Protein AF-0000000065762592 (afdb_homodimer)

Nearest PDB structures (foldseek):
  3i4x-assembly1_B  TM=8.908E-01  e=2.662E-31  Aspergillus fumigatus
  8db0-assembly1_A  TM=8.764E-01  e=1.140E-31  Fusarium fujikuroi
  9iia-assembly2_B-2  TM=8.836E-01  e=2.247E-31  Fusarium tricinctum
  8daz-assembly1_A  TM=8.859E-01  e=1.158E-30  Fusarium fujikuroi
  8db0-assembly2_B  TM=9.074E-01  e=4.018E-30  Fusarium fujikuroi

pLDDT: mean 88.16, std 22.32, range [15.45, 98.88]

Structure (mmCIF, N/CA/C/O backbone):
data_AF-0000000065762592-model_v1
#
loop_
_entity.id
_entity.type
_entity.pdbx_description
1 polymer '7-dimethylallyltryptophan synthase'
#
loop_
_atom_site.group_PDB
_atom_site.id
_atom_site.type_symbol
_atom_site.label_atom_id
_atom_site.label_alt_id
_atom_site.label_comp_id
_atom_site.label_asym_id
_atom_site.label_entity_id
_atom_site.label_seq_id
_atom_site.pdbx_PDB_ins_code
_atom_site.Cartn_x
_atom_site.Cartn_y
_atom_site.Cartn_z
_atom_site.occupancy
_atom_site.B_iso_or_equiv
_atom_site.auth_seq_id
_atom_site.auth_comp_id
_atom_site.auth_asym_id
_atom_site.auth_atom_id
_atom_site.pdbx_PDB_model_num
ATOM 1 N N . MET A 1 1 ? -28.797 22.531 -40 1 16.27 1 MET A N 1
ATOM 2 C CA . MET A 1 1 ? -28.312 23.891 -40.25 1 16.27 1 MET A CA 1
ATOM 3 C C . MET A 1 1 ? -28.938 24.875 -39.25 1 16.27 1 MET A C 1
ATOM 5 O O . MET A 1 1 ? -28.234 25.656 -38.625 1 16.27 1 MET A O 1
ATOM 9 N N . SER A 1 2 ? -30.094 25.484 -39.594 1 17.69 2 SER A N 1
ATOM 10 C CA . SER A 1 2 ? -30.688 26.797 -39.375 1 17.69 2 SER A CA 1
ATOM 11 C C . SER A 1 2 ? -31.281 26.906 -37.969 1 17.69 2 SER A C 1
ATOM 13 O O . SER A 1 2 ? -31.766 25.906 -37.438 1 17.69 2 SER A O 1
ATOM 15 N N . ILE A 1 3 ? -31.219 28.156 -37.25 1 19.03 3 ILE A N 1
ATOM 16 C CA . ILE A 1 3 ? -30.891 29.203 -36.312 1 19.03 3 ILE A CA 1
ATOM 17 C C . ILE A 1 3 ? -32.156 29.734 -35.656 1 19.03 3 ILE A C 1
ATOM 19 O O . ILE A 1 3 ? -32.25 30.906 -35.281 1 19.03 3 ILE A O 1
ATOM 23 N N . GLY A 1 4 ? -33.156 28.953 -35.438 1 16.48 4 GLY A N 1
ATOM 24 C CA . GLY A 1 4 ? -34.438 29.656 -35.469 1 16.48 4 GLY A CA 1
ATOM 25 C C . GLY A 1 4 ? -34.688 30.453 -34.188 1 16.48 4 GLY A C 1
ATOM 26 O O . GLY A 1 4 ? -35.812 30.453 -33.656 1 16.48 4 GLY A O 1
ATOM 27 N N . ALA A 1 5 ? -33.562 31 -33.406 1 18.66 5 ALA A N 1
ATOM 28 C CA . ALA A 1 5 ? -33.844 31.141 -31.984 1 18.66 5 ALA A CA 1
ATOM 29 C C . ALA A 1 5 ? -34.781 32.312 -31.734 1 18.66 5 ALA A C 1
ATOM 31 O O . ALA A 1 5 ? -34.406 33.469 -31.906 1 18.66 5 ALA A O 1
ATOM 32 N N . GLU A 1 6 ? -36.031 32.156 -31.828 1 16.7 6 GLU A N 1
ATOM 33 C CA . GLU A 1 6 ? -37.188 33.062 -31.906 1 16.7 6 GLU A CA 1
ATOM 34 C C . GLU A 1 6 ? -37.438 33.719 -30.547 1 16.7 6 GLU A C 1
ATOM 36 O O . GLU A 1 6 ? -37.75 33.031 -29.562 1 16.7 6 GLU A O 1
ATOM 41 N N . ILE A 1 7 ? -36.844 34.906 -30.062 1 18.66 7 ILE A N 1
ATOM 42 C CA . ILE A 1 7 ? -36.5 35.781 -28.953 1 18.66 7 ILE A CA 1
ATOM 43 C C . ILE A 1 7 ? -37.781 36.406 -28.391 1 18.66 7 ILE A C 1
ATOM 45 O O . ILE A 1 7 ? -37.75 37.094 -27.359 1 18.66 7 ILE A O 1
ATOM 49 N N . ASP A 1 8 ? -38.906 36.531 -29.031 1 16.19 8 ASP A N 1
ATOM 50 C CA . ASP A 1 8 ? -39.5 37.875 -29.031 1 16.19 8 ASP A CA 1
ATOM 51 C C . ASP A 1 8 ? -40.281 38.125 -27.75 1 16.19 8 ASP A C 1
ATOM 53 O O . ASP A 1 8 ? -40.219 39.219 -27.188 1 16.19 8 ASP A O 1
ATOM 57 N N . SER A 1 9 ? -41.25 37.25 -27.266 1 16.39 9 SER A N 1
ATOM 58 C CA . SER A 1 9 ? -42.594 37.875 -27.281 1 16.39 9 SER A CA 1
ATOM 59 C C . SER A 1 9 ? -42.844 38.625 -25.984 1 16.39 9 SER A C 1
ATOM 61 O O . SER A 1 9 ? -42.156 38.406 -24.984 1 16.39 9 SER A O 1
ATOM 63 N N . LEU A 1 10 ? -44.062 38.844 -25.422 1 17.48 10 LEU A N 1
ATOM 64 C CA . LEU A 1 10 ? -45.094 39.875 -25.281 1 17.48 10 LEU A CA 1
ATOM 65 C C . LEU A 1 10 ? -45.438 40.094 -23.812 1 17.48 10 LEU A C 1
ATOM 67 O O . LEU A 1 10 ? -46.312 40.906 -23.5 1 17.48 10 LEU A O 1
ATOM 71 N N . VAL A 1 11 ? -44.688 39.406 -22.781 1 19.12 11 VAL A N 1
ATOM 72 C CA . VAL A 1 11 ? -45.719 39.156 -21.781 1 19.12 11 VAL A CA 1
ATOM 73 C C . VAL A 1 11 ? -46.125 40.469 -21.109 1 19.12 11 VAL A C 1
ATOM 75 O O . VAL A 1 11 ? -45.281 41.312 -20.812 1 19.12 11 VAL A O 1
ATOM 78 N N . PRO A 1 12 ? -47.406 40.562 -20.719 1 17.62 12 PRO A N 1
ATOM 79 C CA . PRO A 1 12 ? -48.344 41.656 -20.484 1 17.62 12 PRO A CA 1
ATOM 80 C C . PRO A 1 12 ? -48.125 42.344 -19.125 1 17.62 12 PRO A C 1
ATOM 82 O O . PRO A 1 12 ? -47.531 41.75 -18.234 1 17.62 12 PRO A O 1
ATOM 85 N N . ALA A 1 13 ? -48.531 43.594 -18.953 1 20.36 13 ALA A N 1
ATOM 86 C CA . ALA A 1 13 ? -48.344 44.875 -18.25 1 20.36 13 ALA A CA 1
ATOM 87 C C . ALA A 1 13 ? -49 44.844 -16.875 1 20.36 13 ALA A C 1
ATOM 89 O O . ALA A 1 13 ? -48.938 45.812 -16.125 1 20.36 13 ALA A O 1
ATOM 90 N N . PRO A 1 14 ? -48.812 43.594 -16.062 1 19.11 14 PRO A N 1
ATOM 91 C CA . PRO A 1 14 ? -50 43.656 -15.195 1 19.11 14 PRO A CA 1
ATOM 92 C C . PRO A 1 14 ? -50.062 44.938 -14.375 1 19.11 14 PRO A C 1
ATOM 94 O O . PRO A 1 14 ? -49.031 45.594 -14.148 1 19.11 14 PRO A O 1
ATOM 97 N N . PRO A 1 15 ? -51.25 45.156 -13.781 1 18.88 15 PRO A N 1
ATOM 98 C CA . PRO A 1 15 ? -52 46.344 -13.391 1 18.88 15 PRO A CA 1
ATOM 99 C C . PRO A 1 15 ? -51.438 47.031 -12.148 1 18.88 15 PRO A C 1
ATOM 101 O O . PRO A 1 15 ? -50.562 46.469 -11.469 1 18.88 15 PRO A O 1
ATOM 104 N N . GLY A 1 16 ? -52.219 47.844 -11.406 1 18.33 16 GLY A N 1
ATOM 105 C CA . GLY A 1 16 ? -52.375 49.188 -10.883 1 18.33 16 GLY A CA 1
ATOM 106 C C . GLY A 1 16 ? -52.125 49.312 -9.398 1 18.33 16 GLY A C 1
ATOM 107 O O . GLY A 1 16 ? -52.438 50.312 -8.766 1 18.33 16 GLY A O 1
ATOM 108 N N . LEU A 1 17 ? -51.375 48.281 -8.797 1 19.42 17 LEU A N 1
ATOM 109 C CA . LEU A 1 17 ? -51.719 48.219 -7.379 1 19.42 17 LEU A CA 1
ATOM 110 C C . LEU A 1 17 ? -51.312 49.5 -6.672 1 19.42 17 LEU A C 1
ATOM 112 O O . LEU A 1 17 ? -50.188 49.969 -6.801 1 19.42 17 LEU A O 1
ATOM 116 N N . ASN A 1 18 ? -52.344 50.312 -6.32 1 17.61 18 ASN A N 1
ATOM 117 C CA . ASN A 1 18 ? -52.469 51.625 -5.758 1 17.61 18 ASN A CA 1
ATOM 118 C C . ASN A 1 18 ? -51.875 51.719 -4.359 1 17.61 18 ASN A C 1
ATOM 120 O O . ASN A 1 18 ? -52.406 51.156 -3.406 1 17.61 18 ASN A O 1
ATOM 124 N N . GLY A 1 19 ? -50.625 51.562 -4.168 1 18.17 19 GLY A N 1
ATOM 125 C CA . GLY A 1 19 ? -49.938 51.438 -2.891 1 18.17 19 GLY A CA 1
ATOM 126 C C . GLY A 1 19 ? -50 52.719 -2.074 1 18.17 19 GLY A C 1
ATOM 127 O O . GLY A 1 19 ? -49.469 53.75 -2.492 1 18.17 19 GLY A O 1
ATOM 128 N N . THR A 1 20 ? -51.219 52.844 -1.427 1 18.03 20 THR A N 1
ATOM 129 C CA . THR A 1 20 ? -51.438 54.094 -0.713 1 18.03 20 THR A CA 1
ATOM 130 C C . THR A 1 20 ? -50.281 54.438 0.214 1 18.03 20 THR A C 1
ATOM 132 O O . THR A 1 20 ? -49.562 53.531 0.659 1 18.03 20 THR A O 1
ATOM 135 N N . ALA A 1 21 ? -50.094 55.781 0.484 1 17.7 21 ALA A N 1
ATOM 136 C CA . ALA A 1 21 ? -49.188 56.875 0.722 1 17.7 21 ALA A CA 1
ATOM 137 C C . ALA A 1 21 ? -48.844 56.969 2.205 1 17.7 21 ALA A C 1
ATOM 139 O O . ALA A 1 21 ? -48.094 57.875 2.609 1 17.7 21 ALA A O 1
ATOM 140 N N . ALA A 1 22 ? -49.375 56.094 3.145 1 17.95 22 ALA A N 1
ATOM 141 C CA . ALA A 1 22 ? -49.656 56.875 4.352 1 17.95 22 ALA A CA 1
ATOM 142 C C . ALA A 1 22 ? -48.375 57.375 4.969 1 17.95 22 ALA A C 1
ATOM 144 O O . ALA A 1 22 ? -47.281 56.812 4.785 1 17.95 22 ALA A O 1
ATOM 145 N N . GLY A 1 23 ? -48.438 58.625 5.691 1 17.25 23 GLY A N 1
ATOM 146 C CA . GLY A 1 23 ? -47.656 59.781 6.113 1 17.25 23 GLY A CA 1
ATOM 147 C C . GLY A 1 23 ? -46.719 59.5 7.258 1 17.25 23 GLY A C 1
ATOM 148 O O . GLY A 1 23 ? -47.156 59.156 8.359 1 17.25 23 GLY A O 1
ATOM 149 N N . TYR A 1 24 ? -45.688 58.688 7.012 1 18.77 24 TYR A N 1
ATOM 150 C CA . TYR A 1 24 ? -44.812 58.312 8.125 1 18.77 24 TYR A CA 1
ATOM 151 C C . TYR A 1 24 ? -44.281 59.562 8.844 1 18.77 24 TYR A C 1
ATOM 153 O O . TYR A 1 24 ? -43.781 60.5 8.211 1 18.77 24 TYR A O 1
ATOM 161 N N . PRO A 1 25 ? -44.969 59.781 10.039 1 19.72 25 PRO A N 1
ATOM 162 C CA . PRO A 1 25 ? -44.562 61 10.727 1 19.72 25 PRO A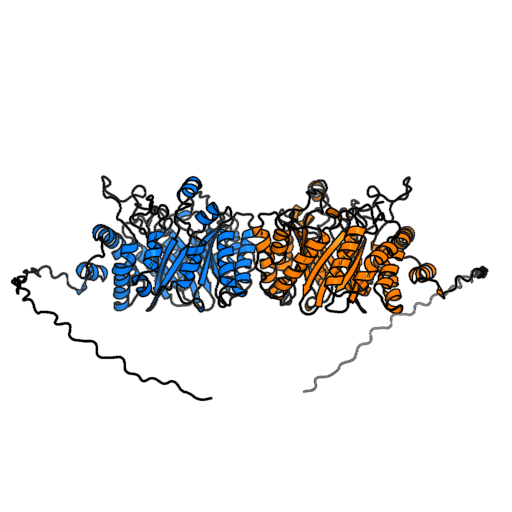 CA 1
ATOM 163 C C . PRO A 1 25 ? -43.062 61.156 10.852 1 19.72 25 PRO A C 1
ATOM 165 O O . PRO A 1 25 ? -42.344 60.156 10.844 1 19.72 25 PRO A O 1
ATOM 168 N N . ALA A 1 26 ? -42.625 62.344 10.484 1 18.23 26 ALA A N 1
ATOM 169 C CA . ALA A 1 26 ? -41.281 62.875 10.352 1 18.23 26 ALA A CA 1
ATOM 170 C C . ALA A 1 26 ? -40.531 62.844 11.688 1 18.23 26 ALA A C 1
ATOM 172 O O . ALA A 1 26 ? -40.719 63.75 12.523 1 18.23 26 ALA A O 1
ATOM 173 N N . LYS A 1 27 ? -40.812 61.75 12.562 1 19.25 27 LYS A N 1
ATOM 174 C CA . LYS A 1 27 ? -40.25 62 13.898 1 19.25 27 LYS A CA 1
ATOM 175 C C . LYS A 1 27 ? -38.875 62.656 13.82 1 19.25 27 LYS A C 1
ATOM 177 O O . LYS A 1 27 ? -38.125 62.438 12.875 1 19.25 27 LYS A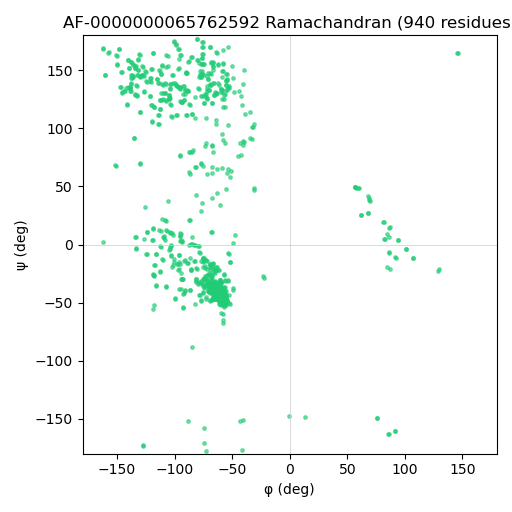 O 1
ATOM 182 N N . THR A 1 28 ? -38.562 63.5 14.898 1 18.7 28 THR A N 1
ATOM 183 C CA . THR A 1 28 ? -37.594 64.562 15.211 1 18.7 28 THR A CA 1
ATOM 184 C C . THR A 1 28 ? -36.188 64 15.203 1 18.7 28 THR A C 1
ATOM 186 O O . THR A 1 28 ? -35.875 63.031 15.844 1 18.7 28 THR A O 1
ATOM 189 N N . GLN A 1 29 ? -35.438 64.25 14.18 1 18.12 29 GLN A N 1
ATOM 190 C CA . GLN A 1 29 ? -34 64 13.969 1 18.12 29 GLN A CA 1
ATOM 191 C C . GLN A 1 29 ? -33.156 64.625 15.062 1 18.12 29 GLN A C 1
ATOM 193 O O . GLN A 1 29 ? -32.938 65.812 15.07 1 18.12 29 GLN A O 1
ATOM 198 N N . LYS A 1 30 ? -33.594 64.375 16.328 1 21.7 30 LYS A N 1
ATOM 199 C CA . LYS A 1 30 ? -32.719 65.062 17.25 1 21.7 30 LYS A CA 1
ATOM 200 C C . LYS A 1 30 ? -31.25 64.938 16.828 1 21.7 30 LYS A C 1
ATOM 202 O O . LYS A 1 30 ? -30.797 63.812 16.516 1 21.7 30 LYS A O 1
ATOM 207 N N . GLU A 1 31 ? -30.609 66 16.578 1 20.31 31 GLU A N 1
ATOM 208 C CA . GLU A 1 31 ? -29.25 66.375 16.172 1 20.31 31 GLU A CA 1
ATOM 209 C C . GLU A 1 31 ? -28.219 65.875 17.172 1 20.31 31 GLU A C 1
ATOM 211 O O . GLU A 1 31 ? -28.328 66.125 18.375 1 20.31 31 GLU A O 1
ATOM 216 N N . LEU A 1 32 ? -27.656 64.688 17.047 1 23.17 32 LEU A N 1
ATOM 217 C CA . LEU A 1 32 ? -26.5 64.125 17.781 1 23.17 32 LEU A CA 1
ATOM 218 C C . LEU A 1 32 ? -25.453 65.25 17.938 1 23.17 32 LEU A C 1
ATOM 220 O O . LEU A 1 32 ? -24.969 65.812 16.953 1 23.17 32 LEU A O 1
ATOM 224 N N . SER A 1 33 ? -25.625 66.062 19 1 24.56 33 SER A N 1
ATOM 225 C CA . SER A 1 33 ? -24.609 67.062 19.328 1 24.56 33 SER A CA 1
ATOM 226 C C . SER A 1 33 ? -23.203 66.5 19.25 1 24.56 33 SER A C 1
ATOM 228 O O . SER A 1 33 ? -23.016 65.312 19.5 1 24.56 33 SER A O 1
ATOM 230 N N . ASN A 1 34 ? -22.266 67.125 18.625 1 24.28 34 ASN A N 1
ATOM 231 C CA . ASN A 1 34 ? -20.859 66.938 18.266 1 24.28 34 ASN A CA 1
ATOM 232 C C . ASN A 1 34 ? -19.984 66.75 19.5 1 24.28 34 ASN A C 1
ATOM 234 O O . ASN A 1 34 ? -19.922 67.625 20.359 1 24.28 34 ASN A O 1
ATOM 238 N N . GLY A 1 35 ? -20.156 65.625 20.266 1 25.27 35 GLY A N 1
ATOM 239 C CA . GLY A 1 35 ? -19.359 65.312 21.422 1 25.27 35 GLY A CA 1
ATOM 240 C C . GLY A 1 35 ? -17.906 65.75 21.297 1 25.27 35 GLY A C 1
ATOM 241 O O . GLY A 1 35 ? -17.312 65.625 20.219 1 25.27 35 GLY A O 1
ATOM 242 N N . ASP A 1 36 ? -17.438 66.688 22.078 1 26.59 36 ASP A N 1
ATOM 243 C CA . ASP A 1 36 ? -16.109 67.25 22.281 1 26.59 36 ASP A CA 1
ATOM 244 C C . ASP A 1 36 ? -15.086 66.188 22.594 1 26.59 36 ASP A C 1
ATOM 246 O O . ASP A 1 36 ? -15.094 65.625 23.688 1 26.59 36 ASP A O 1
ATOM 250 N N . PHE A 1 37 ? -14.773 65.25 21.672 1 28.78 37 PHE A N 1
ATOM 251 C CA . PHE A 1 37 ? -13.531 64.438 21.766 1 28.78 37 PHE A CA 1
ATOM 252 C C . PHE A 1 37 ? -12.367 65.375 22.125 1 28.78 37 PHE A C 1
ATOM 254 O O . PHE A 1 37 ? -12 66.25 21.344 1 28.78 37 PHE A O 1
ATOM 261 N N . ASP A 1 38 ? -12.25 65.812 23.359 1 29.36 38 ASP A N 1
ATOM 262 C CA . ASP A 1 38 ? -11 66.438 23.781 1 29.36 38 ASP A CA 1
ATOM 263 C C . ASP A 1 38 ? -9.789 65.688 23.203 1 29.36 38 ASP A C 1
ATOM 265 O O . ASP A 1 38 ? -9.555 64.5 23.547 1 29.36 38 ASP A O 1
ATOM 269 N N . ALA A 1 39 ? -9.312 66 22.062 1 34.72 39 ALA A N 1
ATOM 270 C CA . ALA A 1 39 ? -8.148 65.75 21.219 1 34.72 39 ALA A CA 1
ATOM 271 C C . ALA A 1 39 ? -6.852 65.938 21.984 1 34.72 39 ALA A C 1
ATOM 273 O O . ALA A 1 39 ? -5.789 66.125 21.391 1 34.72 39 ALA A O 1
ATOM 274 N N . HIS A 1 40 ? -6.855 66.25 23.234 1 31.75 40 HIS A N 1
ATOM 275 C CA . HIS A 1 40 ? -5.504 66.562 23.656 1 31.75 40 HIS A CA 1
ATOM 276 C C . HIS A 1 40 ? -4.543 65.438 23.422 1 31.75 40 HIS A C 1
ATOM 278 O O . HIS A 1 40 ? -3.367 65.625 23.109 1 31.75 40 HIS A O 1
ATOM 284 N N . ASP A 1 41 ? -4.781 64.312 24.156 1 33.59 41 ASP A N 1
ATOM 285 C CA . ASP A 1 41 ? -3.615 63.438 24.062 1 33.59 41 ASP A CA 1
ATOM 286 C C . ASP A 1 41 ? -3.465 62.906 22.641 1 33.59 41 ASP A C 1
ATOM 288 O O . ASP A 1 41 ? -4.207 62 22.234 1 33.59 41 ASP A O 1
ATOM 292 N N . GLY A 1 42 ? -3.262 63.656 21.578 1 34.56 42 GLY A N 1
ATOM 293 C CA . GLY A 1 42 ? -2.84 63.375 20.219 1 34.56 42 GLY A CA 1
ATOM 294 C C . GLY A 1 42 ? -1.901 62.188 20.125 1 34.56 42 GLY A C 1
ATOM 295 O O . GLY A 1 42 ? -0.681 62.344 20.188 1 34.56 42 GLY A O 1
ATOM 296 N N . LEU A 1 43 ? -2.043 61 20.703 1 39.28 43 LEU A N 1
ATOM 297 C CA . LEU A 1 43 ? -1.204 59.875 20.266 1 39.28 43 LEU A CA 1
ATOM 298 C C . LEU A 1 43 ? -0.925 59.969 18.766 1 39.28 43 LEU A C 1
ATOM 300 O O . LEU A 1 43 ? -1.854 60.094 17.969 1 39.28 43 LEU A O 1
ATOM 304 N N . SER A 1 44 ? 0.193 60.625 18.312 1 42.78 44 SER A N 1
ATOM 305 C CA . SER A 1 44 ? 0.611 60.75 16.906 1 42.78 44 SER A CA 1
ATOM 306 C C . SER A 1 44 ? 0.226 59.531 16.109 1 42.78 44 SER A C 1
ATOM 308 O O . SER A 1 44 ? 0.455 58.406 16.547 1 42.78 44 SER A O 1
ATOM 310 N N . LEU A 1 45 ? -0.799 59.531 15.352 1 49.53 45 LEU A N 1
ATOM 311 C CA . LEU A 1 45 ? -1.149 58.562 14.305 1 49.53 45 LEU A CA 1
ATOM 312 C C . LEU A 1 45 ? 0.086 57.812 13.812 1 49.53 45 LEU A C 1
ATOM 314 O O . LEU A 1 45 ? -0.016 56.688 13.336 1 49.53 45 LEU A O 1
ATOM 318 N N . ALA A 1 46 ? 1.236 58.531 13.922 1 54.09 46 ALA A N 1
ATOM 319 C CA . ALA A 1 46 ? 2.473 57.969 13.383 1 54.09 46 ALA A CA 1
ATOM 320 C C . ALA A 1 46 ? 2.906 56.75 14.172 1 54.09 46 ALA A C 1
ATOM 322 O O . ALA A 1 46 ? 3.66 55.906 13.664 1 54.09 46 ALA A O 1
ATOM 323 N N . GLN A 1 47 ? 2.352 56.531 15.422 1 70.5 47 GLN A N 1
ATOM 324 C CA . GLN A 1 47 ? 2.9 55.469 16.25 1 70.5 47 GLN A CA 1
ATOM 325 C C . GLN A 1 47 ? 1.908 54.312 16.375 1 70.5 47 GLN A C 1
ATOM 327 O O . GLN A 1 47 ? 2.203 53.312 17.016 1 70.5 47 GLN A O 1
ATOM 332 N N . LEU A 1 48 ? 0.814 54.375 15.648 1 86.38 48 LEU A N 1
ATOM 333 C CA . LEU A 1 48 ? -0.193 53.312 15.844 1 86.38 48 LEU A CA 1
ATOM 334 C C . LEU A 1 48 ? 0.063 52.125 14.922 1 86.38 48 LEU A C 1
ATOM 336 O O . LEU A 1 48 ? 0.35 52.312 13.734 1 86.38 48 LEU A O 1
ATOM 340 N N . THR A 1 49 ? -0.004 50.969 15.539 1 92.56 49 THR A N 1
ATOM 341 C CA . THR A 1 49 ? 0.075 49.75 14.758 1 92.56 49 THR A CA 1
ATOM 342 C C . THR A 1 49 ? -1.242 49.5 14.031 1 92.56 49 THR A C 1
ATOM 344 O O . THR A 1 49 ? -2.279 50.062 14.398 1 92.56 49 THR A O 1
ATOM 347 N N . PRO A 1 50 ? -1.203 48.781 12.961 1 96.19 50 PRO A N 1
ATOM 348 C CA . PRO A 1 50 ? -2.455 48.406 12.312 1 96.19 50 PRO A CA 1
ATOM 349 C C . PRO A 1 50 ? -3.475 47.812 13.289 1 96.19 50 PRO A C 1
ATOM 351 O O . PRO A 1 50 ? -4.676 48.062 13.148 1 96.19 50 PRO A O 1
ATOM 354 N N . TYR A 1 51 ? -3.08 47.062 14.227 1 97.5 51 TYR A N 1
ATOM 355 C CA . TYR A 1 51 ? -3.961 46.531 15.258 1 97.5 51 TYR A CA 1
ATOM 356 C C . TYR A 1 51 ? -4.68 47.656 15.992 1 97.5 51 TYR A C 1
ATOM 358 O O . TYR A 1 51 ? -5.891 47.594 16.219 1 97.5 51 TYR A O 1
ATOM 366 N N . ASP A 1 52 ? -3.973 48.656 16.391 1 97.06 52 ASP A N 1
ATOM 367 C CA . ASP A 1 52 ? -4.547 49.781 17.109 1 97.06 52 ASP A CA 1
ATOM 368 C C . ASP A 1 52 ? -5.598 50.5 16.266 1 97.06 52 ASP A C 1
ATOM 370 O O . ASP A 1 52 ? -6.672 50.844 16.766 1 97.06 52 ASP A O 1
ATOM 374 N N . VAL A 1 53 ? -5.199 50.688 15.031 1 96.88 53 VAL A N 1
ATOM 375 C CA . VAL A 1 53 ? -6.078 51.406 14.109 1 96.88 53 VAL A CA 1
ATOM 376 C C . VAL A 1 53 ? -7.383 50.625 13.93 1 96.88 53 VAL A C 1
ATOM 378 O O . VAL A 1 53 ? -8.469 51.188 14.039 1 96.88 53 VAL A O 1
ATOM 381 N N . LEU A 1 54 ? -7.234 49.375 13.742 1 97.06 54 LEU A N 1
ATOM 382 C CA . LEU A 1 54 ? -8.422 48.562 13.469 1 97.06 54 LEU A CA 1
ATOM 383 C C . LEU A 1 54 ? -9.258 48.375 14.727 1 97.06 54 LEU A C 1
ATOM 385 O O . LEU A 1 54 ? -10.484 48.312 14.664 1 97.06 54 LEU A O 1
ATOM 389 N N . THR A 1 55 ? -8.602 48.281 15.844 1 97.19 55 THR A N 1
ATOM 390 C CA . THR A 1 55 ? -9.32 48.188 17.109 1 97.19 55 THR A CA 1
ATOM 391 C C . THR A 1 55 ? -10.203 49.406 17.328 1 97.19 55 THR A C 1
ATOM 393 O O . THR A 1 55 ? -11.32 49.312 17.812 1 97.19 55 THR A O 1
ATOM 396 N N . ALA A 1 56 ? -9.773 50.531 16.953 1 95.75 56 ALA A N 1
ATOM 397 C CA . ALA A 1 56 ? -10.5 51.781 17.125 1 95.75 56 ALA A CA 1
ATOM 398 C C . ALA A 1 56 ? -11.555 51.969 16.031 1 95.75 56 ALA A C 1
ATOM 400 O O . ALA A 1 56 ? -12.617 52.531 16.266 1 95.75 56 ALA A O 1
ATOM 401 N N . ALA A 1 57 ? -11.273 51.469 14.898 1 95.75 57 ALA A N 1
ATOM 402 C CA . ALA A 1 57 ? -12.055 51.812 13.711 1 95.75 57 ALA A CA 1
ATOM 403 C C . ALA A 1 57 ? -13.18 50.812 13.477 1 95.75 57 ALA A C 1
ATOM 405 O O . ALA A 1 57 ? -14.219 51.156 12.922 1 95.75 57 ALA A O 1
ATOM 406 N N . LEU A 1 58 ? -12.977 49.531 13.898 1 96.44 58 LEU A N 1
ATOM 407 C CA . LEU A 1 58 ? -13.922 48.5 13.492 1 96.44 58 LEU A CA 1
ATOM 408 C C . LEU A 1 58 ? -14.742 48.031 14.68 1 96.44 58 LEU A C 1
ATOM 410 O O . LEU A 1 58 ? -14.195 47.781 15.758 1 96.44 58 LEU A O 1
ATOM 414 N N . PRO A 1 59 ? -16.062 47.875 14.406 1 96.88 59 PRO A N 1
ATOM 415 C CA . PRO A 1 59 ? -16.859 47.188 15.438 1 96.88 59 PRO A CA 1
ATOM 416 C C . PRO A 1 59 ? -16.547 45.688 15.516 1 96.88 59 PRO A C 1
ATOM 418 O O . PRO A 1 59 ? -16.297 45.062 14.492 1 96.88 59 PRO A O 1
ATOM 421 N N . LEU A 1 60 ? -16.594 45.156 16.703 1 97 60 LEU A N 1
ATOM 422 C CA . LEU A 1 60 ? -16.391 43.719 16.891 1 97 60 LEU A CA 1
ATOM 423 C C . LEU A 1 60 ? -17.562 42.938 16.312 1 97 60 LEU A C 1
ATOM 425 O O . LEU A 1 60 ? -18.719 43.312 16.469 1 97 60 LEU A O 1
ATOM 429 N N . PRO A 1 61 ? -17.234 41.844 15.625 1 95.5 61 PRO A N 1
ATOM 430 C CA . PRO A 1 61 ? -18.328 40.969 15.234 1 95.5 61 PRO A CA 1
ATOM 431 C C . PRO A 1 61 ? -19.078 40.375 16.438 1 95.5 61 PRO A C 1
ATOM 433 O O . PRO A 1 61 ? -18.516 40.25 17.516 1 95.5 61 PRO A O 1
ATOM 436 N N . ALA A 1 62 ? -20.375 40 16.203 1 93.69 62 ALA A N 1
ATOM 437 C CA . ALA A 1 62 ? -21.188 39.438 17.266 1 93.69 62 ALA A CA 1
ATOM 438 C C . ALA A 1 62 ? -20.828 37.969 17.5 1 93.69 62 ALA A C 1
ATOM 440 O O . ALA A 1 62 ? -20.531 37.219 16.547 1 93.69 62 ALA A O 1
ATOM 441 N N . PRO A 1 63 ? -20.969 37.5 18.75 1 95.06 63 PRO A N 1
ATOM 442 C CA . PRO A 1 63 ? -21.156 38.281 19.969 1 95.06 63 PRO A CA 1
ATOM 443 C C . PRO A 1 63 ? -19.891 39.031 20.406 1 95.06 63 PRO A C 1
ATOM 445 O O . PRO A 1 63 ? -18.844 38.406 20.578 1 95.06 63 PRO A O 1
ATOM 448 N N . ALA A 1 64 ? -19.953 40.188 20.703 1 95.75 64 ALA A N 1
ATOM 449 C CA . ALA A 1 64 ? -18.812 41.062 20.953 1 95.75 64 ALA A CA 1
ATOM 450 C C . ALA A 1 64 ? -18.031 40.625 22.188 1 95.75 64 ALA A C 1
ATOM 452 O O . ALA A 1 64 ? -16.812 40.812 22.25 1 95.75 64 ALA A O 1
ATOM 453 N N . SER A 1 65 ? -18.719 40.062 23.141 1 93.81 65 SER A N 1
ATOM 454 C CA . SER A 1 65 ? -18.031 39.562 24.328 1 93.81 65 SER A CA 1
ATOM 455 C C . SER A 1 65 ? -16.984 38.531 23.969 1 93.81 65 SER A C 1
ATOM 457 O O . SER A 1 65 ? -15.852 38.562 24.453 1 93.81 65 SER A O 1
ATOM 459 N N . SER A 1 66 ? -17.375 37.594 23.125 1 95.88 66 SER A N 1
ATOM 460 C CA . SER A 1 66 ? -16.469 36.5 22.703 1 95.88 66 SER A CA 1
ATOM 461 C C . SER A 1 66 ? -15.398 37.031 21.75 1 95.88 66 SER A C 1
ATOM 463 O O . SER A 1 66 ? -14.211 36.781 21.938 1 95.88 66 SER A O 1
ATOM 465 N N . THR A 1 67 ? -15.789 37.812 20.766 1 97.44 67 THR A N 1
ATOM 466 C CA . THR A 1 67 ? -14.828 38.281 19.766 1 97.44 67 THR A CA 1
ATOM 467 C C . THR A 1 67 ? -13.898 39.312 20.359 1 97.44 67 THR A C 1
ATOM 469 O O . THR A 1 67 ? -12.742 39.438 19.938 1 97.44 67 THR A O 1
ATOM 472 N N . GLY A 1 68 ? -14.469 40.062 21.281 1 96.88 68 GLY A N 1
ATOM 473 C CA . GLY A 1 68 ? -13.602 41 21.984 1 96.88 68 GLY A CA 1
ATOM 474 C C . GLY A 1 68 ? -12.469 40.312 22.734 1 96.88 68 GLY A C 1
ATOM 475 O O . GLY A 1 68 ? -11.328 40.812 22.703 1 96.88 68 GLY A O 1
ATOM 476 N N . PHE A 1 69 ? -12.789 39.312 23.438 1 95.06 69 PHE A N 1
ATOM 477 C CA . PHE A 1 69 ? -11.773 38.531 24.125 1 95.06 69 PHE A CA 1
ATOM 478 C C . PHE A 1 69 ? -10.719 38.031 23.156 1 95.06 69 PHE A C 1
ATOM 480 O O . PHE A 1 69 ? -9.523 38.219 23.375 1 95.06 69 PHE A O 1
ATOM 487 N N . TRP A 1 70 ? -11.156 37.375 22.062 1 97.38 70 TRP A N 1
ATOM 488 C CA . TRP A 1 70 ? -10.234 36.75 21.109 1 97.38 70 TRP A CA 1
ATOM 489 C C . TRP A 1 70 ? -9.406 37.812 20.391 1 97.38 70 TRP A C 1
ATOM 491 O O . TRP A 1 70 ? -8.227 37.625 20.109 1 97.38 70 TRP A O 1
ATOM 501 N N . TRP A 1 71 ? -10.008 38.969 20.078 1 98.12 71 TRP A N 1
ATOM 502 C CA . TRP A 1 71 ? -9.281 40.062 19.422 1 98.12 71 TRP A CA 1
ATOM 503 C C . TRP A 1 71 ? -8.156 40.594 20.312 1 98.12 71 TRP A C 1
ATOM 505 O O . TRP A 1 71 ? -7.039 40.812 19.844 1 98.12 71 TRP A O 1
ATOM 515 N N . ARG A 1 72 ? -8.43 40.688 21.547 1 96.38 72 ARG A N 1
ATOM 516 C CA . ARG A 1 72 ? -7.422 41.125 22.5 1 96.38 72 ARG A CA 1
ATOM 517 C C . ARG A 1 72 ? -6.293 40.125 22.641 1 96.38 72 ARG A C 1
ATOM 519 O O . ARG A 1 72 ? -5.125 40.5 22.75 1 96.38 72 ARG A O 1
ATOM 526 N N . GLU A 1 73 ? -6.656 38.875 22.625 1 95.19 73 GLU A N 1
ATOM 527 C CA . GLU A 1 73 ? -5.684 37.812 22.875 1 95.19 73 GLU A CA 1
ATOM 528 C C . GLU A 1 73 ? -4.855 37.531 21.625 1 95.19 73 GLU A C 1
ATOM 530 O O . GLU A 1 73 ? -3.688 37.156 21.719 1 95.19 73 GLU A O 1
ATOM 535 N N . THR A 1 74 ? -5.441 37.656 20.438 1 97.75 74 THR A N 1
ATOM 536 C CA . THR A 1 74 ? -4.797 37.094 19.25 1 97.75 74 THR A CA 1
ATOM 537 C C . THR A 1 74 ? -4.457 38.219 18.25 1 97.75 74 THR A C 1
ATOM 539 O O . THR A 1 74 ? -3.531 38.062 17.453 1 97.75 74 THR A O 1
ATOM 542 N N . GLY A 1 75 ? -5.137 39.281 18.234 1 97.88 75 GLY A N 1
ATOM 543 C CA . GLY A 1 75 ? -4.984 40.375 17.281 1 97.88 75 GLY A CA 1
ATOM 544 C C . GLY A 1 75 ? -3.578 40.938 17.234 1 97.88 75 GLY A C 1
ATOM 545 O O . GLY A 1 75 ? -2.996 41.062 16.156 1 97.88 75 GLY A O 1
ATOM 546 N N . PRO A 1 76 ? -3.062 41.281 18.391 1 97.38 76 PRO A N 1
ATOM 547 C CA . PRO A 1 76 ? -1.713 41.844 18.406 1 97.38 76 PRO A CA 1
ATOM 548 C C . PRO A 1 76 ? -0.673 40.906 17.797 1 97.38 76 PRO A C 1
ATOM 550 O O . PRO A 1 76 ? 0.2 41.375 17.047 1 97.38 76 PRO A O 1
ATOM 553 N N . VAL A 1 77 ? -0.738 39.625 18.125 1 97.62 77 VAL A N 1
ATOM 554 C CA . VAL A 1 77 ? 0.228 38.656 17.609 1 97.62 77 VAL A CA 1
ATOM 555 C C . VAL A 1 77 ? 0.083 38.531 16.094 1 97.62 77 VAL A C 1
ATOM 557 O O . VAL A 1 77 ? 1.08 38.5 15.375 1 97.62 77 VAL A O 1
ATOM 560 N N . MET A 1 78 ? -1.146 38.5 15.594 1 98 78 MET A N 1
ATOM 561 C CA . MET A 1 78 ? -1.379 38.406 14.156 1 98 78 MET A CA 1
ATOM 562 C C . MET A 1 78 ? -0.804 39.625 13.438 1 98 78 MET A C 1
ATOM 564 O O . MET A 1 78 ? -0.178 39.5 12.391 1 98 78 MET A O 1
ATOM 568 N N . SER A 1 79 ? -1.041 40.75 14.023 1 98.12 79 SER A N 1
ATOM 569 C CA . SER A 1 79 ? -0.53 41.969 13.438 1 98.12 79 SER A CA 1
ATOM 570 C C . SER A 1 79 ? 0.995 41.969 13.398 1 98.12 79 SER A C 1
ATOM 572 O O . SER A 1 79 ? 1.595 42.344 12.391 1 98.12 79 SER A O 1
ATOM 574 N N . LYS A 1 80 ? 1.595 41.594 14.445 1 97.88 80 LYS A N 1
ATOM 575 C CA . LYS A 1 80 ? 3.053 41.531 14.516 1 97.88 80 LYS A CA 1
ATOM 576 C C . LYS A 1 80 ? 3.627 40.562 13.5 1 97.88 80 LYS A C 1
ATOM 578 O O . LYS A 1 80 ? 4.668 40.812 12.891 1 97.88 80 LYS A O 1
ATOM 583 N N . LEU A 1 81 ? 2.998 39.438 13.359 1 97.88 81 LEU A N 1
ATOM 584 C CA . LEU A 1 81 ? 3.451 38.438 12.398 1 97.88 81 LEU A CA 1
ATOM 585 C C . LEU A 1 81 ? 3.445 39 10.984 1 97.88 81 LEU A C 1
ATOM 587 O O . LEU A 1 81 ? 4.41 38.812 10.234 1 97.88 81 LEU A O 1
ATOM 591 N N . LEU A 1 82 ? 2.387 39.656 10.641 1 97 82 LEU A N 1
ATOM 592 C CA . LEU A 1 82 ? 2.281 40.25 9.312 1 97 82 LEU A CA 1
ATOM 593 C C . LEU A 1 82 ? 3.365 41.312 9.094 1 97 82 LEU A C 1
ATOM 595 O O . LEU A 1 82 ? 3.932 41.406 8.008 1 97 82 LEU A O 1
ATOM 599 N N . ALA A 1 83 ? 3.621 42.031 10.125 1 96.12 83 ALA A N 1
ATOM 600 C CA . ALA A 1 83 ? 4.66 43.062 10.047 1 96.12 83 ALA A CA 1
ATOM 601 C C . ALA A 1 83 ? 6.039 42.438 9.883 1 96.12 83 ALA A C 1
ATOM 603 O O . ALA A 1 83 ? 6.828 42.844 9.039 1 96.12 83 ALA A O 1
ATOM 604 N N . LYS A 1 84 ? 6.289 41.469 10.719 1 94.56 84 LYS A N 1
ATOM 605 C CA . LYS A 1 84 ? 7.609 40.875 10.734 1 94.56 84 LYS A CA 1
ATOM 606 C C . LYS A 1 84 ? 7.859 40.062 9.453 1 94.56 84 LYS A C 1
ATOM 608 O O . LYS A 1 84 ? 9.008 39.875 9.039 1 94.56 84 LYS A O 1
ATOM 613 N N . ALA A 1 85 ? 6.848 39.625 8.836 1 93.19 85 ALA A N 1
ATOM 614 C CA . ALA A 1 85 ? 6.957 38.938 7.551 1 93.19 85 ALA A CA 1
ATOM 615 C C . ALA A 1 85 ? 7.051 39.906 6.398 1 93.19 85 ALA A C 1
ATOM 617 O O . ALA A 1 85 ? 7.059 39.531 5.23 1 93.19 85 ALA A O 1
ATOM 618 N N . ASN A 1 86 ? 7.012 41.156 6.648 1 91.06 86 ASN A N 1
ATOM 619 C CA . ASN A 1 86 ? 7.25 42.25 5.711 1 91.06 86 ASN A CA 1
ATOM 620 C C . ASN A 1 86 ? 6.129 42.375 4.676 1 91.06 86 ASN A C 1
ATOM 622 O O . ASN A 1 86 ? 6.395 42.531 3.484 1 91.06 86 ASN A O 1
ATOM 626 N N . TYR A 1 87 ? 4.961 42.156 5.125 1 94.19 87 TYR A N 1
ATOM 627 C CA . TYR A 1 87 ? 3.832 42.438 4.25 1 94.19 87 TYR A CA 1
ATOM 628 C C . TYR A 1 87 ? 3.732 43.938 3.982 1 94.19 87 TYR A C 1
ATOM 630 O O . TYR A 1 87 ? 3.943 44.75 4.887 1 94.19 87 TYR A O 1
ATOM 638 N N . PRO A 1 88 ? 3.426 44.312 2.689 1 94.12 88 PRO A N 1
ATOM 639 C CA . PRO A 1 88 ? 3.09 45.719 2.49 1 94.12 88 PRO A CA 1
ATOM 640 C C . PRO A 1 88 ? 1.95 46.188 3.393 1 94.12 88 PRO A C 1
ATOM 642 O O . PRO A 1 88 ? 1.03 45.406 3.684 1 94.12 88 PRO A O 1
ATOM 645 N N . LEU A 1 89 ? 2.023 47.406 3.779 1 95.19 89 LEU A N 1
ATOM 646 C CA . LEU A 1 89 ? 1.096 47.969 4.766 1 95.19 89 LEU A CA 1
ATOM 647 C C . LEU A 1 89 ? -0.35 47.719 4.336 1 95.19 89 LEU A C 1
ATOM 649 O O . LEU A 1 89 ? -1.198 47.375 5.16 1 95.19 89 LEU A O 1
ATOM 653 N N . TYR A 1 90 ? -0.606 47.938 3.045 1 94.94 90 TYR A N 1
ATOM 654 C CA . TYR A 1 90 ? -1.957 47.719 2.535 1 94.94 90 TYR A CA 1
ATOM 655 C C . TYR A 1 90 ? -2.402 46.281 2.752 1 94.94 90 TYR A C 1
ATOM 657 O O . TYR A 1 90 ? -3.523 46.031 3.201 1 94.94 90 TYR A O 1
ATOM 665 N N . THR A 1 91 ? -1.526 45.344 2.438 1 95.62 91 THR A N 1
ATOM 666 C CA . THR A 1 91 ? -1.829 43.938 2.586 1 95.62 91 THR A CA 1
ATOM 667 C C . THR A 1 91 ? -1.945 43.562 4.059 1 95.62 91 THR A C 1
ATOM 669 O O . THR A 1 91 ? -2.758 42.688 4.426 1 95.62 91 THR A O 1
ATOM 672 N N . HIS A 1 92 ? -1.088 44.094 4.875 1 96.38 92 HIS A N 1
ATOM 673 C CA . HIS A 1 92 ? -1.174 43.938 6.32 1 96.38 92 HIS A CA 1
ATOM 674 C C . HIS A 1 92 ? -2.561 44.312 6.836 1 96.38 92 HIS A C 1
ATOM 676 O O . HIS A 1 92 ? -3.199 43.5 7.531 1 96.38 92 HIS A O 1
ATOM 682 N N . TYR A 1 93 ? -3.037 45.469 6.469 1 96.62 93 TYR A N 1
ATOM 683 C CA . TYR A 1 93 ? -4.367 45.906 6.879 1 96.62 93 TYR A CA 1
ATOM 684 C C . TYR A 1 93 ? -5.441 44.969 6.324 1 96.62 93 TYR A C 1
ATOM 686 O O . TYR A 1 93 ? -6.387 44.625 7.031 1 96.62 93 TYR A O 1
ATOM 694 N N . LYS A 1 94 ? -5.273 44.656 5.094 1 95.69 94 LYS A N 1
ATOM 695 C CA . LYS A 1 94 ? -6.262 43.781 4.434 1 95.69 94 LYS A CA 1
ATOM 696 C C . LYS A 1 94 ? -6.426 42.469 5.172 1 95.69 94 LYS A C 1
ATOM 698 O O . LYS A 1 94 ? -7.547 42.062 5.508 1 95.69 94 LYS A O 1
ATOM 703 N N . TYR A 1 95 ? -5.348 41.812 5.457 1 96.69 95 TYR A N 1
ATOM 704 C CA . TYR A 1 95 ? -5.406 40.469 6.066 1 96.69 95 TYR A CA 1
ATOM 705 C C . TYR A 1 95 ? -5.816 40.562 7.531 1 96.69 95 TYR A C 1
ATOM 707 O O . TYR A 1 95 ? -6.52 39.688 8.039 1 96.69 95 TYR A O 1
ATOM 715 N N . LEU A 1 96 ? -5.348 41.594 8.211 1 97.62 96 LEU A N 1
ATOM 716 C CA . LEU A 1 96 ? -5.762 41.75 9.602 1 97.62 96 LEU A CA 1
ATOM 717 C C . LEU A 1 96 ? -7.258 42.031 9.695 1 97.62 96 LEU A C 1
ATOM 719 O O . LEU A 1 96 ? -7.926 41.594 10.625 1 97.62 96 LEU A O 1
ATOM 723 N N . MET A 1 97 ? -7.773 42.812 8.758 1 96.81 97 MET A N 1
ATOM 724 C CA . MET A 1 97 ? -9.211 43.094 8.688 1 96.81 97 MET A CA 1
ATOM 725 C C . MET A 1 97 ? -9.977 41.812 8.383 1 96.81 97 MET A C 1
ATOM 727 O O . MET A 1 97 ? -11.039 41.562 8.953 1 96.81 97 MET A O 1
ATOM 731 N N . LEU A 1 98 ? -9.445 41.094 7.449 1 95.56 98 LEU A N 1
ATOM 732 C CA . LEU A 1 98 ? -10.055 39.812 7.117 1 95.56 98 LEU A CA 1
ATOM 733 C C . LEU A 1 98 ? -10.109 38.906 8.344 1 95.56 98 LEU A C 1
ATOM 735 O O . LEU A 1 98 ? -11.133 38.281 8.602 1 95.56 98 LEU A O 1
ATOM 739 N N . TYR A 1 99 ? -9.023 38.812 9.055 1 96.88 99 TYR A N 1
ATOM 740 C CA . TYR A 1 99 ? -8.969 38.031 10.281 1 96.88 99 TYR A CA 1
ATOM 741 C C . TYR A 1 99 ? -10.031 38.5 11.273 1 96.88 99 TYR A C 1
ATOM 743 O O . TYR A 1 99 ? -10.805 37.719 11.797 1 96.88 99 TYR A O 1
ATOM 751 N N . HIS A 1 100 ? -10.07 39.781 11.477 1 97.56 100 HIS A N 1
ATOM 752 C CA . HIS A 1 100 ? -10.984 40.406 12.43 1 97.56 100 HIS A CA 1
ATOM 753 C C . HIS A 1 100 ? -12.438 40.094 12.086 1 97.56 100 HIS A C 1
ATOM 755 O O . HIS A 1 100 ? -13.234 39.781 12.969 1 97.56 100 HIS A O 1
ATOM 761 N N . THR A 1 101 ? -12.742 40.094 10.883 1 95.94 101 THR A N 1
ATOM 762 C CA . THR A 1 101 ? -14.141 40.094 10.461 1 95.94 101 THR A CA 1
ATOM 763 C C . THR A 1 101 ? -14.625 38.656 10.188 1 95.94 101 THR A C 1
ATOM 765 O O . THR A 1 101 ? -15.758 38.312 10.516 1 95.94 101 THR A O 1
ATOM 768 N N . HIS A 1 102 ? -13.734 37.875 9.609 1 95 102 HIS A N 1
ATOM 769 C CA . HIS A 1 102 ? -14.25 36.625 9.062 1 95 102 HIS A CA 1
ATOM 770 C C . HIS A 1 102 ? -13.719 35.438 9.844 1 95 102 HIS A C 1
ATOM 772 O O . HIS A 1 102 ? -14.336 34.344 9.836 1 95 102 HIS A O 1
ATOM 778 N N . ILE A 1 103 ? -12.602 35.531 10.531 1 95.44 103 ILE A N 1
ATOM 779 C CA . ILE A 1 103 ? -11.977 34.344 11.141 1 95.44 103 ILE A CA 1
ATOM 780 C C . ILE A 1 103 ? -12.172 34.406 12.656 1 95.44 103 ILE A C 1
ATOM 782 O O . ILE A 1 103 ? -12.484 33.375 13.281 1 95.44 103 ILE A O 1
ATOM 786 N N . LEU A 1 104 ? -12.133 35.594 13.234 1 96.94 104 LEU A N 1
ATOM 787 C CA . LEU A 1 104 ? -12.211 35.812 14.672 1 96.94 104 LEU A CA 1
ATOM 788 C C . LEU A 1 104 ? -13.484 35.219 15.25 1 96.94 104 LEU A C 1
ATOM 790 O O . LEU A 1 104 ? -13.453 34.562 16.297 1 96.94 104 LEU A O 1
ATOM 794 N N . PRO A 1 105 ? -14.664 35.375 14.594 1 96.88 105 PRO A N 1
ATOM 795 C CA . PRO A 1 105 ? -15.891 34.812 15.156 1 96.88 105 PRO A CA 1
ATOM 796 C C . PRO A 1 105 ? -15.867 33.281 15.227 1 96.88 105 PRO A C 1
ATOM 798 O O . PRO A 1 105 ? -16.609 32.688 16.031 1 96.88 105 PRO A O 1
ATOM 801 N N . LEU A 1 106 ? -15.055 32.688 14.438 1 97.88 106 LEU A N 1
ATOM 802 C CA . LEU A 1 106 ? -15.008 31.219 14.359 1 97.88 106 LEU A CA 1
ATOM 803 C C . LEU A 1 106 ? -14.336 30.625 15.594 1 97.88 106 LEU A C 1
ATOM 805 O O . LEU A 1 106 ? -14.438 29.422 15.852 1 97.88 106 LEU A O 1
ATOM 809 N N . LEU A 1 107 ? -13.656 31.422 16.406 1 98 107 LEU A N 1
ATOM 810 C CA . LEU A 1 107 ? -12.93 30.922 17.578 1 98 107 LEU A CA 1
ATOM 811 C C . LEU A 1 107 ? -13.898 30.578 18.703 1 98 107 LEU A C 1
ATOM 813 O O . LEU A 1 107 ? -13.508 29.953 19.688 1 98 107 LEU A O 1
ATOM 817 N N . GLY A 1 108 ? -15.148 31 18.562 1 96.88 108 GLY A N 1
ATOM 818 C CA . GLY A 1 108 ? -16.188 30.531 19.453 1 96.88 108 GLY A CA 1
ATOM 819 C C . GLY A 1 108 ? -16.297 31.344 20.734 1 96.88 108 GLY A C 1
ATOM 820 O O . GLY A 1 108 ? -15.867 32.5 20.766 1 96.88 108 GLY A O 1
ATOM 821 N N . PRO A 1 109 ? -16.969 30.797 21.781 1 95.69 109 PRO A N 1
ATOM 822 C CA . PRO A 1 109 ? -17.203 31.547 23.016 1 95.69 109 PRO A CA 1
ATOM 823 C C . PRO A 1 109 ? -15.93 31.797 23.812 1 95.69 109 PRO A C 1
ATOM 825 O O . PRO A 1 109 ? -15.023 30.953 23.797 1 95.69 109 PRO A O 1
ATOM 828 N N . ARG A 1 110 ? -15.883 32.875 24.469 1 92.94 110 ARG A N 1
ATOM 829 C CA . ARG A 1 110 ? -14.805 33.125 25.422 1 92.94 110 ARG A CA 1
ATOM 830 C C . ARG A 1 110 ? -14.875 32.188 26.594 1 92.94 110 ARG A C 1
ATOM 832 O O . ARG A 1 110 ? -15.938 31.641 26.922 1 92.94 110 ARG A O 1
ATOM 839 N N . PRO A 1 111 ? -13.719 31.891 27.234 1 90 111 PRO A N 1
ATOM 840 C CA . PRO A 1 111 ? -13.789 31.094 28.453 1 90 111 PRO A CA 1
ATOM 841 C C . PRO A 1 111 ? -14.586 31.781 29.562 1 90 111 PRO A C 1
ATOM 843 O O . PRO A 1 111 ? -14.547 33 29.688 1 90 111 PRO A O 1
ATOM 846 N N . PRO A 1 112 ? -15.445 30.953 30.266 1 80.56 112 PRO A N 1
ATOM 847 C CA . PRO A 1 112 ? -16.219 31.547 31.359 1 80.56 112 PRO A CA 1
ATOM 848 C C . PRO A 1 112 ? -15.32 32.219 32.406 1 80.56 112 PRO A C 1
ATOM 850 O O . PRO A 1 112 ? -14.211 31.734 32.656 1 80.56 112 PRO A O 1
ATOM 853 N N . LEU A 1 113 ? -15.477 33.469 32.562 1 65.06 113 LEU A N 1
ATOM 854 C CA . LEU A 1 113 ? -14.719 34.219 33.531 1 65.06 113 LEU A CA 1
ATOM 855 C C . LEU A 1 113 ? -15.117 33.844 34.969 1 65.06 113 LEU A C 1
ATOM 857 O O . LEU A 1 113 ? -14.75 34.531 35.906 1 65.06 113 LEU A O 1
ATOM 861 N N . GLU A 1 114 ? -15.867 32.812 35.094 1 58.38 114 GLU A N 1
ATOM 862 C CA . GLU A 1 114 ? -16.188 32.656 36.5 1 58.38 114 GLU A CA 1
ATOM 863 C C . GLU A 1 114 ? -14.969 32.938 37.375 1 58.38 114 GLU A C 1
ATOM 865 O O . GLU A 1 114 ? -13.922 33.375 36.875 1 58.38 114 GLU A O 1
ATOM 870 N N . ASN A 1 115 ? -14.898 32.25 38.625 1 51.81 115 ASN A N 1
ATOM 871 C CA . ASN A 1 115 ? -13.984 32.531 39.719 1 51.81 115 ASN A CA 1
ATOM 872 C C . ASN A 1 115 ? -12.531 32.531 39.25 1 51.81 115 ASN A C 1
ATOM 874 O O . ASN A 1 115 ? -11.609 32.656 40.062 1 51.81 115 ASN A O 1
ATOM 878 N N . SER A 1 116 ? -12.359 32.125 38 1 55.97 116 SER A N 1
ATOM 879 C CA . SER A 1 116 ? -10.938 31.953 37.719 1 55.97 116 SER A CA 1
ATOM 880 C C . SER A 1 116 ? -10.344 33.156 37 1 55.97 116 SER A C 1
ATOM 882 O O . SER A 1 116 ? -10.992 33.75 36.156 1 55.97 116 SER A O 1
ATOM 884 N N . THR A 1 117 ? -9.523 33.875 37.594 1 60.84 117 THR A N 1
ATOM 885 C CA . THR A 1 117 ? -8.773 35.062 37.219 1 60.84 117 THR A CA 1
ATOM 886 C C . THR A 1 117 ? -8.031 34.812 35.875 1 60.84 117 THR A C 1
ATOM 888 O O . THR A 1 117 ? -7.711 35.781 35.188 1 60.84 117 THR A O 1
ATOM 891 N N . HIS A 1 118 ? -7.93 33.469 35.469 1 71.94 118 HIS A N 1
ATOM 892 C CA . HIS A 1 118 ? -7.129 33.25 34.281 1 71.94 118 HIS A CA 1
ATOM 893 C C . HIS A 1 118 ? -7.652 32.094 33.438 1 71.94 118 HIS A C 1
ATOM 895 O O . HIS A 1 118 ? -8.133 31.109 34 1 71.94 118 HIS A O 1
ATOM 901 N N . PRO A 1 119 ? -7.707 32.281 32.188 1 78.94 119 PRO A N 1
ATOM 902 C CA . PRO A 1 119 ? -8.062 31.156 31.359 1 78.94 119 PRO A CA 1
ATOM 903 C C . PRO A 1 119 ? -7.176 29.938 31.609 1 78.94 119 PRO A C 1
ATOM 905 O O . PRO A 1 119 ? -5.977 30.078 31.859 1 78.94 119 PRO A O 1
ATOM 908 N N . SER A 1 120 ? -7.789 28.719 31.719 1 82.75 120 SER A N 1
ATOM 909 C CA . SER A 1 120 ? -7.105 27.438 31.922 1 82.75 120 SER A CA 1
ATOM 910 C C . SER A 1 120 ? -7.719 26.344 31.062 1 82.75 120 SER A C 1
ATOM 912 O O . SER A 1 120 ? -8.844 26.484 30.578 1 82.75 120 SER A O 1
ATOM 914 N N . PRO A 1 121 ? -6.973 25.328 30.797 1 85.81 121 PRO A N 1
ATOM 915 C CA . PRO A 1 121 ? -7.492 24.203 30 1 85.81 121 PRO A CA 1
ATOM 916 C C . PRO A 1 121 ? -8.797 23.641 30.562 1 85.81 121 PRO A C 1
ATOM 918 O O . PRO A 1 121 ? -9.664 23.203 29.797 1 85.81 121 PRO A O 1
ATOM 921 N N . SER A 1 122 ? -8.938 23.719 31.812 1 84.94 122 SER A N 1
ATOM 922 C CA . SER A 1 122 ? -10.109 23.125 32.469 1 84.94 122 SER A CA 1
ATOM 923 C C . SER A 1 122 ? -11.367 23.938 32.156 1 84.94 122 SER A C 1
ATOM 925 O O . SER A 1 122 ? -12.484 23.406 32.219 1 84.94 122 SER A O 1
ATOM 927 N N . ASN A 1 123 ? -11.18 25.203 31.766 1 87 123 ASN A N 1
ATOM 928 C CA . ASN A 1 123 ? -12.359 26.016 31.531 1 87 123 ASN A CA 1
ATOM 929 C C . ASN A 1 123 ? -12.516 26.359 30.047 1 87 123 ASN A C 1
ATOM 931 O O . ASN A 1 123 ? -13.297 27.25 29.688 1 87 123 ASN A O 1
ATOM 935 N N . ALA A 1 124 ? -11.75 25.703 29.266 1 90.94 124 ALA A N 1
ATOM 936 C CA . ALA A 1 124 ? -11.93 25.891 27.828 1 90.94 124 ALA A CA 1
ATOM 937 C C . ALA A 1 124 ? -13.305 25.406 27.375 1 90.94 124 ALA A C 1
ATOM 939 O O . ALA A 1 124 ? -13.711 24.297 27.719 1 90.94 124 ALA A O 1
ATOM 940 N N . PRO A 1 125 ? -14 26.219 26.641 1 92.38 125 PRO A N 1
ATOM 941 C CA . PRO A 1 125 ? -15.336 25.797 26.188 1 92.38 125 PRO A CA 1
ATOM 942 C C . PRO A 1 125 ? -15.305 24.531 25.344 1 92.38 125 PRO A C 1
ATOM 944 O O . PRO A 1 125 ? -16.297 23.812 25.281 1 92.38 125 PRO A O 1
ATOM 947 N N . TRP A 1 126 ? -14.289 24.359 24.625 1 96.12 126 TRP A N 1
ATOM 948 C CA . TRP A 1 126 ? -14.016 23.203 23.766 1 96.12 126 TRP A CA 1
ATOM 949 C C . TRP A 1 126 ? -12.547 22.812 23.828 1 96.12 126 TRP A C 1
ATOM 951 O O . TRP A 1 126 ? -11.664 23.672 23.766 1 96.12 126 TRP A O 1
ATOM 961 N N . ARG A 1 127 ? -12.305 21.531 23.938 1 95.44 127 ARG A N 1
ATOM 962 C CA . ARG A 1 127 ? -10.93 21.047 23.969 1 95.44 127 ARG A CA 1
ATOM 963 C C . ARG A 1 127 ? -10.398 20.797 22.562 1 95.44 127 ARG A C 1
ATOM 965 O O . ARG A 1 127 ? -10.328 19.641 22.125 1 95.44 127 ARG A O 1
ATOM 972 N N . SER A 1 128 ? -10.016 21.875 21.953 1 97.56 128 SER A N 1
ATOM 973 C CA . SER A 1 128 ? -9.484 21.797 20.594 1 97.56 128 SER A CA 1
ATOM 974 C C . SER A 1 128 ? -8.195 20.984 20.547 1 97.56 128 SER A C 1
ATOM 976 O O . SER A 1 128 ? -7.266 21.25 21.312 1 97.56 128 SER A O 1
ATOM 978 N N . PHE A 1 129 ? -8.117 20.047 19.641 1 97.75 129 PHE A N 1
ATOM 979 C CA . PHE A 1 129 ? -6.938 19.203 19.469 1 97.75 129 PHE A CA 1
ATOM 980 C C . PHE A 1 129 ? -5.852 19.953 18.688 1 97.75 129 PHE A C 1
ATOM 982 O O . PHE A 1 129 ? -4.77 19.406 18.453 1 97.75 129 PHE A O 1
ATOM 989 N N . LEU A 1 130 ? -6.078 21.141 18.266 1 98 130 LEU A N 1
ATOM 990 C CA . LEU A 1 130 ? -5.16 21.922 17.438 1 98 130 LEU A CA 1
ATOM 991 C C . LEU A 1 130 ? -3.873 22.234 18.203 1 98 130 LEU A C 1
ATOM 993 O O . LEU A 1 130 ? -2.787 22.234 17.609 1 98 130 LEU A O 1
ATOM 997 N N . THR A 1 131 ? -4.012 22.547 19.438 1 97.12 131 THR A N 1
ATOM 998 C CA . THR A 1 131 ? -2.859 22.781 20.297 1 97.12 131 THR A CA 1
ATOM 999 C C . THR A 1 131 ? -3 22.016 21.609 1 97.12 131 THR A C 1
ATOM 1001 O O . THR A 1 131 ? -4.109 21.656 22 1 97.12 131 THR A O 1
ATOM 1004 N N . ASP A 1 132 ? -1.932 21.766 22.297 1 95.25 132 ASP A N 1
ATOM 1005 C CA . ASP A 1 132 ? -1.923 20.891 23.469 1 95.25 132 ASP A CA 1
ATOM 1006 C C . ASP A 1 132 ? -2.646 21.547 24.641 1 95.25 132 ASP A C 1
ATOM 1008 O O . ASP A 1 132 ? -3.113 20.859 25.547 1 95.25 132 ASP A O 1
ATOM 1012 N N . ASP A 1 133 ? -2.713 22.922 24.703 1 95.25 133 ASP A N 1
ATOM 1013 C CA . ASP A 1 133 ? -3.43 23.578 25.781 1 95.25 133 ASP A CA 1
ATOM 1014 C C . ASP A 1 133 ? -4.871 23.891 25.375 1 95.25 133 ASP A C 1
ATOM 1016 O O . ASP A 1 133 ? -5.566 24.641 26.062 1 95.25 133 ASP A O 1
ATOM 1020 N N . PHE A 1 134 ? -5.285 23.469 24.141 1 96.25 134 PHE A N 1
ATOM 1021 C CA . PHE A 1 134 ? -6.656 23.516 23.641 1 96.25 134 PHE A CA 1
ATOM 1022 C C . PHE A 1 134 ? -6.969 24.891 23.062 1 96.25 134 PHE A C 1
ATOM 1024 O O . PHE A 1 134 ? -8.125 25.203 22.766 1 96.25 134 PHE A O 1
ATOM 1031 N N . THR A 1 135 ? -5.898 25.812 22.906 1 96.88 135 THR A N 1
ATOM 1032 C CA . THR A 1 135 ? -6.102 27.047 22.172 1 96.88 135 THR A CA 1
ATOM 1033 C C . THR A 1 135 ? -6.543 26.75 20.734 1 96.88 135 THR A C 1
ATOM 1035 O O . THR A 1 135 ? -5.883 25.984 20.016 1 96.88 135 THR A O 1
ATOM 1038 N N . PRO A 1 136 ? -7.629 27.266 20.266 1 97.94 136 PRO A N 1
ATOM 1039 C CA . PRO A 1 136 ? -8.18 26.875 18.969 1 97.94 136 PRO A CA 1
ATOM 1040 C C . PRO A 1 136 ? -7.59 27.672 17.797 1 97.94 136 PRO A C 1
ATOM 1042 O O . PRO A 1 136 ? -8.266 27.875 16.797 1 97.94 136 PRO A O 1
ATOM 1045 N N . LEU A 1 137 ? -6.445 28.266 17.953 1 98.12 137 LEU A N 1
ATOM 1046 C CA . LEU A 1 137 ? -5.742 29.031 16.938 1 98.12 137 LEU A CA 1
ATOM 1047 C C . LEU A 1 137 ? -4.25 28.734 16.953 1 98.12 137 LEU A C 1
ATOM 1049 O O . LEU A 1 137 ? -3.635 28.672 18.016 1 98.12 137 LEU A O 1
ATOM 1053 N N . GLU A 1 138 ? -3.732 28.484 15.75 1 98.56 138 GLU A N 1
ATOM 1054 C CA . GLU A 1 138 ? -2.309 28.219 15.578 1 98.56 138 GLU A CA 1
ATOM 1055 C C . GLU A 1 138 ? -1.74 28.984 14.391 1 98.56 138 GLU A C 1
ATOM 1057 O O . GLU A 1 138 ? -1.74 28.484 13.266 1 98.56 138 GLU A O 1
ATOM 1062 N N . PRO A 1 139 ? -1.221 30.203 14.648 1 98.56 139 PRO A N 1
ATOM 1063 C CA . PRO A 1 139 ? -0.525 30.891 13.555 1 98.56 139 PRO A CA 1
ATOM 1064 C C . PRO A 1 139 ? 0.783 30.203 13.172 1 98.56 139 PRO A C 1
ATOM 1066 O O . PRO A 1 139 ? 1.346 29.438 13.961 1 98.56 139 PRO A O 1
ATOM 1069 N N . SER A 1 140 ? 1.186 30.438 11.961 1 98.44 140 SER A N 1
ATOM 1070 C CA . SER A 1 140 ? 2.443 29.859 11.5 1 98.44 140 SER A CA 1
ATOM 1071 C C . SER A 1 140 ? 3.158 30.781 10.531 1 98.44 140 SER A C 1
ATOM 1073 O O . SER A 1 140 ? 2.523 31.625 9.891 1 98.44 140 SER A O 1
ATOM 1075 N N . TRP A 1 141 ? 4.414 30.734 10.547 1 98.06 141 TRP A N 1
ATOM 1076 C CA . TRP A 1 141 ? 5.316 31.5 9.688 1 98.06 141 TRP A CA 1
ATOM 1077 C C . TRP A 1 141 ? 6.074 30.578 8.742 1 98.06 141 TRP A C 1
ATOM 1079 O O . TRP A 1 141 ? 6.992 29.859 9.156 1 98.06 141 TRP A O 1
ATOM 1089 N N . ASN A 1 142 ? 5.641 30.578 7.473 1 96.81 142 ASN A N 1
ATOM 1090 C CA . ASN A 1 142 ? 6.309 29.781 6.449 1 96.81 142 ASN A CA 1
ATOM 1091 C C . ASN A 1 142 ? 7.453 30.547 5.797 1 96.81 142 ASN A C 1
ATOM 1093 O O . ASN A 1 142 ? 7.309 31.719 5.465 1 96.81 142 ASN A O 1
ATOM 1097 N N . VAL A 1 143 ? 8.57 29.906 5.688 1 95.19 143 VAL A N 1
ATOM 1098 C CA . VAL A 1 143 ? 9.734 30.453 5.004 1 95.19 143 VAL A CA 1
ATOM 1099 C C . VAL A 1 143 ? 10.227 29.469 3.945 1 95.19 143 VAL A C 1
ATOM 1101 O O . VAL A 1 143 ? 10.312 28.266 4.199 1 95.19 143 VAL A O 1
ATOM 1104 N N . ASN A 1 144 ? 10.438 30.031 2.775 1 92.25 144 ASN A N 1
ATOM 1105 C CA . ASN A 1 144 ? 10.93 29.172 1.707 1 92.25 144 ASN A CA 1
ATOM 1106 C C . ASN A 1 144 ? 11.797 29.953 0.719 1 92.25 144 ASN A C 1
ATOM 1108 O O . ASN A 1 144 ? 11.734 31.172 0.665 1 92.25 144 ASN A O 1
ATOM 1112 N N . GLY A 1 145 ? 12.688 29.203 0.058 1 86.44 145 GLY A N 1
ATOM 1113 C CA . GLY A 1 145 ? 13.5 29.844 -0.969 1 86.44 145 GLY A CA 1
ATOM 1114 C C . GLY A 1 145 ? 14.906 29.266 -1.057 1 86.44 145 GLY A C 1
ATOM 1115 O O . GLY A 1 145 ? 15.328 28.516 -0.18 1 86.44 145 GLY A O 1
ATOM 1116 N N . ASN A 1 146 ? 15.57 29.578 -2.143 1 76.38 146 ASN A N 1
ATOM 1117 C CA . ASN A 1 146 ? 16.938 29.141 -2.367 1 76.38 146 ASN A CA 1
ATOM 1118 C C . ASN A 1 146 ? 17.953 30.156 -1.877 1 76.38 146 ASN A C 1
ATOM 1120 O O . ASN A 1 146 ? 19.016 29.797 -1.352 1 76.38 146 ASN A O 1
ATOM 1124 N N . SER A 1 147 ? 17.703 31.484 -2.127 1 70.5 147 SER A N 1
ATOM 1125 C CA . SER A 1 147 ? 18.672 32.5 -1.702 1 70.5 147 SER A CA 1
ATOM 1126 C C . SER A 1 147 ? 18.047 33.469 -0.699 1 70.5 147 SER A C 1
ATOM 1128 O O . SER A 1 147 ? 18.625 33.719 0.358 1 70.5 147 SER A O 1
ATOM 1130 N N . GLU A 1 148 ? 16.969 34.031 -1.146 1 74.19 148 GLU A N 1
ATOM 1131 C CA . GLU A 1 148 ? 16.266 34.906 -0.206 1 74.19 148 GLU A CA 1
ATOM 1132 C C . GLU A 1 148 ? 14.938 34.281 0.229 1 74.19 148 GLU A C 1
ATOM 1134 O O . GLU A 1 148 ? 14.164 33.812 -0.605 1 74.19 148 GLU A O 1
ATOM 1139 N N . ALA A 1 149 ? 14.82 34.312 1.575 1 73.25 149 ALA A N 1
ATOM 1140 C CA . ALA A 1 149 ? 13.625 33.688 2.152 1 73.25 149 ALA A CA 1
ATOM 1141 C C . ALA A 1 149 ? 12.383 34.531 1.878 1 73.25 149 ALA A C 1
ATOM 1143 O O . ALA A 1 149 ? 12.398 35.75 2.076 1 73.25 149 ALA A O 1
ATOM 1144 N N . GLN A 1 150 ? 11.453 33.844 1.317 1 85.88 150 GLN A N 1
ATOM 1145 C CA . GLN A 1 150 ? 10.117 34.406 1.215 1 85.88 150 GLN A CA 1
ATOM 1146 C C . GLN A 1 150 ? 9.227 33.938 2.367 1 85.88 150 GLN A C 1
ATOM 1148 O O . GLN A 1 150 ? 9.289 32.781 2.777 1 85.88 150 GLN A O 1
ATOM 1153 N N . SER A 1 151 ? 8.547 34.938 2.887 1 92.5 151 SER A N 1
ATOM 1154 C CA . SER A 1 151 ? 7.738 34.656 4.066 1 92.5 151 SER A CA 1
ATOM 1155 C C . SER A 1 151 ? 6.25 34.656 3.736 1 92.5 151 SER A C 1
ATOM 1157 O O . SER A 1 151 ? 5.793 35.5 2.949 1 92.5 151 SER A O 1
ATOM 1159 N N . THR A 1 152 ? 5.574 33.719 4.297 1 95.31 152 THR A N 1
ATOM 1160 C CA . THR A 1 152 ? 4.117 33.656 4.246 1 95.31 152 THR A CA 1
ATOM 1161 C C . THR A 1 152 ? 3.535 33.344 5.617 1 95.31 152 THR A C 1
ATOM 1163 O O . THR A 1 152 ? 3.939 32.344 6.246 1 95.31 152 THR A O 1
ATOM 1166 N N . ILE A 1 153 ? 2.576 34.188 6.016 1 97.5 153 ILE A N 1
ATOM 1167 C CA . ILE A 1 153 ? 1.893 33.906 7.273 1 97.5 153 ILE A CA 1
ATOM 1168 C C . ILE A 1 153 ? 0.634 33.094 7.012 1 97.5 153 ILE A C 1
ATOM 1170 O O . ILE A 1 153 ? -0.074 33.312 6.031 1 97.5 153 ILE A O 1
ATOM 1174 N N . ARG A 1 154 ? 0.478 32.094 7.883 1 97.75 154 ARG A N 1
ATOM 1175 C CA . ARG A 1 154 ? -0.698 31.219 7.844 1 97.75 154 ARG A CA 1
ATOM 1176 C C . ARG A 1 154 ? -1.333 31.094 9.219 1 97.75 154 ARG A C 1
ATOM 1178 O O . ARG A 1 154 ? -0.752 31.531 10.219 1 97.75 154 ARG A O 1
ATOM 1185 N N . LEU A 1 155 ? -2.545 30.641 9.25 1 97.31 155 LEU A N 1
ATOM 1186 C CA . LEU A 1 155 ? -3.164 30.359 10.539 1 97.31 155 LEU A CA 1
ATOM 1187 C C . LEU A 1 155 ? -4.09 29.156 10.445 1 97.31 155 LEU A C 1
ATOM 1189 O O . LEU A 1 155 ? -4.789 28.984 9.445 1 97.31 155 LEU A O 1
ATOM 1193 N N . GLY A 1 156 ? -3.963 28.234 11.344 1 98.5 156 GLY A N 1
ATOM 1194 C CA . GLY A 1 156 ? -4.906 27.141 11.578 1 98.5 156 GLY A CA 1
ATOM 1195 C C . GLY A 1 156 ? -5.848 27.406 12.734 1 98.5 156 GLY A C 1
ATOM 1196 O O . GLY A 1 156 ? -5.438 27.969 13.758 1 98.5 156 GLY A O 1
ATOM 1197 N N . ILE A 1 157 ? -7.113 27.078 12.547 1 98.69 157 ILE A N 1
ATOM 1198 C CA . ILE A 1 157 ? -8.078 27.25 13.625 1 98.69 157 ILE A CA 1
ATOM 1199 C C . ILE A 1 157 ? -8.977 26.016 13.703 1 98.69 157 ILE A C 1
ATOM 1201 O O . ILE A 1 157 ? -9.062 25.234 12.75 1 98.69 157 ILE A O 1
ATOM 1205 N N . GLU A 1 158 ? -9.5 25.781 14.797 1 98.81 158 GLU A N 1
ATOM 1206 C CA . GLU A 1 158 ? -10.719 24.984 14.906 1 98.81 158 GLU A CA 1
ATOM 1207 C C . GLU A 1 158 ? -11.93 25.875 15.156 1 98.81 158 GLU A C 1
ATOM 1209 O O . GLU A 1 158 ? -12.062 26.469 16.234 1 98.81 158 GLU A O 1
ATOM 1214 N N . PRO A 1 159 ? -12.797 25.969 14.164 1 98.62 159 PRO A N 1
ATOM 1215 C CA . PRO A 1 159 ? -14.047 26.672 14.461 1 98.62 159 PRO A CA 1
ATOM 1216 C C . PRO A 1 159 ? -14.836 26.031 15.602 1 98.62 159 PRO A C 1
ATOM 1218 O O . PRO A 1 159 ? -15.062 24.828 15.586 1 98.62 159 PRO A O 1
ATOM 1221 N N . ILE A 1 160 ? -15.25 26.828 16.516 1 98.44 160 ILE A N 1
ATOM 1222 C CA . ILE A 1 160 ? -15.953 26.297 17.688 1 98.44 160 ILE A CA 1
ATOM 1223 C C . ILE A 1 160 ? -17.344 26.922 17.766 1 98.44 160 ILE A C 1
ATOM 1225 O O . ILE A 1 160 ? -17.484 28.141 17.891 1 98.44 160 ILE A O 1
ATOM 1229 N N . GLY A 1 161 ? -18.344 26.125 17.719 1 97.75 161 GLY A N 1
ATOM 1230 C CA . GLY A 1 161 ? -19.703 26.578 17.891 1 97.75 161 GLY A CA 1
ATOM 1231 C C . GLY A 1 161 ? -20.094 26.797 19.344 1 97.75 161 GLY A C 1
ATOM 1232 O O . GLY A 1 161 ? -19.453 26.25 20.25 1 97.75 161 GLY A O 1
ATOM 1233 N N . PHE A 1 162 ? -21.109 27.578 19.516 1 96.44 162 PHE A N 1
ATOM 1234 C CA . PHE A 1 162 ? -21.578 27.844 20.859 1 96.44 162 PHE A CA 1
ATOM 1235 C C . PHE A 1 162 ? -22.219 26.609 21.469 1 96.44 162 PHE A C 1
ATOM 1237 O O . PHE A 1 162 ? -22.391 26.516 22.688 1 96.44 162 PHE A O 1
ATOM 1244 N N . GLU A 1 163 ? -22.578 25.625 20.625 1 96.56 163 GLU A N 1
ATOM 1245 C CA . GLU A 1 163 ? -23.172 24.375 21.109 1 96.56 163 GLU A CA 1
ATOM 1246 C C . GLU A 1 163 ? -22.141 23.25 21.109 1 96.56 163 GLU A C 1
ATOM 1248 O O . GLU A 1 163 ? -22.484 22.078 21.281 1 96.56 163 GLU A O 1
ATOM 1253 N N . ALA A 1 164 ? -20.922 23.562 20.891 1 97.56 164 ALA A N 1
ATOM 1254 C CA . ALA A 1 164 ? -19.875 22.531 20.891 1 97.56 164 ALA A CA 1
ATOM 1255 C C . ALA A 1 164 ? -19.859 21.781 22.219 1 97.56 164 ALA A C 1
ATOM 1257 O O . ALA A 1 164 ? -19.828 22.391 23.281 1 97.56 164 ALA A O 1
ATOM 1258 N N . GLY A 1 165 ? -19.891 20.438 22.141 1 95.5 165 GLY A N 1
ATOM 1259 C CA . GLY A 1 165 ? -19.828 19.625 23.344 1 95.5 165 GLY A CA 1
ATOM 1260 C C . GLY A 1 165 ? -21.203 19.391 23.969 1 95.5 165 GLY A C 1
ATOM 1261 O O . GLY A 1 165 ? -21.359 18.5 24.797 1 95.5 165 GLY A O 1
ATOM 1262 N N . ALA A 1 166 ? -22.109 20.25 23.625 1 95.38 166 ALA A N 1
ATOM 1263 C CA . ALA A 1 166 ? -23.469 20.062 24.109 1 95.38 166 ALA A CA 1
ATOM 1264 C C . ALA A 1 166 ? -24.172 18.938 23.344 1 95.38 166 ALA A C 1
ATOM 1266 O O . ALA A 1 166 ? -23.609 18.375 22.406 1 95.38 166 ALA A O 1
ATOM 1267 N N . ALA A 1 167 ? -25.359 18.562 23.734 1 94.69 167 ALA A N 1
ATOM 1268 C CA . ALA A 1 167 ? -26.109 17.469 23.141 1 94.69 167 ALA A CA 1
ATOM 1269 C C . ALA A 1 167 ? -26.406 17.734 21.656 1 94.69 167 ALA A C 1
ATOM 1271 O O . ALA A 1 167 ? -26.438 16.812 20.844 1 94.69 167 ALA A O 1
ATOM 1272 N N . ALA A 1 168 ? -26.594 18.969 21.344 1 95.31 168 ALA A N 1
ATOM 1273 C CA . ALA A 1 168 ? -26.984 19.344 19.984 1 95.31 168 ALA A CA 1
A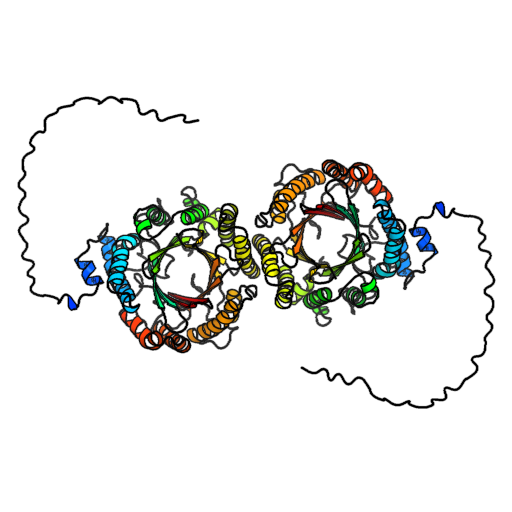TOM 1274 C C . ALA A 1 168 ? -25.812 19.203 19.016 1 95.31 168 ALA A C 1
ATOM 1276 O O . ALA A 1 168 ? -26.016 18.984 17.812 1 95.31 168 ALA A O 1
ATOM 1277 N N . ASP A 1 169 ? -24.641 19.312 19.422 1 97.25 169 ASP A N 1
ATOM 1278 C CA . ASP A 1 169 ? -23.422 19.188 18.625 1 97.25 169 ASP A CA 1
ATOM 1279 C C . ASP A 1 169 ? -22.25 18.688 19.453 1 97.25 169 ASP A C 1
ATOM 1281 O O . ASP A 1 169 ? -21.25 19.391 19.625 1 97.25 169 ASP A O 1
ATOM 1285 N N . PRO A 1 170 ? -22.344 17.469 19.875 1 97.25 170 PRO A N 1
ATOM 1286 C CA . PRO A 1 170 ? -21.375 16.953 20.859 1 97.25 170 PRO A CA 1
ATOM 1287 C C . PRO A 1 170 ? -19.953 16.922 20.312 1 97.25 170 PRO A C 1
ATOM 1289 O O . PRO A 1 170 ? -18.984 16.891 21.078 1 97.25 170 PRO A O 1
ATOM 1292 N N . PHE A 1 171 ? -19.797 16.953 18.984 1 98 171 PHE A N 1
ATOM 1293 C CA . PHE A 1 171 ? -18.469 16.781 18.406 1 98 171 PHE A CA 1
ATOM 1294 C C . PHE A 1 171 ? -18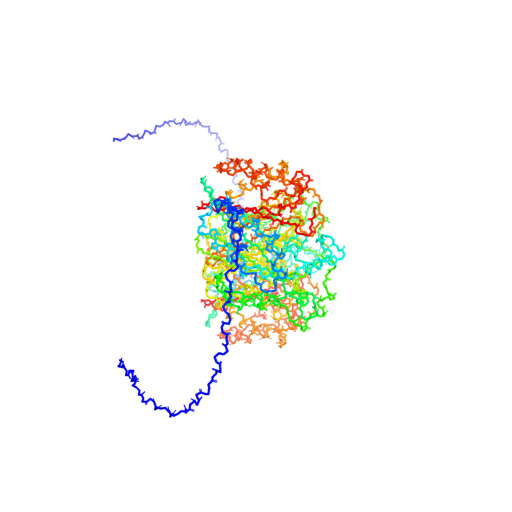.047 18.016 17.609 1 98 171 PHE A C 1
ATOM 1296 O O . PHE A 1 171 ? -17.141 17.938 16.781 1 98 171 PHE A O 1
ATOM 1303 N N . ASN A 1 172 ? -18.734 19.141 17.75 1 98.31 172 ASN A N 1
ATOM 1304 C CA . ASN A 1 172 ? -18.375 20.438 17.172 1 98.31 172 ASN A CA 1
ATOM 1305 C C . ASN A 1 172 ? -18.25 20.359 15.656 1 98.31 172 ASN A C 1
ATOM 1307 O O . ASN A 1 172 ? -17.25 20.781 15.086 1 98.31 172 ASN A O 1
ATOM 1311 N N . GLN A 1 173 ? -19.266 19.766 14.992 1 98.25 173 GLN A N 1
ATOM 1312 C CA . GLN A 1 173 ? -19.266 19.594 13.547 1 98.25 173 GLN A CA 1
ATOM 1313 C C . GLN A 1 173 ? -20.016 20.734 12.859 1 98.25 173 GLN A C 1
ATOM 1315 O O . GLN A 1 173 ? -19.828 20.969 11.664 1 98.25 173 GLN A O 1
ATOM 1320 N N . ALA A 1 174 ? -20.797 21.453 13.609 1 97.81 174 ALA A N 1
ATOM 1321 C CA . ALA A 1 174 ? -21.75 22.391 13.023 1 97.81 174 ALA A CA 1
ATOM 1322 C C . ALA A 1 174 ? -21.047 23.672 12.578 1 97.81 174 ALA A C 1
ATOM 1324 O O . ALA A 1 174 ? -21.344 24.219 11.516 1 97.81 174 ALA A O 1
ATOM 1325 N N . ALA A 1 175 ? -20.156 24.188 13.383 1 97.62 175 ALA A N 1
ATOM 1326 C CA . ALA A 1 175 ? -19.547 25.5 13.164 1 97.62 175 ALA A CA 1
ATOM 1327 C C . ALA A 1 175 ? -18.828 25.562 11.828 1 97.62 175 ALA A C 1
ATOM 1329 O O . ALA A 1 175 ? -19 26.5 11.055 1 97.62 175 ALA A O 1
ATOM 1330 N N . VAL A 1 176 ? -18 24.562 11.547 1 98.31 176 VAL A N 1
ATOM 1331 C CA . VAL A 1 176 ? -17.234 24.547 10.312 1 98.31 176 VAL A CA 1
ATOM 1332 C C . VAL A 1 176 ? -18.172 24.406 9.117 1 98.31 176 VAL A C 1
ATOM 1334 O O . VAL A 1 176 ? -17.969 25.031 8.078 1 98.31 176 VAL A O 1
ATOM 1337 N N . THR A 1 177 ? -19.188 23.562 9.242 1 98 177 THR A N 1
ATOM 1338 C CA . THR A 1 177 ? -20.156 23.359 8.172 1 98 177 THR A CA 1
ATOM 1339 C C . THR A 1 177 ? -20.891 24.656 7.855 1 98 177 THR A C 1
ATOM 1341 O O . THR A 1 177 ? -21.047 25.016 6.688 1 98 177 THR A O 1
ATOM 1344 N N . GLN A 1 178 ? -21.328 25.328 8.883 1 97.5 178 GLN A N 1
ATOM 1345 C CA . GLN A 1 178 ? -22.047 26.594 8.711 1 97.5 178 GLN A CA 1
ATOM 1346 C C . GLN A 1 178 ? -21.156 27.641 8.039 1 97.5 178 GLN A C 1
ATOM 1348 O O . GLN A 1 178 ? -21.609 28.328 7.121 1 97.5 178 GLN A O 1
ATOM 1353 N N . PHE A 1 179 ? -20 27.734 8.453 1 97.81 179 PHE A N 1
ATOM 1354 C CA . PHE A 1 179 ? -19.078 28.703 7.879 1 97.81 179 PHE A CA 1
ATOM 1355 C C . PHE A 1 179 ? -18.875 28.453 6.391 1 97.81 179 PHE A C 1
ATOM 1357 O O . PHE A 1 179 ? -18.969 29.359 5.57 1 97.81 179 PHE A O 1
ATOM 1364 N N . MET A 1 180 ? -18.531 27.203 6.035 1 98.12 180 MET A N 1
ATOM 1365 C CA . MET A 1 180 ? -18.188 26.859 4.656 1 98.12 180 MET A CA 1
ATOM 1366 C C . MET A 1 180 ? -19.359 27.094 3.723 1 98.12 180 MET A C 1
ATOM 1368 O O . MET A 1 180 ? -19.172 27.281 2.518 1 98.12 180 MET A O 1
ATOM 1372 N N . HIS A 1 181 ? -20.562 27.125 4.27 1 97.06 181 HIS A N 1
ATOM 1373 C CA . HIS A 1 181 ? -21.75 27.391 3.471 1 97.06 181 HIS A CA 1
ATOM 1374 C C . HIS A 1 181 ? -22.125 28.875 3.525 1 97.06 181 HIS A C 1
ATOM 1376 O O . HIS A 1 181 ? -23.141 29.281 2.967 1 97.06 181 HIS A O 1
ATOM 1382 N N . SER A 1 182 ? -21.312 29.688 4.105 1 95.56 182 SER A N 1
ATOM 1383 C CA . SER A 1 182 ? -21.609 31.109 4.266 1 95.56 182 SER A CA 1
ATOM 1384 C C . SER A 1 182 ? -20.953 31.938 3.164 1 95.56 182 SER A C 1
ATOM 1386 O O . SER A 1 182 ? -20.094 31.453 2.439 1 95.56 182 SER A O 1
ATOM 1388 N N . TYR A 1 183 ? -21.375 33.125 3.131 1 92.06 183 TYR A N 1
ATOM 1389 C CA . TYR A 1 183 ? -20.781 34.094 2.225 1 92.06 183 TYR A CA 1
ATOM 1390 C C . TYR A 1 183 ? -19.344 34.438 2.646 1 92.06 183 TYR A C 1
ATOM 1392 O O . TYR A 1 183 ? -18.484 34.688 1.803 1 92.06 183 TYR A O 1
ATOM 1400 N N . GLU A 1 184 ? -19.125 34.375 3.914 1 90.69 184 GLU A N 1
ATOM 1401 C CA . GLU A 1 184 ? -17.797 34.688 4.457 1 90.69 184 GLU A CA 1
ATOM 1402 C C . GLU A 1 184 ? -16.75 33.719 3.922 1 90.69 184 GLU A C 1
ATOM 1404 O O . GLU A 1 184 ? -15.602 34.094 3.703 1 90.69 184 GLU A O 1
ATOM 1409 N N . ALA A 1 185 ? -17.156 32.469 3.748 1 93.56 185 ALA A N 1
ATOM 1410 C CA . ALA A 1 185 ? -16.25 31.469 3.221 1 93.56 185 ALA A CA 1
ATOM 1411 C C . ALA A 1 185 ? -15.789 31.828 1.81 1 93.56 185 ALA A C 1
ATOM 1413 O O . ALA A 1 185 ? -14.633 31.594 1.443 1 93.56 185 ALA A O 1
ATOM 1414 N N . THR A 1 186 ? -16.609 32.438 1.082 1 90.88 186 THR A N 1
ATOM 1415 C CA . THR A 1 186 ? -16.266 32.844 -0.272 1 90.88 186 THR A CA 1
ATOM 1416 C C . THR A 1 186 ? -15.25 34 -0.242 1 90.88 186 THR A C 1
ATOM 1418 O O . THR A 1 186 ? -14.391 34.094 -1.125 1 90.88 186 THR A O 1
ATOM 1421 N N . GLU A 1 187 ? -15.406 34.812 0.793 1 88.88 187 GLU A N 1
ATOM 1422 C CA . GLU A 1 187 ? -14.508 35.938 0.942 1 88.88 187 GLU A CA 1
ATOM 1423 C C . GLU A 1 187 ? -13.078 35.5 1.22 1 88.88 187 GLU A C 1
ATOM 1425 O O . GLU A 1 187 ? -12.125 36.25 0.966 1 88.88 187 GLU A O 1
ATOM 1430 N N . VAL A 1 188 ? -13.008 34.281 1.675 1 91.62 188 VAL A N 1
ATOM 1431 C CA . VAL A 1 188 ? -11.672 33.781 1.952 1 91.62 188 VAL A CA 1
ATOM 1432 C C . VAL A 1 188 ? -11.32 32.688 0.932 1 91.62 188 VAL A C 1
ATOM 1434 O O . VAL A 1 188 ? -10.523 31.797 1.222 1 91.62 188 VAL A O 1
ATOM 1437 N N . GLY A 1 189 ? -11.953 32.656 -0.218 1 89.44 189 GLY A N 1
ATOM 1438 C CA . GLY A 1 189 ? -11.539 31.891 -1.385 1 89.44 189 GLY A CA 1
ATOM 1439 C C . GLY A 1 189 ? -11.945 30.438 -1.315 1 89.44 189 GLY A C 1
ATOM 1440 O O . GLY A 1 189 ? -11.406 29.609 -2.043 1 89.44 189 GLY A O 1
ATOM 1441 N N . ALA A 1 190 ? -12.898 30.078 -0.502 1 95.56 190 ALA A N 1
ATOM 1442 C CA . ALA A 1 190 ? -13.211 28.656 -0.281 1 95.56 190 ALA A CA 1
ATOM 1443 C C . ALA A 1 190 ? -14.281 28.172 -1.254 1 95.56 190 ALA A C 1
ATOM 1445 O O . ALA A 1 190 ? -15.266 28.875 -1.505 1 95.56 190 ALA A O 1
ATOM 1446 N N . THR A 1 191 ? -13.969 27 -1.83 1 95.5 191 THR A N 1
ATOM 1447 C CA . THR A 1 191 ? -15.008 26.297 -2.576 1 95.5 191 THR A CA 1
ATOM 1448 C C . THR A 1 191 ? -15.484 25.062 -1.808 1 95.5 191 THR A C 1
ATOM 1450 O O . THR A 1 191 ? -14.773 24.547 -0.948 1 95.5 191 THR A O 1
ATOM 1453 N N . LEU A 1 192 ? -16.641 24.531 -2.188 1 96.44 192 LEU A N 1
ATOM 1454 C CA . LEU A 1 192 ? -17.344 23.594 -1.326 1 96.44 192 LEU A CA 1
ATOM 1455 C C . LEU A 1 192 ? -17.141 22.156 -1.812 1 96.44 192 LEU A C 1
ATOM 1457 O O . LEU A 1 192 ? -17.375 21.203 -1.064 1 96.44 192 LEU A O 1
ATOM 1461 N N . THR A 1 193 ? -16.766 21.922 -2.984 1 95.94 193 THR A N 1
ATOM 1462 C CA . THR A 1 193 ? -16.844 20.609 -3.623 1 95.94 193 THR A CA 1
ATOM 1463 C C . THR A 1 193 ? -16.078 19.562 -2.826 1 95.94 193 THR A C 1
ATOM 1465 O O . THR A 1 193 ? -16.641 18.578 -2.371 1 95.94 193 THR A O 1
ATOM 1468 N N . LEU A 1 194 ? -14.805 19.781 -2.648 1 97.69 194 LEU A N 1
ATOM 1469 C CA . LEU A 1 194 ? -14 18.812 -1.925 1 97.69 194 LEU A CA 1
ATOM 1470 C C . LEU A 1 194 ? -14.352 18.797 -0.44 1 97.69 194 LEU A C 1
ATOM 1472 O O . LEU A 1 194 ? -14.305 17.75 0.211 1 97.69 194 LEU A O 1
ATOM 1476 N N . PHE A 1 195 ? -14.695 20 0.072 1 98.25 195 PHE A N 1
ATOM 1477 C CA . PHE A 1 195 ? -15.133 20.078 1.463 1 98.25 195 PHE A CA 1
ATOM 1478 C C . PHE A 1 195 ? -16.312 19.141 1.709 1 98.25 195 PHE A C 1
ATOM 1480 O O . PHE A 1 195 ? -16.281 18.328 2.635 1 98.25 195 PHE A O 1
ATOM 1487 N N . GLU A 1 196 ? -17.266 19.172 0.893 1 98.12 196 GLU A N 1
ATOM 1488 C CA . GLU A 1 196 ? -18.484 18.391 1.083 1 98.12 196 GLU A CA 1
ATOM 1489 C C . GLU A 1 196 ? -18.234 16.906 0.86 1 98.12 196 GLU A C 1
ATOM 1491 O O . GLU A 1 196 ? -18.844 16.062 1.514 1 98.12 196 GLU A O 1
ATOM 1496 N N . HIS A 1 197 ? -17.406 16.609 -0.047 1 98.31 197 HIS A N 1
ATOM 1497 C CA . HIS A 1 197 ? -17.062 15.203 -0.268 1 98.31 197 HIS A CA 1
ATOM 1498 C C . HIS A 1 197 ? -16.516 14.562 1.003 1 98.31 197 HIS A C 1
ATOM 1500 O O . HIS A 1 197 ? -17.016 13.531 1.45 1 98.31 197 HIS A O 1
ATOM 1506 N N . PHE A 1 198 ? -15.516 15.172 1.563 1 98.69 198 PHE A N 1
ATOM 1507 C CA . PHE A 1 198 ? -14.852 14.578 2.715 1 98.69 198 PHE A CA 1
ATOM 1508 C C . PHE A 1 198 ? -15.695 14.734 3.973 1 98.69 198 PHE A C 1
ATOM 1510 O O . PHE A 1 198 ? -15.688 13.867 4.848 1 98.69 198 PHE A O 1
ATOM 1517 N N . ARG A 1 199 ? -16.438 15.875 4.059 1 98.5 199 ARG A N 1
ATOM 1518 C CA . ARG A 1 199 ? -17.375 16.016 5.168 1 98.5 199 ARG A CA 1
ATOM 1519 C C . ARG A 1 199 ? -18.375 14.859 5.191 1 98.5 199 ARG A C 1
ATOM 1521 O O . ARG A 1 199 ? -18.609 14.266 6.242 1 98.5 199 ARG A O 1
ATOM 1528 N N . ASN A 1 200 ? -18.922 14.523 4.035 1 97.94 200 ASN A N 1
ATOM 1529 C CA . ASN A 1 200 ? -19.922 13.461 3.924 1 97.94 200 ASN A CA 1
ATOM 1530 C C . ASN A 1 200 ? -19.344 12.109 4.32 1 97.94 200 ASN A C 1
ATOM 1532 O O . ASN A 1 200 ? -20.031 11.273 4.902 1 97.94 200 ASN A O 1
ATOM 1536 N N . ASP A 1 201 ? -18.109 11.914 4.004 1 98.06 201 ASP A N 1
ATOM 1537 C CA . ASP A 1 201 ? -17.5 10.609 4.23 1 98.06 201 ASP A CA 1
ATOM 1538 C C . ASP A 1 201 ? -16.969 10.492 5.656 1 98.06 201 ASP A C 1
ATOM 1540 O O . ASP A 1 201 ? -16.844 9.391 6.191 1 98.06 201 ASP A O 1
ATOM 1544 N N . MET A 1 202 ? -16.703 11.664 6.348 1 97.88 202 MET A N 1
ATOM 1545 C CA . MET A 1 202 ? -15.93 11.539 7.586 1 97.88 202 MET A CA 1
ATOM 1546 C C . MET A 1 202 ? -16.734 12.031 8.781 1 97.88 202 MET A C 1
ATOM 1548 O O . MET A 1 202 ? -16.453 11.68 9.922 1 97.88 202 MET A O 1
ATOM 1552 N N . PHE A 1 203 ? -17.672 12.906 8.57 1 98.25 203 PHE A N 1
ATOM 1553 C CA . PHE A 1 203 ? -18.5 13.375 9.68 1 98.25 203 PHE A CA 1
ATOM 1554 C C . PHE A 1 203 ? -19.547 12.32 10.047 1 98.25 203 PHE A C 1
ATOM 1556 O O . PHE A 1 203 ? -19.891 11.469 9.234 1 98.25 203 PHE A O 1
ATOM 1563 N N . VAL A 1 204 ? -19.984 12.352 11.219 1 98.25 204 VAL A N 1
ATOM 1564 C CA . VAL A 1 204 ? -20.969 11.406 11.711 1 98.25 204 VAL A CA 1
ATOM 1565 C C . VAL A 1 204 ? -22.297 12.125 11.961 1 98.25 204 VAL A C 1
ATOM 1567 O O . VAL A 1 204 ? -22.312 13.336 12.203 1 98.25 204 VAL A O 1
ATOM 1570 N N . GLY A 1 205 ? -23.422 11.422 11.914 1 96.88 205 GLY A N 1
ATOM 1571 C CA . GLY A 1 205 ? -24.75 11.992 12.094 1 96.88 205 GLY A CA 1
ATOM 1572 C C . GLY A 1 205 ? -25.25 11.867 13.516 1 96.88 205 GLY A C 1
ATOM 1573 O O . GLY A 1 205 ? -24.688 11.133 14.32 1 96.88 205 GLY A O 1
ATOM 1574 N N . PRO A 1 206 ? -26.281 12.688 13.781 1 96.06 206 PRO A N 1
ATOM 1575 C CA . PRO A 1 206 ? -26.828 12.727 15.141 1 96.06 206 PRO A CA 1
ATOM 1576 C C . PRO A 1 206 ? -27.297 11.359 15.625 1 96.06 206 PRO A C 1
ATOM 1578 O O . PRO A 1 206 ? -27.266 11.078 16.828 1 96.06 206 PRO A O 1
ATOM 1581 N N . GLU A 1 207 ? -27.656 10.484 14.758 1 96.06 207 GLU A N 1
ATOM 1582 C CA . GLU A 1 207 ? -28.172 9.172 15.109 1 96.06 207 GLU A CA 1
ATOM 1583 C C . GLU A 1 207 ? -27.109 8.312 15.781 1 96.06 207 GLU A C 1
ATOM 1585 O O . GLU A 1 207 ? -27.422 7.348 16.484 1 96.06 207 GLU A O 1
ATOM 1590 N N . THR A 1 208 ? -25.906 8.703 15.648 1 96.06 208 THR A N 1
ATOM 1591 C CA . THR A 1 208 ? -24.828 7.867 16.156 1 96.06 208 THR A CA 1
ATOM 1592 C C . THR A 1 208 ? -24.141 8.547 17.344 1 96.06 208 THR A C 1
ATOM 1594 O O . THR A 1 208 ? -23.219 7.977 17.938 1 96.06 208 THR A O 1
ATOM 1597 N N . TYR A 1 209 ? -24.516 9.766 17.75 1 95.94 209 TYR A N 1
ATOM 1598 C CA . TYR A 1 209 ? -23.812 10.57 18.75 1 95.94 209 TYR A CA 1
ATOM 1599 C C . TYR A 1 209 ? -23.688 9.828 20.078 1 95.94 209 TYR A C 1
ATOM 1601 O O . TYR A 1 209 ? -22.594 9.703 20.625 1 95.94 209 TYR A O 1
ATOM 1609 N N . ALA A 1 210 ? -24.75 9.305 20.547 1 94.81 210 ALA A N 1
ATOM 1610 C CA . ALA A 1 210 ? -24.766 8.648 21.859 1 94.81 210 ALA A CA 1
ATOM 1611 C C . ALA A 1 210 ? -23.875 7.41 21.859 1 94.81 210 ALA A C 1
ATOM 1613 O O . ALA A 1 210 ? -23.109 7.199 22.797 1 94.81 210 ALA A O 1
ATOM 1614 N N . ALA A 1 211 ? -24.016 6.648 20.859 1 95.94 211 ALA A N 1
ATOM 1615 C CA . ALA A 1 211 ? -23.219 5.422 20.766 1 95.94 211 ALA A CA 1
ATOM 1616 C C . ALA A 1 211 ? -21.734 5.738 20.672 1 95.94 211 ALA A C 1
ATOM 1618 O O . ALA A 1 211 ? -20.906 5.035 21.25 1 95.94 211 ALA A O 1
ATOM 1619 N N . LEU A 1 212 ? -21.391 6.715 19.953 1 96.62 212 LEU A N 1
ATOM 1620 C CA . LEU A 1 212 ? -19.984 7.074 19.766 1 96.62 212 LEU A CA 1
ATOM 1621 C C . LEU A 1 212 ? -19.375 7.641 21.047 1 96.62 212 LEU A C 1
ATOM 1623 O O . LEU A 1 212 ? -18.219 7.363 21.359 1 96.62 212 LEU A O 1
ATOM 1627 N N . ARG A 1 213 ? -20.094 8.422 21.75 1 94.06 213 ARG A N 1
ATOM 1628 C CA . ARG A 1 213 ? -19.609 8.977 23.016 1 94.06 213 ARG A CA 1
ATOM 1629 C C . ARG A 1 213 ? -19.188 7.863 23.969 1 94.06 213 ARG A C 1
ATOM 1631 O O . ARG A 1 213 ? -18.234 8.023 24.734 1 94.06 213 ARG A O 1
ATOM 1638 N N . ALA A 1 214 ? -19.844 6.77 23.859 1 93.88 214 ALA A N 1
ATOM 1639 C CA . ALA A 1 214 ? -19.578 5.637 24.734 1 93.88 214 ALA A CA 1
ATOM 1640 C C . ALA A 1 214 ? -18.359 4.855 24.266 1 93.88 214 ALA A C 1
ATOM 1642 O O . ALA A 1 214 ? -17.703 4.172 25.062 1 93.88 214 ALA A O 1
ATOM 1643 N N . LYS A 1 215 ? -18.016 5.004 23.016 1 95.12 215 LYS A N 1
ATOM 1644 C CA . LYS A 1 215 ? -16.984 4.18 22.422 1 95.12 215 LYS A CA 1
ATOM 1645 C C . LYS A 1 215 ? -15.633 4.906 22.406 1 95.12 215 LYS A C 1
ATOM 1647 O O . LYS A 1 215 ? -14.586 4.277 22.25 1 95.12 215 LYS A O 1
ATOM 1652 N N . ILE A 1 216 ? -15.602 6.184 22.578 1 95.56 216 ILE A N 1
ATOM 1653 C CA . ILE A 1 216 ? -14.375 6.965 22.484 1 95.56 216 ILE A CA 1
ATOM 1654 C C . ILE A 1 216 ? -13.438 6.594 23.641 1 95.56 216 ILE A C 1
ATOM 1656 O O . ILE A 1 216 ? -13.828 6.656 24.797 1 95.56 216 ILE A O 1
ATOM 1660 N N . PRO A 1 217 ? -12.281 6.16 23.312 1 93.62 217 PRO A N 1
ATOM 1661 C CA . PRO A 1 217 ? -11.336 5.828 24.375 1 93.62 217 PRO A CA 1
ATOM 1662 C C . PRO A 1 217 ? -11.047 7.012 25.297 1 93.62 217 PRO A C 1
ATOM 1664 O O . PRO A 1 217 ? -11.016 8.156 24.844 1 93.62 217 PRO A O 1
ATOM 1667 N N . GLU A 1 218 ? -10.641 6.676 26.469 1 91.31 218 GLU A N 1
ATOM 1668 C CA . GLU A 1 218 ? -10.305 7.707 27.453 1 91.31 218 GLU A CA 1
ATOM 1669 C C . GLU A 1 218 ? -9.086 8.508 27.016 1 91.31 218 GLU A C 1
ATOM 1671 O O . GLU A 1 218 ? -8.086 7.941 26.562 1 91.31 218 GLU A O 1
ATOM 1676 N N . GLY A 1 219 ? -9.258 9.844 27.047 1 89.56 219 GLY A N 1
ATOM 1677 C CA . GLY A 1 219 ? -8.133 10.719 26.75 1 89.56 219 GLY A CA 1
ATOM 1678 C C . GLY A 1 219 ? -8.047 11.078 25.281 1 89.56 219 GLY A C 1
ATOM 1679 O O . GLY A 1 219 ? -7.293 11.984 24.906 1 89.56 219 GLY A O 1
ATOM 1680 N N . GLU A 1 220 ? -8.82 10.414 24.469 1 94.75 220 GLU A N 1
ATOM 1681 C CA . GLU A 1 220 ? -8.789 10.727 23.031 1 94.75 220 GLU A CA 1
ATOM 1682 C C . GLU A 1 220 ? -9.562 12 22.734 1 94.75 220 GLU A C 1
ATOM 1684 O O . GLU A 1 220 ? -10.547 12.312 23.406 1 94.75 220 GLU A O 1
ATOM 1689 N N . HIS A 1 221 ? -9.07 12.734 21.797 1 95.12 221 HIS A N 1
ATOM 1690 C CA . HIS A 1 221 ? -9.766 13.953 21.406 1 95.12 221 HIS A CA 1
ATOM 1691 C C . HIS A 1 221 ? -10.992 13.641 20.562 1 95.12 221 HIS A C 1
ATOM 1693 O O . HIS A 1 221 ? -11.109 12.547 20 1 95.12 221 HIS A O 1
ATOM 1699 N N . THR A 1 222 ? -11.906 14.641 20.422 1 94.75 222 THR A N 1
ATOM 1700 C CA . THR A 1 222 ? -13.117 14.43 19.625 1 94.75 222 THR A CA 1
ATOM 1701 C C . THR A 1 222 ? -13.234 15.484 18.531 1 94.75 222 THR A C 1
ATOM 1703 O O . THR A 1 222 ? -14.289 15.633 17.906 1 94.75 222 THR A O 1
ATOM 1706 N N . THR A 1 223 ? -12.125 16.25 18.344 1 97.75 223 THR A N 1
ATOM 1707 C CA . THR A 1 223 ? -12.07 17.203 17.234 1 97.75 223 THR A CA 1
ATOM 1708 C C . THR A 1 223 ? -12.336 16.5 15.906 1 97.75 223 THR A C 1
ATOM 1710 O O . THR A 1 223 ? -11.773 15.438 15.641 1 97.75 223 THR A O 1
ATOM 1713 N N . GLN A 1 224 ? -13.18 17.188 15.031 1 98 224 GLN A N 1
ATOM 1714 C CA . GLN A 1 224 ? -13.531 16.547 13.766 1 98 224 GLN A CA 1
ATOM 1715 C C . GLN A 1 224 ? -13.023 17.359 12.578 1 98 224 GLN A C 1
ATOM 1717 O O . GLN A 1 224 ? -12.922 16.844 11.461 1 98 224 GLN A O 1
ATOM 1722 N N . SER A 1 225 ? -12.711 18.594 12.867 1 98.5 225 SER A N 1
ATOM 1723 C CA . SER A 1 225 ? -12.32 19.406 11.711 1 98.5 225 SER A CA 1
ATOM 1724 C C . SER A 1 225 ? -11.539 20.641 12.133 1 98.5 225 SER A C 1
ATOM 1726 O O . SER A 1 225 ? -11.758 21.172 13.219 1 98.5 225 SER A O 1
ATOM 1728 N N . PHE A 1 226 ? -10.594 21.031 11.312 1 98.62 226 PHE A N 1
ATOM 1729 C CA . PHE A 1 226 ? -9.906 22.312 11.344 1 98.62 226 PHE A CA 1
ATOM 1730 C C . PHE A 1 226 ? -10.133 23.078 10.047 1 98.62 226 PHE A C 1
ATOM 1732 O O . PHE A 1 226 ? -10.594 22.516 9.055 1 98.62 226 PHE A O 1
ATOM 1739 N N . LEU A 1 227 ? -9.828 24.359 10.094 1 98.69 227 LEU A N 1
ATOM 1740 C CA . LEU A 1 227 ? -9.617 25.203 8.922 1 98.69 227 LEU A CA 1
ATOM 1741 C C . LEU A 1 227 ? -8.25 25.891 8.984 1 98.69 227 LEU A C 1
ATOM 1743 O O . LEU A 1 227 ? -7.727 26.141 10.07 1 98.69 227 LEU A O 1
ATOM 1747 N N . ALA A 1 228 ? -7.734 26.094 7.832 1 98.62 228 ALA A N 1
ATOM 1748 C CA . ALA A 1 228 ? -6.523 26.906 7.742 1 98.62 228 ALA A CA 1
ATOM 1749 C C . ALA A 1 228 ? -6.629 27.922 6.609 1 98.62 228 ALA A C 1
ATOM 1751 O O . ALA A 1 228 ? -7.355 27.703 5.637 1 98.62 228 ALA A O 1
ATOM 1752 N N . PHE A 1 229 ? -5.91 29.031 6.789 1 98.06 229 PHE A N 1
ATOM 1753 C CA . PHE A 1 229 ? -5.891 30.125 5.836 1 98.06 229 PHE A CA 1
ATOM 1754 C C . PHE A 1 229 ? -4.461 30.531 5.508 1 98.06 229 PHE A C 1
ATOM 1756 O O . PHE A 1 229 ? -3.713 30.969 6.391 1 98.06 229 PHE A O 1
ATOM 1763 N N . ASP A 1 230 ? -4.105 30.312 4.309 1 96.62 230 ASP A N 1
ATOM 1764 C CA . ASP A 1 230 ? -2.82 30.812 3.826 1 96.62 230 ASP A CA 1
ATOM 1765 C C . ASP A 1 230 ? -2.947 32.25 3.301 1 96.62 230 ASP A C 1
ATOM 1767 O O . ASP A 1 230 ? -3.703 32.5 2.361 1 96.62 230 ASP A O 1
ATOM 1771 N N . LEU A 1 231 ? -2.211 33.125 3.9 1 96.12 231 LEU A N 1
ATOM 1772 C CA . LEU A 1 231 ? -2.268 34.5 3.506 1 96.12 231 LEU A CA 1
ATOM 1773 C C . LEU A 1 231 ? -1.17 34.844 2.5 1 96.12 231 LEU A C 1
ATOM 1775 O O . LEU A 1 231 ? -0.192 35.5 2.84 1 96.12 231 LEU A O 1
ATOM 1779 N N . ASP A 1 232 ? -1.384 34.438 1.292 1 89.25 232 ASP A N 1
ATOM 1780 C CA . ASP A 1 232 ? -0.409 34.625 0.219 1 89.25 232 ASP A CA 1
ATOM 1781 C C . ASP A 1 232 ? -0.479 36.031 -0.361 1 89.25 232 ASP A C 1
ATOM 1783 O O . ASP A 1 232 ? -1.289 36.844 0.079 1 89.25 232 ASP A O 1
ATOM 1787 N N . ALA A 1 233 ? 0.509 36.219 -1.349 1 78.25 233 ALA A N 1
ATOM 1788 C CA . ALA A 1 233 ? 0.56 37.562 -1.935 1 78.25 233 ALA A CA 1
ATOM 1789 C C . ALA A 1 233 ? -0.691 37.844 -2.762 1 78.25 233 ALA A C 1
ATOM 1791 O O . ALA A 1 233 ? -0.798 37.406 -3.908 1 78.25 233 ALA A O 1
ATOM 1792 N N . GLY A 1 234 ? -1.692 38.281 -2.088 1 78.56 234 GLY A N 1
ATOM 1793 C CA . GLY A 1 234 ? -2.869 38.812 -2.766 1 78.56 234 GLY A CA 1
ATOM 1794 C C . GLY A 1 234 ? -4.066 37.875 -2.682 1 78.56 234 GLY A C 1
ATOM 1795 O O . GLY A 1 234 ? -5.152 38.219 -3.156 1 78.56 234 GLY A O 1
ATOM 1796 N N . ARG A 1 235 ? -3.803 36.719 -2.256 1 88.19 235 ARG A N 1
ATOM 1797 C CA . ARG A 1 235 ? -4.953 35.812 -2.186 1 88.19 235 ARG A CA 1
ATOM 1798 C C . ARG A 1 235 ? -4.902 34.969 -0.926 1 88.19 235 ARG A C 1
ATOM 1800 O O . ARG A 1 235 ? -3.824 34.719 -0.386 1 88.19 235 ARG A O 1
ATOM 1807 N N . VAL A 1 236 ? -6.105 34.594 -0.49 1 94.19 236 VAL A N 1
ATOM 1808 C CA . VAL A 1 236 ? -6.234 33.688 0.641 1 94.19 236 VAL A CA 1
ATOM 1809 C C . VAL A 1 236 ? -6.629 32.312 0.142 1 94.19 236 VAL A C 1
ATOM 1811 O O . VAL A 1 236 ? -7.531 32.156 -0.688 1 94.19 236 VAL A O 1
ATOM 1814 N N . THR A 1 237 ? -5.891 31.297 0.56 1 95.38 237 THR A N 1
ATOM 1815 C CA . THR A 1 237 ? -6.266 29.922 0.291 1 95.38 237 THR A CA 1
ATOM 1816 C C . THR A 1 237 ? -6.762 29.234 1.562 1 95.38 237 THR A C 1
ATOM 1818 O O . THR A 1 237 ? -6.051 29.188 2.568 1 95.38 237 THR A O 1
ATOM 1821 N N . THR A 1 238 ? -7.941 28.734 1.445 1 97.75 238 THR A N 1
ATOM 1822 C CA . THR A 1 238 ? -8.555 28.047 2.578 1 97.75 238 THR A CA 1
ATOM 1823 C C . THR A 1 238 ? -8.336 26.531 2.475 1 97.75 238 THR A C 1
ATOM 1825 O O . THR A 1 238 ? -8.484 25.953 1.396 1 97.75 238 THR A O 1
ATOM 1828 N N . LYS A 1 239 ? -7.973 25.938 3.57 1 98.38 239 LYS A N 1
ATOM 1829 C CA . LYS A 1 239 ? -7.82 24.5 3.688 1 98.38 239 LYS A CA 1
ATOM 1830 C C . LYS A 1 239 ? -8.75 23.922 4.758 1 98.38 239 LYS A C 1
ATOM 1832 O O . LYS A 1 239 ? -8.961 24.547 5.797 1 98.38 239 LYS A O 1
ATOM 1837 N N . ALA A 1 240 ? -9.297 22.812 4.477 1 98.81 240 ALA A N 1
ATOM 1838 C CA . ALA A 1 240 ? -10.133 22.109 5.445 1 98.81 240 ALA A CA 1
ATOM 1839 C C . ALA A 1 240 ? -9.492 20.797 5.879 1 98.81 240 ALA A C 1
ATOM 1841 O O . ALA A 1 240 ? -8.898 20.094 5.062 1 98.81 240 ALA A O 1
ATOM 1842 N N . TYR A 1 241 ? -9.586 20.531 7.145 1 98.81 241 TYR A N 1
ATOM 1843 C CA . TYR A 1 241 ? -9.07 19.297 7.73 1 98.81 241 TYR A CA 1
ATOM 1844 C C . TYR A 1 241 ? -10.211 18.438 8.242 1 98.81 241 TYR A C 1
ATOM 1846 O O . TYR A 1 241 ? -11.227 18.953 8.719 1 98.81 241 TYR A O 1
ATOM 1854 N N . PHE A 1 242 ? -10.039 17.125 8.227 1 98.88 242 PHE A N 1
ATOM 1855 C CA . PHE A 1 242 ? -11.023 16.172 8.734 1 98.88 242 PHE A CA 1
ATOM 1856 C C . PHE A 1 242 ? -10.336 15.055 9.523 1 98.88 242 PHE A C 1
ATOM 1858 O O . PHE A 1 242 ? -9.273 14.578 9.133 1 98.88 242 PHE A O 1
ATOM 1865 N N . PHE A 1 243 ? -10.945 14.703 10.609 1 98.75 243 PHE A N 1
ATOM 1866 C CA . PHE A 1 243 ? -10.461 13.594 11.43 1 98.75 243 PHE A CA 1
ATOM 1867 C C . PHE A 1 243 ? -11.344 12.367 11.242 1 98.75 243 PHE A C 1
ATOM 1869 O O . PHE A 1 243 ? -12.555 12.422 11.477 1 98.75 243 PHE A O 1
ATOM 1876 N N . PRO A 1 244 ? -10.75 11.234 10.883 1 98.25 244 PRO A N 1
ATOM 1877 C CA . PRO A 1 244 ? -11.547 10.039 10.578 1 98.25 244 PRO A CA 1
ATOM 1878 C C . PRO A 1 244 ? -11.898 9.227 11.82 1 98.25 244 PRO A C 1
ATOM 1880 O O . PRO A 1 244 ? -12.562 8.195 11.719 1 98.25 244 PRO A O 1
ATOM 1883 N N . ILE A 1 245 ? -11.516 9.586 13.047 1 97.5 245 ILE A N 1
ATOM 1884 C CA . ILE A 1 245 ? -11.516 8.727 14.227 1 97.5 245 ILE A CA 1
ATOM 1885 C C . ILE A 1 245 ? -12.945 8.312 14.562 1 97.5 245 ILE A C 1
ATOM 1887 O O . ILE A 1 245 ? -13.195 7.148 14.898 1 97.5 245 ILE A O 1
ATOM 1891 N N . LEU A 1 246 ? -13.914 9.234 14.523 1 98.25 246 LEU A N 1
ATOM 1892 C CA . LEU A 1 246 ? -15.273 8.859 14.883 1 98.25 246 LEU A CA 1
ATOM 1893 C C . LEU A 1 246 ? -15.875 7.918 13.844 1 98.25 246 LEU A C 1
ATOM 1895 O O . LEU A 1 246 ? -16.562 6.957 14.188 1 98.25 246 LEU A O 1
ATOM 1899 N N . MET A 1 247 ? -15.594 8.227 12.578 1 98.19 247 MET A N 1
ATOM 1900 C CA . MET A 1 247 ? -16.078 7.332 11.523 1 98.19 247 MET A CA 1
ATOM 1901 C C . MET A 1 247 ? -15.422 5.957 11.633 1 98.19 247 MET A C 1
ATOM 1903 O O . MET A 1 247 ? -16.062 4.941 11.367 1 98.19 247 MET A O 1
ATOM 1907 N N . SER A 1 248 ? -14.164 5.945 11.953 1 97.44 248 SER A N 1
ATOM 1908 C CA . SER A 1 248 ? -13.484 4.688 12.219 1 97.44 248 SER A CA 1
ATOM 1909 C C . SER A 1 248 ? -14.18 3.895 13.32 1 97.44 248 SER A C 1
ATOM 1911 O O . SER A 1 248 ? -14.414 2.693 13.172 1 97.44 248 SER A O 1
ATOM 1913 N N . LEU A 1 249 ? -14.539 4.547 14.414 1 97.62 249 LEU A N 1
ATOM 1914 C CA . LEU A 1 249 ? -15.227 3.906 15.523 1 97.62 249 LEU A CA 1
ATOM 1915 C C . LEU A 1 249 ? -16.609 3.428 15.109 1 97.62 249 LEU A C 1
ATOM 1917 O O . LEU A 1 249 ? -17.047 2.35 15.516 1 97.62 249 LEU A O 1
ATOM 1921 N N . LYS A 1 250 ? -17.281 4.234 14.359 1 97.69 250 LYS A N 1
ATOM 1922 C CA . LYS A 1 250 ? -18.625 3.9 13.898 1 97.69 250 LYS A CA 1
ATOM 1923 C C . LYS A 1 250 ? -18.609 2.662 13.008 1 97.69 250 LYS A C 1
ATOM 1925 O O . LYS A 1 250 ? -19.453 1.781 13.141 1 97.69 250 LYS A O 1
ATOM 1930 N N . THR A 1 251 ? -17.625 2.51 12.094 1 96.25 251 THR A N 1
ATOM 1931 C CA . THR A 1 251 ? -17.609 1.485 11.055 1 96.25 251 THR A CA 1
ATOM 1932 C C . THR A 1 251 ? -16.797 0.275 11.492 1 96.25 251 THR A C 1
ATOM 1934 O O . THR A 1 251 ? -16.906 -0.799 10.898 1 96.25 251 THR A O 1
ATOM 1937 N N . GLY A 1 252 ? -15.914 0.52 12.469 1 94.38 252 GLY A N 1
ATOM 1938 C CA . GLY A 1 252 ? -14.992 -0.539 12.867 1 94.38 252 GLY A CA 1
ATOM 1939 C C . GLY A 1 252 ? -13.781 -0.651 11.953 1 94.38 252 GLY A C 1
ATOM 1940 O O . GLY A 1 252 ? -12.969 -1.562 12.109 1 94.38 252 GLY A O 1
ATOM 1941 N N . GLN A 1 253 ? -13.648 0.199 11.039 1 93.5 253 GLN A N 1
ATOM 1942 C CA . GLN A 1 253 ? -12.5 0.229 10.141 1 93.5 253 GLN A CA 1
ATOM 1943 C C . GLN A 1 253 ? -11.359 1.055 10.734 1 93.5 253 GLN A C 1
ATOM 1945 O O . GLN A 1 253 ? -11.578 1.887 11.617 1 93.5 253 GLN A O 1
ATOM 1950 N N . SER A 1 254 ? -10.109 0.795 10.258 1 94.31 254 SER A N 1
ATOM 1951 C CA . SER A 1 254 ? -9 1.644 10.672 1 94.31 254 SER A CA 1
ATOM 1952 C C . SER A 1 254 ? -9.148 3.059 10.125 1 94.31 254 SER A C 1
ATOM 1954 O O . SER A 1 254 ? -9.844 3.275 9.133 1 94.31 254 SER A O 1
ATOM 1956 N N . THR A 1 255 ? -8.547 4.035 10.727 1 96.69 255 THR A N 1
ATOM 1957 C CA . THR A 1 255 ? -8.586 5.406 10.227 1 96.69 255 THR A CA 1
ATOM 1958 C C . THR A 1 255 ? -7.977 5.492 8.828 1 96.69 255 THR A C 1
ATOM 1960 O O . THR A 1 255 ? -8.469 6.23 7.977 1 96.69 255 THR A O 1
ATOM 1963 N N . THR A 1 256 ? -6.926 4.727 8.594 1 96.69 256 THR A N 1
ATOM 1964 C CA . THR A 1 256 ? -6.309 4.688 7.273 1 96.69 256 THR A CA 1
ATOM 1965 C C . THR A 1 256 ? -7.316 4.23 6.219 1 96.69 256 THR A C 1
ATOM 1967 O O . THR A 1 256 ? -7.41 4.824 5.145 1 96.69 256 THR A O 1
ATOM 1970 N N . LYS A 1 257 ? -8.039 3.236 6.535 1 95.06 257 LYS A N 1
ATOM 1971 C CA . LYS A 1 257 ? -9.008 2.699 5.586 1 95.06 257 LYS A CA 1
ATOM 1972 C C . LYS A 1 257 ? -10.133 3.695 5.324 1 95.06 257 LYS A C 1
ATOM 1974 O O . LYS A 1 257 ? -10.594 3.84 4.191 1 95.06 257 LYS A O 1
ATOM 1979 N N . VAL A 1 258 ? -10.609 4.371 6.332 1 97.44 258 VAL A N 1
ATOM 1980 C CA . VAL A 1 258 ? -11.656 5.379 6.184 1 97.44 258 VAL A CA 1
ATOM 1981 C C . VAL A 1 258 ? -11.195 6.457 5.203 1 97.44 258 VAL A C 1
ATOM 1983 O O . VAL A 1 258 ? -11.93 6.832 4.289 1 97.44 258 VAL A O 1
ATOM 1986 N N . VAL A 1 259 ? -10.023 6.918 5.375 1 98.38 259 VAL A N 1
ATOM 1987 C CA . VAL A 1 259 ? -9.461 7.973 4.539 1 98.38 259 VAL A CA 1
ATOM 1988 C C . VAL A 1 259 ? -9.258 7.453 3.121 1 98.38 259 VAL A C 1
ATOM 1990 O O . VAL A 1 259 ? -9.633 8.117 2.15 1 98.38 259 VAL A O 1
ATOM 1993 N N . SER A 1 260 ? -8.68 6.285 3.027 1 97.12 260 SER A N 1
ATOM 1994 C CA . SER A 1 260 ? -8.391 5.699 1.722 1 97.12 260 SER A CA 1
ATOM 1995 C C . SER A 1 260 ? -9.672 5.465 0.925 1 97.12 260 SER A C 1
ATOM 1997 O O . SER A 1 260 ? -9.711 5.719 -0.28 1 97.12 260 SER A O 1
ATOM 1999 N N . ASP A 1 261 ? -10.688 4.961 1.568 1 96.94 261 ASP A N 1
ATOM 2000 C CA . ASP A 1 261 ? -11.961 4.73 0.896 1 96.94 261 ASP A CA 1
ATOM 2001 C C . ASP A 1 261 ? -12.547 6.039 0.365 1 96.94 261 ASP A C 1
ATOM 2003 O O . ASP A 1 261 ? -13.102 6.074 -0.736 1 96.94 261 ASP A O 1
ATOM 2007 N N . SER A 1 262 ? -12.461 7.047 1.17 1 98.5 262 SER A N 1
ATOM 2008 C CA . SER A 1 262 ? -12.977 8.344 0.748 1 98.5 262 SER A CA 1
ATOM 2009 C C . SER A 1 262 ? -12.242 8.859 -0.489 1 98.5 262 SER A C 1
ATOM 2011 O O . SER A 1 262 ? -12.867 9.383 -1.413 1 98.5 262 SER A O 1
ATOM 2013 N N . ILE A 1 263 ? -10.961 8.758 -0.514 1 98.5 263 ILE A N 1
ATOM 2014 C CA . ILE A 1 263 ? -10.156 9.211 -1.643 1 98.5 263 ILE A CA 1
ATOM 2015 C C . ILE A 1 263 ? -10.438 8.336 -2.861 1 98.5 263 ILE A C 1
ATOM 2017 O O . ILE A 1 263 ? -10.5 8.828 -3.988 1 98.5 263 ILE A O 1
ATOM 2021 N N . LEU A 1 264 ? -10.57 7.039 -2.633 1 97.19 264 LEU A N 1
ATOM 2022 C CA . LEU A 1 264 ? -10.914 6.133 -3.725 1 97.19 264 LEU A CA 1
ATOM 2023 C C . LEU A 1 264 ? -12.242 6.523 -4.355 1 97.19 264 LEU A C 1
ATOM 2025 O O . LEU A 1 264 ? -12.375 6.543 -5.582 1 97.19 264 LEU A O 1
ATOM 2029 N N . HIS A 1 265 ? -13.25 6.828 -3.531 1 97.44 265 HIS A N 1
ATOM 2030 C CA . HIS A 1 265 ? -14.539 7.297 -4.027 1 97.44 265 HIS A CA 1
ATOM 2031 C C . HIS A 1 265 ? -14.383 8.547 -4.887 1 97.44 265 HIS A C 1
ATOM 2033 O O . HIS A 1 265 ? -15.008 8.664 -5.941 1 97.44 265 HIS A O 1
ATOM 2039 N N . LEU A 1 266 ? -13.57 9.438 -4.406 1 97.94 266 LEU A N 1
ATOM 2040 C CA . LEU A 1 266 ? -13.305 10.672 -5.148 1 97.94 266 LEU A CA 1
ATOM 2041 C C . LEU A 1 266 ? -12.656 10.359 -6.496 1 97.94 266 LEU A C 1
ATOM 2043 O O . LEU A 1 266 ? -13.039 10.93 -7.52 1 97.94 266 LEU A O 1
ATOM 2047 N N . ALA A 1 267 ? -11.672 9.5 -6.508 1 96.56 267 ALA A N 1
ATOM 2048 C CA . ALA A 1 267 ? -10.93 9.148 -7.715 1 96.56 267 ALA A CA 1
ATOM 2049 C C . ALA A 1 267 ? -11.836 8.492 -8.75 1 96.56 267 ALA A C 1
ATOM 2051 O O . ALA A 1 267 ? -11.648 8.664 -9.953 1 96.56 267 ALA A O 1
ATOM 2052 N N . LEU A 1 268 ? -12.797 7.73 -8.305 1 94.19 268 LEU A N 1
ATOM 2053 C CA . LEU A 1 268 ? -13.711 7.02 -9.188 1 94.19 268 LEU A CA 1
ATOM 2054 C C . LEU A 1 268 ? -14.727 7.98 -9.805 1 94.19 268 LEU A C 1
ATOM 2056 O O . LEU A 1 268 ? -15.188 7.77 -10.922 1 94.19 268 LEU A O 1
ATOM 2060 N N . LYS A 1 269 ? -15.023 8.984 -9.094 1 93.69 269 LYS A N 1
ATOM 2061 C CA . LYS A 1 269 ? -16.078 9.898 -9.523 1 93.69 269 LYS A CA 1
ATOM 2062 C C . LYS A 1 269 ? -15.5 11.07 -10.32 1 93.69 269 LYS A C 1
ATOM 2064 O O . LYS A 1 269 ? -16.188 11.656 -11.156 1 93.69 269 LYS A O 1
ATOM 2069 N N . SER A 1 270 ? -14.281 11.398 -9.977 1 92.44 270 SER A N 1
ATOM 2070 C CA . SER A 1 270 ? -13.68 12.609 -10.531 1 92.44 270 SER A CA 1
ATOM 2071 C C . SER A 1 270 ? -12.672 12.266 -11.617 1 92.44 270 SER A C 1
ATOM 2073 O O . SER A 1 270 ? -11.805 11.414 -11.422 1 92.44 270 SER A O 1
ATOM 2075 N N . GLU A 1 271 ? -12.734 12.945 -12.727 1 90.88 271 GLU A N 1
ATOM 2076 C CA . GLU A 1 271 ? -11.75 12.766 -13.797 1 90.88 271 GLU A CA 1
ATOM 2077 C C . GLU A 1 271 ? -10.414 13.406 -13.43 1 90.88 271 GLU A C 1
ATOM 2079 O O . GLU A 1 271 ? -9.383 13.055 -14 1 90.88 271 GLU A O 1
ATOM 2084 N N . VAL A 1 272 ? -10.477 14.328 -12.484 1 96.06 272 VAL A N 1
ATOM 2085 C CA . VAL A 1 272 ? -9.289 15.078 -12.094 1 96.06 272 VAL A CA 1
ATOM 2086 C C . VAL A 1 272 ? -8.391 14.211 -11.211 1 96.06 272 VAL A C 1
ATOM 2088 O O . VAL A 1 272 ? -7.172 14.18 -11.398 1 96.06 272 VAL A O 1
ATOM 2091 N N . TRP A 1 273 ? -8.805 13.516 -10.188 1 96.25 273 TRP A N 1
ATOM 2092 C CA . TRP A 1 273 ? -8.047 12.734 -9.219 1 96.25 273 TRP A CA 1
ATOM 2093 C C . TRP A 1 273 ? -7.789 11.328 -9.734 1 96.25 273 TRP A C 1
ATOM 2095 O O . TRP A 1 273 ? -6.738 10.742 -9.461 1 96.25 273 TRP A O 1
ATOM 2105 N N . GLY A 1 274 ? -8.406 10.734 -10.602 1 94.94 274 GLY A N 1
ATOM 2106 C CA . GLY A 1 274 ? -8.375 9.516 -11.406 1 94.94 274 GLY A CA 1
ATOM 2107 C C . GLY A 1 274 ? -7.375 8.492 -10.898 1 94.94 274 GLY A C 1
ATOM 2108 O O . GLY A 1 274 ? -7.109 8.422 -9.695 1 94.94 274 GLY A O 1
ATOM 2109 N N . VAL A 1 275 ? -6.727 7.645 -11.719 1 96.38 275 VAL A N 1
ATOM 2110 C CA . VAL A 1 275 ? -5.953 6.457 -11.391 1 96.38 275 VAL A CA 1
ATOM 2111 C C . VAL A 1 275 ? -4.602 6.867 -10.812 1 96.38 275 VAL A C 1
ATOM 2113 O O . VAL A 1 275 ? -4.027 6.152 -9.984 1 96.38 275 VAL A O 1
ATOM 2116 N N . GLN A 1 276 ? -4.07 8.016 -11.219 1 97.5 276 GLN A N 1
ATOM 2117 C CA . GLN A 1 276 ? -2.805 8.484 -10.664 1 97.5 276 GLN A CA 1
ATOM 2118 C C . GLN A 1 276 ? -2.908 8.672 -9.148 1 97.5 276 GLN A C 1
ATOM 2120 O O . GLN A 1 276 ? -1.982 8.328 -8.414 1 97.5 276 GLN A O 1
ATOM 2125 N N . THR A 1 277 ? -4.062 9.211 -8.688 1 98.25 277 THR A N 1
ATOM 2126 C CA . THR A 1 277 ? -4.301 9.422 -7.266 1 98.25 277 THR A CA 1
ATOM 2127 C C . THR A 1 277 ? -4.359 8.094 -6.523 1 98.25 277 THR A C 1
ATOM 2129 O O . THR A 1 277 ? -3.838 7.969 -5.414 1 98.25 277 THR A O 1
ATOM 2132 N N . ILE A 1 278 ? -4.938 7.098 -7.172 1 98.12 278 ILE A N 1
ATOM 2133 C CA . ILE A 1 278 ? -5.031 5.77 -6.574 1 98.12 278 ILE A CA 1
ATOM 2134 C C . ILE A 1 278 ? -3.629 5.195 -6.375 1 98.12 278 ILE A C 1
ATOM 2136 O O . ILE A 1 278 ? -3.309 4.68 -5.301 1 98.12 278 ILE A O 1
ATOM 2140 N N . ALA A 1 279 ? -2.836 5.309 -7.371 1 98.12 279 ALA A N 1
ATOM 2141 C CA . ALA A 1 279 ? -1.466 4.809 -7.293 1 98.12 279 ALA A CA 1
ATOM 2142 C C . ALA A 1 279 ? -0.676 5.543 -6.215 1 98.12 279 ALA A C 1
ATOM 2144 O O . ALA A 1 279 ? 0.006 4.914 -5.398 1 98.12 279 ALA A O 1
ATOM 2145 N N . ALA A 1 280 ? -0.76 6.84 -6.191 1 98.62 280 ALA A N 1
ATOM 2146 C CA . ALA A 1 280 ? -0.02 7.648 -5.227 1 98.62 280 ALA A CA 1
ATOM 2147 C C . ALA A 1 280 ? -0.434 7.305 -3.797 1 98.62 280 ALA A C 1
ATOM 2149 O O . ALA A 1 280 ? 0.417 7.152 -2.918 1 98.62 280 ALA A O 1
ATOM 2150 N N . MET A 1 281 ? -1.698 7.211 -3.564 1 98.44 281 MET A N 1
ATOM 2151 C CA . MET A 1 281 ? -2.209 6.84 -2.248 1 98.44 281 MET A CA 1
ATOM 2152 C C . MET A 1 281 ? -1.728 5.449 -1.85 1 98.44 281 MET A C 1
ATOM 2154 O O . MET A 1 281 ? -1.357 5.223 -0.696 1 98.44 281 MET A O 1
ATOM 2158 N N . SER A 1 282 ? -1.695 4.566 -2.803 1 98.25 282 SER A N 1
ATOM 2159 C CA . SER A 1 282 ? -1.303 3.188 -2.535 1 98.25 282 SER A CA 1
ATOM 2160 C C . SER A 1 282 ? 0.157 3.104 -2.104 1 98.25 282 SER A C 1
ATOM 2162 O O . SER A 1 282 ? 0.519 2.254 -1.285 1 98.25 282 SER A O 1
ATOM 2164 N N . VAL A 1 283 ? 0.981 3.918 -2.65 1 98.25 283 VAL A N 1
ATOM 2165 C CA . VAL A 1 283 ? 2.389 3.945 -2.266 1 98.25 283 VAL A CA 1
ATOM 2166 C C . VAL A 1 283 ? 2.512 4.262 -0.776 1 98.25 283 VAL A C 1
ATOM 2168 O O . VAL A 1 283 ? 3.26 3.602 -0.053 1 98.25 283 VAL A O 1
ATOM 2171 N N . MET A 1 284 ? 1.786 5.219 -0.345 1 97.88 284 MET A N 1
ATOM 2172 C CA . MET A 1 284 ? 1.782 5.582 1.069 1 97.88 284 MET A CA 1
ATOM 2173 C C . MET A 1 284 ? 1.214 4.449 1.919 1 97.88 284 MET A C 1
ATOM 2175 O O . MET A 1 284 ? 1.782 4.098 2.955 1 97.88 284 MET A O 1
ATOM 2179 N N . GLU A 1 285 ? 0.133 3.891 1.496 1 97 285 GLU A N 1
ATOM 2180 C CA . GLU A 1 285 ? -0.516 2.811 2.232 1 97 285 GLU A CA 1
ATOM 2181 C C . GLU A 1 285 ? 0.415 1.61 2.383 1 97 285 GLU A C 1
ATOM 2183 O O . GLU A 1 285 ? 0.408 0.938 3.416 1 97 285 GLU A O 1
ATOM 2188 N N . ALA A 1 286 ? 1.094 1.36 1.271 1 96.12 286 ALA A N 1
ATOM 2189 C CA . ALA A 1 286 ? 2.039 0.246 1.303 1 96.12 286 ALA A CA 1
ATOM 2190 C C . ALA A 1 286 ? 3.059 0.423 2.426 1 96.12 286 ALA A C 1
ATOM 2192 O O . ALA A 1 286 ? 3.344 -0.521 3.166 1 96.12 286 ALA A O 1
ATOM 2193 N N . TRP A 1 287 ? 3.594 1.57 2.512 1 95.94 287 TRP A N 1
ATOM 2194 C CA . TRP A 1 287 ? 4.539 1.842 3.59 1 95.94 287 TRP A CA 1
ATOM 2195 C C . TRP A 1 287 ? 3.865 1.706 4.953 1 95.94 287 TRP A C 1
ATOM 2197 O O . TRP A 1 287 ? 4.414 1.081 5.863 1 95.94 287 TRP A O 1
ATOM 2207 N N . ILE A 1 288 ? 2.676 2.295 5.129 1 95.38 288 ILE A N 1
ATOM 2208 C CA . ILE A 1 288 ? 1.951 2.217 6.391 1 95.38 288 ILE A CA 1
ATOM 2209 C C . ILE A 1 288 ? 1.754 0.753 6.781 1 95.38 288 ILE A C 1
ATOM 2211 O O . ILE A 1 288 ? 1.974 0.378 7.938 1 95.38 288 ILE A O 1
ATOM 2215 N N . GLY A 1 289 ? 1.34 -0.04 5.793 1 90.94 289 GLY A N 1
ATOM 2216 C CA . GLY A 1 289 ? 1.115 -1.455 6.039 1 90.94 289 GLY A CA 1
ATOM 2217 C C . GLY A 1 289 ? 2.365 -2.188 6.492 1 90.94 289 GLY A C 1
ATOM 2218 O O . GLY A 1 289 ? 2.283 -3.158 7.246 1 90.94 289 GLY A O 1
ATOM 2219 N N . SER A 1 290 ? 3.496 -1.764 6.074 1 87.81 290 SER A N 1
ATOM 2220 C CA . SER A 1 290 ? 4.758 -2.418 6.398 1 87.81 290 SER A CA 1
ATOM 2221 C C . SER A 1 290 ? 5.184 -2.121 7.832 1 87.81 290 SER A C 1
ATOM 2223 O O . SER A 1 290 ? 6.086 -2.773 8.367 1 87.81 290 SER A O 1
ATOM 2225 N N . TYR A 1 291 ? 4.523 -1.181 8.445 1 83.31 291 TYR A N 1
ATOM 2226 C CA . TYR A 1 291 ? 4.906 -0.76 9.789 1 83.31 291 TYR A CA 1
ATOM 2227 C C . TYR A 1 291 ? 4.086 -1.49 10.844 1 83.31 291 TYR A C 1
ATOM 2229 O O . TYR A 1 291 ? 4.133 -1.142 12.031 1 83.31 291 TYR A O 1
ATOM 2237 N N . GLY A 1 292 ? 3.332 -2.479 10.508 1 77.81 292 GLY A N 1
ATOM 2238 C CA . GLY A 1 292 ? 2.648 -3.387 11.414 1 77.81 292 GLY A CA 1
ATOM 2239 C C . GLY A 1 292 ? 1.645 -2.689 12.312 1 77.81 292 GLY A C 1
ATOM 2240 O O . GLY A 1 292 ? 1.533 -3.014 13.492 1 77.81 292 GLY A O 1
ATOM 2241 N N . GLY A 1 293 ? 1.139 -1.603 11.914 1 81.81 293 GLY A N 1
ATOM 2242 C CA . GLY A 1 293 ? 0.114 -0.926 12.695 1 81.81 293 GLY A CA 1
ATOM 2243 C C . GLY A 1 293 ? 0.651 0.242 13.5 1 81.81 293 GLY A C 1
ATOM 2244 O O . GLY A 1 293 ? -0.119 1.006 14.086 1 81.81 293 GLY A O 1
ATOM 2245 N N . ALA A 1 294 ? 1.893 0.472 13.492 1 88.06 294 ALA A N 1
ATOM 2246 C CA . ALA A 1 294 ? 2.49 1.535 14.297 1 88.06 294 ALA A CA 1
ATOM 2247 C C . ALA A 1 294 ? 2.273 2.9 13.648 1 88.06 294 ALA A C 1
ATOM 2249 O O . ALA A 1 294 ? 2.203 3.918 14.344 1 88.06 294 ALA A O 1
ATOM 2250 N N . ALA A 1 295 ? 2.229 2.967 12.383 1 93.75 295 ALA A N 1
ATOM 2251 C CA . ALA A 1 295 ? 1.899 4.191 11.656 1 93.75 295 ALA A CA 1
ATOM 2252 C C . ALA A 1 295 ? 0.399 4.285 11.391 1 93.75 295 ALA A C 1
ATOM 2254 O O . ALA A 1 295 ? -0.209 3.332 10.891 1 93.75 295 ALA A O 1
ATOM 2255 N N . LYS A 1 296 ? -0.171 5.414 11.734 1 94.56 296 LYS A N 1
ATOM 2256 C CA . LYS A 1 296 ? -1.617 5.559 11.594 1 94.56 296 LYS A CA 1
ATOM 2257 C C . LYS A 1 296 ? -1.978 6.914 10.992 1 94.56 296 LYS A C 1
ATOM 2259 O O . LYS A 1 296 ? -1.353 7.926 11.312 1 94.56 296 LYS A O 1
ATOM 2264 N N . THR A 1 297 ? -3.01 6.875 10.211 1 97.69 297 THR A N 1
ATOM 2265 C CA . THR A 1 297 ? -3.529 8.125 9.68 1 97.69 297 THR A CA 1
ATOM 2266 C C . THR A 1 297 ? -4.262 8.914 10.758 1 97.69 297 THR A C 1
ATOM 2268 O O . THR A 1 297 ? -5.141 8.383 11.438 1 97.69 297 THR A O 1
ATOM 2271 N N . GLU A 1 298 ? -3.887 10.156 10.859 1 97.88 298 GLU A N 1
ATOM 2272 C CA . GLU A 1 298 ? -4.434 11.031 11.898 1 97.88 298 GLU A CA 1
ATOM 2273 C C . GLU A 1 298 ? -5.543 11.914 11.336 1 97.88 298 GLU A C 1
ATOM 2275 O O . GLU A 1 298 ? -6.566 12.125 11.992 1 97.88 298 GLU A O 1
ATOM 2280 N N . MET A 1 299 ? -5.316 12.477 10.281 1 98.62 299 MET A N 1
ATOM 2281 C CA . MET A 1 299 ? -6.234 13.422 9.648 1 98.62 299 MET A CA 1
ATOM 2282 C C . MET A 1 299 ? -5.895 13.609 8.172 1 98.62 299 MET A C 1
ATOM 2284 O O . MET A 1 299 ? -4.867 13.117 7.699 1 98.62 299 MET A O 1
ATOM 2288 N N . ILE A 1 300 ? -6.77 14.234 7.473 1 98.81 300 ILE A N 1
ATOM 2289 C CA . ILE A 1 300 ? -6.539 14.664 6.098 1 98.81 300 ILE A CA 1
ATOM 2290 C C . ILE A 1 300 ? -6.852 16.156 5.961 1 98.81 300 ILE A C 1
ATOM 2292 O O . ILE A 1 300 ? -7.625 16.703 6.746 1 98.81 300 ILE A O 1
ATOM 2296 N N . SER A 1 301 ? -6.203 16.766 5.012 1 98.81 301 SER A N 1
ATOM 2297 C CA . SER A 1 301 ? -6.57 18.125 4.648 1 98.81 301 SER A CA 1
ATOM 2298 C C . SER A 1 301 ? -6.672 18.297 3.135 1 98.81 301 SER A C 1
ATOM 2300 O O . SER A 1 301 ? -6.051 17.531 2.383 1 98.81 301 SER A O 1
ATOM 2302 N N . VAL A 1 302 ? -7.477 19.234 2.699 1 98.5 302 VAL A N 1
ATOM 2303 C CA . VAL A 1 302 ? -7.648 19.531 1.282 1 98.5 302 VAL A CA 1
ATOM 2304 C C . VAL A 1 302 ? -7.676 21.047 1.078 1 98.5 302 VAL A C 1
ATOM 2306 O O . VAL A 1 302 ? -8.172 21.797 1.933 1 98.5 302 VAL A O 1
ATOM 2309 N N . ASP A 1 303 ? -7.094 21.484 -0.011 1 98.12 303 ASP A N 1
ATOM 2310 C CA . ASP A 1 303 ? -7.293 22.875 -0.411 1 98.12 303 ASP A CA 1
ATOM 2311 C C . ASP A 1 303 ? -8.703 23.094 -0.963 1 98.12 303 ASP A C 1
ATOM 2313 O O . ASP A 1 303 ? -9.133 22.375 -1.875 1 98.12 303 ASP A O 1
ATOM 2317 N N . CYS A 1 304 ? -9.398 24.047 -0.438 1 98 304 CYS A N 1
ATOM 2318 C CA . CYS A 1 304 ? -10.766 24.312 -0.865 1 98 304 CYS A CA 1
ATOM 2319 C C . CYS A 1 304 ? -10.781 25.266 -2.061 1 98 304 CYS A C 1
ATOM 2321 O O . CYS A 1 304 ? -11.367 26.344 -1.995 1 98 304 CYS A O 1
ATOM 2323 N N . VAL A 1 305 ? -10.203 24.844 -3.125 1 96.81 305 VAL A N 1
ATOM 2324 C CA . VAL A 1 305 ? -10.125 25.531 -4.41 1 96.81 305 VAL A CA 1
ATOM 2325 C C . VAL A 1 305 ? -10.617 24.609 -5.52 1 96.81 305 VAL A C 1
ATOM 2327 O O . VAL A 1 305 ? -11.195 23.547 -5.25 1 96.81 305 VAL A O 1
ATOM 2330 N N . ASN A 1 306 ? -10.453 25.078 -6.742 1 95.19 306 ASN A N 1
ATOM 2331 C CA . ASN A 1 306 ? -10.781 24.188 -7.852 1 95.19 306 ASN A CA 1
ATOM 2332 C C . ASN A 1 306 ? -10.023 22.875 -7.754 1 95.19 306 ASN A C 1
ATOM 2334 O O . ASN A 1 306 ? -8.836 22.859 -7.426 1 95.19 306 ASN A O 1
ATOM 2338 N N . GLU A 1 307 ? -10.656 21.797 -8.078 1 95.12 307 GLU A N 1
ATOM 2339 C CA . GLU A 1 307 ? -10.109 20.453 -7.895 1 95.12 307 GLU A CA 1
ATOM 2340 C C . GLU A 1 307 ? -8.766 20.297 -8.609 1 95.12 307 GLU A C 1
ATOM 2342 O O . GLU A 1 307 ? -7.848 19.656 -8.086 1 95.12 307 GLU A O 1
ATOM 2347 N N . ALA A 1 308 ? -8.695 20.844 -9.75 1 95.75 308 ALA A N 1
ATOM 2348 C CA . ALA A 1 308 ? -7.488 20.672 -10.555 1 95.75 308 ALA A CA 1
ATOM 2349 C C . ALA A 1 308 ? -6.293 21.344 -9.883 1 95.75 308 ALA A C 1
ATOM 2351 O O . ALA A 1 308 ? -5.145 20.969 -10.133 1 95.75 308 ALA A O 1
ATOM 2352 N N . ASP A 1 309 ? -6.578 22.359 -9.016 1 95.81 309 ASP A N 1
ATOM 2353 C CA . ASP A 1 309 ? -5.523 23.109 -8.336 1 95.81 309 ASP A CA 1
ATOM 2354 C C . ASP A 1 309 ? -5.387 22.672 -6.883 1 95.81 309 ASP A C 1
ATOM 2356 O O . ASP A 1 309 ? -4.547 23.188 -6.148 1 95.81 309 ASP A O 1
ATOM 2360 N N . SER A 1 310 ? -6.215 21.75 -6.48 1 97.44 310 SER A N 1
ATOM 2361 C CA . SER A 1 310 ? -6.266 21.359 -5.074 1 97.44 310 SER A CA 1
ATOM 2362 C C . SER A 1 310 ? -5.211 20.297 -4.754 1 97.44 310 SER A C 1
ATOM 2364 O O . SER A 1 310 ? -4.609 19.719 -5.66 1 97.44 310 SER A O 1
ATOM 2366 N N . ARG A 1 311 ? -4.977 20.203 -3.537 1 97.69 311 ARG A N 1
ATOM 2367 C CA . ARG A 1 311 ? -4.125 19.156 -2.977 1 97.69 311 ARG A CA 1
ATOM 2368 C C . ARG A 1 311 ? -4.828 18.422 -1.836 1 97.69 311 ARG A C 1
ATOM 2370 O O . ARG A 1 311 ? -5.613 19.031 -1.102 1 97.69 311 ARG A O 1
ATOM 2377 N N . ILE A 1 312 ? -4.535 17.094 -1.729 1 98.81 312 ILE A N 1
ATOM 2378 C CA . ILE A 1 312 ? -4.949 16.297 -0.577 1 98.81 312 ILE A CA 1
ATOM 2379 C C . ILE A 1 312 ? -3.723 15.906 0.25 1 98.81 312 ILE A C 1
ATOM 2381 O O . ILE A 1 312 ? -2.756 15.359 -0.282 1 98.81 312 ILE A O 1
ATOM 2385 N N . LYS A 1 313 ? -3.758 16.234 1.483 1 98.88 313 LYS A N 1
ATOM 2386 C CA . LYS A 1 313 ? -2.672 15.867 2.387 1 98.88 313 LYS A CA 1
ATOM 2387 C C . LYS A 1 313 ? -3.143 14.852 3.426 1 98.88 313 LYS A C 1
ATOM 2389 O O . LYS A 1 313 ? -4.152 15.07 4.098 1 98.88 313 LYS A O 1
ATOM 2394 N N . ILE A 1 314 ? -2.473 13.75 3.482 1 98.88 314 ILE A N 1
ATOM 2395 C CA . ILE A 1 314 ? -2.766 12.719 4.473 1 98.88 314 ILE A CA 1
ATOM 2396 C C . ILE A 1 314 ? -1.72 12.758 5.582 1 98.88 314 ILE A C 1
ATOM 2398 O O . ILE A 1 314 ? -0.523 12.609 5.324 1 98.88 314 ILE A O 1
ATOM 2402 N N . TYR A 1 315 ? -2.182 12.984 6.781 1 98.81 315 TYR A N 1
ATOM 2403 C CA . TYR A 1 315 ? -1.285 13.086 7.93 1 98.81 315 TYR A CA 1
ATOM 2404 C C . TYR A 1 315 ? -1.163 11.75 8.648 1 98.81 315 TYR A C 1
ATOM 2406 O O . TYR A 1 315 ? -2.166 11.18 9.086 1 98.81 315 TYR A O 1
ATOM 2414 N N . VAL A 1 316 ? 0.009 11.297 8.758 1 98.56 316 VAL A N 1
ATOM 2415 C CA . VAL A 1 316 ? 0.286 9.992 9.367 1 98.56 316 VAL A CA 1
ATOM 2416 C C . VAL A 1 316 ? 1.211 10.172 10.562 1 98.56 316 VAL A C 1
ATOM 2418 O O . VAL A 1 316 ? 2.266 10.797 10.461 1 98.56 316 VAL A O 1
ATOM 2421 N N . ARG A 1 317 ? 0.799 9.617 11.688 1 97.31 317 ARG A N 1
ATOM 2422 C CA . ARG A 1 317 ? 1.588 9.672 12.914 1 97.31 317 ARG A CA 1
ATOM 2423 C C . ARG A 1 317 ? 2.281 8.344 13.172 1 97.31 317 ARG A C 1
ATOM 2425 O O . ARG A 1 317 ? 1.709 7.277 12.93 1 97.31 317 ARG A O 1
ATOM 2432 N N . MET A 1 318 ? 3.496 8.398 13.586 1 95.5 318 MET A N 1
ATOM 2433 C CA . MET A 1 318 ? 4.227 7.219 14.047 1 95.5 318 MET A CA 1
ATOM 2434 C C . MET A 1 318 ? 4.922 7.496 15.375 1 95.5 318 MET A C 1
ATOM 2436 O O . MET A 1 318 ? 5.316 8.633 15.648 1 95.5 318 MET A O 1
ATOM 2440 N N . PRO A 1 319 ? 5.102 6.496 16.219 1 94.69 319 PRO A N 1
ATOM 2441 C CA . PRO A 1 319 ? 5.66 6.695 17.562 1 94.69 319 PRO A CA 1
ATOM 2442 C C . PRO A 1 319 ? 7.176 6.855 17.547 1 94.69 319 PRO A C 1
ATOM 2444 O O . PRO A 1 319 ? 7.766 7.262 18.562 1 94.69 319 PRO A O 1
ATOM 2447 N N . HIS A 1 320 ? 7.836 6.68 16.453 1 94.75 320 HIS A N 1
ATOM 2448 C CA . HIS A 1 320 ? 9.289 6.676 16.391 1 94.75 320 HIS A CA 1
ATOM 2449 C C . HIS A 1 320 ? 9.836 8.078 16.141 1 94.75 320 HIS A C 1
ATOM 2451 O O . HIS A 1 320 ? 9.188 8.898 15.484 1 94.75 320 HIS A O 1
ATOM 2457 N N . THR A 1 321 ? 11.047 8.273 16.734 1 97.56 321 THR A N 1
ATOM 2458 C CA . THR A 1 321 ? 11.664 9.594 16.641 1 97.56 321 THR A CA 1
ATOM 2459 C C . THR A 1 321 ? 13.133 9.484 16.266 1 97.56 321 THR A C 1
ATOM 2461 O O . THR A 1 321 ? 13.859 10.477 16.266 1 97.56 321 THR A O 1
ATOM 2464 N N . SER A 1 322 ? 13.609 8.297 15.961 1 98.06 322 SER A N 1
ATOM 2465 C CA . SER A 1 322 ? 14.984 8.195 15.492 1 98.06 322 SER A CA 1
ATOM 2466 C C . SER A 1 322 ? 15.133 8.781 14.086 1 98.06 322 SER A C 1
ATOM 2468 O O . SER A 1 322 ? 14.242 8.617 13.242 1 98.06 322 SER A O 1
ATOM 2470 N N . LEU A 1 323 ? 16.25 9.422 13.875 1 98.44 323 LEU A N 1
ATOM 2471 C CA . LEU A 1 323 ? 16.484 10.047 12.578 1 98.44 323 LEU A CA 1
ATOM 2472 C C . LEU A 1 323 ? 16.422 9.016 11.453 1 98.44 323 LEU A C 1
ATOM 2474 O O . LEU A 1 323 ? 15.883 9.305 10.375 1 98.44 323 LEU A O 1
ATOM 2478 N N . ARG A 1 324 ? 16.938 7.855 11.672 1 98 324 ARG A N 1
ATOM 2479 C CA . ARG A 1 324 ? 16.875 6.785 10.68 1 98 324 ARG A CA 1
ATOM 2480 C C . ARG A 1 324 ? 15.438 6.469 10.297 1 98 324 ARG A C 1
ATOM 2482 O O . ARG A 1 324 ? 15.117 6.367 9.109 1 98 324 ARG A O 1
ATOM 2489 N N . LYS A 1 325 ? 14.57 6.266 11.266 1 97.06 325 LYS A N 1
ATOM 2490 C CA . LYS A 1 325 ? 13.172 5.941 11.016 1 97.06 325 LYS A CA 1
ATOM 2491 C C . LYS A 1 325 ? 12.445 7.109 10.359 1 97.06 325 LYS A C 1
ATOM 2493 O O . LYS A 1 325 ? 11.562 6.906 9.523 1 97.06 325 LYS A O 1
ATOM 2498 N N . VAL A 1 326 ? 12.805 8.273 10.773 1 98.31 326 VAL A N 1
ATOM 2499 C CA . VAL A 1 326 ? 12.203 9.469 10.188 1 98.31 326 VAL A CA 1
ATOM 2500 C C . VAL A 1 326 ? 12.57 9.57 8.711 1 98.31 326 VAL A C 1
ATOM 2502 O O . VAL A 1 326 ? 11.719 9.859 7.871 1 98.31 326 VAL A O 1
ATOM 2505 N N . LYS A 1 327 ? 13.82 9.375 8.398 1 98.44 327 LYS A N 1
ATOM 2506 C CA . LYS A 1 327 ? 14.273 9.398 7.012 1 98.44 327 LYS A CA 1
ATOM 2507 C C . LYS A 1 327 ? 13.602 8.297 6.195 1 98.44 327 LYS A C 1
ATOM 2509 O O . LYS A 1 327 ? 13.227 8.516 5.043 1 98.44 327 LYS A O 1
ATOM 2514 N N . GLU A 1 328 ? 13.477 7.156 6.816 1 96.88 328 GLU A N 1
ATOM 2515 C CA . GLU A 1 328 ? 12.781 6.059 6.156 1 96.88 328 GLU A CA 1
ATOM 2516 C C . GLU A 1 328 ? 11.336 6.441 5.82 1 96.88 328 GLU A C 1
ATOM 2518 O O . GLU A 1 328 ? 10.859 6.18 4.715 1 96.88 328 GLU A O 1
ATOM 2523 N N . ALA A 1 329 ? 10.656 7.016 6.746 1 97.56 329 ALA A N 1
ATOM 2524 C CA . ALA A 1 329 ? 9.281 7.453 6.543 1 97.56 329 ALA A CA 1
ATOM 2525 C C . ALA A 1 329 ? 9.203 8.539 5.477 1 97.56 329 ALA A C 1
ATOM 2527 O O . ALA A 1 329 ? 8.305 8.523 4.629 1 97.56 329 ALA A O 1
ATOM 2528 N N . TYR A 1 330 ? 10.141 9.453 5.477 1 98.5 330 TYR A N 1
ATOM 2529 C CA . TYR A 1 330 ? 10.164 10.586 4.555 1 98.5 330 TYR A CA 1
ATOM 2530 C C . TYR A 1 330 ? 10.234 10.109 3.111 1 98.5 330 TYR A C 1
ATOM 2532 O O . TYR A 1 330 ? 9.688 10.75 2.211 1 98.5 330 TYR A O 1
ATOM 2540 N N . CYS A 1 331 ? 10.844 9.016 2.906 1 97.88 331 CYS A N 1
ATOM 2541 C CA . CYS A 1 331 ? 10.938 8.492 1.547 1 97.88 331 CYS A CA 1
ATOM 2542 C C . CYS A 1 331 ? 10.023 7.285 1.362 1 97.88 331 CYS A C 1
ATOM 2544 O O . CYS A 1 331 ? 10.18 6.531 0.4 1 97.88 331 CYS A O 1
ATOM 2546 N N . LEU A 1 332 ? 9.156 7.035 2.277 1 97.38 332 LEU A N 1
ATOM 2547 C CA . LEU A 1 332 ? 8.148 5.98 2.229 1 97.38 332 LEU A CA 1
ATOM 2548 C C . LEU A 1 332 ? 8.805 4.617 2.029 1 97.38 332 LEU A C 1
ATOM 2550 O O . LEU A 1 332 ? 8.422 3.865 1.128 1 97.38 332 LEU A O 1
ATOM 2554 N N . GLY A 1 333 ? 9.828 4.348 2.865 1 94.62 333 GLY A N 1
ATOM 2555 C CA . GLY A 1 333 ? 10.492 3.053 2.863 1 94.62 333 GLY A CA 1
ATOM 2556 C C . GLY A 1 333 ? 11.273 2.787 1.59 1 94.62 333 GLY A C 1
ATOM 2557 O O . GLY A 1 333 ? 11.328 1.649 1.118 1 94.62 333 GLY A O 1
ATOM 2558 N N . GLY A 1 334 ? 11.719 3.848 0.948 1 95.5 334 GLY A N 1
ATOM 2559 C CA . GLY A 1 334 ? 12.523 3.695 -0.253 1 95.5 334 GLY A CA 1
ATOM 2560 C C . GLY A 1 334 ? 11.711 3.738 -1.53 1 95.5 334 GLY A C 1
ATOM 2561 O O . GLY A 1 334 ? 12.25 3.572 -2.625 1 95.5 334 GLY A O 1
ATOM 2562 N N . ARG A 1 335 ? 10.477 3.971 -1.494 1 97.06 335 ARG A N 1
ATOM 2563 C CA . ARG A 1 335 ? 9.609 3.973 -2.664 1 97.06 335 ARG A CA 1
ATOM 2564 C C . ARG A 1 335 ? 9.703 5.293 -3.422 1 97.06 335 ARG A C 1
ATOM 2566 O O . ARG A 1 335 ? 9.344 5.367 -4.598 1 97.06 335 ARG A O 1
ATOM 2573 N N . LEU A 1 336 ? 9.992 6.344 -2.676 1 98.06 336 LEU A N 1
ATOM 2574 C CA . LEU A 1 336 ? 10.312 7.602 -3.344 1 98.06 336 LEU A CA 1
ATOM 2575 C C . LEU A 1 336 ? 11.789 7.652 -3.727 1 98.06 336 LEU A C 1
ATOM 2577 O O . LEU A 1 336 ? 12.656 7.793 -2.859 1 98.06 336 LEU A O 1
ATOM 2581 N N . THR A 1 337 ? 12.078 7.633 -5.008 1 95.19 337 THR A N 1
ATOM 2582 C CA . THR A 1 337 ? 13.453 7.41 -5.441 1 95.19 337 THR A CA 1
ATOM 2583 C C . THR A 1 337 ? 13.969 8.602 -6.238 1 95.19 337 THR A C 1
ATOM 2585 O O . THR A 1 337 ? 15.094 8.578 -6.742 1 95.19 337 THR A O 1
ATOM 2588 N N . ASP A 1 338 ? 13.25 9.617 -6.379 1 94.81 338 ASP A N 1
ATOM 2589 C CA . ASP A 1 338 ? 13.602 10.75 -7.234 1 94.81 338 ASP A CA 1
ATOM 2590 C C . ASP A 1 338 ? 14.672 11.617 -6.578 1 94.81 338 ASP A C 1
ATOM 2592 O O . ASP A 1 338 ? 14.93 11.5 -5.375 1 94.81 338 ASP A O 1
ATOM 2596 N N . GLU A 1 339 ? 15.211 12.531 -7.328 1 95.19 339 GLU A N 1
ATOM 2597 C CA . GLU A 1 339 ? 16.297 13.398 -6.875 1 95.19 339 GLU A CA 1
ATOM 2598 C C . GLU A 1 339 ? 15.812 14.398 -5.832 1 95.19 339 GLU A C 1
ATOM 2600 O O . GLU A 1 339 ? 16.562 14.766 -4.922 1 95.19 339 GLU A O 1
ATOM 2605 N N . ASN A 1 340 ? 14.656 14.875 -5.973 1 95.75 340 ASN A N 1
ATOM 2606 C CA . ASN A 1 340 ? 14.102 15.797 -4.984 1 95.75 340 ASN A CA 1
ATOM 2607 C C . ASN A 1 340 ? 14.094 15.18 -3.588 1 95.75 340 ASN A C 1
ATOM 2609 O O . ASN A 1 340 ? 14.461 15.836 -2.611 1 95.75 340 ASN A O 1
ATOM 2613 N N . THR A 1 341 ? 13.641 13.961 -3.539 1 97.38 341 THR A N 1
ATOM 2614 C CA . THR A 1 341 ? 13.586 13.258 -2.262 1 97.38 341 THR A CA 1
ATOM 2615 C C . THR A 1 341 ? 14.992 13.062 -1.694 1 97.38 341 THR A C 1
ATOM 2617 O O . THR A 1 341 ? 15.211 13.234 -0.494 1 97.38 341 THR A O 1
ATOM 2620 N N . LYS A 1 342 ? 15.906 12.734 -2.533 1 96.94 342 LYS A N 1
ATOM 2621 C CA . LYS A 1 342 ? 17.281 12.516 -2.104 1 96.94 342 LYS A CA 1
ATOM 2622 C C . LYS A 1 342 ? 17.875 13.781 -1.496 1 96.94 342 LYS A C 1
ATOM 2624 O O . LYS A 1 342 ? 18.5 13.734 -0.433 1 96.94 342 LYS A O 1
ATOM 2629 N N . GLU A 1 343 ? 17.719 14.867 -2.184 1 97.25 343 GLU A N 1
ATOM 2630 C CA . GLU A 1 343 ? 18.219 16.141 -1.675 1 97.25 343 GLU A CA 1
ATOM 2631 C C . GLU A 1 343 ? 17.5 16.531 -0.384 1 97.25 343 GLU A C 1
ATOM 2633 O O . GLU A 1 343 ? 18.125 17.047 0.546 1 97.25 343 GLU A O 1
ATOM 2638 N N . GLY A 1 344 ? 16.203 16.328 -0.369 1 97.75 344 GLY A N 1
ATOM 2639 C CA . GLY A 1 344 ? 15.445 16.594 0.838 1 97.75 344 GLY A CA 1
ATOM 2640 C C . GLY A 1 344 ? 15.938 15.812 2.041 1 97.75 344 GLY A C 1
ATOM 2641 O O . GLY A 1 344 ? 15.984 16.344 3.156 1 97.75 344 GLY A O 1
ATOM 2642 N N . LEU A 1 345 ? 16.344 14.586 1.808 1 98.5 345 LEU A N 1
ATOM 2643 C CA . LEU A 1 345 ? 16.812 13.727 2.891 1 98.5 345 LEU A CA 1
ATOM 2644 C C . LEU A 1 345 ? 18.125 14.242 3.469 1 98.5 345 LEU A C 1
ATOM 2646 O O . LEU A 1 345 ? 18.344 14.172 4.68 1 98.5 345 LEU A O 1
ATOM 2650 N N . LYS A 1 346 ? 18.969 14.766 2.656 1 98 346 LYS A N 1
ATOM 2651 C CA . LYS A 1 346 ? 20.219 15.352 3.131 1 98 346 LYS A CA 1
ATOM 2652 C C . LYS A 1 346 ? 19.953 16.562 4.031 1 98 346 LYS A C 1
ATOM 2654 O O . LYS A 1 346 ? 20.562 16.688 5.098 1 98 346 LYS A O 1
ATOM 2659 N N . LEU A 1 347 ? 19.078 17.391 3.584 1 97.56 347 LEU A N 1
ATOM 2660 C CA . LEU A 1 347 ? 18.75 18.594 4.332 1 97.56 347 LEU A CA 1
ATOM 2661 C C . LEU A 1 347 ? 18 18.25 5.617 1 97.56 347 LEU A C 1
ATOM 2663 O O . LEU A 1 347 ? 18.203 18.891 6.648 1 97.56 347 LEU A O 1
ATOM 2667 N N . LEU A 1 348 ? 17.141 17.25 5.516 1 98.5 348 LEU A N 1
ATOM 2668 C CA . LEU A 1 348 ? 16.422 16.781 6.703 1 98.5 348 LEU A CA 1
ATOM 2669 C C . LEU A 1 348 ? 17.406 16.25 7.75 1 98.5 348 LEU A C 1
ATOM 2671 O O . LEU A 1 348 ? 17.219 16.484 8.945 1 98.5 348 LEU A O 1
ATOM 2675 N N . ASP A 1 349 ? 18.391 15.484 7.277 1 98.56 349 ASP A N 1
ATOM 2676 C CA . ASP A 1 349 ? 19.438 14.977 8.172 1 98.56 349 ASP A CA 1
ATOM 2677 C C . ASP A 1 349 ? 20.094 16.125 8.93 1 98.56 349 ASP A C 1
ATOM 2679 O O . ASP A 1 349 ? 20.188 16.078 10.164 1 98.56 349 ASP A O 1
ATOM 2683 N N . GLU A 1 350 ? 20.453 17.141 8.273 1 98 350 GLU A N 1
ATOM 2684 C CA . GLU A 1 350 ? 21.109 18.312 8.875 1 98 350 GLU A CA 1
ATOM 2685 C C . GLU A 1 350 ? 20.172 19.016 9.852 1 98 350 GLU A C 1
ATOM 2687 O O . GLU A 1 350 ? 20.578 19.391 10.961 1 98 350 GLU A O 1
ATOM 2692 N N . LEU A 1 351 ? 18.984 19.234 9.438 1 98.44 351 LEU A N 1
ATOM 2693 C CA . LEU A 1 351 ? 18.016 19.938 10.266 1 98.44 351 LEU A CA 1
ATOM 2694 C C . LEU A 1 351 ? 17.75 19.188 11.562 1 98.44 351 LEU A C 1
ATOM 2696 O O . LEU A 1 351 ? 17.797 19.766 12.648 1 98.44 351 LEU A O 1
ATOM 2700 N N . TRP A 1 352 ? 17.484 17.859 11.398 1 98.62 352 TRP A N 1
ATOM 2701 C CA . TRP A 1 352 ? 17.141 17.031 12.547 1 98.62 352 TRP A CA 1
ATOM 2702 C C . TRP A 1 352 ? 18.281 17.016 13.562 1 98.62 352 TRP A C 1
ATOM 2704 O O . TRP A 1 352 ? 18.062 17.156 14.766 1 98.62 352 TRP A O 1
ATOM 2714 N N . ARG A 1 353 ? 19.516 16.906 13.102 1 98.12 353 ARG A N 1
ATOM 2715 C CA . ARG A 1 353 ? 20.688 16.906 13.969 1 98.12 353 ARG A CA 1
ATOM 2716 C C . ARG A 1 353 ? 20.875 18.266 14.641 1 98.12 353 ARG A C 1
ATOM 2718 O O . ARG A 1 353 ? 21.25 18.328 15.82 1 98.12 353 ARG A O 1
ATOM 2725 N N . THR A 1 354 ? 20.656 19.266 13.914 1 98.25 354 THR A N 1
ATOM 2726 C CA . THR A 1 354 ? 20.812 20.609 14.445 1 98.25 354 THR A CA 1
ATOM 2727 C C . THR A 1 354 ? 19.766 20.906 15.516 1 98.25 354 THR A C 1
ATOM 2729 O O . THR A 1 354 ? 20.094 21.406 16.594 1 98.25 354 THR A O 1
ATOM 2732 N N . VAL A 1 355 ? 18.547 20.578 15.305 1 98.5 355 VAL A N 1
ATOM 2733 C CA . VAL A 1 355 ? 17.438 20.953 16.172 1 98.5 355 VAL A CA 1
ATOM 2734 C C . VAL A 1 355 ? 17.453 20.094 17.438 1 98.5 355 VAL A C 1
ATOM 2736 O O . VAL A 1 355 ? 17.234 20.609 18.531 1 98.5 355 VAL A O 1
ATOM 2739 N N . PHE A 1 356 ? 17.734 18.797 17.281 1 98.19 356 PHE A N 1
ATOM 2740 C CA . PHE A 1 356 ? 17.594 17.906 18.422 1 98.19 356 PHE A CA 1
ATOM 2741 C C . PHE A 1 356 ? 18.969 17.562 19.016 1 98.19 356 PHE A C 1
ATOM 2743 O O . PHE A 1 356 ? 19.047 16.938 20.078 1 98.19 356 PHE A O 1
ATOM 2750 N N . GLY A 1 357 ? 20.047 17.922 18.375 1 96.69 357 GLY A N 1
ATOM 2751 C CA . GLY A 1 357 ? 21.391 17.734 18.891 1 96.69 357 GLY A CA 1
ATOM 2752 C C . GLY A 1 357 ? 21.797 16.266 18.969 1 96.69 357 GLY A C 1
ATOM 2753 O O . GLY A 1 357 ? 22.391 15.836 19.953 1 96.69 357 GLY A O 1
ATOM 2754 N N . ILE A 1 358 ? 21.453 15.492 17.938 1 95.75 358 ILE A N 1
ATOM 2755 C CA . ILE A 1 358 ? 21.734 14.062 18.016 1 95.75 358 ILE A CA 1
ATOM 2756 C C . ILE A 1 358 ? 22.906 13.727 17.078 1 95.75 358 ILE A C 1
ATOM 2758 O O . ILE A 1 358 ? 23.062 14.344 16.016 1 95.75 358 ILE A O 1
ATOM 2762 N N . ASP A 1 359 ? 23.625 12.648 17.438 1 95.31 359 ASP A N 1
ATOM 2763 C CA . ASP A 1 359 ? 24.703 12.141 16.594 1 95.31 359 ASP A CA 1
ATOM 2764 C C . ASP A 1 359 ? 24.391 10.734 16.094 1 95.31 359 ASP A C 1
ATOM 2766 O O . ASP A 1 359 ? 24.703 10.398 14.945 1 95.31 359 ASP A O 1
ATOM 2770 N N . ASP A 1 360 ? 23.75 10.016 16.938 1 97.06 360 ASP A N 1
ATOM 2771 C CA . ASP A 1 360 ? 23.391 8.641 16.594 1 97.06 360 ASP A CA 1
ATOM 2772 C C . ASP A 1 360 ? 22.016 8.602 15.922 1 97.06 360 ASP A C 1
ATOM 2774 O O . ASP A 1 360 ? 21 8.805 16.578 1 97.06 360 ASP A O 1
ATOM 2778 N N . GLU A 1 361 ? 21.984 8.273 14.633 1 97.06 361 GLU A N 1
ATOM 2779 C CA . GLU A 1 361 ? 20.719 8.312 13.891 1 97.06 361 GLU A CA 1
ATOM 2780 C C . GLU A 1 361 ? 19.812 7.164 14.305 1 97.06 361 GLU A C 1
ATOM 2782 O O . GLU A 1 361 ? 18.609 7.184 14.008 1 97.06 361 GLU A O 1
ATOM 2787 N N . ASP A 1 362 ? 20.281 6.168 15 1 97 362 ASP A N 1
ATOM 2788 C CA . ASP A 1 362 ? 19.484 5.023 15.422 1 97 362 ASP A CA 1
ATOM 2789 C C . ASP A 1 362 ? 18.828 5.277 16.781 1 97 362 ASP A C 1
ATOM 2791 O O . ASP A 1 362 ? 17.891 4.57 17.156 1 97 362 ASP A O 1
ATOM 2795 N N . ALA A 1 363 ? 19.312 6.25 17.453 1 96.19 363 ALA A N 1
ATOM 2796 C CA . ALA A 1 363 ? 18.812 6.496 18.797 1 96.19 363 ALA A CA 1
ATOM 2797 C C . ALA A 1 363 ? 17.469 7.23 18.766 1 96.19 363 ALA A C 1
ATOM 2799 O O . ALA A 1 363 ? 17.312 8.219 18.031 1 96.19 363 ALA A O 1
ATOM 2800 N N . GLU A 1 364 ? 16.562 6.715 19.578 1 97.12 364 GLU A N 1
ATOM 2801 C CA . GLU A 1 364 ? 15.289 7.418 19.766 1 97.12 364 GLU A CA 1
ATOM 2802 C C . GLU A 1 364 ? 15.469 8.633 20.672 1 97.12 364 GLU A C 1
ATOM 2804 O O . GLU A 1 364 ? 16.328 8.633 21.562 1 97.12 364 GLU A O 1
ATOM 2809 N N . LEU A 1 365 ? 14.695 9.695 20.406 1 97.5 365 LEU A N 1
ATOM 2810 C CA . LEU A 1 365 ? 14.617 10.781 21.375 1 97.5 365 LEU A CA 1
ATOM 2811 C C . LEU A 1 365 ? 14.016 10.305 22.688 1 97.5 365 LEU A C 1
ATOM 2813 O O . LEU A 1 365 ? 13.461 9.203 22.75 1 97.5 365 LEU A O 1
ATOM 2817 N N . PRO A 1 366 ? 14.148 11.062 23.75 1 95.88 366 PRO A N 1
ATOM 2818 C CA . PRO A 1 366 ? 13.648 10.609 25.062 1 95.88 366 PRO A CA 1
ATOM 2819 C C . PRO A 1 366 ? 12.172 10.211 25.016 1 95.88 366 PRO A C 1
ATOM 2821 O O . PRO A 1 366 ? 11.367 10.875 24.359 1 95.88 366 PRO A O 1
ATOM 2824 N N . GLN A 1 367 ? 11.867 9.219 25.719 1 94.69 367 GLN A N 1
ATOM 2825 C CA . GLN A 1 367 ? 10.5 8.688 25.734 1 94.69 367 GLN A CA 1
ATOM 2826 C C . GLN A 1 367 ? 9.516 9.75 26.203 1 94.69 367 GLN A C 1
ATOM 2828 O O . GLN A 1 367 ? 9.805 10.5 27.141 1 94.69 367 GLN A O 1
ATOM 2833 N N . ASN A 1 368 ? 8.477 9.883 25.531 1 95.69 368 ASN A N 1
ATOM 2834 C CA . ASN A 1 368 ? 7.379 10.789 25.828 1 95.69 368 ASN A CA 1
ATOM 2835 C C . ASN A 1 368 ? 6.027 10.164 25.516 1 95.69 368 ASN A C 1
ATOM 2837 O O . ASN A 1 368 ? 5.75 9.82 24.359 1 95.69 368 ASN A O 1
ATOM 2841 N N . SER A 1 369 ? 5.137 10.016 26.484 1 93.19 369 SER A N 1
ATOM 2842 C CA . SER A 1 369 ? 3.873 9.305 26.328 1 93.19 369 SER A CA 1
ATOM 2843 C C . SER A 1 369 ? 2.736 10.258 25.984 1 93.19 369 SER A C 1
ATOM 2845 O O . SER A 1 369 ? 1.575 9.852 25.906 1 93.19 369 SER A O 1
ATOM 2847 N N . HIS A 1 370 ? 3.096 11.508 25.812 1 95.06 370 HIS A N 1
ATOM 2848 C CA . HIS A 1 370 ? 2.051 12.461 25.469 1 95.06 370 HIS A CA 1
ATOM 2849 C C . HIS A 1 370 ? 1.348 12.047 24.172 1 95.06 370 HIS A C 1
ATOM 2851 O O . HIS A 1 370 ? 1.985 11.547 23.25 1 95.06 370 HIS A O 1
ATOM 2857 N N . ARG A 1 371 ? 0.043 12.375 24.016 1 94.75 371 ARG A N 1
ATOM 2858 C CA . ARG A 1 371 ? -0.805 11.969 22.906 1 94.75 371 ARG A CA 1
ATOM 2859 C C . ARG A 1 371 ? -0.243 12.477 21.578 1 94.75 371 ARG A C 1
ATOM 2861 O O . ARG A 1 371 ? -0.401 11.828 20.531 1 94.75 371 ARG A O 1
ATOM 2868 N N . THR A 1 372 ? 0.395 13.625 21.594 1 95.81 372 THR A N 1
ATOM 2869 C CA . THR A 1 372 ? 0.889 14.219 20.344 1 95.81 372 THR A CA 1
ATOM 2870 C C . THR A 1 372 ? 2.398 14.031 20.219 1 95.81 372 THR A C 1
ATOM 2872 O O . THR A 1 372 ? 3.041 14.664 19.391 1 95.81 372 THR A O 1
ATOM 2875 N N . ALA A 1 373 ? 3.016 13.211 21.109 1 96.25 373 ALA A N 1
ATOM 2876 C CA . ALA A 1 373 ? 4.43 12.875 20.984 1 96.25 373 ALA A CA 1
ATOM 2877 C C . ALA A 1 373 ? 4.672 11.984 19.766 1 96.25 373 ALA A C 1
ATOM 2879 O O . ALA A 1 373 ? 3.723 11.578 19.094 1 96.25 373 ALA A O 1
ATOM 2880 N N . GLY A 1 374 ? 5.953 11.773 19.422 1 96.75 374 GLY A N 1
ATOM 2881 C CA . GLY A 1 374 ? 6.297 11.062 18.188 1 96.75 374 GLY A CA 1
ATOM 2882 C C . GLY A 1 374 ? 6.48 11.992 17 1 96.75 374 GLY A C 1
ATOM 2883 O O . GLY A 1 374 ? 6.805 13.164 17.172 1 96.75 374 GLY A O 1
ATOM 2884 N N . THR A 1 375 ? 6.383 11.344 15.836 1 97.56 375 THR A N 1
ATOM 2885 C CA . THR A 1 375 ? 6.57 12.133 14.625 1 97.56 375 THR A CA 1
ATOM 2886 C C . THR A 1 375 ? 5.328 12.07 13.734 1 97.56 375 THR A C 1
ATOM 2888 O O . THR A 1 375 ? 4.633 11.055 13.711 1 97.56 375 THR A O 1
ATOM 2891 N N . ILE A 1 376 ? 5.02 13.164 13.109 1 98.25 376 ILE A N 1
ATOM 2892 C CA . ILE A 1 376 ? 3.898 13.18 12.172 1 98.25 376 ILE A CA 1
ATOM 2893 C C . ILE A 1 376 ? 4.371 13.68 10.812 1 98.25 376 ILE A C 1
ATOM 2895 O O . ILE A 1 376 ? 5.285 14.508 10.727 1 98.25 376 ILE A O 1
ATOM 2899 N N . PHE A 1 377 ? 3.871 13.086 9.766 1 98.62 377 PHE A N 1
ATOM 2900 C CA . PHE A 1 377 ? 4.133 13.43 8.375 1 98.62 377 PHE A CA 1
ATOM 2901 C C . PHE A 1 377 ? 2.842 13.797 7.656 1 98.62 377 PHE A C 1
ATOM 2903 O O . PHE A 1 377 ? 1.756 13.391 8.07 1 98.62 377 PHE A O 1
ATOM 2910 N N . ASN A 1 378 ? 2.947 14.602 6.727 1 98.38 378 ASN A N 1
ATOM 2911 C CA . ASN A 1 378 ? 1.901 14.562 5.711 1 98.38 378 ASN A CA 1
ATOM 2912 C C . ASN A 1 378 ? 2.455 14.141 4.355 1 98.38 378 ASN A C 1
ATOM 2914 O O . ASN A 1 378 ? 3.613 14.414 4.039 1 98.38 378 ASN A O 1
ATOM 2918 N N . PHE A 1 379 ? 1.714 13.406 3.662 1 98.75 379 PHE A N 1
ATOM 2919 C CA . PHE A 1 379 ? 1.957 13 2.283 1 98.75 379 PHE A CA 1
ATOM 2920 C C . PHE A 1 379 ? 0.927 13.617 1.347 1 98.75 379 PHE A C 1
ATOM 2922 O O . PHE A 1 379 ? -0.264 13.312 1.436 1 98.75 379 PHE A O 1
ATOM 2929 N N . GLU A 1 380 ? 1.448 14.422 0.488 1 98.69 380 GLU A N 1
ATOM 2930 C CA . GLU A 1 380 ? 0.603 15.25 -0.364 1 98.69 380 GLU A CA 1
ATOM 2931 C C . GLU A 1 380 ? 0.305 14.555 -1.69 1 98.69 380 GLU A C 1
ATOM 2933 O O . GLU A 1 380 ? 1.221 14.094 -2.373 1 98.69 380 GLU A O 1
ATOM 2938 N N . LEU A 1 381 ? -0.967 14.406 -2.01 1 98.75 381 LEU A N 1
ATOM 2939 C CA . LEU A 1 381 ? -1.429 13.953 -3.316 1 98.75 381 LEU A CA 1
ATOM 2940 C C . LEU A 1 381 ? -1.821 15.141 -4.191 1 98.75 381 LEU A C 1
ATOM 2942 O O . LEU A 1 381 ? -2.475 16.078 -3.725 1 98.75 381 LEU A O 1
ATOM 2946 N N . ARG A 1 382 ? -1.413 15.109 -5.434 1 98.06 382 ARG A N 1
ATOM 2947 C CA . ARG A 1 382 ? -1.788 16.109 -6.426 1 98.06 382 ARG A CA 1
ATOM 2948 C C . ARG A 1 382 ? -2.371 15.445 -7.672 1 98.06 382 ARG A C 1
ATOM 2950 O O . ARG A 1 382 ? -1.903 14.391 -8.102 1 98.06 382 ARG A O 1
ATOM 2957 N N . PRO A 1 383 ? -3.383 16.156 -8.305 1 97.5 383 PRO A N 1
ATOM 2958 C CA . PRO A 1 383 ? -3.885 15.625 -9.578 1 97.5 383 PRO A CA 1
ATOM 2959 C C . PRO A 1 383 ? -2.777 15.414 -10.602 1 97.5 383 PRO A C 1
ATOM 2961 O O . PRO A 1 383 ? -1.916 16.281 -10.773 1 97.5 383 PRO A O 1
ATOM 2964 N N . GLY A 1 384 ? -2.826 14.25 -11.203 1 96.62 384 GLY A N 1
ATOM 2965 C CA . GLY A 1 384 ? -1.9 13.969 -12.289 1 96.62 384 GLY A CA 1
ATOM 2966 C C . GLY A 1 384 ? -0.569 13.422 -11.812 1 96.62 384 GLY A C 1
ATOM 2967 O O . GLY A 1 384 ? 0.273 13.023 -12.617 1 96.62 384 GLY A O 1
ATOM 2968 N N . LYS A 1 385 ? -0.312 13.367 -10.539 1 97.19 385 LYS A N 1
ATOM 2969 C CA . LYS A 1 385 ? 0.962 12.883 -10.016 1 97.19 385 LYS A CA 1
ATOM 2970 C C . LYS A 1 385 ? 0.839 11.453 -9.508 1 97.19 385 LYS A C 1
ATOM 2972 O O . LYS A 1 385 ? -0.131 11.109 -8.828 1 97.19 385 LYS A O 1
ATOM 2977 N N . TRP A 1 386 ? 1.872 10.633 -9.805 1 97.5 386 TRP A N 1
ATOM 2978 C CA . TRP A 1 386 ? 1.818 9.203 -9.547 1 97.5 386 TRP A CA 1
ATOM 2979 C C . TRP A 1 386 ? 2.365 8.875 -8.156 1 97.5 386 TRP A C 1
ATOM 2981 O O . TRP A 1 386 ? 2.195 7.758 -7.664 1 97.5 386 TRP A O 1
ATOM 2991 N N . PHE A 1 387 ? 3.039 9.828 -7.531 1 98.44 387 PHE A N 1
ATOM 2992 C CA . PHE A 1 387 ? 3.646 9.617 -6.219 1 98.44 387 PHE A CA 1
ATOM 2993 C C . PHE A 1 387 ? 3.309 10.766 -5.277 1 98.44 387 PHE A C 1
ATOM 2995 O O . PHE A 1 387 ? 3.158 11.914 -5.715 1 98.44 387 PHE A O 1
ATOM 3002 N N . PRO A 1 388 ? 3.164 10.445 -4.016 1 98.44 388 PRO A N 1
ATOM 3003 C CA . PRO A 1 388 ? 2.945 11.523 -3.045 1 98.44 388 PRO A CA 1
ATOM 3004 C C . PRO A 1 388 ? 4.223 12.297 -2.721 1 98.44 388 PRO A C 1
ATOM 3006 O O . PRO A 1 388 ? 5.324 11.789 -2.953 1 98.44 388 PRO A O 1
ATOM 3009 N N . GLU A 1 389 ? 4.074 13.523 -2.182 1 97.94 389 GLU A N 1
ATOM 3010 C CA . GLU A 1 389 ? 5.191 14.344 -1.724 1 97.94 389 GLU A CA 1
ATOM 3011 C C . GLU A 1 389 ? 5.227 14.43 -0.2 1 97.94 389 GLU A C 1
ATOM 3013 O O . GLU A 1 389 ? 4.219 14.766 0.43 1 97.94 389 GLU A O 1
ATOM 3018 N N . PRO A 1 390 ? 6.359 14.188 0.344 1 98.44 390 PRO A N 1
ATOM 3019 C CA . PRO A 1 390 ? 6.43 14.094 1.804 1 98.44 390 PRO A CA 1
ATOM 3020 C C . PRO A 1 390 ? 6.719 15.438 2.467 1 98.44 390 PRO A C 1
ATOM 3022 O O . PRO A 1 390 ? 7.402 16.281 1.882 1 98.44 390 PRO A O 1
ATOM 3025 N N . LYS A 1 391 ? 6.203 15.641 3.627 1 98.56 391 LYS A N 1
ATOM 3026 C CA . LYS A 1 391 ? 6.527 16.688 4.578 1 98.56 391 LYS A CA 1
ATOM 3027 C C . LYS A 1 391 ? 6.566 16.156 6.008 1 98.56 391 LYS A C 1
ATOM 3029 O O . LYS A 1 391 ? 5.711 15.359 6.398 1 98.56 391 LYS A O 1
ATOM 3034 N N . VAL A 1 392 ? 7.559 16.516 6.762 1 98.81 392 VAL A N 1
ATOM 3035 C CA . VAL A 1 392 ? 7.684 16.031 8.141 1 98.81 392 VAL A CA 1
ATOM 3036 C C . VAL A 1 392 ? 7.469 17.188 9.109 1 98.81 392 VAL A C 1
ATOM 3038 O O . VAL A 1 392 ? 7.77 18.344 8.781 1 98.81 392 VAL A O 1
ATOM 3041 N N . TYR A 1 393 ? 6.902 16.922 10.25 1 98.69 393 TYR A N 1
ATOM 3042 C CA . TYR A 1 393 ? 6.711 17.875 11.336 1 98.69 393 TYR A CA 1
ATOM 3043 C C . TYR A 1 393 ? 7.543 17.484 12.555 1 98.69 393 TYR A C 1
ATOM 3045 O O . TYR A 1 393 ? 7.266 16.484 13.211 1 98.69 393 TYR A O 1
ATOM 3053 N N . LEU A 1 394 ? 8.531 18.297 12.812 1 97.94 394 LEU A N 1
ATOM 3054 C CA . LEU A 1 394 ? 9.375 18.062 13.984 1 97.94 394 LEU A CA 1
ATOM 3055 C C . LEU A 1 394 ? 8.641 18.438 15.266 1 97.94 394 LEU A C 1
ATOM 3057 O O . LEU A 1 394 ? 8.195 19.578 15.414 1 97.94 394 LEU A O 1
ATOM 3061 N N . PRO A 1 395 ? 8.516 17.469 16.156 1 95.69 395 PRO A N 1
ATOM 3062 C CA . PRO A 1 395 ? 7.785 17.734 17.391 1 95.69 395 PRO A CA 1
ATOM 3063 C C . PRO A 1 395 ? 8.648 18.422 18.453 1 95.69 395 PRO A C 1
ATOM 3065 O O . PRO A 1 395 ? 8.781 17.922 19.562 1 95.69 395 PRO A O 1
ATOM 3068 N N . VAL A 1 396 ? 9.039 19.562 18.25 1 98.12 396 VAL A N 1
ATOM 3069 C CA . VAL A 1 396 ? 10.062 20.266 19.031 1 98.12 396 VAL A CA 1
ATOM 3070 C C . VAL A 1 396 ? 9.539 20.531 20.438 1 98.12 396 VAL A C 1
ATOM 3072 O O . VAL A 1 396 ? 10.305 20.547 21.391 1 98.12 396 VAL A O 1
ATOM 3075 N N . ARG A 1 397 ? 8.281 20.734 20.625 1 97.44 397 ARG A N 1
ATOM 3076 C CA . ARG A 1 397 ? 7.727 21.062 21.938 1 97.44 397 ARG A CA 1
ATOM 3077 C C . ARG A 1 397 ? 7.91 19.906 22.906 1 97.44 397 ARG A C 1
ATOM 3079 O O . ARG A 1 397 ? 7.953 20.109 24.125 1 97.44 397 ARG A O 1
ATOM 3086 N N . HIS A 1 398 ? 8.078 18.719 22.391 1 97.5 398 HIS A N 1
ATOM 3087 C CA . HIS A 1 398 ? 8.148 17.547 23.25 1 97.5 398 HIS A CA 1
ATOM 3088 C C . HIS A 1 398 ? 9.594 17.109 23.469 1 97.5 398 HIS A C 1
ATOM 3090 O O . HIS A 1 398 ? 9.875 16.328 24.391 1 97.5 398 HIS A O 1
ATOM 3096 N N . TYR A 1 399 ? 10.5 17.656 22.672 1 97.69 399 TYR A N 1
ATOM 3097 C CA . TYR A 1 399 ? 11.789 16.984 22.688 1 97.69 399 TYR A CA 1
ATOM 3098 C C . TYR A 1 399 ? 12.93 17.984 22.812 1 97.69 399 TYR A C 1
ATOM 3100 O O . TYR A 1 399 ? 14.102 17.594 22.891 1 97.69 399 TYR A O 1
ATOM 3108 N N . CYS A 1 400 ? 12.641 19.266 22.812 1 97.94 400 CYS A N 1
ATOM 3109 C CA . CYS A 1 400 ? 13.641 20.297 23.062 1 97.94 400 CYS A CA 1
ATOM 3110 C C . CYS A 1 400 ? 13.539 20.797 24.5 1 97.94 400 CYS A C 1
ATOM 3112 O O . CYS A 1 400 ? 12.609 20.438 25.219 1 97.94 400 CYS A O 1
ATOM 3114 N N . GLU A 1 401 ? 14.461 21.625 24.859 1 97.56 401 GLU A N 1
ATOM 3115 C CA . GLU A 1 401 ? 14.523 22.094 26.25 1 97.56 401 GLU A CA 1
ATOM 3116 C C . GLU A 1 401 ? 13.711 23.375 26.438 1 97.56 401 GLU A C 1
ATOM 3118 O O . GLU A 1 401 ? 13.109 23.578 27.484 1 97.56 401 GLU A O 1
ATOM 3123 N N . SER A 1 402 ? 13.781 24.266 25.453 1 98.31 402 SER A N 1
ATOM 3124 C CA . SER A 1 402 ? 13.07 25.531 25.531 1 98.31 402 SER A CA 1
ATOM 3125 C C . SER A 1 402 ? 12.82 26.125 24.141 1 98.31 402 SER A C 1
ATOM 3127 O O . SER A 1 402 ? 13.469 25.719 23.172 1 98.31 402 SER A O 1
ATOM 3129 N N . ASP A 1 403 ? 11.961 27.078 24.078 1 98.62 403 ASP A N 1
ATOM 3130 C CA . ASP A 1 403 ? 11.68 27.719 22.812 1 98.62 403 ASP A CA 1
ATOM 3131 C C . ASP A 1 403 ? 12.867 28.562 22.344 1 98.62 403 ASP A C 1
ATOM 3133 O O . ASP A 1 403 ? 13.117 28.672 21.141 1 98.62 403 ASP A O 1
ATOM 3137 N N . MET A 1 404 ? 13.555 29.109 23.281 1 98.56 404 MET A N 1
ATOM 3138 C CA . MET A 1 404 ? 14.734 29.875 22.906 1 98.56 404 MET A CA 1
ATOM 3139 C C . MET A 1 404 ? 15.82 28.953 22.344 1 98.56 404 MET A C 1
ATOM 3141 O O . MET A 1 404 ? 16.562 29.344 21.438 1 98.56 404 MET A O 1
ATOM 3145 N N . GLN A 1 405 ? 15.945 27.781 22.875 1 98.5 405 GLN A N 1
ATOM 3146 C CA . GLN A 1 405 ? 16.875 26.797 22.297 1 98.5 405 GLN A CA 1
ATOM 3147 C C . GLN A 1 405 ? 16.469 26.453 20.859 1 98.5 405 GLN A C 1
ATOM 3149 O O . GLN A 1 405 ? 17.328 26.375 19.969 1 98.5 405 GLN A O 1
ATOM 3154 N N . ILE A 1 406 ? 15.203 26.188 20.672 1 98.75 406 ILE A N 1
ATOM 3155 C CA . ILE A 1 406 ? 14.688 25.891 19.344 1 98.75 406 ILE A CA 1
ATOM 3156 C C . ILE A 1 406 ? 15.047 27.016 18.375 1 98.75 406 ILE A C 1
ATOM 3158 O O . ILE A 1 406 ? 15.586 26.781 17.297 1 98.75 406 ILE A O 1
ATOM 3162 N N . ALA A 1 407 ? 14.773 28.234 18.828 1 98.75 407 ALA A N 1
ATOM 3163 C CA . ALA A 1 407 ? 15.016 29.406 18 1 98.75 407 ALA A CA 1
ATOM 3164 C C . ALA A 1 407 ? 16.5 29.547 17.656 1 98.75 407 ALA A C 1
ATOM 3166 O O . ALA A 1 407 ? 16.859 29.859 16.516 1 98.75 407 ALA A O 1
ATOM 3167 N N . SER A 1 408 ? 17.328 29.375 18.609 1 98.56 408 SER A N 1
ATOM 3168 C CA . SER A 1 408 ? 18.766 29.5 18.391 1 98.56 408 SER A CA 1
ATOM 3169 C C . SER A 1 408 ? 19.281 28.438 17.422 1 98.56 408 SER A C 1
ATOM 3171 O O . SER A 1 408 ? 20.109 28.734 16.562 1 98.56 408 SER A O 1
ATOM 3173 N N . ARG A 1 409 ? 18.828 27.281 17.547 1 98.56 409 ARG A N 1
ATOM 3174 C CA . ARG A 1 409 ? 19.234 26.188 16.656 1 98.56 409 ARG A CA 1
ATOM 3175 C C . ARG A 1 409 ? 18.688 26.406 15.258 1 98.56 409 ARG A C 1
ATOM 3177 O O . ARG A 1 409 ? 19.344 26.062 14.273 1 98.56 409 ARG A O 1
ATOM 3184 N N . LEU A 1 410 ? 17.516 26.938 15.18 1 98.5 410 LEU A N 1
ATOM 3185 C CA . LEU A 1 410 ? 16.969 27.281 13.867 1 98.5 410 LEU A CA 1
ATOM 3186 C C . LEU A 1 410 ? 17.828 28.359 13.203 1 98.5 410 LEU A C 1
ATOM 3188 O O . LEU A 1 410 ? 18.078 28.312 12 1 98.5 410 LEU A O 1
ATOM 3192 N N . GLN A 1 411 ? 18.234 29.344 13.984 1 98.06 411 GLN A N 1
ATOM 3193 C CA . GLN A 1 411 ? 19.094 30.375 13.422 1 98.06 411 GLN A CA 1
ATOM 3194 C C . GLN A 1 411 ? 20.359 29.766 12.828 1 98.06 411 GLN A C 1
ATOM 3196 O O . GLN A 1 411 ? 20.828 30.203 11.781 1 98.06 411 GLN A O 1
ATOM 3201 N N . THR A 1 412 ? 20.891 28.797 13.508 1 97.94 412 THR A N 1
ATOM 3202 C CA . THR A 1 412 ? 22.062 28.094 12.992 1 97.94 412 THR A CA 1
ATOM 3203 C C . THR A 1 412 ? 21.75 27.422 11.656 1 97.94 412 THR A C 1
ATOM 3205 O O . THR A 1 412 ? 22.547 27.516 10.711 1 97.94 412 THR A O 1
ATOM 3208 N N . PHE A 1 413 ? 20.656 26.781 11.594 1 97.19 413 PHE A N 1
ATOM 3209 C CA . PHE A 1 413 ? 20.266 26.109 10.367 1 97.19 413 PHE A CA 1
ATOM 3210 C C . PHE A 1 413 ? 19.969 27.125 9.266 1 97.19 413 PHE A C 1
ATOM 3212 O O . PHE A 1 413 ? 20.344 26.906 8.109 1 97.19 413 PHE A O 1
ATOM 3219 N N . PHE A 1 414 ? 19.328 28.203 9.586 1 96.44 414 PHE A N 1
ATOM 3220 C CA . PHE A 1 414 ? 19.047 29.25 8.617 1 96.44 414 PHE A CA 1
ATOM 3221 C C . PHE A 1 414 ? 20.344 29.797 8.031 1 96.44 414 PHE A C 1
ATOM 3223 O O . PHE A 1 414 ? 20.422 30.125 6.844 1 96.44 414 PHE A O 1
ATOM 3230 N N . GLY A 1 415 ? 21.297 29.922 8.797 1 95.31 415 GLY A N 1
ATOM 3231 C CA . GLY A 1 415 ? 22.609 30.359 8.312 1 95.31 415 GLY A CA 1
ATOM 3232 C C . GLY A 1 415 ? 23.188 29.422 7.27 1 95.31 415 GLY A C 1
ATOM 3233 O O . GLY A 1 415 ? 23.766 29.875 6.281 1 95.31 415 GLY A O 1
ATOM 3234 N N . ARG A 1 416 ? 23.016 28.203 7.484 1 94.12 416 ARG A N 1
ATOM 3235 C CA . ARG A 1 416 ? 23.516 27.219 6.543 1 94.12 416 ARG A CA 1
ATOM 3236 C C . ARG A 1 416 ? 22.766 27.281 5.219 1 94.12 416 ARG A C 1
ATOM 3238 O O . ARG A 1 416 ? 23.312 26.969 4.164 1 94.12 416 ARG A O 1
ATOM 3245 N N . LEU A 1 417 ? 21.516 27.703 5.293 1 93.75 417 LEU A N 1
ATOM 3246 C CA . LEU A 1 417 ? 20.703 27.812 4.094 1 93.75 417 LEU A CA 1
ATOM 3247 C C . LEU A 1 417 ? 20.984 29.141 3.373 1 93.75 417 LEU A C 1
ATOM 3249 O O . LEU A 1 417 ? 20.531 29.328 2.242 1 93.75 417 LEU A O 1
ATOM 3253 N N . GLY A 1 418 ? 21.641 30.031 4.07 1 92.44 418 GLY A N 1
ATOM 3254 C CA . GLY A 1 418 ? 21.891 31.344 3.5 1 92.44 418 GLY A CA 1
ATOM 3255 C C . GLY A 1 418 ? 20.766 32.344 3.74 1 92.44 418 GLY A C 1
ATOM 3256 O O . GLY A 1 418 ? 20.672 33.344 3.047 1 92.44 418 GLY A O 1
ATOM 3257 N N . TRP A 1 419 ? 19.875 32.031 4.664 1 93.81 419 TRP A N 1
ATOM 3258 C CA . TRP A 1 419 ? 18.797 32.938 5.035 1 93.81 419 TRP A CA 1
ATOM 3259 C C . TRP A 1 419 ? 19.266 33.938 6.094 1 93.81 419 TRP A C 1
ATOM 3261 O O . TRP A 1 419 ? 18.875 33.844 7.254 1 93.81 419 TRP A O 1
ATOM 3271 N N . HIS A 1 420 ? 19.906 34.906 5.77 1 92.75 420 HIS A N 1
ATOM 3272 C CA . HIS A 1 420 ? 20.703 35.75 6.664 1 92.75 420 HIS A CA 1
ATOM 3273 C C . HIS A 1 420 ? 19.812 36.562 7.59 1 92.75 420 HIS A C 1
ATOM 3275 O O . HIS A 1 420 ? 20.141 36.75 8.758 1 92.75 420 HIS A O 1
ATOM 3281 N N . ASN A 1 421 ? 18.703 37.094 7.098 1 91.81 421 ASN A N 1
ATOM 3282 C CA . ASN A 1 421 ? 17.812 37.844 7.957 1 91.81 421 ASN A CA 1
ATOM 3283 C C . ASN A 1 421 ? 17.234 37 9.086 1 91.81 421 ASN A C 1
ATOM 3285 O O . ASN A 1 421 ? 17.188 37.438 10.234 1 91.81 421 ASN A O 1
ATOM 3289 N N . MET A 1 422 ? 16.875 35.844 8.695 1 93.62 422 MET A N 1
ATOM 3290 C CA . MET A 1 422 ? 16.328 34.906 9.703 1 93.62 422 MET A CA 1
ATOM 3291 C C . MET A 1 422 ? 17.422 34.438 10.656 1 93.62 422 MET A C 1
ATOM 3293 O O . MET A 1 422 ? 17.172 34.281 11.852 1 93.62 422 MET A O 1
ATOM 3297 N N . GLU A 1 423 ? 18.562 34.219 10.117 1 95.38 423 GLU A N 1
ATOM 3298 C CA . GLU A 1 423 ? 19.703 33.844 10.945 1 95.38 423 GLU A CA 1
ATOM 3299 C C . GLU A 1 423 ? 19.984 34.906 12.016 1 95.38 423 GLU A C 1
ATOM 3301 O O . GLU A 1 423 ? 20.234 34.562 13.18 1 95.38 423 GLU A O 1
ATOM 3306 N N . LYS A 1 424 ? 19.812 36.031 11.703 1 95.94 424 LYS A N 1
ATOM 3307 C CA . LYS A 1 424 ? 20.188 37.125 12.594 1 95.94 424 LYS A CA 1
ATOM 3308 C C . LYS A 1 424 ? 19.062 37.438 13.57 1 95.94 424 LYS A C 1
ATOM 3310 O O . LYS A 1 424 ? 19.312 37.75 14.742 1 95.94 424 LYS A O 1
ATOM 3315 N N . ASP A 1 425 ? 17.844 37.406 13.156 1 95.81 425 ASP A N 1
ATOM 3316 C CA . ASP A 1 425 ? 16.812 38.125 13.875 1 95.81 425 ASP A CA 1
ATOM 3317 C C . ASP A 1 425 ? 15.773 37.188 14.469 1 95.81 425 ASP A C 1
ATOM 3319 O O . ASP A 1 425 ? 14.914 37.625 15.25 1 95.81 425 ASP A O 1
ATOM 3323 N N . TYR A 1 426 ? 15.766 35.969 14.195 1 97.44 426 TYR A N 1
ATOM 3324 C CA . TYR A 1 426 ? 14.633 35.094 14.531 1 97.44 426 TYR A CA 1
ATOM 3325 C C . TYR A 1 426 ? 14.398 35.062 16.031 1 97.44 426 TYR A C 1
ATOM 3327 O O . TYR A 1 426 ? 13.258 35.125 16.5 1 97.44 426 TYR A O 1
ATOM 3335 N N . CYS A 1 427 ? 15.438 34.906 16.828 1 98.19 427 CYS A N 1
ATOM 3336 C CA . CYS A 1 427 ? 15.281 34.938 18.281 1 98.19 427 CYS A CA 1
ATOM 3337 C C . CYS A 1 427 ? 14.609 36.219 18.75 1 98.19 427 CYS A C 1
ATOM 3339 O O . CYS A 1 427 ? 13.719 36.188 19.594 1 98.19 427 CYS A O 1
ATOM 3341 N N . LYS A 1 428 ? 15.023 37.25 18.203 1 97.88 428 LYS A N 1
ATOM 3342 C CA . LYS A 1 428 ? 14.438 38.562 18.547 1 97.88 428 LYS A CA 1
ATOM 3343 C C . LYS A 1 428 ? 12.977 38.625 18.125 1 97.88 428 LYS A C 1
ATOM 3345 O O . LYS A 1 428 ? 12.133 39.156 18.844 1 97.88 428 LYS A O 1
ATOM 3350 N N . HIS A 1 429 ? 12.758 38.125 16.938 1 97.31 429 HIS A N 1
ATOM 3351 C CA . HIS A 1 429 ? 11.375 38.094 16.469 1 97.31 429 HIS A CA 1
ATOM 3352 C C . HIS A 1 429 ? 10.5 37.281 17.438 1 97.31 429 HIS A C 1
ATOM 3354 O O . HIS A 1 429 ? 9.383 37.719 17.75 1 97.31 429 HIS A O 1
ATOM 3360 N N . LEU A 1 430 ? 11.008 36.188 17.859 1 98.19 430 LEU A N 1
ATOM 3361 C CA . LEU A 1 430 ? 10.25 35.312 18.781 1 98.19 430 LEU A CA 1
ATOM 3362 C C . LEU A 1 430 ? 9.945 36.062 20.078 1 98.19 430 LEU A C 1
ATOM 3364 O O . LEU A 1 430 ? 8.812 36 20.562 1 98.19 430 LEU A O 1
ATOM 3368 N N . GLU A 1 431 ? 10.898 36.75 20.609 1 98.12 431 GLU A N 1
ATOM 3369 C CA . GLU A 1 431 ? 10.719 37.5 21.844 1 98.12 431 GLU A CA 1
ATOM 3370 C C . GLU A 1 431 ? 9.695 38.594 21.672 1 98.12 431 GLU A C 1
ATOM 3372 O O . GLU A 1 431 ? 8.898 38.875 22.578 1 98.12 431 GLU A O 1
ATOM 3377 N N . ASP A 1 432 ? 9.742 39.188 20.562 1 97.62 432 ASP A N 1
ATOM 3378 C CA . ASP A 1 432 ? 8.82 40.281 20.281 1 97.62 432 ASP A CA 1
ATOM 3379 C C . ASP A 1 432 ? 7.395 39.781 20.109 1 97.62 432 ASP A C 1
ATOM 3381 O O . ASP A 1 432 ? 6.438 40.438 20.5 1 97.62 432 ASP A O 1
ATOM 3385 N N . LEU A 1 433 ? 7.293 38.656 19.484 1 97.81 433 LEU A N 1
ATOM 3386 C CA . LEU A 1 433 ? 5.984 38.094 19.203 1 97.81 433 LEU A CA 1
ATOM 3387 C C . LEU A 1 433 ? 5.324 37.625 20.5 1 97.81 433 LEU A C 1
ATOM 3389 O O . LEU A 1 433 ? 4.109 37.75 20.672 1 97.81 433 LEU A O 1
ATOM 3393 N N . PHE A 1 434 ? 6.203 37.062 21.344 1 97.56 434 PHE A N 1
ATOM 3394 C CA . PHE A 1 434 ? 5.672 36.469 22.562 1 97.56 434 PHE A CA 1
ATOM 3395 C C . PHE A 1 434 ? 6.422 36.938 23.797 1 97.56 434 PHE A C 1
ATOM 3397 O O . PHE A 1 434 ? 7.012 36.156 24.531 1 97.56 434 PHE A O 1
ATOM 3404 N N . PRO A 1 435 ? 6.242 38.156 24.125 1 95.38 435 PRO A N 1
ATOM 3405 C CA . PRO A 1 435 ? 7.047 38.75 25.203 1 95.38 435 PRO A CA 1
ATOM 3406 C C . PRO A 1 435 ? 6.715 38.188 26.578 1 95.38 435 PRO A C 1
ATOM 3408 O O . PRO A 1 435 ? 7.543 38.25 27.484 1 95.38 435 PRO A O 1
ATOM 3411 N N . HIS A 1 436 ? 5.613 37.594 26.766 1 94.25 436 HIS A N 1
ATOM 3412 C CA . HIS A 1 436 ? 5.203 37.156 28.094 1 94.25 436 HIS A CA 1
ATOM 3413 C C . HIS A 1 436 ? 5.367 35.656 28.266 1 94.25 436 HIS A C 1
ATOM 3415 O O . HIS A 1 436 ? 5.07 35.094 29.328 1 94.25 436 HIS A O 1
ATOM 3421 N N . HIS A 1 437 ? 5.758 34.938 27.219 1 96.69 437 HIS A N 1
ATOM 3422 C CA . HIS A 1 437 ? 5.977 33.5 27.312 1 96.69 437 HIS A CA 1
ATOM 3423 C C . HIS A 1 437 ? 7.312 33.188 27.969 1 96.69 437 HIS A C 1
ATOM 3425 O O . HIS A 1 437 ? 8.266 33.969 27.859 1 96.69 437 HIS A O 1
ATOM 3431 N N . PRO A 1 438 ? 7.359 32.094 28.719 1 97 438 PRO A N 1
ATOM 3432 C CA . PRO A 1 438 ? 8.641 31.672 29.297 1 97 438 PRO A CA 1
ATOM 3433 C C . PRO A 1 438 ? 9.555 31 28.266 1 97 438 PRO A C 1
ATOM 3435 O O . PRO A 1 438 ? 9.891 29.828 28.422 1 97 438 PRO A O 1
ATOM 3438 N N . LEU A 1 439 ? 10.055 31.719 27.344 1 98.06 439 LEU A N 1
ATOM 3439 C CA . LEU A 1 439 ? 10.727 31.234 26.156 1 98.06 439 LEU A CA 1
ATOM 3440 C C . LEU A 1 439 ? 12.047 30.562 26.516 1 98.06 439 LEU A C 1
ATOM 3442 O O . LEU A 1 439 ? 12.516 29.672 25.797 1 98.06 439 LEU A O 1
ATOM 3446 N N . SER A 1 440 ? 12.688 30.906 27.609 1 97.75 440 SER A N 1
ATOM 3447 C CA . SER A 1 440 ? 14.016 30.391 27.938 1 97.75 440 SER A CA 1
ATOM 3448 C C . SER A 1 440 ? 13.922 29.203 28.875 1 97.75 440 SER A C 1
ATOM 3450 O O . SER A 1 440 ? 14.906 28.484 29.078 1 97.75 440 SER A O 1
ATOM 3452 N N . SER A 1 441 ? 12.727 28.906 29.422 1 96.75 441 SER A N 1
ATOM 3453 C CA . SER A 1 441 ? 12.68 27.906 30.469 1 96.75 441 SER A CA 1
ATOM 3454 C C . SER A 1 441 ? 11.719 26.781 30.125 1 96.75 441 SER A C 1
ATOM 3456 O O . SER A 1 441 ? 11.664 25.75 30.812 1 96.75 441 SER A O 1
ATOM 3458 N N . SER A 1 442 ? 10.984 26.953 29.062 1 96.31 442 SER A N 1
ATOM 3459 C CA . SER A 1 442 ? 10.016 25.906 28.703 1 96.31 442 SER A CA 1
ATOM 3460 C C . SER A 1 442 ? 9.781 25.875 27.203 1 96.31 442 SER A C 1
ATOM 3462 O O . SER A 1 442 ? 10.164 26.812 26.484 1 96.31 442 SER A O 1
ATOM 3464 N N . THR A 1 443 ? 9.242 24.812 26.766 1 96.88 443 THR A N 1
ATOM 3465 C CA . THR A 1 443 ? 8.734 24.703 25.391 1 96.88 443 THR A CA 1
ATOM 3466 C C . THR A 1 443 ? 7.223 24.922 25.359 1 96.88 443 THR A C 1
ATOM 3468 O O . THR A 1 443 ? 6.594 25.109 26.406 1 96.88 443 THR A O 1
ATOM 3471 N N . GLY A 1 444 ? 6.699 25 24.172 1 96.19 444 GLY A N 1
ATOM 3472 C CA . GLY A 1 444 ? 5.254 25.078 24.031 1 96.19 444 GLY A CA 1
ATOM 3473 C C . GLY A 1 444 ? 4.797 26.234 23.156 1 96.19 444 GLY A C 1
ATOM 3474 O O . GLY A 1 444 ? 3.66 26.25 22.688 1 96.19 444 GLY A O 1
ATOM 3475 N N . THR A 1 445 ? 5.66 27.234 23.047 1 98 445 THR A N 1
ATOM 3476 C CA . THR A 1 445 ? 5.344 28.297 22.109 1 98 445 THR A CA 1
ATOM 3477 C C . THR A 1 445 ? 5.445 27.812 20.672 1 98 445 THR A C 1
ATOM 3479 O O . THR A 1 445 ? 4.543 28.031 19.875 1 98 445 THR A O 1
ATOM 3482 N N . HIS A 1 446 ? 6.551 27.156 20.406 1 98.44 446 HIS A N 1
ATOM 3483 C CA . HIS A 1 446 ? 6.602 26.375 19.172 1 98.44 446 HIS A CA 1
ATOM 3484 C C . HIS A 1 446 ? 5.812 25.078 19.297 1 98.44 446 HIS A C 1
ATOM 3486 O O . HIS A 1 446 ? 6.023 24.312 20.25 1 98.44 446 HIS A O 1
ATOM 3492 N N . THR A 1 447 ? 4.918 24.828 18.375 1 97.5 447 THR A N 1
ATOM 3493 C CA . THR A 1 447 ? 4.227 23.547 18.406 1 97.5 447 THR A CA 1
ATOM 3494 C C . THR A 1 447 ? 4.941 22.531 17.531 1 97.5 447 THR A C 1
ATOM 3496 O O . THR A 1 447 ? 5.312 21.453 18 1 97.5 447 THR A O 1
ATOM 3499 N N . PHE A 1 448 ? 5.16 22.906 16.234 1 97.88 448 PHE A N 1
ATOM 3500 C CA . PHE A 1 448 ? 5.867 22.078 15.273 1 97.88 448 PHE A CA 1
ATOM 3501 C C . PHE A 1 448 ? 6.773 22.922 14.391 1 97.88 448 PHE A C 1
ATOM 3503 O O . PHE A 1 448 ? 6.609 24.141 14.305 1 97.88 448 PHE A O 1
ATOM 3510 N N . LEU A 1 449 ? 7.742 22.234 13.82 1 98.56 449 LEU A N 1
ATOM 3511 C CA . LEU A 1 449 ? 8.477 22.719 12.656 1 98.56 449 LEU A CA 1
ATOM 3512 C C . LEU A 1 449 ? 8.281 21.781 11.469 1 98.56 449 LEU A C 1
ATOM 3514 O O . LEU A 1 449 ? 8.594 20.594 11.547 1 98.56 449 LEU A O 1
ATOM 3518 N N . SER A 1 450 ? 7.719 22.297 10.445 1 98.62 450 SER A N 1
ATOM 3519 C CA . SER A 1 450 ? 7.562 21.422 9.289 1 98.62 450 SER A CA 1
ATOM 3520 C C . SER A 1 450 ? 8.695 21.625 8.289 1 98.62 450 SER A C 1
ATOM 3522 O O . SER A 1 450 ? 9.289 22.703 8.219 1 98.62 450 SER A O 1
ATOM 3524 N N . PHE A 1 451 ? 9.016 20.625 7.539 1 98.44 451 PHE A N 1
ATOM 3525 C CA . PHE A 1 451 ? 10.086 20.641 6.547 1 98.44 451 PHE A CA 1
ATOM 3526 C C . PHE A 1 451 ? 9.711 19.828 5.32 1 98.44 451 PHE A C 1
ATOM 3528 O O . PHE A 1 451 ? 9.203 18.703 5.449 1 98.44 451 PHE A O 1
ATOM 3535 N N . SER A 1 452 ? 9.891 20.344 4.199 1 97.94 452 SER A N 1
ATOM 3536 C CA . SER A 1 452 ? 9.883 19.656 2.912 1 97.94 452 SER A CA 1
ATOM 3537 C C . SER A 1 452 ? 10.836 20.328 1.927 1 97.94 452 SER A C 1
ATOM 3539 O O . SER A 1 452 ? 11.383 21.391 2.211 1 97.94 452 SER A O 1
ATOM 3541 N N . TYR A 1 453 ? 11.094 19.672 0.824 1 97.12 453 TYR A N 1
ATOM 3542 C CA . TYR A 1 453 ? 12.016 20.203 -0.173 1 97.12 453 TYR A CA 1
ATOM 3543 C C . TYR A 1 453 ? 11.484 19.969 -1.583 1 97.12 453 TYR A C 1
ATOM 3545 O O . TYR A 1 453 ? 10.922 18.922 -1.879 1 97.12 453 TYR A O 1
ATOM 3553 N N . LYS A 1 454 ? 11.594 20.969 -2.309 1 94.06 454 LYS A N 1
ATOM 3554 C CA . LYS A 1 454 ? 11.383 20.906 -3.752 1 94.06 454 LYS A CA 1
ATOM 3555 C C . LYS A 1 454 ? 12.5 21.641 -4.496 1 94.06 454 LYS A C 1
ATOM 3557 O O . LYS A 1 454 ? 12.844 22.766 -4.148 1 94.06 454 LYS A O 1
ATOM 3562 N N . LYS A 1 455 ? 12.922 21.047 -5.492 1 90.5 455 LYS A N 1
ATOM 3563 C CA . LYS A 1 455 ? 14.055 21.609 -6.227 1 90.5 455 LYS A CA 1
ATOM 3564 C C . LYS A 1 455 ? 13.766 23.031 -6.699 1 90.5 455 LYS A C 1
ATOM 3566 O O . LYS A 1 455 ? 14.633 23.906 -6.609 1 90.5 455 LYS A O 1
ATOM 3571 N N . GLN A 1 456 ? 12.625 23.281 -7.176 1 87.38 456 GLN A N 1
ATOM 3572 C CA . GLN A 1 456 ? 12.266 24.578 -7.742 1 87.38 456 GLN A CA 1
ATOM 3573 C C . GLN A 1 456 ? 12.125 25.625 -6.648 1 87.38 456 GLN A C 1
ATOM 3575 O O . GLN A 1 456 ? 12.414 26.812 -6.875 1 87.38 456 GLN A O 1
ATOM 3580 N N . LYS A 1 457 ? 11.719 25.25 -5.383 1 87.69 457 LYS A N 1
ATOM 3581 C CA . LYS A 1 457 ? 11.398 26.203 -4.328 1 87.69 457 LYS A CA 1
ATOM 3582 C C . LYS A 1 457 ? 12.445 26.156 -3.213 1 87.69 457 LYS A C 1
ATOM 3584 O O . LYS A 1 457 ? 12.523 27.078 -2.389 1 87.69 457 LYS A O 1
ATOM 3589 N N . GLY A 1 458 ? 13.219 25.125 -3.311 1 92.38 458 GLY A N 1
ATOM 3590 C CA . GLY A 1 458 ? 14.172 24.922 -2.236 1 92.38 458 GLY A CA 1
ATOM 3591 C C . GLY A 1 458 ? 13.539 24.375 -0.965 1 92.38 458 GLY A C 1
ATOM 3592 O O . GLY A 1 458 ? 12.57 23.625 -1.021 1 92.38 458 GLY A O 1
ATOM 3593 N N . VAL A 1 459 ? 14.148 24.766 0.12 1 95.62 459 VAL A N 1
ATOM 3594 C CA . VAL A 1 459 ? 13.656 24.359 1.43 1 95.62 459 VAL A CA 1
ATOM 3595 C C . VAL A 1 459 ? 12.328 25.062 1.725 1 95.62 459 VAL A C 1
ATOM 3597 O O . VAL A 1 459 ? 12.172 26.25 1.444 1 95.62 459 VAL A O 1
ATOM 3600 N N . TYR A 1 460 ? 11.438 24.312 2.156 1 96.56 460 TYR A N 1
ATOM 3601 C CA . TYR A 1 460 ? 10.117 24.766 2.568 1 96.56 460 TYR A CA 1
ATOM 3602 C C . TYR A 1 460 ? 9.859 24.453 4.035 1 96.56 460 TYR A C 1
ATOM 3604 O O . TYR A 1 460 ? 9.539 23.312 4.379 1 96.56 460 TYR A O 1
ATOM 3612 N N . MET A 1 461 ? 9.906 25.484 4.875 1 96.94 461 MET A N 1
ATOM 3613 C CA . MET A 1 461 ? 9.836 25.281 6.32 1 96.94 461 MET A CA 1
ATOM 3614 C C . MET A 1 461 ? 8.773 26.172 6.945 1 96.94 461 MET A C 1
ATOM 3616 O O . MET A 1 461 ? 8.586 27.312 6.504 1 96.94 461 MET A O 1
ATOM 3620 N N . THR A 1 462 ? 8.125 25.641 7.957 1 98.25 462 THR A N 1
ATOM 3621 C CA . THR A 1 462 ? 7.121 26.406 8.672 1 98.25 462 THR A CA 1
ATOM 3622 C C . THR A 1 462 ? 7.316 26.297 10.18 1 98.25 462 THR A C 1
ATOM 3624 O O . THR A 1 462 ? 7.488 25.188 10.703 1 98.25 462 THR A O 1
ATOM 3627 N N . MET A 1 463 ? 7.367 27.406 10.836 1 98.56 463 MET A N 1
ATOM 3628 C CA . MET A 1 463 ? 7.285 27.453 12.297 1 98.56 463 MET A CA 1
ATOM 3629 C C . MET A 1 463 ? 5.848 27.672 12.75 1 98.56 463 MET A C 1
ATOM 3631 O O . MET A 1 463 ? 5.203 28.656 12.352 1 98.56 463 MET A O 1
ATOM 3635 N N . TYR A 1 464 ? 5.371 26.766 13.531 1 98.69 464 TYR A N 1
ATOM 3636 C CA . TYR A 1 464 ? 4.02 26.875 14.07 1 98.69 464 TYR A CA 1
ATOM 3637 C C . TYR A 1 464 ? 4.051 27.359 15.516 1 98.69 464 TYR A C 1
ATOM 3639 O O . TYR A 1 464 ? 4.93 26.984 16.297 1 98.69 464 TYR A O 1
ATOM 3647 N N . TYR A 1 465 ? 3.016 28.172 15.93 1 98.69 465 TYR A N 1
ATOM 3648 C CA . TYR A 1 465 ? 3.062 28.781 17.25 1 98.69 465 TYR A CA 1
ATOM 3649 C C . TYR A 1 465 ? 1.758 28.547 18 1 98.69 465 TYR A C 1
ATOM 3651 O O . TYR A 1 465 ? 0.679 28.562 17.406 1 98.69 465 TYR A O 1
ATOM 3659 N N . ASN A 1 466 ? 1.899 28.359 19.25 1 98.12 466 ASN A N 1
ATOM 3660 C CA . ASN A 1 466 ? 0.799 28.359 20.203 1 98.12 466 ASN A CA 1
ATOM 3661 C C . ASN A 1 466 ? 0.761 29.656 21 1 98.12 466 ASN A C 1
ATOM 3663 O O . ASN A 1 466 ? 1.762 30.047 21.609 1 98.12 466 ASN A O 1
ATOM 3667 N N . LEU A 1 467 ? -0.345 30.359 21.031 1 96.62 467 LEU A N 1
ATOM 3668 C CA . LEU A 1 467 ? -0.484 31.609 21.781 1 96.62 467 LEU A CA 1
ATOM 3669 C C . LEU A 1 467 ? -0.617 31.344 23.266 1 96.62 467 LEU A C 1
ATOM 3671 O O . LEU A 1 467 ? -0.473 32.25 24.078 1 96.62 467 LEU A O 1
ATOM 3675 N N . ARG A 1 468 ? -0.893 30.109 23.625 1 95.5 468 ARG A N 1
ATOM 3676 C CA . ARG A 1 468 ? -0.984 29.672 25.016 1 95.5 468 ARG A CA 1
ATOM 3677 C C . ARG A 1 468 ? -2.068 30.438 25.75 1 95.5 468 ARG A C 1
ATOM 3679 O O . ARG A 1 468 ? -1.824 30.984 26.844 1 95.5 468 ARG A O 1
ATOM 3686 N N . VAL A 1 469 ? -3.162 30.5 25.172 1 94.25 469 VAL A N 1
ATOM 3687 C CA . VAL A 1 469 ? -4.277 31.219 25.766 1 94.25 469 VAL A CA 1
ATOM 3688 C C . VAL A 1 469 ? -4.707 30.547 27.062 1 94.25 469 VAL A C 1
ATOM 3690 O O . VAL A 1 469 ? -5.113 31.219 28.016 1 94.25 469 VAL A O 1
ATOM 3693 N N . TYR A 1 470 ? -4.578 29.234 27.141 1 92.94 470 TYR A N 1
ATOM 3694 C CA . TYR A 1 470 ? -5.074 28.484 28.297 1 92.94 470 TYR A CA 1
ATOM 3695 C C . TYR A 1 470 ? -3.92 27.969 29.156 1 92.94 470 TYR A C 1
ATOM 3697 O O . TYR A 1 470 ? -4.125 27.172 30.062 1 92.94 470 TYR A O 1
ATOM 3705 N N . SER A 1 471 ? -2.77 28.328 28.797 1 87.31 471 SER A N 1
ATOM 3706 C CA . SER A 1 471 ? -1.646 27.844 29.609 1 87.31 471 SER A CA 1
ATOM 3707 C C . SER A 1 471 ? -0.631 28.953 29.844 1 87.31 471 SER A C 1
ATOM 3709 O O . SER A 1 471 ? -0.623 29.969 29.141 1 87.31 471 SER A O 1
ATOM 3711 N N . THR A 1 472 ? -0.015 28.875 31.109 1 70.88 472 THR A N 1
ATOM 3712 C CA . THR A 1 472 ? 1.004 29.859 31.453 1 70.88 472 THR A CA 1
ATOM 3713 C C . THR A 1 472 ? 2.402 29.266 31.297 1 70.88 472 THR A C 1
ATOM 3715 O O . THR A 1 472 ? 2.604 28.078 31.5 1 70.88 472 THR A O 1
ATOM 3718 N N . MET B 1 1 ? 45.594 12.812 -40.625 1 15.66 1 MET B N 1
ATOM 3719 C CA . MET B 1 1 ? 46.75 11.969 -40.906 1 15.66 1 MET B CA 1
ATOM 3720 C C . MET B 1 1 ? 46.531 10.555 -40.375 1 15.66 1 MET B C 1
ATOM 3722 O O . MET B 1 1 ? 45.781 10.344 -39.469 1 15.66 1 MET B O 1
ATOM 3726 N N . SER B 1 2 ? 47.281 9.383 -40.969 1 15.8 2 SER B N 1
ATOM 3727 C CA . SER B 1 2 ? 47.25 7.969 -41.312 1 15.8 2 SER B CA 1
ATOM 3728 C C . SER B 1 2 ? 47.625 7.102 -40.125 1 15.8 2 SER B C 1
ATOM 3730 O O . SER B 1 2 ? 47.812 5.891 -40.25 1 15.8 2 SER B O 1
ATOM 3732 N N . ILE B 1 3 ? 47.844 7.375 -38.906 1 17.48 3 ILE B N 1
ATOM 3733 C CA . ILE B 1 3 ? 49 6.695 -38.312 1 17.48 3 ILE B CA 1
ATOM 3734 C C . ILE B 1 3 ? 48.656 5.219 -38.094 1 17.48 3 ILE B C 1
ATOM 3736 O O . ILE B 1 3 ? 47.688 4.879 -37.438 1 17.48 3 ILE B O 1
ATOM 3740 N N . GLY B 1 4 ? 49.188 4.156 -38.844 1 16.27 4 GLY B N 1
ATOM 3741 C CA . GLY B 1 4 ? 49.375 2.764 -39.219 1 16.27 4 GLY B CA 1
ATOM 3742 C C . GLY B 1 4 ? 49.5 1.836 -38.031 1 16.27 4 GLY B C 1
ATOM 3743 O O . GLY B 1 4 ? 49.688 2.289 -36.906 1 16.27 4 GLY B O 1
ATOM 3744 N N . ALA B 1 5 ? 49.812 0.167 -38.219 1 16.73 5 ALA B N 1
ATOM 3745 C CA . ALA B 1 5 ? 49.406 -1.155 -38.719 1 16.73 5 ALA B CA 1
ATOM 3746 C C . ALA B 1 5 ? 50.219 -2.252 -38 1 16.73 5 ALA B C 1
ATOM 3748 O O . ALA B 1 5 ? 50.062 -3.436 -38.312 1 16.73 5 ALA B O 1
ATOM 3749 N N . GLU B 1 6 ? 51.156 -2.057 -37 1 15.87 6 GLU B N 1
ATOM 3750 C CA . GLU B 1 6 ? 52.375 -2.887 -36.969 1 15.87 6 GLU B CA 1
ATOM 3751 C C . GLU B 1 6 ? 52.094 -4.238 -36.312 1 15.87 6 GLU B C 1
ATOM 3753 O O . GLU B 1 6 ? 51.469 -4.301 -35.25 1 15.87 6 GLU B O 1
ATOM 3758 N N . ILE B 1 7 ? 52.406 -5.594 -36.906 1 17.61 7 ILE B N 1
ATOM 3759 C CA . ILE B 1 7 ? 52.25 -7 -37.25 1 17.61 7 ILE B CA 1
ATOM 3760 C C . ILE B 1 7 ? 52.969 -7.879 -36.219 1 17.61 7 ILE B C 1
ATOM 3762 O O . ILE B 1 7 ? 52.719 -9.078 -36.125 1 17.61 7 ILE B O 1
ATOM 3766 N N . ASP B 1 8 ? 54 -7.605 -35.406 1 15.45 8 ASP B N 1
ATOM 3767 C CA . ASP B 1 8 ? 55.188 -8.422 -35.594 1 15.45 8 ASP B CA 1
ATOM 3768 C C . ASP B 1 8 ? 55.062 -9.734 -34.812 1 15.45 8 ASP B C 1
ATOM 3770 O O . ASP B 1 8 ? 55.312 -10.812 -35.375 1 15.45 8 ASP B O 1
ATOM 3774 N N . SER B 1 9 ? 55.438 -9.922 -33.5 1 16.48 9 SER B N 1
ATOM 3775 C CA . SER B 1 9 ? 56.656 -10.672 -33.188 1 16.48 9 SER B CA 1
ATOM 3776 C C . SER B 1 9 ? 56.344 -12.133 -32.875 1 16.48 9 SER B C 1
ATOM 3778 O O . SER B 1 9 ? 55.25 -12.461 -32.469 1 16.48 9 SER B O 1
ATOM 3780 N N . LEU B 1 10 ? 57.25 -13.117 -32.938 1 17.27 10 LEU B N 1
ATOM 3781 C CA . LEU B 1 10 ? 57.875 -14.383 -33.344 1 17.27 10 LEU B CA 1
ATOM 3782 C C . LEU B 1 10 ? 57.781 -15.414 -32.219 1 17.27 10 LEU B C 1
ATOM 3784 O O . LEU B 1 10 ? 58.781 -16 -31.828 1 17.27 10 LEU B O 1
ATOM 3788 N N . VAL B 1 11 ? 56.625 -15.477 -31.422 1 18.58 11 VAL B N 1
ATOM 3789 C CA . VAL B 1 11 ? 56.906 -16.25 -30.219 1 18.58 11 VAL B CA 1
ATOM 3790 C C . VAL B 1 11 ? 57.344 -17.672 -30.609 1 18.58 11 VAL B C 1
ATOM 3792 O O . VAL B 1 11 ? 56.719 -18.312 -31.438 1 18.58 11 VAL B O 1
ATOM 3795 N N . PRO B 1 12 ? 58.375 -18.125 -30 1 16.75 12 PRO B N 1
ATOM 3796 C CA . PRO B 1 12 ? 59.25 -19.25 -30.297 1 16.75 12 PRO B CA 1
ATOM 3797 C C . PRO B 1 12 ? 58.625 -20.609 -30.062 1 16.75 12 PRO B C 1
ATOM 3799 O O . PRO B 1 12 ? 57.688 -20.719 -29.234 1 16.75 12 PRO B O 1
ATOM 3802 N N . ALA B 1 13 ? 58.781 -21.594 -30.953 1 19.72 13 ALA B N 1
ATOM 3803 C CA . ALA B 1 13 ? 58.312 -22.906 -31.406 1 19.72 13 ALA B CA 1
ATOM 3804 C C . ALA B 1 13 ? 58.719 -24 -30.422 1 19.72 13 ALA B C 1
ATOM 3806 O O . ALA B 1 13 ? 59.812 -24.547 -30.516 1 19.72 13 ALA B O 1
ATOM 3807 N N . PRO B 1 14 ? 58.156 -23.812 -29.078 1 17.89 14 PRO B N 1
ATOM 3808 C CA . PRO B 1 14 ? 59.031 -24.719 -28.328 1 17.89 14 PRO B CA 1
ATOM 3809 C C . PRO B 1 14 ? 59.062 -26.125 -28.906 1 17.89 14 PRO B C 1
ATOM 3811 O O . PRO B 1 14 ? 58.125 -26.531 -29.609 1 17.89 14 PRO B O 1
ATOM 3814 N N . PRO B 1 15 ? 60 -26.922 -28.391 1 17.55 15 PRO B N 1
ATOM 3815 C CA . PRO B 1 15 ? 60.781 -28.047 -28.922 1 17.55 15 PRO B CA 1
ATOM 3816 C C . PRO B 1 15 ? 59.938 -29.328 -29.047 1 17.55 15 PRO B C 1
ATOM 3818 O O . PRO B 1 15 ? 58.844 -29.406 -28.484 1 17.55 15 PRO B O 1
ATOM 3821 N N . GLY B 1 16 ? 60.562 -30.516 -29.344 1 16.92 16 GLY B N 1
ATOM 3822 C CA . GLY B 1 16 ? 60.656 -31.656 -30.234 1 16.92 16 GLY B CA 1
ATOM 3823 C C . GLY B 1 16 ? 60.031 -32.906 -29.641 1 16.92 16 GLY B C 1
ATOM 3824 O O . GLY B 1 16 ? 60.094 -34 -30.25 1 16.92 16 GLY B O 1
ATOM 3825 N N . LEU B 1 17 ? 59.469 -32.875 -28.312 1 18.39 17 LEU B N 1
ATOM 3826 C CA . LEU B 1 17 ? 59.875 -34.188 -27.812 1 18.39 17 LEU B CA 1
ATOM 3827 C C . LEU B 1 17 ? 59.125 -35.312 -28.547 1 18.39 17 LEU B C 1
ATOM 3829 O O . LEU B 1 17 ? 57.969 -35.156 -28.906 1 18.39 17 LEU B O 1
ATOM 3833 N N . ASN B 1 18 ? 59.812 -36.438 -28.938 1 16.2 18 ASN B N 1
ATOM 3834 C CA . ASN B 1 18 ? 59.906 -37.594 -29.812 1 16.2 18 ASN B CA 1
ATOM 3835 C C . ASN B 1 18 ? 58.938 -38.719 -29.406 1 16.2 18 ASN B C 1
ATOM 3837 O O . ASN B 1 18 ? 58.562 -39.531 -30.25 1 16.2 18 ASN B O 1
ATOM 3841 N N . GLY B 1 19 ? 58.656 -38.969 -28.094 1 17.08 19 GLY B N 1
ATOM 3842 C CA . GLY B 1 19 ? 58.875 -40.406 -27.906 1 17.08 19 GLY B CA 1
ATOM 3843 C C . GLY B 1 19 ? 57.812 -41.25 -28.547 1 17.08 19 GLY B C 1
ATOM 3844 O O . GLY B 1 19 ? 56.781 -40.75 -28.969 1 17.08 19 GLY B O 1
ATOM 3845 N N . THR B 1 20 ? 58 -42.625 -28.328 1 16.77 20 THR B N 1
ATOM 3846 C CA . THR B 1 20 ? 57.875 -43.969 -28.844 1 16.77 20 THR B CA 1
ATOM 3847 C C . THR B 1 20 ? 56.438 -44.5 -28.641 1 16.77 20 THR B C 1
ATOM 3849 O O . THR B 1 20 ? 55.906 -44.438 -27.531 1 16.77 20 THR B O 1
ATOM 3852 N N . ALA B 1 21 ? 55.719 -44.625 -29.641 1 16.67 21 ALA B N 1
ATOM 3853 C CA . ALA B 1 21 ? 54.312 -44.938 -29.938 1 16.67 21 ALA B CA 1
ATOM 3854 C C . ALA B 1 21 ? 54 -46.406 -29.562 1 16.67 21 ALA B C 1
ATOM 3856 O O . ALA B 1 21 ? 53.875 -47.25 -30.438 1 16.67 21 ALA B O 1
ATOM 3857 N N . ALA B 1 22 ? 54.594 -46.844 -28.344 1 17.3 22 ALA B N 1
ATOM 3858 C CA . ALA B 1 22 ? 54.531 -48.281 -28.281 1 17.3 22 ALA B CA 1
ATOM 3859 C C . ALA B 1 22 ? 53.125 -48.812 -28.594 1 17.3 22 ALA B C 1
ATOM 3861 O O . ALA B 1 22 ? 52.125 -48.125 -28.281 1 17.3 22 ALA B O 1
ATOM 3862 N N . GLY B 1 23 ? 52.969 -49.969 -29.297 1 16.78 23 GLY B N 1
ATOM 3863 C CA . GLY B 1 23 ? 52.094 -50.75 -30.141 1 16.78 23 GLY B CA 1
ATOM 3864 C C . GLY B 1 23 ? 50.969 -51.438 -29.359 1 16.78 23 GLY B C 1
ATOM 3865 O O . GLY B 1 23 ? 50.875 -52.656 -29.391 1 16.78 23 GLY B O 1
ATOM 3866 N N . TYR B 1 24 ? 50.406 -50.75 -28.266 1 19.66 24 TYR B N 1
ATOM 3867 C CA . TYR B 1 24 ? 49.688 -51.75 -27.484 1 19.66 24 TYR B CA 1
ATOM 3868 C C . TYR B 1 24 ? 48.719 -52.531 -28.359 1 19.66 24 TYR B C 1
ATOM 3870 O O . TYR B 1 24 ? 48.156 -52 -29.328 1 19.66 24 TYR B O 1
ATOM 3878 N N . PRO B 1 25 ? 48.75 -53.875 -28.109 1 19.7 25 PRO B N 1
ATOM 3879 C CA . PRO B 1 25 ? 48.156 -55 -28.875 1 19.7 25 PRO B CA 1
ATOM 3880 C C . PRO B 1 25 ? 46.625 -54.844 -29 1 19.7 25 PRO B C 1
ATOM 3882 O O . PRO B 1 25 ? 46 -54.188 -28.203 1 19.7 25 PRO B O 1
ATOM 3885 N N . ALA B 1 26 ? 46.188 -55.281 -30.203 1 18.36 26 ALA B N 1
ATOM 3886 C CA . ALA B 1 26 ? 44.906 -55.281 -30.922 1 18.36 26 ALA B CA 1
ATOM 3887 C C . ALA B 1 26 ? 43.875 -56.094 -30.188 1 18.36 26 ALA B C 1
ATOM 3889 O O . ALA B 1 26 ? 43.875 -57.344 -30.266 1 18.36 26 ALA B O 1
ATOM 3890 N N . LYS B 1 27 ? 43.812 -55.906 -28.812 1 19.7 27 LYS B N 1
ATOM 3891 C CA . LYS B 1 27 ? 42.875 -56.844 -28.188 1 19.7 27 LYS B CA 1
ATOM 3892 C C . LYS B 1 27 ? 41.625 -57 -29.047 1 19.7 27 LYS B C 1
ATOM 3894 O O . LYS B 1 27 ? 41.156 -56.062 -29.688 1 19.7 27 LYS B O 1
ATOM 3899 N N . THR B 1 28 ? 41.219 -58.281 -29.125 1 18.47 28 THR B N 1
ATOM 3900 C CA . THR B 1 28 ? 40.25 -59.031 -29.938 1 18.47 28 THR B CA 1
ATOM 3901 C C . THR B 1 28 ? 38.844 -58.469 -29.781 1 18.47 28 THR B C 1
ATOM 3903 O O . THR B 1 28 ? 38.344 -58.312 -28.672 1 18.47 28 THR B O 1
ATOM 3906 N N . GLN B 1 29 ? 38.438 -57.594 -30.672 1 17.75 29 GLN B N 1
ATOM 3907 C CA . GLN B 1 29 ? 37.094 -57.031 -30.797 1 17.75 29 GLN B CA 1
ATOM 3908 C C . GLN B 1 29 ? 36.031 -58.094 -30.844 1 17.75 29 GLN B C 1
ATOM 3910 O O . GLN B 1 29 ? 35.906 -58.812 -31.828 1 17.75 29 GLN B O 1
ATOM 3915 N N . LYS B 1 30 ? 36.094 -58.875 -29.703 1 23.12 30 LYS B N 1
ATOM 3916 C CA . LYS B 1 30 ? 35.031 -59.875 -29.781 1 23.12 30 LYS B CA 1
ATOM 3917 C C . LYS B 1 30 ? 33.75 -59.281 -30.375 1 23.12 30 LYS B C 1
ATOM 3919 O O . LYS B 1 30 ? 33.281 -58.25 -29.906 1 23.12 30 LYS B O 1
ATOM 3924 N N . GLU B 1 31 ? 33.406 -59.75 -31.562 1 20.08 31 GLU B N 1
ATOM 3925 C CA . GLU B 1 31 ? 32.25 -59.469 -32.438 1 20.08 31 GLU B CA 1
ATOM 3926 C C . GLU B 1 31 ? 30.938 -59.719 -31.719 1 20.08 31 GLU B C 1
ATOM 3928 O O . GLU B 1 31 ? 30.703 -60.781 -31.156 1 20.08 31 GLU B O 1
ATOM 3933 N N . LEU B 1 32 ? 30.391 -58.719 -31 1 23.27 32 LEU B N 1
ATOM 3934 C CA . LEU B 1 32 ? 29.031 -58.75 -30.469 1 23.27 32 LEU B CA 1
ATOM 3935 C C . LEU B 1 32 ? 28.078 -59.375 -31.469 1 23.27 32 LEU B C 1
ATOM 3937 O O . LEU B 1 32 ? 27.984 -58.938 -32.625 1 23.27 32 LEU B O 1
ATOM 3941 N N . SER B 1 33 ? 27.969 -60.75 -31.375 1 24.47 33 SER B N 1
ATOM 3942 C CA . SER B 1 33 ? 27.031 -61.5 -32.188 1 24.47 33 SER B CA 1
ATOM 3943 C C . SER B 1 33 ? 25.672 -60.812 -32.281 1 24.47 33 SER B C 1
ATOM 3945 O O . SER B 1 33 ? 25.25 -60.156 -31.312 1 24.47 33 SER B O 1
ATOM 3947 N N . ASN B 1 34 ? 25.156 -60.594 -33.438 1 24.44 34 ASN B N 1
ATOM 3948 C CA . ASN B 1 34 ? 23.938 -60 -33.969 1 24.44 34 ASN B CA 1
ATOM 3949 C C . ASN B 1 34 ? 22.688 -60.625 -33.375 1 24.44 34 ASN B C 1
ATOM 3951 O O . ASN B 1 34 ? 22.469 -61.844 -33.531 1 24.44 34 ASN B O 1
ATOM 3955 N N . GLY B 1 35 ? 22.469 -60.531 -32.031 1 24.95 35 GLY B N 1
ATOM 3956 C CA . GLY B 1 35 ? 21.25 -61 -31.375 1 24.95 35 GLY B CA 1
ATOM 3957 C C . GLY B 1 35 ? 20.031 -60.906 -32.25 1 24.95 35 GLY B C 1
ATOM 3958 O O . GLY B 1 35 ? 19.812 -59.875 -32.906 1 24.95 35 GLY B O 1
ATOM 3959 N N . ASP B 1 36 ? 19.531 -62 -32.812 1 27.44 36 ASP B N 1
ATOM 3960 C CA . ASP B 1 36 ? 18.312 -62.219 -33.594 1 27.44 36 ASP B CA 1
ATOM 3961 C C . ASP B 1 36 ? 17.094 -61.656 -32.875 1 27.44 36 ASP B C 1
ATOM 3963 O O . ASP B 1 36 ? 16.656 -62.219 -31.859 1 27.44 36 ASP B O 1
ATOM 3967 N N . PHE B 1 37 ? 16.984 -60.312 -32.625 1 28.88 37 PHE B N 1
ATOM 3968 C CA . PHE B 1 37 ? 15.68 -59.75 -32.344 1 28.88 37 PHE B CA 1
ATOM 3969 C C . PHE B 1 37 ? 14.609 -60.312 -33.25 1 28.88 37 PHE B C 1
ATOM 3971 O O . PHE B 1 37 ? 14.641 -60.125 -34.469 1 28.88 37 PHE B O 1
ATOM 3978 N N . ASP B 1 38 ? 14.148 -61.531 -33 1 29.64 38 ASP B N 1
ATOM 3979 C CA . ASP B 1 38 ? 12.945 -62.031 -33.656 1 29.64 38 ASP B CA 1
ATOM 3980 C C . ASP B 1 38 ? 11.852 -60.969 -33.688 1 29.64 38 ASP B C 1
ATOM 3982 O O . ASP B 1 38 ? 11.336 -60.594 -32.656 1 29.64 38 ASP B O 1
ATOM 3986 N N . ALA B 1 39 ? 11.789 -60.125 -34.625 1 34.91 39 ALA B N 1
ATOM 3987 C CA . ALA B 1 39 ? 10.859 -59.156 -35.188 1 34.91 39 ALA B CA 1
ATOM 3988 C C . ALA B 1 39 ? 9.469 -59.75 -35.375 1 34.91 39 ALA B C 1
ATOM 3990 O O . ALA B 1 39 ? 8.688 -59.312 -36.219 1 34.91 39 ALA B O 1
ATOM 3991 N N . HIS B 1 40 ? 9.188 -60.906 -34.906 1 32.09 40 HIS B N 1
ATOM 3992 C CA . HIS B 1 40 ? 7.867 -61.344 -35.344 1 32.09 40 HIS B CA 1
ATOM 3993 C C . HIS B 1 40 ? 6.789 -60.344 -34.906 1 32.09 40 HIS B C 1
ATOM 3995 O O . HIS B 1 40 ? 5.801 -60.156 -35.625 1 32.09 40 HIS B O 1
ATOM 4001 N N . ASP B 1 41 ? 6.57 -60.25 -33.562 1 34.09 41 ASP B N 1
ATOM 4002 C CA . ASP B 1 41 ? 5.324 -59.531 -33.344 1 34.09 41 ASP B CA 1
ATOM 4003 C C . ASP B 1 41 ? 5.438 -58.062 -33.781 1 34.09 41 ASP B C 1
ATOM 4005 O O . ASP B 1 41 ? 6.141 -57.281 -33.156 1 34.09 41 ASP B O 1
ATOM 4009 N N . GLY B 1 42 ? 5.598 -57.688 -35.031 1 34.75 42 GLY B N 1
ATOM 4010 C CA . GLY B 1 42 ? 5.477 -56.406 -35.719 1 34.75 42 GLY B CA 1
ATOM 4011 C C . GLY B 1 42 ? 4.438 -55.5 -35.094 1 34.75 42 GLY B C 1
ATOM 4012 O O . GLY B 1 42 ? 3.268 -55.531 -35.5 1 34.75 42 GLY B O 1
ATOM 4013 N N . LEU B 1 43 ? 4.289 -55.188 -33.812 1 39.5 43 LEU B N 1
ATOM 4014 C CA . LEU B 1 43 ? 3.439 -54.062 -33.406 1 39.5 43 LEU B CA 1
ATOM 4015 C C . LEU B 1 43 ? 3.484 -52.969 -34.469 1 39.5 43 LEU B C 1
ATOM 4017 O O . LEU B 1 43 ? 4.566 -52.5 -34.844 1 39.5 43 LEU B O 1
ATOM 4021 N N . SER B 1 44 ? 2.568 -52.938 -35.531 1 43.09 44 SER B N 1
ATOM 4022 C CA . SER B 1 44 ? 2.475 -51.906 -36.562 1 43.09 44 SER B CA 1
ATOM 4023 C C . SER B 1 44 ? 2.875 -50.531 -36 1 43.09 44 SER B C 1
ATOM 4025 O O . SER B 1 44 ? 2.418 -50.125 -34.938 1 43.09 44 SER B O 1
ATOM 4027 N N . LEU B 1 45 ? 4.012 -50.062 -36.219 1 49.06 45 LEU B N 1
ATOM 4028 C CA . LEU B 1 45 ? 4.484 -48.688 -36.031 1 49.06 45 LEU B CA 1
ATOM 4029 C C . LEU B 1 45 ? 3.318 -47.719 -36.062 1 49.06 45 LEU B C 1
ATOM 4031 O O . LEU B 1 45 ? 3.4 -46.625 -35.438 1 49.06 45 LEU B O 1
ATOM 4035 N N . ALA B 1 46 ? 2.26 -48.125 -36.781 1 55 46 ALA B N 1
ATOM 4036 C CA . ALA B 1 46 ? 1.123 -47.219 -36.969 1 55 46 ALA B CA 1
ATOM 4037 C C . ALA B 1 46 ? 0.378 -47.031 -35.656 1 55 46 ALA B C 1
ATOM 4039 O O . ALA B 1 46 ? -0.353 -46.031 -35.5 1 55 46 ALA B O 1
ATOM 4040 N N . GLN B 1 47 ? 0.574 -47.906 -34.625 1 70.75 47 GLN B N 1
ATOM 4041 C CA . GLN B 1 47 ? -0.27 -47.812 -33.438 1 70.75 47 GLN B CA 1
ATOM 4042 C C . GLN B 1 47 ? 0.519 -47.281 -32.25 1 70.75 47 GLN B C 1
ATOM 4044 O O . GLN B 1 47 ? -0.036 -47.125 -31.141 1 70.75 47 GLN B O 1
ATOM 4049 N N . LEU B 1 48 ? 1.764 -46.875 -32.438 1 86.69 48 LEU B N 1
ATOM 4050 C CA . LEU B 1 48 ? 2.576 -46.469 -31.297 1 86.69 48 LEU B CA 1
ATOM 4051 C C . LEU B 1 48 ? 2.406 -44.969 -31 1 86.69 48 LEU B C 1
ATOM 4053 O O . LEU B 1 48 ? 2.416 -44.156 -31.906 1 86.69 48 LEU B O 1
ATOM 4057 N N . THR B 1 49 ? 2.193 -44.75 -29.734 1 92.81 49 THR B N 1
ATOM 4058 C CA . THR B 1 49 ? 2.162 -43.344 -29.281 1 92.81 49 THR B CA 1
ATOM 4059 C C . THR B 1 49 ? 3.57 -42.75 -29.234 1 92.81 49 THR B C 1
ATOM 4061 O O . THR B 1 49 ? 4.555 -43.5 -29.188 1 92.81 49 THR B O 1
ATOM 4064 N N . PRO B 1 50 ? 3.689 -41.5 -29.328 1 96.31 50 PRO B N 1
ATOM 4065 C CA . PRO B 1 50 ? 5.008 -40.875 -29.156 1 96.31 50 PRO B CA 1
ATOM 4066 C C . PRO B 1 50 ? 5.719 -41.375 -27.891 1 96.31 50 PRO B C 1
ATOM 4068 O O . PRO B 1 50 ? 6.938 -41.531 -27.891 1 96.31 50 PRO B O 1
ATOM 4071 N N . TYR B 1 51 ? 5.047 -41.562 -26.844 1 97.56 51 TYR B N 1
ATOM 4072 C CA . TYR B 1 51 ? 5.617 -42.125 -25.609 1 97.56 51 TYR B CA 1
ATOM 4073 C C . TYR B 1 51 ? 6.27 -43.469 -25.859 1 97.56 51 TYR B C 1
ATOM 4075 O O . TYR B 1 51 ? 7.387 -43.719 -25.406 1 97.56 51 TYR B O 1
ATOM 4083 N N . ASP B 1 52 ? 5.613 -44.312 -26.547 1 97.06 52 ASP B N 1
ATOM 4084 C CA . ASP B 1 52 ? 6.133 -45.656 -26.844 1 97.06 52 ASP B CA 1
ATOM 4085 C C . ASP B 1 52 ? 7.41 -45.562 -27.672 1 97.06 52 ASP B C 1
ATOM 4087 O O . ASP B 1 52 ? 8.383 -46.281 -27.406 1 97.06 52 ASP B O 1
ATOM 4091 N N . VAL B 1 53 ? 7.312 -44.688 -28.641 1 96.94 53 VAL B N 1
ATOM 4092 C CA . VAL B 1 53 ? 8.438 -44.531 -29.562 1 96.94 53 VAL B CA 1
ATOM 4093 C C . VAL B 1 53 ? 9.664 -44.062 -28.781 1 96.94 53 VAL B C 1
ATOM 4095 O O . VAL B 1 53 ? 10.75 -44.625 -28.922 1 96.94 53 VAL B O 1
ATOM 4098 N N . LEU B 1 54 ? 9.422 -43.094 -27.984 1 97.19 54 LEU B N 1
ATOM 4099 C CA . LEU B 1 54 ? 10.555 -42.5 -27.281 1 97.19 54 LEU B CA 1
ATOM 4100 C C . LEU B 1 54 ? 11.07 -43.438 -26.188 1 97.19 54 LEU B C 1
ATOM 4102 O O . LEU B 1 54 ? 12.266 -43.469 -25.906 1 97.19 54 LEU B O 1
ATOM 4106 N N . THR B 1 55 ? 10.18 -44.156 -25.578 1 97.25 55 THR B N 1
ATOM 4107 C CA . THR B 1 55 ? 10.586 -45.156 -24.594 1 97.25 55 THR B CA 1
ATOM 4108 C C . THR B 1 55 ? 11.516 -46.188 -25.203 1 97.25 55 THR B C 1
ATOM 4110 O O . THR B 1 55 ? 12.484 -46.625 -24.578 1 97.25 55 THR B O 1
ATOM 4113 N N . ALA B 1 56 ? 11.312 -46.562 -26.375 1 95.75 56 ALA B N 1
ATOM 4114 C CA . ALA B 1 56 ? 12.117 -47.562 -27.078 1 95.75 56 ALA B CA 1
ATOM 4115 C C . ALA B 1 56 ? 13.391 -46.938 -27.641 1 95.75 56 ALA B C 1
ATOM 4117 O O . ALA B 1 56 ? 14.43 -47.594 -27.719 1 95.75 56 ALA B O 1
ATOM 4118 N N . ALA B 1 57 ? 13.312 -45.719 -28 1 95.75 57 ALA B N 1
ATOM 4119 C CA . ALA B 1 57 ? 14.359 -45.125 -28.828 1 95.75 57 ALA B CA 1
ATOM 4120 C C . ALA B 1 57 ? 15.406 -44.438 -27.953 1 95.75 57 ALA B C 1
ATOM 4122 O O . ALA B 1 57 ? 16.578 -44.312 -28.344 1 95.75 57 ALA B O 1
ATOM 4123 N N . LEU B 1 58 ? 14.992 -43.938 -26.781 1 96.5 58 LEU B N 1
ATOM 4124 C CA . LEU B 1 58 ? 15.891 -43.062 -26.031 1 96.5 58 LEU B CA 1
ATOM 4125 C C . LEU B 1 58 ? 16.375 -43.75 -24.766 1 96.5 58 LEU B C 1
ATOM 4127 O O . LEU B 1 58 ? 15.57 -44.344 -24.047 1 96.5 58 LEU B O 1
ATOM 4131 N N . PRO B 1 59 ? 17.688 -43.562 -24.5 1 96.88 59 PRO B N 1
ATOM 4132 C CA . PRO B 1 59 ? 18.141 -44 -23.172 1 96.88 59 PRO B CA 1
ATOM 4133 C C . PRO B 1 59 ? 17.688 -43.062 -22.047 1 96.88 59 PRO B C 1
ATOM 4135 O O . PRO B 1 59 ? 17.609 -41.844 -22.234 1 96.88 59 PRO B O 1
ATOM 4138 N N . LEU B 1 60 ? 17.422 -43.656 -20.938 1 97 60 LEU B N 1
ATOM 4139 C CA . LEU B 1 60 ? 17.031 -42.844 -19.766 1 97 60 LEU B CA 1
ATOM 4140 C C . LEU B 1 60 ? 18.219 -42.031 -19.25 1 97 60 LEU B C 1
ATOM 4142 O O . LEU B 1 60 ? 19.344 -42.531 -19.203 1 97 60 LEU B O 1
ATOM 4146 N N . PRO B 1 61 ? 17.922 -40.781 -18.906 1 95.56 61 PRO B N 1
ATOM 4147 C CA . PRO B 1 61 ? 18.984 -40.031 -18.219 1 95.56 61 PRO B CA 1
ATOM 4148 C C . PRO B 1 61 ? 19.375 -40.656 -16.891 1 95.56 61 PRO B C 1
ATOM 4150 O O . PRO B 1 61 ? 18.562 -41.375 -16.266 1 95.56 61 PRO B O 1
ATOM 4153 N N . ALA B 1 62 ? 20.641 -40.406 -16.453 1 93.69 62 ALA B N 1
ATOM 4154 C CA . ALA B 1 62 ? 21.125 -40.938 -15.18 1 93.69 62 ALA B CA 1
ATOM 4155 C C . ALA B 1 62 ? 20.578 -40.156 -14 1 93.69 62 ALA B C 1
ATOM 4157 O O . ALA B 1 62 ? 20.422 -38.938 -14.086 1 93.69 62 ALA B O 1
ATOM 4158 N N . PRO B 1 63 ? 20.391 -40.812 -12.859 1 95.06 63 PRO B N 1
ATOM 4159 C CA . PRO B 1 63 ? 20.391 -42.281 -12.688 1 95.06 63 PRO B CA 1
ATOM 4160 C C . PRO B 1 63 ? 19.141 -42.938 -13.273 1 95.06 63 PRO B C 1
ATOM 4162 O O . PRO B 1 63 ? 18.016 -42.562 -12.922 1 95.06 63 PRO B O 1
ATOM 4165 N N . ALA B 1 64 ? 19.25 -43.906 -13.945 1 95.75 64 ALA B N 1
ATOM 4166 C CA . ALA B 1 64 ? 18.172 -44.531 -14.727 1 95.75 64 ALA B CA 1
ATOM 4167 C C . ALA B 1 64 ? 17.094 -45.094 -13.82 1 95.75 64 ALA B C 1
ATOM 4169 O O . ALA B 1 64 ? 15.922 -45.156 -14.195 1 95.75 64 ALA B O 1
ATOM 4170 N N . SER B 1 65 ? 17.516 -45.562 -12.664 1 93.94 65 SER B N 1
ATOM 4171 C CA . SER B 1 65 ? 16.516 -46.094 -11.734 1 93.94 65 SER B CA 1
ATOM 4172 C C . SER B 1 65 ? 15.469 -45.031 -11.383 1 93.94 65 SER B C 1
ATOM 4174 O O . SER B 1 65 ? 14.273 -45.312 -11.391 1 93.94 65 SER B O 1
ATOM 4176 N N . SER B 1 66 ? 15.938 -43.844 -11.07 1 95.88 66 SER B N 1
ATOM 4177 C CA . SER B 1 66 ? 15.039 -42.75 -10.695 1 95.88 66 SER B CA 1
ATOM 4178 C C . SER B 1 66 ? 14.273 -42.219 -11.906 1 95.88 66 SER B C 1
ATOM 4180 O O . SER B 1 66 ? 13.055 -42.094 -11.859 1 95.88 66 SER B O 1
ATOM 4182 N N . THR B 1 67 ? 14.953 -42 -13.023 1 97.5 67 THR B N 1
ATOM 4183 C CA . THR B 1 67 ? 14.297 -41.438 -14.195 1 97.5 67 THR B CA 1
ATOM 4184 C C . THR B 1 67 ? 13.367 -42.469 -14.844 1 97.5 67 THR B C 1
ATOM 4186 O O . THR B 1 67 ? 12.352 -42.094 -15.438 1 97.5 67 THR B O 1
ATOM 4189 N N . GLY B 1 68 ? 13.789 -43.719 -14.711 1 96.94 68 GLY B N 1
ATOM 4190 C CA . GLY B 1 68 ? 12.891 -44.75 -15.195 1 96.94 68 GLY B CA 1
ATOM 4191 C C . GLY B 1 68 ? 11.562 -44.781 -14.477 1 96.94 68 GLY B C 1
ATOM 4192 O O . GLY B 1 68 ? 10.508 -44.906 -15.102 1 96.94 68 GLY B O 1
ATOM 4193 N N . PHE B 1 69 ? 11.617 -44.688 -13.203 1 95.06 69 PHE B N 1
ATOM 4194 C CA . PHE B 1 69 ? 10.398 -44.625 -12.406 1 95.06 69 PHE B CA 1
ATOM 4195 C C . PHE B 1 69 ? 9.531 -43.438 -12.852 1 95.06 69 PHE B C 1
ATOM 4197 O O . PHE B 1 69 ? 8.344 -43.625 -13.141 1 95.06 69 PHE B O 1
ATOM 4204 N N . TRP B 1 70 ? 10.117 -42.25 -12.914 1 97.38 70 TRP B N 1
ATOM 4205 C CA . TRP B 1 70 ? 9.375 -41.031 -13.227 1 97.38 70 TRP B CA 1
ATOM 4206 C C . TRP B 1 70 ? 8.844 -41.062 -14.648 1 97.38 70 TRP B C 1
ATOM 4208 O O . TRP B 1 70 ? 7.734 -40.594 -14.922 1 97.38 70 TRP B O 1
ATOM 4218 N N . TRP B 1 71 ? 9.609 -41.625 -15.602 1 98.12 71 TRP B N 1
ATOM 4219 C CA . TRP B 1 71 ? 9.164 -41.75 -16.984 1 98.12 71 TRP B CA 1
ATOM 4220 C C . TRP B 1 71 ? 7.93 -42.625 -17.094 1 98.12 71 TRP B C 1
ATOM 4222 O O . TRP B 1 71 ? 6.977 -42.312 -17.797 1 98.12 71 TRP B O 1
ATOM 4232 N N . ARG B 1 72 ? 7.941 -43.656 -16.344 1 96.44 72 ARG B N 1
ATOM 4233 C CA . ARG B 1 72 ? 6.801 -44.594 -16.359 1 96.44 72 ARG B CA 1
ATOM 4234 C C . ARG B 1 72 ? 5.57 -43.906 -15.742 1 96.44 72 ARG B C 1
ATOM 4236 O O . ARG B 1 72 ? 4.453 -44.125 -16.219 1 96.44 72 ARG B O 1
ATOM 4243 N N . GLU B 1 73 ? 5.797 -43.156 -14.719 1 95.19 73 GLU B N 1
ATOM 4244 C CA . GLU B 1 73 ? 4.684 -42.562 -13.977 1 95.19 73 GLU B CA 1
ATOM 4245 C C . GLU B 1 73 ? 4.125 -41.344 -14.695 1 95.19 73 GLU B C 1
ATOM 4247 O O . GLU B 1 73 ? 2.93 -41.062 -14.609 1 95.19 73 GLU B O 1
ATOM 4252 N N . THR B 1 74 ? 4.973 -40.594 -15.383 1 97.75 74 THR B N 1
ATOM 4253 C CA . THR B 1 74 ? 4.551 -39.25 -15.82 1 97.75 74 THR B CA 1
ATOM 4254 C C . THR B 1 74 ? 4.559 -39.156 -17.344 1 97.75 74 THR B C 1
ATOM 4256 O O . THR B 1 74 ? 3.82 -38.375 -17.922 1 97.75 74 THR B O 1
ATOM 4259 N N . GLY B 1 75 ? 5.336 -39.906 -18.016 1 97.94 75 GLY B N 1
ATOM 4260 C CA . GLY B 1 75 ? 5.512 -39.844 -19.453 1 97.94 75 GLY B CA 1
ATOM 4261 C C . GLY B 1 75 ? 4.215 -40.031 -20.219 1 97.94 75 GLY B C 1
ATOM 4262 O O . GLY B 1 75 ? 3.896 -39.219 -21.109 1 97.94 75 GLY B O 1
ATOM 4263 N N . PRO B 1 76 ? 3.498 -41.094 -19.906 1 97.44 76 PRO B N 1
ATOM 4264 C CA . PRO B 1 76 ? 2.246 -41.312 -20.625 1 97.44 76 PRO B CA 1
ATOM 4265 C C . PRO B 1 76 ? 1.273 -40.156 -20.516 1 97.44 76 PRO B C 1
ATOM 4267 O O . PRO B 1 76 ? 0.638 -39.75 -21.5 1 97.44 76 PRO B O 1
ATOM 4270 N N . VAL B 1 77 ? 1.139 -39.562 -19.328 1 97.69 77 VAL B N 1
ATOM 4271 C CA . VAL B 1 77 ? 0.212 -38.469 -19.109 1 97.69 77 VAL B CA 1
ATOM 4272 C C . VAL B 1 77 ? 0.671 -37.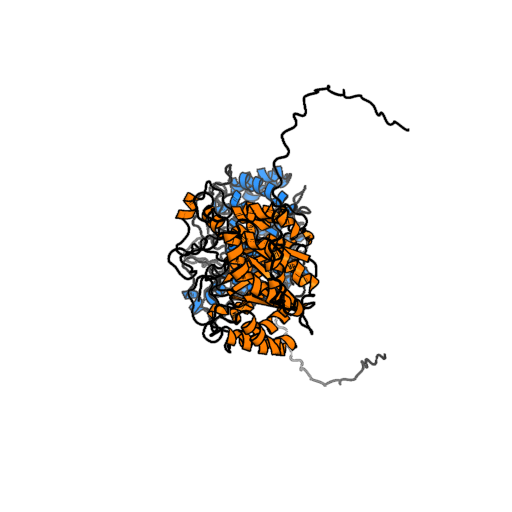25 -19.891 1 97.69 77 VAL B C 1
ATOM 4274 O O . VAL B 1 77 ? -0.14 -36.562 -20.531 1 97.69 77 VAL B O 1
ATOM 4277 N N . MET B 1 78 ? 1.965 -36.969 -19.891 1 98 78 MET B N 1
ATOM 4278 C CA . MET B 1 78 ? 2.498 -35.844 -20.641 1 98 78 MET B CA 1
ATOM 4279 C C . MET B 1 78 ? 2.227 -36 -22.141 1 98 78 MET B C 1
ATOM 4281 O O . MET B 1 78 ? 1.833 -35.062 -22.812 1 98 78 MET B O 1
ATOM 4285 N N . SER B 1 79 ? 2.438 -37.188 -22.578 1 98.19 79 SER B N 1
ATOM 4286 C CA . SER B 1 79 ? 2.201 -37.469 -23.984 1 98.19 79 SER B CA 1
ATOM 4287 C C . SER B 1 79 ? 0.731 -37.281 -24.359 1 98.19 79 SER B C 1
ATOM 4289 O O . SER B 1 79 ? 0.411 -36.688 -25.391 1 98.19 79 SER B O 1
ATOM 4291 N N . LYS B 1 80 ? -0.118 -37.75 -23.562 1 97.88 80 LYS B N 1
ATOM 4292 C CA . LYS B 1 80 ? -1.551 -37.625 -23.797 1 97.88 80 LYS B CA 1
ATOM 4293 C C . LYS B 1 80 ? -1.989 -36.188 -23.797 1 97.88 80 LYS B C 1
ATOM 4295 O O . LYS B 1 80 ? -2.838 -35.781 -24.594 1 97.88 80 LYS B O 1
ATOM 4300 N N . LEU B 1 81 ? -1.468 -35.406 -22.875 1 97.94 81 LEU B N 1
ATOM 4301 C CA . LEU B 1 81 ? -1.801 -34 -22.797 1 97.94 81 LEU B CA 1
ATOM 4302 C C . LEU B 1 81 ? -1.426 -33.281 -24.078 1 97.94 81 LEU B C 1
ATOM 4304 O O . LEU B 1 81 ? -2.221 -32.5 -24.625 1 97.94 81 LEU B O 1
ATOM 4308 N N . LEU B 1 82 ? -0.251 -33.531 -24.562 1 97.06 82 LEU B N 1
ATOM 4309 C CA . LEU B 1 82 ? 0.205 -32.906 -25.797 1 97.06 82 LEU B CA 1
ATOM 4310 C C . LEU B 1 82 ? -0.688 -33.312 -26.969 1 97.06 82 LEU B C 1
ATOM 4312 O O . LEU B 1 82 ? -0.991 -32.469 -27.844 1 97.06 82 LEU B O 1
ATOM 4316 N N . ALA B 1 83 ? -1.089 -34.531 -26.969 1 96.19 83 ALA B N 1
ATOM 4317 C CA . ALA B 1 83 ? -1.969 -35.031 -28.031 1 96.19 83 ALA B CA 1
ATOM 4318 C C . ALA B 1 83 ? -3.342 -34.375 -27.953 1 96.19 83 ALA B C 1
ATOM 4320 O O . ALA B 1 83 ? -3.875 -33.906 -28.953 1 96.19 83 ALA B O 1
ATOM 4321 N N . LYS B 1 84 ? -3.855 -34.344 -26.781 1 94.69 84 LYS B N 1
ATOM 4322 C CA . LYS B 1 84 ? -5.207 -33.844 -26.594 1 94.69 84 LYS B CA 1
ATOM 4323 C C . LYS B 1 84 ? -5.254 -32.344 -26.812 1 94.69 84 LYS B C 1
ATOM 4325 O O . LYS B 1 84 ? -6.297 -31.781 -27.172 1 94.69 84 LYS B O 1
ATOM 4330 N N . ALA B 1 85 ? -4.195 -31.672 -26.609 1 93.25 85 ALA B N 1
ATOM 4331 C CA . ALA B 1 85 ? -4.098 -30.234 -26.875 1 93.25 85 ALA B CA 1
ATOM 4332 C C . ALA B 1 85 ? -3.826 -29.984 -28.359 1 93.25 85 ALA B C 1
ATOM 4334 O O . ALA B 1 85 ? -3.613 -28.828 -28.766 1 93.25 85 ALA B O 1
ATOM 4335 N N . ASN B 1 86 ? -3.707 -30.984 -29.156 1 91.12 86 ASN B N 1
ATOM 4336 C CA . ASN B 1 86 ? -3.613 -30.938 -30.609 1 91.12 86 ASN B CA 1
ATOM 4337 C C . ASN B 1 86 ? -2.289 -30.328 -31.062 1 91.12 86 ASN B C 1
ATOM 4339 O O . ASN B 1 86 ? -2.264 -29.5 -31.984 1 91.12 86 ASN B O 1
ATOM 4343 N N . TYR B 1 87 ? -1.282 -30.656 -30.359 1 94.31 87 TYR B N 1
ATOM 4344 C CA . TYR B 1 87 ? 0.037 -30.297 -30.875 1 94.31 87 TYR B CA 1
ATOM 4345 C C . TYR B 1 87 ? 0.353 -31.047 -32.156 1 94.31 87 TYR B C 1
ATOM 4347 O O . TYR B 1 87 ? 0.04 -32.25 -32.281 1 94.31 87 TYR B O 1
ATOM 4355 N N . PRO B 1 88 ? 0.974 -30.328 -33.156 1 94.19 88 PRO B N 1
ATOM 4356 C CA . PRO B 1 88 ? 1.494 -31.109 -34.281 1 94.19 88 PRO B CA 1
ATOM 4357 C C . PRO B 1 88 ? 2.449 -32.219 -33.844 1 94.19 88 PRO B C 1
ATOM 4359 O O . PRO B 1 88 ? 3.193 -32.031 -32.875 1 94.19 88 PRO B O 1
ATOM 4362 N N . LEU B 1 89 ? 2.416 -33.281 -34.562 1 95.19 89 LEU B N 1
ATOM 4363 C CA . LEU B 1 89 ? 3.156 -34.469 -34.156 1 95.19 89 LEU B CA 1
ATOM 4364 C C . LEU B 1 89 ? 4.629 -34.156 -33.938 1 95.19 89 LEU B C 1
ATOM 4366 O O . LEU B 1 89 ? 5.23 -34.656 -32.969 1 95.19 89 LEU B O 1
ATOM 4370 N N . TYR B 1 90 ? 5.188 -33.312 -34.812 1 94.94 90 TYR B N 1
ATOM 4371 C CA . TYR B 1 90 ? 6.586 -32.938 -34.656 1 94.94 90 TYR B CA 1
ATOM 4372 C C . TYR B 1 90 ? 6.82 -32.219 -33.344 1 94.94 90 TYR B C 1
ATOM 4374 O O . TYR B 1 90 ? 7.785 -32.531 -32.625 1 94.94 90 TYR B O 1
ATOM 4382 N N . THR B 1 91 ? 5.945 -31.328 -33 1 95.69 91 THR B N 1
ATOM 4383 C CA . THR B 1 91 ? 6.059 -30.562 -31.766 1 95.69 91 THR B CA 1
ATOM 4384 C C . THR B 1 91 ? 5.805 -31.453 -30.562 1 95.69 91 THR B C 1
ATOM 4386 O O . THR B 1 91 ? 6.418 -31.281 -29.5 1 95.69 91 THR B O 1
ATOM 4389 N N . HIS B 1 92 ? 4.852 -32.344 -30.672 1 96.44 92 HIS B N 1
ATOM 4390 C CA . HIS B 1 92 ? 4.602 -33.344 -29.656 1 96.44 92 HIS B CA 1
ATOM 4391 C C . HIS B 1 92 ? 5.871 -34.125 -29.312 1 96.44 92 HIS B C 1
ATOM 4393 O O . HIS B 1 92 ? 6.258 -34.188 -28.141 1 96.44 92 HIS B O 1
ATOM 4399 N N . TYR B 1 93 ? 6.535 -34.625 -30.312 1 96.62 93 TYR B N 1
ATOM 4400 C CA . TYR B 1 93 ? 7.785 -35.344 -30.109 1 96.62 93 TYR B CA 1
ATOM 4401 C C . TYR B 1 93 ? 8.852 -34.438 -29.516 1 96.62 93 TYR B C 1
ATOM 4403 O O . TYR B 1 93 ? 9.578 -34.875 -28.594 1 96.62 93 TYR B O 1
ATOM 4411 N N . LYS B 1 94 ? 8.93 -33.281 -30.031 1 95.69 94 LYS B N 1
ATOM 4412 C CA . LYS B 1 94 ? 9.945 -32.344 -29.562 1 95.69 94 LYS B CA 1
ATOM 4413 C C . LYS B 1 94 ? 9.805 -32.062 -28.078 1 95.69 94 LYS B C 1
ATOM 4415 O O . LYS B 1 94 ? 10.773 -32.188 -27.328 1 95.69 94 LYS B O 1
ATOM 4420 N N . TYR B 1 95 ? 8.617 -31.766 -27.641 1 96.69 95 TYR B N 1
ATOM 4421 C CA . TYR B 1 95 ? 8.406 -31.391 -26.25 1 96.69 95 TYR B CA 1
ATOM 4422 C C . TYR B 1 95 ? 8.492 -32.594 -25.344 1 96.69 95 TYR B C 1
ATOM 4424 O O . TYR B 1 95 ? 8.977 -32.5 -24.203 1 96.69 95 TYR B O 1
ATOM 4432 N N . LEU B 1 96 ? 7.992 -33.719 -25.797 1 97.62 96 LEU B N 1
ATOM 4433 C CA . LEU B 1 96 ? 8.109 -34.938 -24.984 1 97.62 96 LEU B CA 1
ATOM 4434 C C . LEU B 1 96 ? 9.57 -35.344 -24.828 1 97.62 96 LEU B C 1
ATOM 4436 O O . LEU B 1 96 ? 9.961 -35.844 -23.781 1 97.62 96 LEU B O 1
ATOM 4440 N N . MET B 1 97 ? 10.359 -35.156 -25.875 1 96.81 97 MET B N 1
ATOM 4441 C CA . MET B 1 97 ? 11.789 -35.438 -25.797 1 96.81 97 MET B CA 1
ATOM 4442 C C . MET B 1 97 ? 12.469 -34.469 -24.844 1 96.81 97 MET B C 1
ATOM 4444 O O . MET B 1 97 ? 13.352 -34.844 -24.078 1 96.81 97 MET B O 1
ATOM 4448 N N . LEU B 1 98 ? 12.086 -33.25 -24.984 1 95.56 98 LEU B N 1
ATOM 4449 C CA . LEU B 1 98 ? 12.617 -32.25 -24.078 1 95.56 98 LEU B CA 1
ATOM 4450 C C . LEU B 1 98 ? 12.305 -32.594 -22.625 1 95.56 98 LEU B C 1
ATOM 4452 O O . LEU B 1 98 ? 13.172 -32.5 -21.75 1 95.56 98 LEU B O 1
ATOM 4456 N N . TYR B 1 99 ? 11.078 -32.969 -22.375 1 96.88 99 TYR B N 1
ATOM 4457 C CA . TYR B 1 99 ? 10.68 -33.438 -21.047 1 96.88 99 TYR B CA 1
ATOM 4458 C C . TYR B 1 99 ? 11.539 -34.594 -20.578 1 96.88 99 TYR B C 1
ATOM 4460 O O . TYR B 1 99 ? 12.086 -34.562 -19.469 1 96.88 99 TYR B O 1
ATOM 4468 N N . HIS B 1 100 ? 11.664 -35.562 -21.406 1 97.56 100 HIS B N 1
ATOM 4469 C CA . HIS B 1 100 ? 12.406 -36.781 -21.109 1 97.56 100 HIS B CA 1
ATOM 4470 C C . HIS B 1 100 ? 13.859 -36.5 -20.766 1 97.56 100 HIS B C 1
ATOM 4472 O O . HIS B 1 100 ? 14.406 -37.031 -19.812 1 97.56 100 HIS B O 1
ATOM 4478 N N . THR B 1 101 ? 14.422 -35.594 -21.406 1 95.88 101 THR B N 1
ATOM 4479 C CA . THR B 1 101 ? 15.867 -35.406 -21.359 1 95.88 101 THR B CA 1
ATOM 4480 C C . THR B 1 101 ? 16.25 -34.344 -20.344 1 95.88 101 THR B C 1
ATOM 4482 O O . THR B 1 101 ? 17.234 -34.5 -19.625 1 95.88 101 THR B O 1
ATOM 4485 N N . HIS B 1 102 ? 15.43 -33.312 -20.281 1 95 102 HIS B N 1
ATOM 4486 C CA . HIS B 1 102 ? 15.922 -32.156 -19.531 1 95 102 HIS B CA 1
ATOM 4487 C C . HIS B 1 102 ? 15.109 -31.938 -18.266 1 95 102 HIS B C 1
ATOM 4489 O O . HIS B 1 102 ? 15.594 -31.312 -17.312 1 95 102 HIS B O 1
ATOM 4495 N N . ILE B 1 103 ? 13.891 -32.406 -18.172 1 95.38 103 ILE B N 1
ATOM 4496 C CA . ILE B 1 103 ? 13.023 -32.062 -17.047 1 95.38 103 ILE B CA 1
ATOM 4497 C C . ILE B 1 103 ? 12.891 -33.281 -16.125 1 95.38 103 ILE B C 1
ATOM 4499 O O . ILE B 1 103 ? 12.945 -33.125 -14.898 1 95.38 103 ILE B O 1
ATOM 4503 N N . LEU B 1 104 ? 12.844 -34.469 -16.703 1 96.94 104 LEU B N 1
ATOM 4504 C CA . LEU B 1 104 ? 12.625 -35.719 -15.977 1 96.94 104 LEU B CA 1
ATOM 4505 C C . LEU B 1 104 ? 13.672 -35.906 -14.891 1 96.94 104 LEU B C 1
ATOM 4507 O O . LEU B 1 104 ? 13.344 -36.281 -13.766 1 96.94 104 LEU B O 1
ATOM 4511 N N . PRO B 1 105 ? 14.961 -35.625 -15.133 1 96.88 105 PRO B N 1
ATOM 4512 C CA . PRO B 1 105 ? 15.977 -35.812 -14.094 1 96.88 105 PRO B CA 1
ATOM 4513 C C . PRO B 1 105 ? 15.773 -34.906 -12.891 1 96.88 105 PRO B C 1
ATOM 4515 O O . PRO B 1 105 ? 16.25 -35.219 -11.789 1 96.88 105 PRO B O 1
ATOM 4518 N N . LEU B 1 106 ? 15.086 -33.844 -13.078 1 97.81 106 LEU B N 1
ATOM 4519 C CA . LEU B 1 106 ? 14.906 -32.844 -12.023 1 97.81 106 LEU B CA 1
ATOM 4520 C C . LEU B 1 106 ? 13.93 -33.344 -10.969 1 97.81 106 LEU B C 1
ATOM 4522 O O . LEU B 1 106 ? 13.836 -32.781 -9.883 1 97.81 106 LEU B O 1
ATOM 4526 N N . LEU B 1 107 ? 13.172 -34.406 -11.234 1 98 107 LEU B N 1
ATOM 4527 C CA . LEU B 1 107 ? 12.164 -34.906 -10.312 1 98 107 LEU B CA 1
ATOM 4528 C C . LEU B 1 107 ? 12.812 -35.656 -9.156 1 98 107 LEU B C 1
ATOM 4530 O O . LEU B 1 107 ? 12.148 -35.969 -8.164 1 98 107 LEU B O 1
ATOM 4534 N N . GLY B 1 108 ? 14.109 -35.938 -9.281 1 96.88 108 GLY B N 1
ATOM 4535 C CA . GLY B 1 108 ? 14.875 -36.438 -8.148 1 96.88 108 GLY B CA 1
ATOM 4536 C C . GLY B 1 108 ? 14.781 -37.938 -7.98 1 96.88 108 GLY B C 1
ATOM 4537 O O . GLY B 1 108 ? 14.469 -38.656 -8.93 1 96.88 108 GLY B O 1
ATOM 4538 N N . PRO B 1 109 ? 15.156 -38.469 -6.781 1 95.69 109 PRO B N 1
ATOM 4539 C CA . PRO B 1 109 ? 15.195 -39.906 -6.547 1 95.69 109 PRO B CA 1
ATOM 4540 C C . PRO B 1 109 ? 13.805 -40.531 -6.535 1 95.69 109 PRO B C 1
ATOM 4542 O O . PRO B 1 109 ? 12.836 -39.906 -6.09 1 95.69 109 PRO B O 1
ATOM 4545 N N . ARG B 1 110 ? 13.719 -41.75 -7 1 92.94 110 ARG B N 1
ATOM 4546 C CA . ARG B 1 110 ? 12.492 -42.5 -6.855 1 92.94 110 ARG B CA 1
ATOM 4547 C C . ARG B 1 110 ? 12.203 -42.812 -5.387 1 92.94 110 ARG B C 1
ATOM 4549 O O . ARG B 1 110 ? 13.117 -42.844 -4.562 1 92.94 110 ARG B O 1
ATOM 4556 N N . PRO B 1 111 ? 10.914 -43 -5.051 1 89.88 111 PRO B N 1
ATOM 4557 C CA . PRO B 1 111 ? 10.633 -43.438 -3.684 1 89.88 111 PRO B CA 1
ATOM 4558 C C . PRO B 1 111 ? 11.234 -44.781 -3.367 1 89.88 111 PRO B C 1
ATOM 4560 O O . PRO B 1 111 ? 11.305 -45.656 -4.246 1 89.88 111 PRO B O 1
ATOM 4563 N N . PRO B 1 112 ? 11.805 -44.906 -2.104 1 80.62 112 PRO B N 1
ATOM 4564 C CA . PRO B 1 112 ? 12.367 -46.188 -1.733 1 80.62 112 PRO B CA 1
ATOM 4565 C C . PRO B 1 112 ? 11.336 -47.312 -1.811 1 80.62 112 PRO B C 1
ATOM 4567 O O . PRO B 1 112 ? 10.156 -47.094 -1.536 1 80.62 112 PRO B O 1
ATOM 4570 N N . LEU B 1 113 ? 11.586 -48.25 -2.639 1 65 113 LEU B N 1
ATOM 4571 C CA . LEU B 1 113 ? 10.719 -49.406 -2.809 1 65 113 LEU B CA 1
ATOM 4572 C C . LEU B 1 113 ? 10.742 -50.281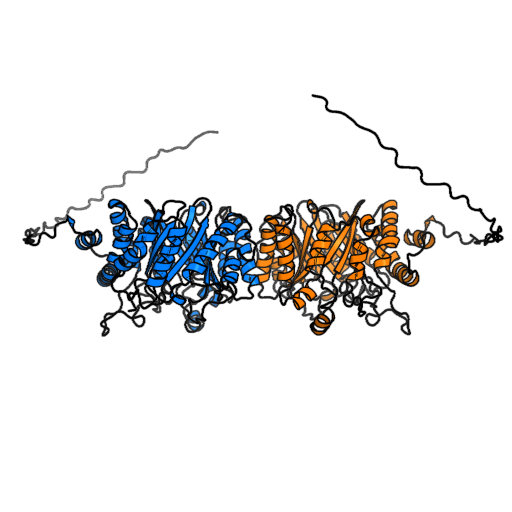 -1.567 1 65 113 LEU B C 1
ATOM 4574 O O . LEU B 1 113 ? 10.25 -51.406 -1.596 1 65 113 LEU B O 1
ATOM 4578 N N . GLU B 1 114 ? 11.312 -49.812 -0.517 1 58.28 114 GLU B N 1
ATOM 4579 C CA . GLU B 1 114 ? 11.297 -50.844 0.52 1 58.28 114 GLU B CA 1
ATOM 4580 C C . GLU B 1 114 ? 9.938 -51.531 0.572 1 58.28 114 GLU B C 1
ATOM 4582 O O . GLU B 1 114 ? 9.078 -51.312 -0.281 1 58.28 114 GLU B O 1
ATOM 4587 N N . ASN B 1 115 ? 9.531 -52.062 1.817 1 51.91 115 ASN B N 1
ATOM 4588 C CA . ASN B 1 115 ? 8.43 -52.969 2.068 1 51.91 115 ASN B CA 1
ATOM 4589 C C . ASN B 1 115 ? 7.117 -52.469 1.478 1 51.91 115 ASN B C 1
ATOM 4591 O O . ASN B 1 115 ? 6.066 -53.062 1.674 1 51.91 115 ASN B O 1
ATOM 4595 N N . SER B 1 116 ? 7.164 -51.25 0.994 1 56.03 116 SER B N 1
ATOM 4596 C CA . SER B 1 116 ? 5.824 -50.75 0.656 1 56.03 116 SER B CA 1
ATOM 4597 C C . SER B 1 116 ? 5.547 -50.906 -0.835 1 56.03 116 SER B C 1
ATOM 4599 O O . SER B 1 116 ? 6.43 -50.688 -1.665 1 56.03 116 SER B O 1
ATOM 4601 N N . THR B 1 117 ? 4.707 -51.719 -1.229 1 60.34 117 THR B N 1
ATOM 4602 C CA . THR B 1 117 ? 4.188 -52.094 -2.541 1 60.34 117 THR B CA 1
ATOM 4603 C C . THR B 1 117 ? 3.738 -50.875 -3.314 1 60.34 117 THR B C 1
ATOM 4605 O O . THR B 1 117 ? 3.682 -50.875 -4.547 1 60.34 117 THR B O 1
ATOM 4608 N N . HIS B 1 118 ? 3.59 -49.688 -2.549 1 71.44 118 HIS B N 1
ATOM 4609 C CA . HIS B 1 118 ? 3.059 -48.531 -3.283 1 71.44 118 HIS B CA 1
ATOM 4610 C C . HIS B 1 118 ? 3.631 -47.219 -2.752 1 71.44 118 HIS B C 1
ATOM 4612 O O . HIS B 1 118 ? 3.871 -47.094 -1.55 1 71.44 118 HIS B O 1
ATOM 4618 N N . PRO B 1 119 ? 3.992 -46.406 -3.646 1 78 119 PRO B N 1
ATOM 4619 C CA . PRO B 1 119 ? 4.418 -45.062 -3.197 1 78 119 PRO B CA 1
ATOM 4620 C C . PRO B 1 119 ? 3.381 -44.375 -2.309 1 78 119 PRO B C 1
ATOM 4622 O O . PRO B 1 119 ? 2.176 -44.531 -2.535 1 78 119 PRO B O 1
ATOM 4625 N N . SER B 1 120 ? 3.818 -43.75 -1.158 1 82.62 120 SER B N 1
ATOM 4626 C CA . SER B 1 120 ? 2.982 -43.031 -0.212 1 82.62 120 SER B CA 1
ATOM 4627 C C . SER B 1 120 ? 3.654 -41.75 0.234 1 82.62 120 SER B C 1
ATOM 4629 O O . SER B 1 120 ? 4.867 -41.594 0.094 1 82.62 120 SER B O 1
ATOM 4631 N N . PRO B 1 121 ? 2.885 -40.812 0.681 1 85.62 121 PRO B N 1
ATOM 4632 C CA . PRO B 1 121 ? 3.453 -39.531 1.16 1 85.62 121 PRO B CA 1
ATOM 4633 C C . PRO B 1 121 ? 4.531 -39.75 2.221 1 85.62 121 PRO B C 1
ATOM 4635 O O . PRO B 1 121 ? 5.504 -39 2.273 1 85.62 121 PRO B O 1
ATOM 4638 N N . SER B 1 122 ? 4.402 -40.781 2.959 1 84.81 122 SER B N 1
ATOM 4639 C CA . SER B 1 122 ? 5.336 -41 4.055 1 84.81 122 SER B CA 1
ATOM 4640 C C . SER B 1 122 ? 6.703 -41.438 3.529 1 84.81 122 SER B C 1
ATOM 4642 O O . SER B 1 122 ? 7.715 -41.25 4.211 1 84.81 122 SER B O 1
ATOM 4644 N N . ASN B 1 123 ? 6.742 -41.906 2.291 1 86.81 123 ASN B N 1
ATOM 4645 C CA . ASN B 1 123 ? 8.023 -42.375 1.772 1 86.81 123 ASN B CA 1
ATOM 4646 C C . ASN B 1 123 ? 8.531 -41.5 0.646 1 86.81 123 ASN B C 1
ATOM 4648 O O . ASN B 1 123 ? 9.461 -41.875 -0.072 1 86.81 123 ASN B O 1
ATOM 4652 N N . ALA B 1 124 ? 7.891 -40.375 0.508 1 90.94 124 ALA B N 1
ATOM 4653 C CA . ALA B 1 124 ? 8.406 -39.438 -0.472 1 90.94 124 ALA B CA 1
ATOM 4654 C C . ALA B 1 124 ? 9.789 -38.938 -0.069 1 90.94 124 ALA B C 1
ATOM 4656 O O . ALA B 1 124 ? 9.992 -38.531 1.076 1 90.94 124 ALA B O 1
ATOM 4657 N N . PRO B 1 125 ? 10.703 -38.969 -0.983 1 92.25 125 PRO B N 1
ATOM 4658 C CA . PRO B 1 125 ? 12.055 -38.5 -0.653 1 92.25 125 PRO B CA 1
ATOM 4659 C C . PRO B 1 125 ? 12.078 -37.031 -0.208 1 92.25 125 PRO B C 1
ATOM 4661 O O . PRO B 1 125 ? 12.984 -36.625 0.523 1 92.25 125 PRO B O 1
ATOM 4664 N N . TRP B 1 126 ? 11.234 -36.25 -0.708 1 96.12 126 TRP B N 1
ATOM 4665 C CA . TRP B 1 126 ? 11.047 -34.844 -0.415 1 96.12 126 TRP B CA 1
ATOM 4666 C C . TRP B 1 126 ? 9.562 -34.469 -0.41 1 96.12 126 TRP B C 1
ATOM 4668 O O . TRP B 1 126 ? 8.812 -34.906 -1.298 1 96.12 126 TRP B O 1
ATOM 4678 N N . ARG B 1 127 ? 9.172 -33.719 0.582 1 95.44 127 ARG B N 1
ATOM 4679 C CA . ARG B 1 127 ? 7.781 -33.281 0.666 1 95.44 127 ARG B CA 1
ATOM 4680 C C . ARG B 1 127 ? 7.555 -32 -0.111 1 95.44 127 ARG B C 1
ATOM 4682 O O . ARG B 1 127 ? 7.469 -30.922 0.48 1 95.44 127 ARG B O 1
ATOM 4689 N N . SER B 1 128 ? 7.426 -32.188 -1.391 1 97.56 128 SER B N 1
ATOM 4690 C CA . SER B 1 128 ? 7.207 -31.047 -2.279 1 97.56 128 SER B CA 1
ATOM 4691 C C . SER B 1 128 ? 5.883 -30.359 -1.977 1 97.56 128 SER B C 1
ATOM 4693 O O . SER B 1 128 ? 4.832 -31 -1.942 1 97.56 128 SER B O 1
ATOM 4695 N N . PHE B 1 129 ? 5.902 -29.047 -1.805 1 97.75 129 PHE B N 1
ATOM 4696 C CA . PHE B 1 129 ? 4.707 -28.266 -1.528 1 97.75 129 PHE B CA 1
ATOM 4697 C C . PHE B 1 129 ? 3.908 -28.031 -2.803 1 97.75 129 PHE B C 1
ATOM 4699 O O . PHE B 1 129 ? 2.854 -27.391 -2.771 1 97.75 129 PHE B O 1
ATOM 4706 N N . LEU B 1 130 ? 4.348 -28.484 -3.928 1 98 130 LEU B N 1
ATOM 4707 C CA . LEU B 1 130 ? 3.715 -28.25 -5.223 1 98 130 LEU B CA 1
ATOM 4708 C C . LEU B 1 130 ? 2.332 -28.891 -5.273 1 98 130 LEU B C 1
ATOM 4710 O O . LEU B 1 130 ? 1.408 -28.328 -5.875 1 98 130 LEU B O 1
ATOM 4714 N N . THR B 1 131 ? 2.236 -30.047 -4.723 1 97.12 131 THR B N 1
ATOM 4715 C CA . THR B 1 131 ? 0.955 -30.734 -4.633 1 97.12 131 THR B CA 1
ATOM 4716 C C . THR B 1 131 ? 0.719 -31.25 -3.219 1 97.12 131 THR B C 1
ATOM 4718 O O . THR B 1 131 ? 1.669 -31.438 -2.457 1 97.12 131 THR B O 1
ATOM 4721 N N . ASP B 1 132 ? -0.498 -31.516 -2.857 1 95.19 132 ASP B N 1
ATOM 4722 C CA . ASP B 1 132 ? -0.857 -31.859 -1.484 1 95.19 132 ASP B CA 1
ATOM 4723 C C . ASP B 1 132 ? -0.347 -33.25 -1.116 1 95.19 132 ASP B C 1
ATOM 4725 O O . ASP B 1 132 ? -0.167 -33.562 0.064 1 95.19 132 ASP B O 1
ATOM 4729 N N . ASP B 1 133 ? -0.15 -34.156 -2.119 1 95.25 133 ASP B N 1
ATOM 4730 C CA . ASP B 1 133 ? 0.374 -35.5 -1.818 1 95.25 133 ASP B CA 1
ATOM 4731 C C . ASP B 1 133 ? 1.893 -35.531 -1.979 1 95.25 133 ASP B C 1
ATOM 4733 O O . ASP B 1 133 ? 2.49 -36.625 -1.993 1 95.25 133 ASP B O 1
ATOM 4737 N N . PHE B 1 134 ? 2.523 -34.375 -2.32 1 96.25 134 PHE B N 1
ATOM 4738 C CA . PHE B 1 134 ? 3.967 -34.188 -2.355 1 96.25 134 PHE B CA 1
ATOM 4739 C C . PHE B 1 134 ? 4.543 -34.625 -3.689 1 96.25 134 PHE B C 1
ATOM 4741 O O . PHE B 1 134 ? 5.766 -34.719 -3.846 1 96.25 134 PHE B O 1
ATOM 4748 N N . THR B 1 135 ? 3.633 -35 -4.711 1 96.81 135 THR B N 1
ATOM 4749 C CA . THR B 1 135 ? 4.121 -35.219 -6.066 1 96.81 135 THR B CA 1
ATOM 4750 C C . THR B 1 135 ? 4.836 -34 -6.605 1 96.81 135 THR B C 1
ATOM 4752 O O . THR B 1 135 ? 4.277 -32.875 -6.598 1 96.81 135 THR B O 1
ATOM 4755 N N . PRO B 1 136 ? 6.047 -34.062 -7.059 1 97.94 136 PRO B N 1
ATOM 4756 C CA . PRO B 1 136 ? 6.828 -32.875 -7.414 1 97.94 136 PRO B CA 1
ATOM 4757 C C . PRO B 1 136 ? 6.59 -32.438 -8.852 1 97.94 136 PRO B C 1
ATOM 4759 O O . PRO B 1 136 ? 7.484 -31.859 -9.477 1 97.94 136 PRO B O 1
ATOM 4762 N N . LEU B 1 137 ? 5.508 -32.812 -9.469 1 98.12 137 LEU B N 1
ATOM 4763 C CA . LEU B 1 137 ? 5.137 -32.438 -10.836 1 98.12 137 LEU B CA 1
ATOM 4764 C C . LEU B 1 137 ? 3.652 -32.125 -10.922 1 98.12 137 LEU B C 1
ATOM 4766 O O . LEU B 1 137 ? 2.812 -32.812 -10.367 1 98.12 137 LEU B O 1
ATOM 4770 N N . GLU B 1 138 ? 3.387 -30.984 -11.57 1 98.56 138 GLU B N 1
ATOM 4771 C CA . GLU B 1 138 ? 2.016 -30.531 -11.781 1 98.56 138 GLU B CA 1
ATOM 4772 C C . GLU B 1 138 ? 1.81 -30.047 -13.211 1 98.56 138 GLU B C 1
ATOM 4774 O O . GLU B 1 138 ? 2.012 -28.875 -13.516 1 98.56 138 GLU B O 1
ATOM 4779 N N . PRO B 1 139 ? 1.372 -30.969 -14.102 1 98.56 139 PRO B N 1
ATOM 4780 C CA . PRO B 1 139 ? 1.012 -30.5 -15.438 1 98.56 139 PRO B CA 1
ATOM 4781 C C . PRO B 1 139 ? -0.244 -29.625 -15.445 1 98.56 139 PRO B C 1
ATOM 4783 O O . PRO B 1 139 ? -1.044 -29.688 -14.508 1 98.56 139 PRO B O 1
ATOM 4786 N N . SER B 1 140 ? -0.346 -28.828 -16.453 1 98.44 140 SER B N 1
ATOM 4787 C CA . SER B 1 140 ? -1.527 -27.969 -16.562 1 98.44 140 SER B CA 1
ATOM 4788 C C . SER B 1 140 ? -1.907 -27.75 -18.031 1 98.44 140 SER B C 1
ATOM 4790 O O . SER B 1 140 ? -1.062 -27.859 -18.922 1 98.44 140 SER B O 1
ATOM 4792 N N . TRP B 1 141 ? -3.127 -27.594 -18.25 1 98.06 141 TRP B N 1
ATOM 4793 C CA . TRP B 1 141 ? -3.736 -27.328 -19.547 1 98.06 141 TRP B CA 1
ATOM 4794 C C . TRP B 1 141 ? -4.359 -25.938 -19.578 1 98.06 141 TRP B C 1
ATOM 4796 O O . TRP B 1 141 ? -5.414 -25.703 -18.984 1 98.06 141 TRP B O 1
ATOM 4806 N N . ASN B 1 142 ? -3.67 -25.016 -20.25 1 96.88 142 ASN B N 1
ATOM 4807 C CA . ASN B 1 142 ? -4.172 -23.656 -20.406 1 96.88 142 ASN B CA 1
ATOM 4808 C C . ASN B 1 142 ? -5.055 -23.516 -21.641 1 96.88 142 ASN B C 1
ATOM 4810 O O . ASN B 1 142 ? -4.719 -24.031 -22.703 1 96.88 142 ASN B O 1
ATOM 4814 N N . VAL B 1 143 ? -6.188 -22.906 -21.469 1 95.19 143 VAL B N 1
ATOM 4815 C CA . VAL B 1 143 ? -7.102 -22.609 -22.562 1 95.19 143 VAL B CA 1
ATOM 4816 C C . VAL B 1 143 ? -7.449 -21.125 -22.562 1 95.19 143 VAL B C 1
ATOM 4818 O O . VAL B 1 143 ? -7.707 -20.547 -21.516 1 95.19 143 VAL B O 1
ATOM 4821 N N . ASN B 1 144 ? -7.336 -20.578 -23.75 1 92.25 144 ASN B N 1
ATOM 4822 C CA . ASN B 1 144 ? -7.668 -19.156 -23.844 1 92.25 144 ASN B CA 1
ATOM 4823 C C . ASN B 1 144 ? -8.219 -18.812 -25.234 1 92.25 144 ASN B C 1
ATOM 4825 O O . ASN B 1 144 ? -8.031 -19.562 -26.188 1 92.25 144 ASN B O 1
ATOM 4829 N N . GLY B 1 145 ? -9.008 -17.734 -25.266 1 86.19 145 GLY B N 1
ATOM 4830 C CA . GLY B 1 145 ? -9.5 -17.266 -26.547 1 86.19 145 GLY B CA 1
ATOM 4831 C C . GLY B 1 145 ? -10.898 -16.688 -26.469 1 86.19 145 GLY B C 1
ATOM 4832 O O . GLY B 1 145 ? -11.586 -16.828 -25.453 1 86.19 145 GLY B O 1
ATOM 4833 N N . ASN B 1 146 ? -11.273 -15.977 -27.516 1 76.62 146 ASN B N 1
ATOM 4834 C CA . ASN B 1 146 ? -12.594 -15.375 -27.609 1 76.62 146 ASN B CA 1
ATOM 4835 C C . ASN B 1 146 ? -13.586 -16.297 -28.328 1 76.62 146 ASN B C 1
ATOM 4837 O O . ASN B 1 146 ? -14.75 -16.375 -27.953 1 76.62 146 ASN B O 1
ATOM 4841 N N . SER B 1 147 ? -13.148 -16.953 -29.453 1 70.56 147 SER B N 1
ATOM 4842 C CA . SER B 1 147 ? -14.07 -17.828 -30.172 1 70.56 147 SER B CA 1
ATOM 4843 C C . SER B 1 147 ? -13.586 -19.266 -30.188 1 70.56 147 SER B C 1
ATOM 4845 O O . SER B 1 147 ? -14.359 -20.188 -29.891 1 70.56 147 SER B O 1
ATOM 4847 N N . GLU B 1 148 ? -12.359 -19.406 -30.609 1 74.5 148 GLU B N 1
ATOM 4848 C CA . GLU B 1 148 ? -11.789 -20.75 -30.562 1 74.5 148 GLU B CA 1
ATOM 4849 C C . GLU B 1 148 ? -10.672 -20.828 -29.531 1 74.5 148 GLU B C 1
ATOM 4851 O O . GLU B 1 148 ? -9.805 -19.969 -29.469 1 74.5 148 GLU B O 1
ATOM 4856 N N . ALA B 1 149 ? -10.859 -21.906 -28.719 1 73.44 149 ALA B N 1
ATOM 4857 C CA . ALA B 1 149 ? -9.906 -22.094 -27.641 1 73.44 149 ALA B CA 1
ATOM 4858 C C . ALA B 1 149 ? -8.547 -22.547 -28.172 1 73.44 149 ALA B C 1
ATOM 4860 O O . ALA B 1 149 ? -8.469 -23.469 -28.984 1 73.44 149 ALA B O 1
ATOM 4861 N N . GLN B 1 150 ? -7.59 -21.766 -27.766 1 85.94 150 GLN B N 1
ATOM 4862 C CA . GLN B 1 150 ? -6.211 -22.188 -27.969 1 85.94 150 GLN B CA 1
ATOM 4863 C C . GLN B 1 150 ? -5.648 -22.875 -26.719 1 85.94 150 GLN B C 1
ATOM 4865 O O . GLN B 1 150 ? -5.918 -22.453 -25.609 1 85.94 150 GLN B O 1
ATOM 4870 N N . SER B 1 151 ? -5.004 -23.984 -27.016 1 92.56 151 SER B N 1
ATOM 4871 C CA . SER B 1 151 ? -4.512 -24.781 -25.891 1 92.56 151 SER B CA 1
ATOM 4872 C C . SER B 1 151 ? -2.994 -24.688 -25.781 1 92.56 151 SER B C 1
ATOM 4874 O O . SER B 1 151 ? -2.291 -24.656 -26.797 1 92.56 151 SER B O 1
ATOM 4876 N N . THR B 1 152 ? -2.568 -24.578 -24.562 1 95.38 152 THR B N 1
ATOM 4877 C CA . THR B 1 152 ? -1.147 -24.672 -24.234 1 95.38 152 THR B CA 1
ATOM 4878 C C . THR B 1 152 ? -0.919 -25.562 -23.031 1 95.38 152 THR B C 1
ATOM 4880 O O . THR B 1 152 ? -1.553 -25.391 -21.984 1 95.38 152 THR B O 1
ATOM 4883 N N . ILE B 1 153 ? 0.009 -26.516 -23.219 1 97.5 153 ILE B N 1
ATOM 4884 C CA . ILE B 1 153 ? 0.366 -27.375 -22.094 1 97.5 153 ILE B CA 1
ATOM 4885 C C . ILE B 1 153 ? 1.559 -26.781 -21.344 1 97.5 153 ILE B C 1
ATOM 4887 O O . ILE B 1 153 ? 2.486 -26.25 -21.969 1 97.5 153 ILE B O 1
ATOM 4891 N N . ARG B 1 154 ? 1.411 -26.828 -20.031 1 97.75 154 ARG B N 1
ATOM 4892 C CA . ARG B 1 154 ? 2.471 -26.375 -19.141 1 97.75 154 ARG B CA 1
ATOM 4893 C C . ARG B 1 154 ? 2.768 -27.406 -18.062 1 97.75 154 ARG B C 1
ATOM 4895 O O . ARG B 1 154 ? 2.031 -28.391 -17.906 1 97.75 154 ARG B O 1
ATOM 4902 N N . LEU B 1 155 ? 3.895 -27.266 -17.422 1 97.31 155 LEU B N 1
ATOM 4903 C CA . LEU B 1 155 ? 4.188 -28.141 -16.297 1 97.31 155 LEU B CA 1
ATOM 4904 C C . LEU B 1 155 ? 4.977 -27.391 -15.227 1 97.31 155 LEU B C 1
ATOM 4906 O O . LEU B 1 155 ? 5.855 -26.594 -15.539 1 97.31 155 LEU B O 1
ATOM 4910 N N . GLY B 1 156 ? 4.547 -27.484 -14 1 98.5 156 GLY B N 1
ATOM 4911 C CA . GLY B 1 156 ? 5.297 -27.062 -12.82 1 98.5 156 GLY B CA 1
ATOM 4912 C C . GLY B 1 156 ? 5.984 -28.219 -12.117 1 98.5 156 GLY B C 1
ATOM 4913 O O . GLY B 1 156 ? 5.418 -29.312 -12 1 98.5 156 GLY B O 1
ATOM 4914 N N . ILE B 1 157 ? 7.223 -28 -11.703 1 98.69 157 ILE B N 1
ATOM 4915 C CA . ILE B 1 157 ? 7.945 -29.031 -10.961 1 98.69 157 ILE B CA 1
ATOM 4916 C C . ILE B 1 157 ? 8.664 -28.391 -9.773 1 98.69 157 ILE B C 1
ATOM 4918 O O . ILE B 1 157 ? 8.883 -27.188 -9.734 1 98.69 157 ILE B O 1
ATOM 4922 N N . GLU B 1 158 ? 8.891 -29.141 -8.82 1 98.81 158 GLU B N 1
ATOM 4923 C CA . GLU B 1 158 ? 9.969 -28.859 -7.875 1 98.81 158 GLU B CA 1
ATOM 4924 C C . GLU B 1 158 ? 11.188 -29.734 -8.133 1 98.81 158 GLU B C 1
ATOM 4926 O O . GLU B 1 158 ? 11.133 -30.953 -7.918 1 98.81 158 GLU B O 1
ATOM 4931 N N . PRO B 1 159 ? 12.266 -29.125 -8.617 1 98.62 159 PRO B N 1
ATOM 4932 C CA . PRO B 1 159 ? 13.484 -29.938 -8.711 1 98.62 159 PRO B CA 1
ATOM 4933 C C . PRO B 1 159 ? 13.93 -30.469 -7.355 1 98.62 159 PRO B C 1
ATOM 4935 O O . PRO B 1 159 ? 14.023 -29.719 -6.383 1 98.62 159 PRO B O 1
ATOM 4938 N N . ILE B 1 160 ? 14.211 -31.734 -7.305 1 98.44 160 ILE B N 1
ATOM 4939 C CA . ILE B 1 160 ? 14.578 -32.375 -6.047 1 98.44 160 ILE B CA 1
ATOM 4940 C C . ILE B 1 160 ? 15.977 -32.969 -6.164 1 98.44 160 ILE B C 1
ATOM 4942 O O . ILE B 1 160 ? 16.203 -33.844 -7.004 1 98.44 160 ILE B O 1
ATOM 4946 N N . GLY B 1 161 ? 16.875 -32.531 -5.355 1 97.69 161 GLY B N 1
ATOM 4947 C CA . GLY B 1 161 ? 18.219 -33.094 -5.309 1 97.69 161 GLY B CA 1
ATOM 4948 C C . GLY B 1 161 ? 18.281 -34.375 -4.504 1 97.69 161 GLY B C 1
ATOM 4949 O O . GLY B 1 161 ? 17.391 -34.656 -3.689 1 97.69 161 GLY B O 1
ATOM 4950 N N . PHE B 1 162 ? 19.312 -35.125 -4.781 1 96.44 162 PHE B N 1
ATOM 4951 C CA . PHE B 1 162 ? 19.5 -36.375 -4.059 1 96.44 162 PHE B CA 1
ATOM 4952 C C . PHE B 1 162 ? 19.859 -36.094 -2.604 1 96.44 162 PHE B C 1
ATOM 4954 O O . PHE B 1 162 ? 19.75 -37 -1.761 1 96.44 162 PHE B O 1
ATOM 4961 N N . GLU B 1 163 ? 20.297 -34.875 -2.271 1 96.56 163 GLU B N 1
ATOM 4962 C CA . GLU B 1 163 ? 20.625 -34.5 -0.901 1 96.56 163 GLU B CA 1
ATOM 4963 C C . GLU B 1 163 ? 19.5 -33.688 -0.262 1 96.56 163 GLU B C 1
ATOM 4965 O O . GLU B 1 163 ? 19.688 -33.094 0.807 1 96.56 163 GLU B O 1
ATOM 4970 N N . ALA B 1 164 ? 18.406 -33.594 -0.913 1 97.5 164 ALA B N 1
ATOM 4971 C CA . ALA B 1 164 ? 17.281 -32.812 -0.354 1 97.5 164 ALA B CA 1
ATOM 4972 C C . ALA B 1 164 ? 16.906 -33.344 1.026 1 97.5 164 ALA B C 1
ATOM 4974 O O . ALA B 1 164 ? 16.688 -34.562 1.204 1 97.5 164 ALA B O 1
ATOM 4975 N N . GLY B 1 165 ? 16.812 -32.438 2.008 1 95.44 165 GLY B N 1
ATOM 4976 C CA . GLY B 1 165 ? 16.422 -32.812 3.35 1 95.44 165 GLY B CA 1
ATOM 4977 C C . GLY B 1 165 ? 17.578 -33.312 4.207 1 95.44 165 GLY B C 1
ATOM 4978 O O . GLY B 1 165 ? 17.453 -33.375 5.43 1 95.44 165 GLY B O 1
ATOM 4979 N N . ALA B 1 166 ? 18.609 -33.688 3.533 1 95.31 166 ALA B N 1
ATOM 4980 C CA . ALA B 1 166 ? 19.797 -34.094 4.277 1 95.31 166 ALA B CA 1
ATOM 4981 C C . ALA B 1 166 ? 20.531 -32.875 4.824 1 95.31 166 ALA B C 1
ATOM 4983 O O . ALA B 1 166 ? 20.125 -31.734 4.582 1 95.31 166 ALA B O 1
ATOM 4984 N N . ALA B 1 167 ? 21.547 -33.031 5.613 1 94.62 167 ALA B N 1
ATOM 4985 C CA . ALA B 1 167 ? 22.297 -31.969 6.258 1 94.62 167 ALA B CA 1
ATOM 4986 C C . ALA B 1 167 ? 22.938 -31.047 5.227 1 94.62 167 ALA B C 1
ATOM 4988 O O . ALA B 1 167 ? 23.047 -29.844 5.445 1 94.62 167 ALA B O 1
ATOM 4989 N N . ALA B 1 168 ? 23.328 -31.609 4.133 1 95.31 168 ALA B N 1
ATOM 4990 C CA . ALA B 1 168 ? 24.047 -30.844 3.109 1 95.31 168 ALA B CA 1
ATOM 4991 C C . ALA B 1 168 ? 23.109 -29.891 2.373 1 95.31 168 ALA B C 1
ATOM 4993 O O . ALA B 1 168 ? 23.547 -28.859 1.854 1 95.31 168 ALA B O 1
ATOM 4994 N N . ASP B 1 169 ? 21.891 -30.156 2.279 1 97.19 169 ASP B N 1
ATOM 4995 C CA . ASP B 1 169 ? 20.875 -29.328 1.615 1 97.19 169 ASP B CA 1
ATOM 4996 C C . ASP B 1 169 ? 19.5 -29.531 2.248 1 97.19 169 ASP B C 1
ATOM 4998 O O . ASP B 1 169 ? 18.578 -30.016 1.592 1 97.19 169 ASP B O 1
ATOM 5002 N N . PRO B 1 170 ? 19.359 -29.078 3.459 1 97.19 170 PRO B N 1
ATOM 5003 C CA . PRO B 1 170 ? 18.156 -29.391 4.23 1 97.19 170 PRO B CA 1
ATOM 5004 C C . PRO B 1 170 ? 16.891 -28.797 3.607 1 97.19 170 PRO B C 1
ATOM 5006 O O . PRO B 1 170 ? 15.781 -29.281 3.877 1 97.19 170 PRO B O 1
ATOM 5009 N N . PHE B 1 171 ? 17.047 -27.797 2.74 1 98 171 PHE B N 1
ATOM 5010 C CA . PHE B 1 171 ? 15.867 -27.109 2.236 1 98 171 PHE B CA 1
ATOM 5011 C C . PHE B 1 171 ? 15.766 -27.25 0.722 1 98 171 PHE B C 1
ATOM 5013 O O . PHE B 1 171 ? 15.055 -26.469 0.071 1 98 171 PHE B O 1
ATOM 5020 N N . ASN B 1 172 ? 16.516 -28.156 0.089 1 98.31 172 ASN B N 1
ATOM 5021 C CA . ASN B 1 172 ? 16.438 -28.5 -1.328 1 98.31 172 ASN B CA 1
ATOM 5022 C C . ASN B 1 172 ? 16.641 -27.266 -2.211 1 98.31 172 ASN B C 1
ATOM 5024 O O . ASN B 1 172 ? 15.836 -27 -3.104 1 98.31 172 ASN B O 1
ATOM 5028 N N . GLN B 1 173 ? 17.703 -26.484 -1.935 1 98.25 173 GLN B N 1
ATOM 5029 C CA . GLN B 1 173 ? 17.984 -25.281 -2.689 1 98.25 173 GLN B CA 1
ATOM 5030 C C . GLN B 1 173 ? 19 -25.547 -3.805 1 98.25 173 GLN B C 1
ATOM 5032 O O . GLN B 1 173 ? 19.109 -24.766 -4.75 1 98.25 173 GLN B O 1
ATOM 5037 N N . ALA B 1 174 ? 19.656 -26.656 -3.727 1 97.81 174 ALA B N 1
ATOM 5038 C CA . ALA B 1 174 ? 20.812 -26.906 -4.594 1 97.81 174 ALA B CA 1
ATOM 5039 C C . ALA B 1 174 ? 20.359 -27.312 -5.996 1 97.81 174 ALA B C 1
ATOM 5041 O O . ALA B 1 174 ? 20.938 -26.859 -6.988 1 97.81 174 ALA B O 1
ATOM 5042 N N . ALA B 1 175 ? 19.391 -28.156 -6.105 1 97.62 175 ALA B N 1
ATOM 5043 C CA . ALA B 1 175 ? 18.984 -28.766 -7.371 1 97.62 175 ALA B CA 1
ATOM 5044 C C . ALA B 1 175 ? 18.594 -27.688 -8.383 1 97.62 175 ALA B C 1
ATOM 5046 O O . ALA B 1 175 ? 19.031 -27.719 -9.539 1 97.62 175 ALA B O 1
ATOM 5047 N N . VAL B 1 176 ? 17.75 -26.781 -7.98 1 98.31 176 VAL B N 1
ATOM 5048 C CA . VAL B 1 176 ? 17.266 -25.734 -8.891 1 98.31 176 VAL B CA 1
ATOM 5049 C C . VAL B 1 176 ? 18.422 -24.828 -9.289 1 98.31 176 VAL B C 1
ATOM 5051 O O . VAL B 1 176 ? 18.531 -24.406 -10.445 1 98.31 176 VAL B O 1
ATOM 5054 N N . THR B 1 177 ? 19.297 -24.484 -8.344 1 97.94 177 THR B N 1
ATOM 5055 C CA . THR B 1 177 ? 20.453 -23.641 -8.617 1 97.94 177 THR B CA 1
ATOM 5056 C C . THR B 1 177 ? 21.375 -24.297 -9.641 1 97.94 177 THR B C 1
ATOM 5058 O O . THR B 1 177 ? 21.812 -23.656 -10.594 1 97.94 177 THR B O 1
ATOM 5061 N N . GLN B 1 178 ? 21.625 -25.562 -9.438 1 97.38 178 GLN B N 1
ATOM 5062 C CA . GLN B 1 178 ? 22.484 -26.312 -10.352 1 97.38 178 GLN B CA 1
ATOM 5063 C C . GLN B 1 178 ? 21.891 -26.375 -11.75 1 97.38 178 GLN B C 1
ATOM 5065 O O . GLN B 1 178 ? 22.594 -26.156 -12.742 1 97.38 178 GLN B O 1
ATOM 5070 N N . PHE B 1 179 ? 20.688 -26.625 -11.828 1 97.75 179 PHE B N 1
ATOM 5071 C CA . PHE B 1 179 ? 20.031 -26.719 -13.125 1 97.75 179 PHE B CA 1
ATOM 5072 C C . PHE B 1 179 ? 20.125 -25.391 -13.867 1 97.75 179 PHE B C 1
ATOM 5074 O O . PHE B 1 179 ? 20.5 -25.359 -15.047 1 97.75 179 PHE B O 1
ATOM 5081 N N . MET B 1 180 ? 19.734 -24.297 -13.211 1 98.06 180 MET B N 1
ATOM 5082 C CA . MET B 1 180 ? 19.656 -22.984 -13.859 1 98.06 180 MET B CA 1
ATOM 5083 C C . MET B 1 180 ? 21.031 -22.547 -14.352 1 98.06 180 MET B C 1
ATOM 5085 O O . MET B 1 180 ? 21.141 -21.734 -15.266 1 98.06 180 MET B O 1
ATOM 5089 N N . HIS B 1 181 ? 22.094 -23.109 -13.773 1 97 181 HIS B N 1
ATOM 5090 C CA . HIS B 1 181 ? 23.453 -22.781 -14.203 1 97 181 HIS B CA 1
ATOM 5091 C C . HIS B 1 181 ? 23.953 -23.797 -15.211 1 97 181 HIS B C 1
ATOM 5093 O O . HIS B 1 181 ? 25.109 -23.734 -15.641 1 97 181 HIS B O 1
ATOM 5099 N N . SER B 1 182 ? 23.125 -24.688 -15.664 1 95.38 182 SER B N 1
ATOM 5100 C CA . SER B 1 182 ? 23.531 -25.75 -16.594 1 95.38 182 SER B CA 1
ATOM 5101 C C . SER B 1 182 ? 23.234 -25.359 -18.031 1 95.38 182 SER B C 1
ATOM 5103 O O . SER B 1 182 ? 22.5 -24.406 -18.281 1 95.38 182 SER B O 1
ATOM 5105 N N . TYR B 1 183 ? 23.781 -26.141 -18.875 1 91.69 183 TYR B N 1
ATOM 5106 C CA . TYR B 1 183 ? 23.484 -26 -20.297 1 91.69 183 TYR B CA 1
ATOM 5107 C C . TYR B 1 183 ? 22.047 -26.375 -20.609 1 91.69 183 TYR B C 1
ATOM 5109 O O . TYR B 1 183 ? 21.422 -25.812 -21.516 1 91.69 183 TYR B O 1
ATOM 5117 N N . GLU B 1 184 ? 21.547 -27.297 -19.859 1 90.19 184 GLU B N 1
ATOM 5118 C CA . GLU B 1 184 ? 20.172 -27.766 -20.047 1 90.19 184 GLU B CA 1
ATOM 5119 C C . GLU B 1 184 ? 19.172 -26.625 -19.859 1 90.19 184 GLU B C 1
ATOM 5121 O O . GLU B 1 184 ? 18.141 -26.578 -20.531 1 90.19 184 GLU B O 1
ATOM 5126 N N . ALA B 1 185 ? 19.484 -25.75 -18.953 1 93.31 185 ALA B N 1
ATOM 5127 C CA . ALA B 1 185 ? 18.594 -24.625 -18.703 1 93.31 185 ALA B CA 1
ATOM 5128 C C . ALA B 1 185 ? 18.5 -23.719 -19.938 1 93.31 185 ALA B C 1
ATOM 5130 O O . ALA B 1 185 ? 17.438 -23.172 -20.219 1 93.31 185 ALA B O 1
ATOM 5131 N N . THR B 1 186 ? 19.516 -23.609 -20.641 1 90.56 186 THR B N 1
ATOM 5132 C CA . THR B 1 186 ? 19.531 -22.812 -21.859 1 90.56 186 THR B CA 1
ATOM 5133 C C . THR B 1 186 ? 18.656 -23.453 -22.922 1 90.56 186 THR B C 1
ATOM 5135 O O . THR B 1 186 ? 18.031 -22.75 -23.719 1 90.56 186 THR B O 1
ATOM 5138 N N . GLU B 1 187 ? 18.672 -24.781 -22.891 1 88.56 187 GLU B N 1
ATOM 5139 C CA . GLU B 1 187 ? 17.891 -25.516 -23.875 1 88.56 187 GLU B CA 1
ATOM 5140 C C . GLU B 1 187 ? 16.391 -25.297 -23.672 1 88.56 187 GLU B C 1
ATOM 5142 O O . GLU B 1 187 ? 15.602 -25.469 -24.609 1 88.56 187 GLU B O 1
ATOM 5147 N N . VAL B 1 188 ? 16.078 -24.891 -22.484 1 91.19 188 VAL B N 1
ATOM 5148 C CA . VAL B 1 188 ? 14.672 -24.625 -22.219 1 91.19 188 VAL B CA 1
ATOM 5149 C C . VAL B 1 188 ? 14.438 -23.125 -22.094 1 91.19 188 VAL B C 1
ATOM 5151 O O . VAL B 1 188 ? 13.508 -22.688 -21.406 1 91.19 188 VAL B O 1
ATOM 5154 N N . GLY B 1 189 ? 15.312 -22.281 -22.625 1 89.06 189 GLY B N 1
ATOM 5155 C CA . GLY B 1 189 ? 15.086 -20.859 -22.844 1 89.06 189 GLY B CA 1
ATOM 5156 C C . GLY B 1 189 ? 15.305 -20.031 -21.594 1 89.06 189 GLY B C 1
ATOM 5157 O O . GLY B 1 189 ? 14.844 -18.891 -21.516 1 89.06 189 GLY B O 1
ATOM 5158 N N . ALA B 1 190 ? 16.016 -20.531 -20.609 1 95.31 190 ALA B N 1
ATOM 5159 C CA . ALA B 1 190 ? 16.125 -19.828 -19.328 1 95.31 190 ALA B CA 1
ATOM 5160 C C . ALA B 1 190 ? 17.328 -18.891 -19.312 1 95.31 190 ALA B C 1
ATOM 5162 O O . ALA B 1 190 ? 18.406 -19.25 -19.797 1 95.31 190 ALA B O 1
ATOM 5163 N N . THR B 1 191 ? 17.031 -17.656 -18.844 1 95.38 191 THR B N 1
ATOM 5164 C CA . THR B 1 191 ? 18.125 -16.734 -18.516 1 95.38 191 THR B CA 1
ATOM 5165 C C . THR B 1 191 ? 18.297 -16.594 -17 1 95.38 191 THR B C 1
ATOM 5167 O O . THR B 1 191 ? 17.359 -16.875 -16.25 1 95.38 191 THR B O 1
ATOM 5170 N N . LEU B 1 192 ? 19.438 -16.109 -16.578 1 96.38 192 LEU B N 1
ATOM 5171 C CA . LEU B 1 192 ? 19.828 -16.234 -15.18 1 96.38 192 LEU B CA 1
ATOM 5172 C C . LEU B 1 192 ? 19.594 -14.93 -14.422 1 96.38 192 LEU B C 1
ATOM 5174 O O . LEU B 1 192 ? 19.562 -14.922 -13.188 1 96.38 192 LEU B O 1
ATOM 5178 N N . THR B 1 193 ? 19.438 -13.844 -15.031 1 95.88 193 THR B N 1
ATOM 5179 C CA . THR B 1 193 ? 19.531 -12.531 -14.391 1 95.88 193 THR B CA 1
ATOM 5180 C C . THR B 1 193 ? 18.5 -12.398 -13.281 1 95.88 193 THR B C 1
ATOM 5182 O O . THR B 1 193 ? 18.844 -12.18 -12.125 1 95.88 193 THR B O 1
ATOM 5185 N N . LEU B 1 194 ? 17.25 -12.539 -13.625 1 97.62 194 LEU B N 1
ATOM 5186 C CA . LEU B 1 194 ? 16.203 -12.391 -12.617 1 97.62 194 LEU B CA 1
ATOM 5187 C C . LEU B 1 194 ? 16.219 -13.562 -11.641 1 97.62 194 LEU B C 1
ATOM 5189 O O . LEU B 1 194 ? 15.93 -13.391 -10.453 1 97.62 194 LEU B O 1
ATOM 5193 N N . PHE B 1 195 ? 16.578 -14.75 -12.172 1 98.25 195 PHE B N 1
ATOM 5194 C CA . PHE B 1 195 ? 16.703 -15.898 -11.281 1 98.25 195 PHE B CA 1
ATOM 5195 C C . PHE B 1 195 ? 17.688 -15.609 -10.164 1 98.25 195 PHE B C 1
ATOM 5197 O O . PHE B 1 195 ? 17.375 -15.805 -8.984 1 98.25 195 PHE B O 1
ATOM 5204 N N . GLU B 1 196 ? 18.812 -15.117 -10.469 1 98.12 196 GLU B N 1
ATOM 5205 C CA . GLU B 1 196 ? 19.859 -14.891 -9.484 1 98.12 196 GLU B CA 1
ATOM 5206 C C . GLU B 1 196 ? 19.5 -13.75 -8.539 1 98.12 196 GLU B C 1
ATOM 5208 O O . GLU B 1 196 ? 19.859 -13.773 -7.359 1 98.12 196 GLU B O 1
ATOM 5213 N N . HIS B 1 197 ? 18.859 -12.781 -9.047 1 98.31 197 HIS B N 1
ATOM 5214 C CA . HIS B 1 197 ? 18.438 -11.688 -8.18 1 98.31 197 HIS B CA 1
ATOM 5215 C C . HIS B 1 197 ? 17.547 -12.195 -7.047 1 98.31 197 HIS B C 1
ATOM 5217 O O . HIS B 1 197 ? 17.828 -11.938 -5.875 1 98.31 197 HIS B O 1
ATOM 5223 N N . PHE B 1 198 ? 16.547 -12.906 -7.395 1 98.69 198 PHE B N 1
ATOM 5224 C CA . PHE B 1 198 ? 15.578 -13.344 -6.387 1 98.69 198 PHE B CA 1
ATOM 5225 C C . PHE B 1 198 ? 16.141 -14.492 -5.559 1 98.69 198 PHE B C 1
ATOM 5227 O O . PHE B 1 198 ? 15.844 -14.609 -4.371 1 98.69 198 PHE B O 1
ATOM 5234 N N . ARG B 1 199 ? 16.953 -15.352 -6.215 1 98.44 199 ARG B N 1
ATOM 5235 C CA . ARG B 1 199 ? 17.625 -16.391 -5.445 1 98.44 199 ARG B CA 1
ATOM 5236 C C . ARG B 1 199 ? 18.469 -15.781 -4.332 1 98.44 199 ARG B C 1
ATOM 5238 O O . ARG B 1 199 ? 18.422 -16.234 -3.184 1 98.44 199 ARG B O 1
ATOM 5245 N N . ASN B 1 200 ? 19.234 -14.742 -4.641 1 97.88 200 ASN B N 1
ATOM 5246 C CA . ASN B 1 200 ? 20.109 -14.078 -3.678 1 97.88 200 ASN B CA 1
ATOM 5247 C C . ASN B 1 200 ? 19.312 -13.461 -2.531 1 97.88 200 ASN B C 1
ATOM 5249 O O . ASN B 1 200 ? 19.766 -13.453 -1.388 1 97.88 200 ASN B O 1
ATOM 5253 N N . ASP B 1 201 ? 18.172 -12.977 -2.848 1 98.06 201 ASP B N 1
ATOM 5254 C CA . ASP B 1 201 ? 17.391 -12.25 -1.851 1 98.06 201 ASP B CA 1
ATOM 5255 C C . ASP B 1 201 ? 16.547 -13.219 -1.014 1 98.06 201 ASP B C 1
ATOM 5257 O O . ASP B 1 201 ? 16.188 -12.906 0.125 1 98.06 201 ASP B O 1
ATOM 5261 N N . MET B 1 202 ? 16.266 -14.445 -1.549 1 97.81 202 MET B N 1
ATOM 5262 C CA . MET B 1 202 ? 15.227 -15.234 -0.878 1 97.81 202 MET B CA 1
ATOM 5263 C C . MET B 1 202 ? 15.805 -16.547 -0.355 1 97.81 202 MET B C 1
ATOM 5265 O O . MET B 1 202 ? 15.227 -17.172 0.541 1 97.81 202 MET B O 1
ATOM 5269 N N . PHE B 1 203 ? 16.844 -17.047 -0.938 1 98.19 203 PHE B N 1
ATOM 5270 C CA . PHE B 1 203 ? 17.453 -18.266 -0.435 1 98.19 203 PHE B CA 1
ATOM 5271 C C . PHE B 1 203 ? 18.266 -18 0.819 1 98.19 203 PHE B C 1
ATOM 5273 O O . PHE B 1 203 ? 18.688 -16.859 1.055 1 98.19 203 PHE B O 1
ATOM 5280 N N . VAL B 1 204 ? 18.438 -18.953 1.598 1 98.25 204 VAL B N 1
ATOM 5281 C CA . VAL B 1 204 ? 19.203 -18.844 2.84 1 98.25 204 VAL B CA 1
ATOM 5282 C C . VAL B 1 204 ? 20.5 -19.625 2.729 1 98.25 204 VAL B C 1
ATOM 5284 O O . VAL B 1 204 ? 20.594 -20.578 1.959 1 98.25 204 VAL B O 1
ATOM 5287 N N . GLY B 1 205 ? 21.531 -19.234 3.479 1 96.81 205 GLY B N 1
ATOM 5288 C CA . GLY B 1 205 ? 22.828 -19.875 3.447 1 96.81 205 GLY B CA 1
ATOM 5289 C C . GLY B 1 205 ? 23 -20.938 4.512 1 96.81 205 GLY B C 1
ATOM 5290 O O . GLY B 1 205 ? 22.188 -21.031 5.441 1 96.81 205 GLY B O 1
ATOM 5291 N N . PRO B 1 206 ? 24.031 -21.781 4.273 1 96.06 206 PRO B N 1
ATOM 5292 C CA . PRO B 1 206 ? 24.266 -22.906 5.188 1 96.06 206 PRO B CA 1
ATOM 5293 C C . PRO B 1 206 ? 24.469 -22.453 6.633 1 96.06 206 PRO B C 1
ATOM 5295 O O . PRO B 1 206 ? 24.141 -23.188 7.566 1 96.06 206 PRO B O 1
ATOM 5298 N N . GLU B 1 207 ? 24.906 -21.266 6.852 1 96.12 207 GLU B N 1
ATOM 5299 C CA . GLU B 1 207 ? 25.188 -20.75 8.188 1 96.12 207 GLU B CA 1
ATOM 5300 C C . GLU B 1 207 ? 23.922 -20.609 9.016 1 96.12 207 GLU B C 1
ATOM 5302 O O . GLU B 1 207 ? 23.969 -20.562 10.242 1 96.12 207 GLU B O 1
ATOM 5307 N N . THR B 1 208 ? 22.828 -20.641 8.359 1 96.06 208 THR B N 1
ATOM 5308 C CA . THR B 1 208 ? 21.578 -20.391 9.078 1 96.06 208 THR B CA 1
ATOM 5309 C C . THR B 1 208 ? 20.719 -21.656 9.117 1 96.06 208 THR B C 1
ATOM 5311 O O . THR B 1 208 ? 19.641 -21.656 9.711 1 96.06 208 THR B O 1
ATOM 5314 N N . TYR B 1 209 ? 21.125 -22.781 8.531 1 95.88 209 TYR B N 1
ATOM 5315 C CA . TYR B 1 209 ? 20.312 -23.984 8.359 1 95.88 209 TYR B CA 1
ATOM 5316 C C . TYR B 1 209 ? 19.828 -24.516 9.703 1 95.88 209 TYR B C 1
ATOM 5318 O O . TYR B 1 209 ? 18.625 -24.734 9.891 1 95.88 209 TYR B O 1
ATOM 5326 N N . ALA B 1 210 ? 20.688 -24.656 10.617 1 94.75 210 ALA B N 1
ATOM 5327 C CA . ALA B 1 210 ? 20.359 -25.234 11.914 1 94.75 210 ALA B CA 1
ATOM 5328 C C . ALA B 1 210 ? 19.359 -24.359 12.672 1 94.75 210 ALA B C 1
ATOM 5330 O O . ALA B 1 210 ? 18.375 -24.875 13.227 1 94.75 210 ALA B O 1
ATOM 5331 N N . ALA B 1 211 ? 19.625 -23.125 12.672 1 95.88 211 ALA B N 1
ATOM 5332 C CA . ALA B 1 211 ? 18.75 -22.188 13.375 1 95.88 211 ALA B CA 1
ATOM 5333 C C . ALA B 1 211 ? 17.359 -22.156 12.75 1 95.88 211 ALA B C 1
ATOM 5335 O O . ALA B 1 211 ? 16.359 -22.078 13.461 1 95.88 211 ALA B O 1
ATOM 5336 N N . LEU B 1 212 ? 17.281 -22.203 11.508 1 96.56 212 LEU B N 1
ATOM 5337 C CA . LEU B 1 212 ? 16 -22.141 10.797 1 96.56 212 LEU B CA 1
ATOM 5338 C C . LEU B 1 212 ? 15.203 -23.422 11.008 1 96.56 212 LEU B C 1
ATOM 5340 O O . LEU B 1 212 ? 13.977 -23.359 11.156 1 96.56 212 LEU B O 1
ATOM 5344 N N . ARG B 1 213 ? 15.82 -24.531 11 1 93.94 213 ARG B N 1
ATOM 5345 C CA . ARG B 1 213 ? 15.133 -25.797 11.234 1 93.94 213 ARG B CA 1
ATOM 5346 C C . ARG B 1 213 ? 14.398 -25.797 12.57 1 93.94 213 ARG B C 1
ATOM 5348 O O . ARG B 1 213 ? 13.32 -26.375 12.695 1 93.94 213 ARG B O 1
ATOM 5355 N N . ALA B 1 214 ? 14.953 -25.062 13.477 1 93.81 214 ALA B N 1
ATOM 5356 C CA . ALA B 1 214 ? 14.375 -25 14.812 1 93.81 214 ALA B CA 1
ATOM 5357 C C . ALA B 1 214 ? 13.211 -24.016 14.859 1 93.81 214 ALA B C 1
ATOM 5359 O O . ALA B 1 214 ? 12.336 -24.125 15.719 1 93.81 214 ALA B O 1
ATOM 5360 N N . LYS B 1 215 ? 13.172 -23.125 13.914 1 95.06 215 LYS B N 1
ATOM 5361 C CA . LYS B 1 215 ? 12.203 -22.031 13.953 1 95.06 215 LYS B CA 1
ATOM 5362 C C . LYS B 1 215 ? 10.977 -22.344 13.102 1 95.06 215 LYS B C 1
ATOM 5364 O O . LYS B 1 215 ? 9.93 -21.719 13.25 1 95.06 215 LYS B O 1
ATOM 5369 N N . ILE B 1 216 ? 11.047 -23.281 12.227 1 95.38 216 ILE B N 1
ATOM 5370 C CA . ILE B 1 216 ? 9.961 -23.578 11.297 1 95.38 216 ILE B CA 1
ATOM 5371 C C . ILE B 1 216 ? 8.766 -24.125 12.07 1 95.38 216 ILE B C 1
ATOM 5373 O O . ILE B 1 216 ? 8.883 -25.094 12.82 1 95.38 216 ILE B O 1
ATOM 5377 N N . PRO B 1 217 ? 7.672 -23.469 11.938 1 93.56 217 PRO B N 1
ATOM 5378 C CA . PRO B 1 217 ? 6.48 -23.969 12.625 1 93.56 217 PRO B CA 1
ATOM 5379 C C . PRO B 1 217 ? 6.121 -25.406 12.211 1 93.56 217 PRO B C 1
ATOM 5381 O O . PRO B 1 217 ? 6.316 -25.781 11.055 1 93.56 217 PRO B O 1
ATOM 5384 N N . GLU B 1 218 ? 5.43 -26.062 13.094 1 91.25 218 GLU B N 1
ATOM 5385 C CA . GLU B 1 218 ? 4.996 -27.422 12.82 1 91.25 218 GLU B CA 1
ATOM 5386 C C . GLU B 1 218 ? 3.994 -27.469 11.672 1 91.25 218 GLU B C 1
ATOM 5388 O O . GLU B 1 218 ? 3.064 -26.656 11.617 1 91.25 218 GLU B O 1
ATOM 5393 N N . GLY B 1 219 ? 4.293 -28.344 10.711 1 89.38 219 GLY B N 1
ATOM 5394 C CA . GLY B 1 219 ? 3.365 -28.547 9.609 1 89.38 219 GLY B CA 1
ATOM 5395 C C . GLY B 1 219 ? 3.645 -27.656 8.422 1 89.38 219 GLY B C 1
ATOM 5396 O O . GLY B 1 219 ? 3.096 -27.859 7.34 1 89.38 219 GLY B O 1
ATOM 5397 N N . GLU B 1 220 ? 4.496 -26.688 8.617 1 94.69 220 GLU B N 1
ATOM 5398 C CA . GLU B 1 220 ? 4.809 -25.781 7.508 1 94.69 220 GLU B CA 1
ATOM 5399 C C . GLU B 1 220 ? 5.773 -26.438 6.52 1 94.69 220 GLU B C 1
ATOM 5401 O O . GLU B 1 220 ? 6.617 -27.25 6.91 1 94.69 220 GLU B O 1
ATOM 5406 N N . HIS B 1 221 ? 5.578 -26.141 5.297 1 95 221 HIS B N 1
ATOM 5407 C CA . HIS B 1 221 ? 6.469 -26.688 4.281 1 95 221 HIS B CA 1
ATOM 5408 C C . HIS B 1 221 ? 7.816 -25.969 4.285 1 95 221 HIS B C 1
ATOM 5410 O O . HIS B 1 221 ? 7.93 -24.859 4.805 1 95 221 HIS B O 1
ATOM 5416 N N . THR B 1 222 ? 8.844 -26.594 3.631 1 94.62 222 THR B N 1
ATOM 5417 C CA . THR B 1 222 ? 10.164 -25.984 3.574 1 94.62 222 THR B CA 1
ATOM 5418 C C . THR B 1 222 ? 10.633 -25.828 2.127 1 94.62 222 THR B C 1
ATOM 5420 O O . THR B 1 222 ? 11.805 -25.562 1.872 1 94.62 222 THR B O 1
ATOM 5423 N N . THR B 1 223 ? 9.68 -26.062 1.191 1 97.75 223 THR B N 1
ATOM 5424 C CA . THR B 1 223 ? 9.969 -25.812 -0.218 1 97.75 223 THR B CA 1
ATOM 5425 C C . THR B 1 223 ? 10.438 -24.375 -0.433 1 97.75 223 THR B C 1
ATOM 5427 O O . THR B 1 223 ? 9.844 -23.438 0.099 1 97.75 223 THR B O 1
ATOM 5430 N N . GLN B 1 224 ? 11.516 -24.234 -1.295 1 98 224 GLN B N 1
ATOM 5431 C CA . GLN B 1 224 ? 12.07 -22.891 -1.492 1 98 224 GLN B CA 1
ATOM 5432 C C . GLN B 1 224 ? 11.93 -22.453 -2.943 1 98 224 GLN B C 1
ATOM 5434 O O . GLN B 1 224 ? 12.023 -21.266 -3.244 1 98 224 GLN B O 1
ATOM 5439 N N . SER B 1 225 ? 11.695 -23.438 -3.791 1 98.5 225 SER B N 1
ATOM 5440 C CA . SER B 1 225 ? 11.656 -23.016 -5.188 1 98.5 225 SER B CA 1
ATOM 5441 C C . SER B 1 225 ? 10.93 -24.047 -6.051 1 98.5 225 SER B C 1
ATOM 5443 O O . SER B 1 225 ? 10.969 -25.234 -5.758 1 98.5 225 SER B O 1
ATOM 5445 N N . PHE B 1 226 ? 10.234 -23.562 -7.055 1 98.62 226 PHE B N 1
ATOM 5446 C CA . PHE B 1 226 ? 9.695 -24.328 -8.164 1 98.62 226 PHE B CA 1
ATOM 5447 C C . PHE B 1 226 ? 10.273 -23.859 -9.492 1 98.62 226 PHE B C 1
ATOM 5449 O O . PHE B 1 226 ? 10.891 -22.781 -9.555 1 98.62 226 PHE B O 1
ATOM 5456 N N . LEU B 1 227 ? 10.102 -24.672 -10.5 1 98.69 227 LEU B N 1
ATOM 5457 C CA . LEU B 1 227 ? 10.242 -24.281 -11.898 1 98.69 227 LEU B CA 1
ATOM 5458 C C . LEU B 1 227 ? 8.984 -24.625 -12.688 1 98.69 227 LEU B C 1
ATOM 5460 O O . LEU B 1 227 ? 8.258 -25.562 -12.336 1 98.69 227 LEU B O 1
ATOM 5464 N N . ALA B 1 228 ? 8.75 -23.828 -13.664 1 98.56 228 ALA B N 1
ATOM 5465 C CA . ALA B 1 228 ? 7.684 -24.141 -14.602 1 98.56 228 ALA B CA 1
ATOM 5466 C C . ALA B 1 228 ? 8.141 -23.938 -16.047 1 98.56 228 ALA B C 1
ATOM 5468 O O . ALA B 1 228 ? 9.039 -23.125 -16.312 1 98.56 228 ALA B O 1
ATOM 5469 N N . PHE B 1 229 ? 7.523 -24.703 -16.938 1 98.06 229 PHE B N 1
ATOM 5470 C CA . PHE B 1 229 ? 7.828 -24.672 -18.359 1 98.06 229 PHE B CA 1
ATOM 5471 C C . PHE B 1 229 ? 6.555 -24.531 -19.188 1 98.06 229 PHE B C 1
ATOM 5473 O O . PHE B 1 229 ? 5.688 -25.406 -19.156 1 98.06 229 PHE B O 1
ATOM 5480 N N . ASP B 1 230 ? 6.445 -23.438 -19.828 1 96.56 230 ASP B N 1
ATOM 5481 C CA . ASP B 1 230 ? 5.355 -23.25 -20.781 1 96.56 230 ASP B CA 1
ATOM 5482 C C . ASP B 1 230 ? 5.75 -23.766 -22.156 1 96.56 230 ASP B C 1
ATOM 5484 O O . ASP B 1 230 ? 6.715 -23.297 -22.75 1 96.56 230 ASP B O 1
ATOM 5488 N N . LEU B 1 231 ? 4.996 -24.703 -22.625 1 96.12 231 LEU B N 1
ATOM 5489 C CA . LEU B 1 231 ? 5.289 -25.312 -23.922 1 96.12 231 LEU B CA 1
ATOM 5490 C C . LEU B 1 231 ? 4.477 -24.625 -25.031 1 96.12 231 LEU B C 1
ATOM 5492 O O . LEU B 1 231 ? 3.523 -25.219 -25.547 1 96.12 231 LEU B O 1
ATOM 5496 N N . ASP B 1 232 ? 4.91 -23.469 -25.406 1 89.19 232 ASP B N 1
ATOM 5497 C CA . ASP B 1 232 ? 4.219 -22.656 -26.406 1 89.19 232 ASP B CA 1
ATOM 5498 C C . ASP B 1 232 ? 4.559 -23.125 -27.812 1 89.19 232 ASP B C 1
ATOM 5500 O O . ASP B 1 232 ? 5.336 -24.062 -28 1 89.19 232 ASP B O 1
ATOM 5504 N N . ALA B 1 233 ? 3.826 -22.391 -28.797 1 78.06 233 ALA B N 1
ATOM 5505 C CA . ALA B 1 233 ? 4.047 -22.797 -30.172 1 78.06 233 ALA B CA 1
ATOM 5506 C C . ALA B 1 233 ? 5.469 -22.469 -30.625 1 78.06 233 ALA B C 1
ATOM 5508 O O . ALA B 1 233 ? 5.785 -21.328 -30.953 1 78.06 233 ALA B O 1
ATOM 5509 N N . GLY B 1 234 ? 6.344 -23.375 -30.328 1 78.44 234 GLY B N 1
ATOM 5510 C CA . GLY B 1 234 ? 7.691 -23.312 -30.875 1 78.44 234 GLY B CA 1
ATOM 5511 C C . GLY B 1 234 ? 8.734 -22.906 -29.844 1 78.44 234 GLY B C 1
ATOM 5512 O O . GLY B 1 234 ? 9.93 -22.859 -30.156 1 78.44 234 GLY B O 1
ATOM 5513 N N . ARG B 1 235 ? 8.273 -22.469 -28.766 1 88.19 235 ARG B N 1
ATOM 5514 C CA . ARG B 1 235 ? 9.281 -22.062 -27.781 1 88.19 235 ARG B CA 1
ATOM 5515 C C . ARG B 1 235 ? 8.867 -22.484 -26.375 1 88.19 235 ARG B C 1
ATOM 5517 O O . ARG B 1 235 ? 7.672 -22.609 -26.094 1 88.19 235 ARG B O 1
ATOM 5524 N N . VAL B 1 236 ? 9.891 -22.703 -25.562 1 94.06 236 VAL B N 1
ATOM 5525 C CA . VAL B 1 236 ? 9.68 -23.016 -24.156 1 94.06 236 VAL B CA 1
ATOM 5526 C C . VAL B 1 236 ? 10.023 -21.781 -23.312 1 94.06 236 VAL B C 1
ATOM 5528 O O . VAL B 1 236 ? 11.062 -21.156 -23.5 1 94.06 236 VAL B O 1
ATOM 5531 N N . THR B 1 237 ? 9.117 -21.391 -22.453 1 95.25 237 THR B N 1
ATOM 5532 C CA . THR B 1 237 ? 9.391 -20.344 -21.469 1 95.25 237 THR B CA 1
ATOM 5533 C C . THR B 1 237 ? 9.523 -20.938 -20.062 1 95.25 237 THR B C 1
ATOM 5535 O O . THR B 1 237 ? 8.609 -21.609 -19.578 1 95.25 237 THR B O 1
ATOM 5538 N N . THR B 1 238 ? 10.641 -20.656 -19.5 1 97.69 238 THR B N 1
ATOM 5539 C CA . THR B 1 238 ? 10.914 -21.141 -18.156 1 97.69 238 THR B CA 1
ATOM 5540 C C . THR B 1 238 ? 10.57 -20.078 -17.109 1 97.69 238 THR B C 1
ATOM 5542 O O . THR B 1 238 ? 10.883 -18.906 -17.297 1 97.69 238 THR B O 1
ATOM 5545 N N . LYS B 1 239 ? 9.922 -20.516 -16.078 1 98.38 239 LYS B N 1
ATOM 5546 C CA . LYS B 1 239 ? 9.594 -19.656 -14.93 1 98.38 239 LYS B CA 1
ATOM 5547 C C . LYS B 1 239 ? 10.195 -20.219 -13.648 1 98.38 239 LYS B C 1
ATOM 5549 O O . LYS B 1 239 ? 10.242 -21.422 -13.445 1 98.38 239 LYS B O 1
ATOM 5554 N N . ALA B 1 240 ? 10.672 -19.344 -12.844 1 98.75 240 ALA B N 1
ATOM 5555 C CA . ALA B 1 240 ? 11.195 -19.734 -11.531 1 98.75 240 ALA B CA 1
ATOM 5556 C C . ALA B 1 240 ? 10.336 -19.156 -10.406 1 98.75 240 ALA B C 1
ATOM 5558 O O . ALA B 1 240 ? 9.867 -18.016 -10.492 1 98.75 240 ALA B O 1
ATOM 5559 N N . TYR B 1 241 ? 10.125 -19.953 -9.422 1 98.81 241 TYR B N 1
ATOM 5560 C CA . TYR B 1 241 ? 9.375 -19.578 -8.234 1 98.81 241 TYR B CA 1
ATOM 5561 C C . TYR B 1 241 ? 10.273 -19.531 -7.008 1 98.81 241 TYR B C 1
ATOM 5563 O O . TYR B 1 241 ? 11.203 -20.328 -6.887 1 98.81 241 TYR B O 1
ATOM 5571 N N . PHE B 1 242 ? 9.969 -18.672 -6.055 1 98.88 242 PHE B N 1
ATOM 5572 C CA . PHE B 1 242 ? 10.711 -18.547 -4.801 1 98.88 242 PHE B CA 1
ATOM 5573 C C . PHE B 1 242 ? 9.75 -18.375 -3.627 1 98.88 242 PHE B C 1
ATOM 5575 O O . PHE B 1 242 ? 8.758 -17.656 -3.73 1 98.88 242 PHE B O 1
ATOM 5582 N N . PHE B 1 243 ? 10.062 -19.047 -2.564 1 98.75 243 PHE B N 1
ATOM 5583 C CA . PHE B 1 243 ? 9.305 -18.922 -1.327 1 98.75 243 PHE B CA 1
ATOM 5584 C C . PHE B 1 243 ? 10.07 -18.094 -0.306 1 98.75 243 PHE B C 1
ATOM 5586 O O . PHE B 1 243 ? 11.203 -18.422 0.054 1 98.75 243 PHE B O 1
ATOM 5593 N N . PRO B 1 244 ? 9.453 -17.031 0.223 1 98.25 244 PRO B N 1
ATOM 5594 C CA . PRO B 1 244 ? 10.164 -16.125 1.124 1 98.25 244 PRO B CA 1
ATOM 5595 C C . PRO B 1 244 ? 10.141 -16.594 2.576 1 98.25 244 PRO B C 1
ATOM 5597 O O . PRO B 1 244 ? 10.703 -15.93 3.453 1 98.25 244 PRO B O 1
ATOM 5600 N N . ILE B 1 245 ? 9.547 -17.719 2.951 1 97.44 245 ILE B N 1
ATOM 5601 C CA . ILE B 1 245 ? 9.195 -18.078 4.32 1 97.44 245 ILE B CA 1
ATOM 5602 C C . ILE B 1 245 ? 10.461 -18.219 5.156 1 97.44 245 ILE B C 1
ATOM 5604 O O . ILE B 1 245 ? 10.516 -17.75 6.301 1 97.44 245 ILE B O 1
ATOM 5608 N N . LEU B 1 246 ? 11.508 -18.859 4.645 1 98.25 246 LEU B N 1
ATOM 5609 C CA . LEU B 1 246 ? 12.711 -19.047 5.445 1 98.25 246 LEU B CA 1
ATOM 5610 C C . LEU B 1 246 ? 13.414 -17.703 5.668 1 98.25 246 LEU B C 1
ATOM 5612 O O . LEU B 1 246 ? 13.906 -17.438 6.766 1 98.25 246 LEU B O 1
ATOM 5616 N N . MET B 1 247 ? 13.453 -16.922 4.609 1 98.19 247 MET B N 1
ATOM 5617 C CA . MET B 1 247 ? 14.055 -15.594 4.754 1 98.19 247 MET B CA 1
ATOM 5618 C C . MET B 1 247 ? 13.25 -14.742 5.734 1 98.19 247 MET B C 1
ATOM 5620 O O . MET B 1 247 ? 13.82 -13.953 6.492 1 98.19 247 MET B O 1
ATOM 5624 N N . SER B 1 248 ? 11.961 -14.844 5.66 1 97.44 248 SER B N 1
ATOM 5625 C CA . SER B 1 248 ? 11.109 -14.18 6.633 1 97.44 248 SER B CA 1
ATOM 5626 C C . SER B 1 248 ? 11.461 -14.594 8.055 1 97.44 248 SER B C 1
ATOM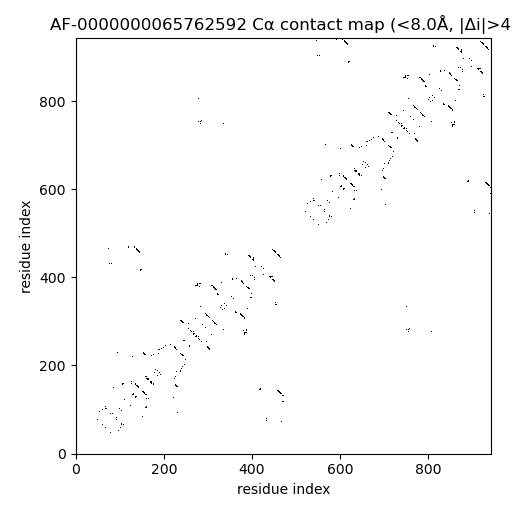 5628 O O . SER B 1 248 ? 11.594 -13.742 8.945 1 97.44 248 SER B O 1
ATOM 5630 N N . LEU B 1 249 ? 11.633 -15.875 8.305 1 97.62 249 LEU B N 1
ATOM 5631 C CA . LEU B 1 249 ? 11.984 -16.391 9.617 1 97.62 249 LEU B CA 1
ATOM 5632 C C . LEU B 1 249 ? 13.375 -15.914 10.039 1 97.62 249 LEU B C 1
ATOM 5634 O O . LEU B 1 249 ? 13.594 -15.594 11.203 1 97.62 249 LEU B O 1
ATOM 5638 N N . LYS B 1 250 ? 14.266 -15.93 9.109 1 97.62 250 LYS B N 1
ATOM 5639 C CA . LYS B 1 250 ? 15.641 -15.508 9.383 1 97.62 250 LYS B CA 1
ATOM 5640 C C . LYS B 1 250 ? 15.688 -14.031 9.789 1 97.62 250 LYS B C 1
ATOM 5642 O O . LYS B 1 250 ? 16.391 -13.672 10.742 1 97.62 250 LYS B O 1
ATOM 5647 N N . THR B 1 251 ? 14.914 -13.133 9.141 1 96.25 251 THR B N 1
ATOM 5648 C CA . THR B 1 251 ? 15.031 -11.68 9.297 1 96.25 251 THR B CA 1
ATOM 5649 C C . THR B 1 251 ? 14.008 -11.164 10.305 1 96.25 251 THR B C 1
ATOM 5651 O O . THR B 1 251 ? 14.133 -10.039 10.789 1 96.25 251 THR B O 1
ATOM 5654 N N . GLY B 1 252 ? 12.961 -11.961 10.5 1 94.38 252 GLY B N 1
ATOM 5655 C CA . GLY B 1 252 ? 11.875 -11.5 11.344 1 94.38 252 GLY B CA 1
ATOM 5656 C C . GLY B 1 252 ? 10.891 -10.602 10.609 1 94.38 252 GLY B C 1
ATOM 5657 O O . GLY B 1 252 ? 9.969 -10.055 11.219 1 94.38 252 GLY B O 1
ATOM 5658 N N . GLN B 1 253 ? 11.055 -10.438 9.383 1 93.5 253 GLN B N 1
ATOM 5659 C CA . GLN B 1 253 ? 10.141 -9.648 8.555 1 93.5 253 GLN B CA 1
ATOM 5660 C C . GLN B 1 253 ? 9 -10.5 8.023 1 93.5 253 GLN B C 1
ATOM 5662 O O . GLN B 1 253 ? 9.109 -11.727 7.965 1 93.5 253 GLN B O 1
ATOM 5667 N N . SER B 1 254 ? 7.863 -9.844 7.66 1 94.31 254 SER B N 1
ATOM 5668 C CA . SER B 1 254 ? 6.781 -10.578 7.012 1 94.31 254 SER B CA 1
ATOM 5669 C C . SER B 1 254 ? 7.203 -11.07 5.633 1 94.31 254 SER B C 1
ATOM 5671 O O . SER B 1 254 ? 8.117 -10.523 5.02 1 94.31 254 SER B O 1
ATOM 5673 N N . THR B 1 255 ? 6.582 -12.094 5.121 1 96.62 255 THR B N 1
ATOM 5674 C CA . THR B 1 255 ? 6.875 -12.586 3.781 1 96.62 255 THR B CA 1
ATOM 5675 C C . THR B 1 255 ? 6.602 -11.508 2.736 1 96.62 255 THR B C 1
ATOM 5677 O O . THR B 1 255 ? 7.348 -11.375 1.765 1 96.62 255 THR B O 1
ATOM 5680 N N . THR B 1 256 ? 5.551 -10.727 2.947 1 96.69 256 THR B N 1
ATOM 5681 C CA . THR B 1 256 ? 5.242 -9.625 2.043 1 96.69 256 THR B CA 1
ATOM 5682 C C . THR B 1 256 ? 6.398 -8.641 1.979 1 96.69 256 THR B C 1
ATOM 5684 O O . THR B 1 256 ? 6.797 -8.203 0.895 1 96.69 256 THR B O 1
ATOM 5687 N N . LYS B 1 257 ? 6.926 -8.32 3.092 1 95.06 257 LYS B N 1
ATOM 5688 C CA . LYS B 1 257 ? 8.016 -7.352 3.145 1 95.06 257 LYS B CA 1
ATOM 5689 C C . LYS B 1 257 ? 9.273 -7.906 2.475 1 95.06 257 LYS B C 1
ATOM 5691 O O . LYS B 1 257 ? 9.984 -7.176 1.779 1 95.06 257 LYS B O 1
ATOM 5696 N N . VAL B 1 258 ? 9.594 -9.156 2.672 1 97.44 258 VAL B N 1
ATOM 5697 C CA . VAL B 1 258 ? 10.742 -9.797 2.041 1 97.44 258 VAL B CA 1
ATOM 5698 C C . VAL B 1 258 ? 10.625 -9.688 0.522 1 97.44 258 VAL B C 1
ATOM 5700 O O . VAL B 1 258 ? 11.586 -9.297 -0.152 1 97.44 258 VAL B O 1
ATOM 5703 N N . VAL B 1 259 ? 9.5 -9.992 0.017 1 98.31 259 VAL B N 1
ATOM 5704 C CA . VAL B 1 259 ? 9.25 -9.961 -1.421 1 98.31 259 VAL B CA 1
ATOM 5705 C C . VAL B 1 259 ? 9.312 -8.523 -1.928 1 98.31 259 VAL B C 1
ATOM 5707 O O . VAL B 1 259 ? 9.961 -8.234 -2.938 1 98.31 259 VAL B O 1
ATOM 5710 N N . SER B 1 260 ? 8.648 -7.648 -1.21 1 97.06 260 SER B N 1
ATOM 5711 C CA . SER B 1 260 ? 8.594 -6.246 -1.614 1 97.06 260 SER B CA 1
ATOM 5712 C C . SER B 1 260 ? 9.984 -5.625 -1.635 1 97.06 260 SER B C 1
ATOM 5714 O O . SER B 1 260 ? 10.32 -4.871 -2.551 1 97.06 260 SER B O 1
ATOM 5716 N N . ASP B 1 261 ? 10.773 -5.902 -0.632 1 96.94 261 ASP B N 1
ATOM 5717 C CA . ASP B 1 261 ? 12.133 -5.379 -0.58 1 96.94 261 ASP B CA 1
ATOM 5718 C C . ASP B 1 261 ? 12.961 -5.867 -1.771 1 96.94 261 ASP B C 1
ATOM 5720 O O . ASP B 1 261 ? 13.742 -5.105 -2.342 1 96.94 261 ASP B O 1
ATOM 5724 N N . SER B 1 262 ? 12.797 -7.113 -2.084 1 98.5 262 SER B N 1
ATOM 5725 C CA . SER B 1 262 ? 13.531 -7.672 -3.217 1 98.5 262 SER B CA 1
ATOM 5726 C C . SER B 1 262 ? 13.148 -6.973 -4.516 1 98.5 262 SER B C 1
ATOM 5728 O O . SER B 1 262 ? 14.016 -6.66 -5.336 1 98.5 262 SER B O 1
ATOM 5730 N N . ILE B 1 263 ? 11.906 -6.758 -4.734 1 98.44 263 ILE B N 1
ATOM 5731 C CA . ILE B 1 263 ? 11.422 -6.094 -5.941 1 98.44 263 ILE B CA 1
ATOM 5732 C C . ILE B 1 263 ? 11.875 -4.637 -5.945 1 98.44 263 ILE B C 1
ATOM 5734 O O . ILE B 1 263 ? 12.242 -4.094 -6.992 1 98.44 263 ILE B O 1
ATOM 5738 N N . LEU B 1 264 ? 11.812 -3.998 -4.789 1 97.19 264 LEU B N 1
ATOM 5739 C CA . LEU B 1 264 ? 12.289 -2.623 -4.68 1 97.19 264 LEU B CA 1
ATOM 5740 C C . LEU B 1 264 ? 13.766 -2.531 -5.062 1 97.19 264 LEU B C 1
ATOM 5742 O O . LEU B 1 264 ? 14.164 -1.622 -5.793 1 97.19 264 LEU B O 1
ATOM 5746 N N . HIS B 1 265 ? 14.586 -3.467 -4.578 1 97.38 265 HIS B N 1
ATOM 5747 C CA . HIS B 1 265 ? 16 -3.521 -4.949 1 97.38 265 HIS B CA 1
ATOM 5748 C C . HIS B 1 265 ? 16.172 -3.639 -6.457 1 97.38 265 HIS B C 1
ATOM 5750 O O . HIS B 1 265 ? 17.016 -2.975 -7.047 1 97.38 265 HIS B O 1
ATOM 5756 N N . LEU B 1 266 ? 15.367 -4.488 -7.039 1 97.88 266 LEU B N 1
ATOM 5757 C CA . LEU B 1 266 ? 15.398 -4.668 -8.484 1 97.88 266 LEU B CA 1
ATOM 5758 C C . LEU B 1 266 ? 15.039 -3.373 -9.203 1 97.88 266 LEU B C 1
ATOM 5760 O O . LEU B 1 266 ? 15.703 -2.99 -10.172 1 97.88 266 LEU B O 1
ATOM 5764 N N . ALA B 1 267 ? 14 -2.707 -8.773 1 96.38 267 ALA B N 1
ATOM 5765 C CA . ALA B 1 267 ? 13.516 -1.48 -9.398 1 96.38 267 ALA B CA 1
ATOM 5766 C C . ALA B 1 267 ? 14.562 -0.37 -9.312 1 96.38 267 ALA B C 1
ATOM 5768 O O . ALA B 1 267 ? 14.656 0.472 -10.211 1 96.38 267 ALA B O 1
ATOM 5769 N N . LEU B 1 268 ? 15.305 -0.338 -8.242 1 94 268 LEU B N 1
ATOM 5770 C CA . LEU B 1 268 ? 16.312 0.689 -8.031 1 94 268 LEU B CA 1
ATOM 5771 C C . LEU B 1 268 ? 17.531 0.444 -8.914 1 94 268 LEU B C 1
ATOM 5773 O O . LEU B 1 268 ? 18.203 1.392 -9.328 1 94 268 LEU B O 1
ATOM 5777 N N . LYS B 1 269 ? 17.766 -0.762 -9.211 1 93.44 269 LYS B N 1
ATOM 5778 C CA . LYS B 1 269 ? 18.984 -1.124 -9.938 1 93.44 269 LYS B CA 1
ATOM 5779 C C . LYS B 1 269 ? 18.719 -1.201 -11.438 1 93.44 269 LYS B C 1
ATOM 5781 O O . LYS B 1 269 ? 19.625 -1.015 -12.25 1 93.44 269 LYS B O 1
ATOM 5786 N N . SER B 1 270 ? 17.484 -1.547 -11.758 1 92.44 270 SER B N 1
ATOM 5787 C CA . SER B 1 270 ? 17.156 -1.823 -13.148 1 92.44 270 SER B CA 1
ATOM 5788 C C . SER B 1 270 ? 16.375 -0.663 -13.773 1 92.44 270 SER B C 1
ATOM 5790 O O . SER B 1 270 ? 15.422 -0.159 -13.18 1 92.44 270 SER B O 1
ATOM 5792 N N . GLU B 1 271 ? 16.75 -0.266 -14.953 1 90.81 271 GLU B N 1
ATOM 5793 C CA . GLU B 1 271 ? 16 0.766 -15.68 1 90.81 271 GLU B CA 1
ATOM 5794 C C . GLU B 1 271 ? 14.703 0.216 -16.25 1 90.81 271 GLU B C 1
ATOM 5796 O O . GLU B 1 271 ? 13.781 0.978 -16.547 1 90.81 271 GLU B O 1
ATOM 5801 N N . VAL B 1 272 ? 14.648 -1.1 -16.359 1 96 272 VAL B N 1
ATOM 5802 C CA . VAL B 1 272 ? 13.492 -1.759 -16.953 1 96 272 VAL B CA 1
ATOM 5803 C C . VAL B 1 272 ? 12.344 -1.795 -15.945 1 96 272 VAL B C 1
ATOM 5805 O O . VAL B 1 272 ? 11.195 -1.506 -16.297 1 96 272 VAL B O 1
ATOM 5808 N N . TRP B 1 273 ? 12.445 -2.189 -14.68 1 96.12 273 TRP B N 1
ATOM 5809 C CA . TRP B 1 273 ? 11.422 -2.367 -13.648 1 96.12 273 TRP B CA 1
ATOM 5810 C C . TRP B 1 273 ? 11.164 -1.058 -12.914 1 96.12 273 TRP B C 1
ATOM 5812 O O . TRP B 1 273 ? 10.055 -0.819 -12.438 1 96.12 273 TRP B O 1
ATOM 5822 N N . GLY B 1 274 ? 11.82 -0.037 -12.969 1 94.69 274 GLY B N 1
ATOM 5823 C CA . GLY B 1 274 ? 11.859 1.342 -12.508 1 94.69 274 GLY B CA 1
ATOM 5824 C C . GLY B 1 274 ? 10.672 1.714 -11.641 1 94.69 274 GLY B C 1
ATOM 5825 O O . GLY B 1 274 ? 10.133 0.872 -10.914 1 94.69 274 GLY B O 1
ATOM 5826 N N . VAL B 1 275 ? 10.141 2.953 -11.633 1 96.31 275 VAL B N 1
ATOM 5827 C CA . VAL B 1 275 ? 9.195 3.541 -10.695 1 96.31 275 VAL B CA 1
ATOM 5828 C C . VAL B 1 275 ? 7.793 2.98 -10.953 1 96.31 275 VAL B C 1
ATOM 5830 O O . VAL B 1 275 ? 6.984 2.867 -10.031 1 96.31 275 VAL B O 1
ATOM 5833 N N . GLN B 1 276 ? 7.492 2.621 -12.203 1 97.5 276 GLN B N 1
ATOM 5834 C CA . GLN B 1 276 ? 6.191 2.031 -12.492 1 97.5 276 GLN B CA 1
ATOM 5835 C C . GLN B 1 276 ? 5.98 0.746 -11.703 1 97.5 276 GLN B C 1
ATOM 5837 O O . GLN B 1 276 ? 4.883 0.495 -11.195 1 97.5 276 GLN B O 1
ATOM 5842 N N . THR B 1 277 ? 7.051 -0.06 -11.57 1 98.25 277 THR B N 1
ATOM 5843 C CA . THR B 1 277 ? 6.992 -1.308 -10.82 1 98.25 277 THR B CA 1
ATOM 5844 C C . THR B 1 277 ? 6.738 -1.036 -9.336 1 98.25 277 THR B C 1
ATOM 5846 O O . THR B 1 277 ? 5.973 -1.755 -8.695 1 98.25 277 THR B O 1
ATOM 5849 N N . ILE B 1 278 ? 7.344 0.03 -8.836 1 98.06 278 ILE B N 1
ATOM 5850 C CA . ILE B 1 278 ? 7.16 0.406 -7.441 1 98.06 278 ILE B CA 1
ATOM 5851 C C . ILE B 1 278 ? 5.699 0.766 -7.191 1 98.06 278 ILE B C 1
ATOM 5853 O O . ILE B 1 278 ? 5.094 0.302 -6.219 1 98.06 278 ILE B O 1
ATOM 5857 N N . ALA B 1 279 ? 5.16 1.532 -8.07 1 98.12 279 ALA B N 1
ATOM 5858 C CA . ALA B 1 279 ? 3.76 1.932 -7.941 1 98.12 279 ALA B CA 1
ATOM 5859 C C . ALA B 1 279 ? 2.834 0.722 -8.031 1 98.12 279 ALA B C 1
ATOM 5861 O O . ALA B 1 279 ? 1.926 0.568 -7.207 1 98.12 279 ALA B O 1
ATOM 5862 N N . ALA B 1 280 ? 3.053 -0.124 -8.984 1 98.62 280 ALA B N 1
ATOM 5863 C CA . ALA B 1 280 ? 2.209 -1.299 -9.18 1 98.62 280 ALA B CA 1
ATOM 5864 C C . ALA B 1 280 ? 2.258 -2.219 -7.965 1 98.62 280 ALA B C 1
ATOM 5866 O O . ALA B 1 280 ? 1.222 -2.701 -7.504 1 98.62 280 ALA B O 1
ATOM 5867 N N . MET B 1 281 ? 3.42 -2.471 -7.465 1 98.44 281 MET B N 1
ATOM 5868 C CA . MET B 1 281 ? 3.584 -3.295 -6.273 1 98.44 281 MET B CA 1
ATOM 5869 C C . MET B 1 281 ? 2.881 -2.666 -5.074 1 98.44 281 MET B C 1
ATOM 5871 O O . MET B 1 281 ? 2.242 -3.365 -4.285 1 98.44 281 MET B O 1
ATOM 5875 N N . SER B 1 282 ? 2.969 -1.369 -4.988 1 98.25 282 SER B N 1
ATOM 5876 C CA . SER B 1 282 ? 2.383 -0.655 -3.857 1 98.25 282 SER B CA 1
ATOM 5877 C C . SER B 1 282 ? 0.864 -0.781 -3.854 1 98.25 282 SER B C 1
ATOM 5879 O O . SER B 1 282 ? 0.243 -0.828 -2.789 1 98.25 282 SER B O 1
ATOM 5881 N N . VAL B 1 283 ? 0.267 -0.796 -4.992 1 98.25 283 VAL B N 1
ATOM 5882 C CA . VAL B 1 283 ? -1.18 -0.961 -5.09 1 98.25 283 VAL B CA 1
ATOM 5883 C C . VAL B 1 283 ? -1.593 -2.289 -4.457 1 98.25 283 VAL B C 1
ATOM 5885 O O . VAL B 1 283 ? -2.549 -2.344 -3.684 1 98.25 283 VAL B O 1
ATOM 5888 N N . MET B 1 284 ? -0.877 -3.297 -4.762 1 97.88 284 MET B N 1
ATOM 5889 C CA . MET B 1 284 ? -1.146 -4.609 -4.18 1 97.88 284 MET B CA 1
ATOM 5890 C C . MET B 1 284 ? -0.902 -4.598 -2.676 1 97.88 284 MET B C 1
ATOM 5892 O O . MET B 1 284 ? -1.718 -5.109 -1.905 1 97.88 284 MET B O 1
ATOM 5896 N N . GLU B 1 285 ? 0.184 -4.035 -2.27 1 96.94 285 GLU B N 1
ATOM 5897 C CA . GLU B 1 285 ? 0.538 -3.975 -0.854 1 96.94 285 GLU B CA 1
ATOM 5898 C C . GLU B 1 285 ? -0.525 -3.229 -0.051 1 96.94 285 GLU B C 1
ATOM 5900 O O . GLU B 1 285 ? -0.815 -3.592 1.091 1 96.94 285 GLU B O 1
ATOM 5905 N N . ALA B 1 286 ? -0.966 -2.152 -0.684 1 96.12 286 ALA B N 1
ATOM 5906 C CA . ALA B 1 286 ? -2.006 -1.37 -0.022 1 96.12 286 ALA B CA 1
ATOM 5907 C C . ALA B 1 286 ? -3.223 -2.234 0.297 1 96.12 286 ALA B C 1
ATOM 5909 O O . ALA B 1 286 ? -3.764 -2.172 1.403 1 96.12 286 ALA B O 1
ATOM 5910 N N . TRP B 1 287 ? -3.643 -2.977 -0.647 1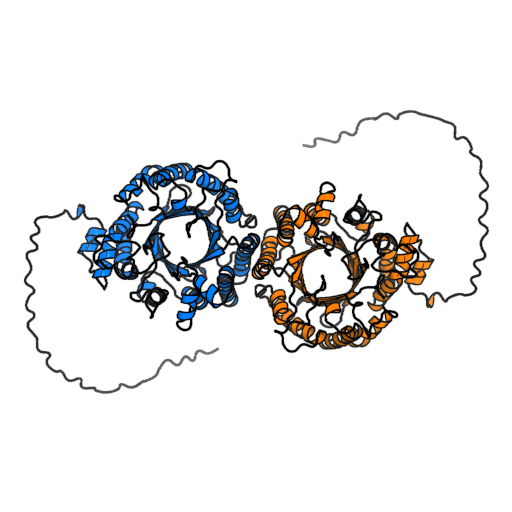 95.94 287 TRP B N 1
ATOM 5911 C CA . TRP B 1 287 ? -4.766 -3.875 -0.412 1 95.94 287 TRP B CA 1
ATOM 5912 C C . TRP B 1 287 ? -4.43 -4.898 0.667 1 95.94 287 TRP B C 1
ATOM 5914 O O . TRP B 1 287 ? -5.227 -5.141 1.574 1 95.94 287 TRP B O 1
ATOM 5924 N N . ILE B 1 288 ? -3.254 -5.531 0.589 1 95.38 288 ILE B N 1
ATOM 5925 C CA . ILE B 1 288 ? -2.838 -6.523 1.577 1 95.38 288 ILE B CA 1
ATOM 5926 C C . ILE B 1 288 ? -2.891 -5.91 2.975 1 95.38 288 ILE B C 1
ATOM 5928 O O . ILE B 1 288 ? -3.4 -6.527 3.912 1 95.38 288 ILE B O 1
ATOM 5932 N N . GLY B 1 289 ? -2.355 -4.699 3.07 1 91 289 GLY B N 1
ATOM 5933 C CA . GLY B 1 289 ? -2.344 -4.008 4.352 1 91 289 GLY B CA 1
ATOM 5934 C C . GLY B 1 289 ? -3.732 -3.758 4.906 1 91 289 GLY B C 1
ATOM 5935 O O . GLY B 1 289 ? -3.924 -3.736 6.125 1 91 289 GLY B O 1
ATOM 5936 N N . SER B 1 290 ? -4.684 -3.57 4.074 1 87.94 290 SER B N 1
ATOM 5937 C CA . SER B 1 290 ? -6.051 -3.268 4.492 1 87.94 290 SER B CA 1
ATOM 5938 C C . SER B 1 290 ? -6.75 -4.508 5.035 1 87.94 290 SER B C 1
ATOM 5940 O O . SER B 1 290 ? -7.805 -4.406 5.664 1 87.94 290 SER B O 1
ATOM 5942 N N . TYR B 1 291 ? -6.148 -5.645 4.828 1 83.5 291 TYR B N 1
ATOM 5943 C CA . TYR B 1 291 ? -6.777 -6.898 5.23 1 83.5 291 TYR B CA 1
ATOM 5944 C C . TYR B 1 291 ? -6.293 -7.328 6.613 1 83.5 291 TYR B C 1
ATOM 5946 O O . TYR B 1 291 ? -6.566 -8.453 7.051 1 83.5 291 TYR B O 1
ATOM 5954 N N . GLY B 1 292 ? -5.582 -6.523 7.328 1 78.06 292 GLY B N 1
ATOM 5955 C CA . GLY B 1 292 ? -5.219 -6.711 8.727 1 78.06 292 GLY B CA 1
ATOM 5956 C C . GLY B 1 292 ? -4.375 -7.949 8.961 1 78.06 292 GLY B C 1
ATOM 5957 O O . GLY B 1 292 ? -4.57 -8.664 9.945 1 78.06 292 GLY B O 1
ATOM 5958 N N . GLY B 1 293 ? -3.676 -8.398 8 1 81.94 293 GLY B N 1
ATOM 5959 C CA . GLY B 1 293 ? -2.787 -9.531 8.18 1 81.94 293 GLY B CA 1
ATOM 5960 C C . GLY B 1 293 ? -3.365 -10.828 7.66 1 81.94 293 GLY B C 1
ATOM 5961 O O . GLY B 1 293 ? -2.672 -11.852 7.605 1 81.94 293 GLY B O 1
ATOM 5962 N N . ALA B 1 294 ? -4.551 -10.836 7.207 1 88.19 294 ALA B N 1
ATOM 5963 C CA . ALA B 1 294 ? -5.195 -12.055 6.75 1 88.19 294 ALA B CA 1
ATOM 5964 C C . ALA B 1 294 ? -4.695 -12.461 5.363 1 88.19 294 ALA B C 1
ATOM 5966 O O . ALA B 1 294 ? -4.688 -13.641 5.02 1 88.19 294 ALA B O 1
ATOM 5967 N N . ALA B 1 295 ? -4.34 -11.555 4.559 1 93.81 295 ALA B N 1
ATOM 5968 C CA . ALA B 1 295 ? -3.73 -11.82 3.258 1 93.81 295 ALA B CA 1
ATOM 5969 C C . ALA B 1 295 ? -2.207 -11.828 3.359 1 93.81 295 ALA B C 1
ATOM 5971 O O . ALA B 1 295 ? -1.607 -10.906 3.912 1 93.81 295 ALA B O 1
ATOM 5972 N N . LYS B 1 296 ? -1.616 -12.867 2.84 1 94.62 296 LYS B N 1
ATOM 5973 C CA . LYS B 1 296 ? -0.169 -13.008 2.969 1 94.62 296 LYS B CA 1
ATOM 5974 C C . LYS B 1 296 ? 0.459 -13.453 1.648 1 94.62 296 LYS B C 1
ATOM 5976 O O . LYS B 1 296 ? -0.11 -14.273 0.928 1 94.62 296 LYS B O 1
ATOM 5981 N N . THR B 1 297 ? 1.623 -12.93 1.429 1 97.62 297 THR B N 1
ATOM 5982 C CA . THR B 1 297 ? 2.381 -13.367 0.262 1 97.62 297 THR B CA 1
ATOM 5983 C C . THR B 1 297 ? 2.936 -14.773 0.476 1 97.62 297 THR B C 1
ATOM 5985 O O . THR B 1 297 ? 3.582 -15.047 1.491 1 97.62 297 THR B O 1
ATOM 5988 N N . GLU B 1 298 ? 2.688 -15.609 -0.491 1 97.81 298 GLU B N 1
ATOM 5989 C CA . GLU B 1 298 ? 3.084 -17.016 -0.409 1 97.81 298 GLU B CA 1
ATOM 5990 C C . GLU B 1 298 ? 4.375 -17.266 -1.187 1 97.81 298 GLU B C 1
ATOM 5992 O O . GLU B 1 298 ? 5.246 -18 -0.724 1 97.81 298 GLU B O 1
ATOM 5997 N N . MET B 1 299 ? 4.445 -16.781 -2.305 1 98.56 299 MET B N 1
ATOM 5998 C CA . MET B 1 299 ? 5.574 -17 -3.205 1 98.56 299 MET B CA 1
ATOM 5999 C C . MET B 1 299 ? 5.594 -15.953 -4.312 1 98.56 299 MET B C 1
ATOM 6001 O O . MET B 1 299 ? 4.648 -15.172 -4.449 1 98.56 299 MET B O 1
ATOM 6005 N N . ILE B 1 300 ? 6.652 -15.914 -5.023 1 98.75 300 ILE B N 1
ATOM 6006 C CA . ILE B 1 300 ? 6.781 -15.109 -6.23 1 98.75 300 ILE B CA 1
ATOM 6007 C C . ILE B 1 300 ? 7.273 -15.977 -7.383 1 98.75 300 ILE B C 1
ATOM 6009 O O . ILE B 1 300 ? 7.91 -17.016 -7.164 1 98.75 300 ILE B O 1
ATOM 6013 N N . SER B 1 301 ? 6.93 -15.562 -8.57 1 98.75 301 SER B N 1
ATOM 6014 C CA . SER B 1 301 ? 7.508 -16.203 -9.75 1 98.75 301 SER B CA 1
ATOM 6015 C C . SER B 1 301 ? 7.957 -15.148 -10.766 1 98.75 301 SER B C 1
ATOM 6017 O O . SER B 1 301 ? 7.449 -14.031 -10.781 1 98.75 301 SER B O 1
ATOM 6019 N N . VAL B 1 302 ? 8.93 -15.508 -11.578 1 98.5 302 VAL B N 1
ATOM 6020 C CA . VAL B 1 302 ? 9.438 -14.633 -12.625 1 98.5 302 VAL B CA 1
ATOM 6021 C C . VAL B 1 302 ? 9.664 -15.445 -13.906 1 98.5 302 VAL B C 1
ATOM 6023 O O . VAL B 1 302 ? 10.031 -16.625 -13.844 1 98.5 302 VAL B O 1
ATOM 6026 N N . ASP B 1 303 ? 9.391 -14.82 -15.016 1 98.12 303 ASP B N 1
ATOM 6027 C CA . ASP B 1 303 ? 9.812 -15.422 -16.281 1 98.12 303 ASP B CA 1
ATOM 6028 C C . ASP B 1 303 ? 11.32 -15.281 -16.469 1 98.12 303 ASP B C 1
ATOM 6030 O O . ASP B 1 303 ? 11.867 -14.18 -16.391 1 98.12 303 ASP B O 1
ATOM 6034 N N . CYS B 1 304 ? 11.984 -16.375 -16.734 1 97.94 304 CYS B N 1
ATOM 6035 C CA . CYS B 1 304 ? 13.43 -16.375 -16.906 1 97.94 304 CYS B CA 1
ATOM 6036 C C . CYS B 1 304 ? 13.812 -16.062 -18.344 1 97.94 304 CYS B C 1
ATOM 6038 O O . CYS B 1 304 ? 14.484 -16.859 -19 1 97.94 304 CYS B O 1
ATOM 6040 N N . VAL B 1 305 ? 13.445 -14.922 -18.797 1 96.75 305 VAL B N 1
ATOM 6041 C CA . VAL B 1 305 ? 13.727 -14.367 -20.125 1 96.75 305 VAL B CA 1
ATOM 6042 C C . VAL B 1 305 ? 14.344 -12.977 -19.984 1 96.75 305 VAL B C 1
ATOM 6044 O O . VAL B 1 305 ? 14.734 -12.578 -18.875 1 96.75 305 VAL B O 1
ATOM 6047 N N . ASN B 1 306 ? 14.5 -12.328 -21.125 1 95.06 306 ASN B N 1
ATOM 6048 C CA . ASN B 1 306 ? 14.969 -10.953 -21.047 1 95.06 306 ASN B CA 1
ATOM 6049 C C . ASN B 1 306 ? 14.07 -10.109 -20.141 1 95.06 306 ASN B C 1
ATOM 6051 O O . ASN B 1 306 ? 12.844 -10.227 -20.188 1 95.06 306 ASN B O 1
ATOM 6055 N N . GLU B 1 307 ? 14.625 -9.234 -19.375 1 95.06 307 GLU B N 1
ATOM 6056 C CA . GLU B 1 307 ? 13.914 -8.469 -18.344 1 95.06 307 GLU B CA 1
ATOM 6057 C C . GLU B 1 307 ? 12.758 -7.684 -18.953 1 95.06 307 GLU B C 1
ATOM 6059 O O . GLU B 1 307 ? 11.68 -7.59 -18.359 1 95.06 307 GLU B O 1
ATOM 6064 N N . ALA B 1 308 ? 13 -7.148 -20.094 1 95.62 308 ALA B N 1
ATOM 6065 C CA . ALA B 1 308 ? 11.984 -6.309 -20.719 1 95.62 308 ALA B CA 1
ATOM 6066 C C . ALA B 1 308 ? 10.75 -7.121 -21.078 1 95.62 308 ALA B C 1
ATOM 6068 O O . ALA B 1 308 ? 9.648 -6.574 -21.203 1 95.62 308 ALA B O 1
ATOM 6069 N N . ASP B 1 309 ? 10.953 -8.453 -21.266 1 95.75 309 ASP B N 1
ATOM 6070 C CA . ASP B 1 309 ? 9.859 -9.336 -21.656 1 95.75 309 ASP B CA 1
ATOM 6071 C C . ASP B 1 309 ? 9.367 -10.156 -20.469 1 95.75 309 ASP B C 1
ATOM 6073 O O . ASP B 1 309 ? 8.453 -10.977 -20.609 1 95.75 309 ASP B O 1
ATOM 6077 N N . SER B 1 310 ? 9.969 -9.953 -19.344 1 97.38 310 SER B N 1
ATOM 6078 C CA . SER B 1 310 ? 9.672 -10.789 -18.172 1 97.38 310 SER B CA 1
ATOM 6079 C C . SER B 1 310 ? 8.461 -10.258 -17.406 1 97.38 310 SER B C 1
ATOM 6081 O O . SER B 1 310 ? 8.023 -9.125 -17.641 1 97.38 310 SER B O 1
ATOM 6083 N N . ARG B 1 311 ? 7.961 -11.102 -16.656 1 97.75 311 ARG B N 1
ATOM 6084 C CA . ARG B 1 311 ? 6.902 -10.773 -15.703 1 97.75 311 ARG B CA 1
ATOM 6085 C C . ARG B 1 311 ? 7.262 -11.258 -14.305 1 97.75 311 ARG B C 1
ATOM 6087 O O . ARG B 1 311 ? 7.934 -12.281 -14.141 1 97.75 311 ARG B O 1
ATOM 6094 N N . ILE B 1 312 ? 6.816 -10.453 -13.281 1 98.81 312 ILE B N 1
ATOM 6095 C CA . ILE B 1 312 ? 6.879 -10.875 -11.883 1 98.81 312 ILE B CA 1
ATOM 6096 C C . ILE B 1 312 ? 5.469 -11.133 -11.359 1 98.81 312 ILE B C 1
ATOM 6098 O O . ILE B 1 312 ? 4.59 -10.273 -11.469 1 98.81 312 ILE B O 1
ATOM 6102 N N . LYS B 1 313 ? 5.27 -12.281 -10.852 1 98.88 313 LYS B N 1
ATOM 6103 C CA . LYS B 1 313 ? 3.977 -12.625 -10.266 1 98.88 313 LYS B CA 1
ATOM 6104 C C . LYS B 1 313 ? 4.094 -12.82 -8.758 1 98.88 313 LYS B C 1
ATOM 6106 O O . LYS B 1 313 ? 4.941 -13.586 -8.289 1 98.88 313 LYS B O 1
ATOM 6111 N N . ILE B 1 314 ? 3.32 -12.102 -8.023 1 98.88 314 ILE B N 1
ATOM 6112 C CA . ILE B 1 314 ? 3.279 -12.234 -6.57 1 98.88 314 ILE B CA 1
ATOM 6113 C C . ILE B 1 314 ? 2.023 -13 -6.16 1 98.88 314 ILE B C 1
ATOM 6115 O O . ILE B 1 314 ? 0.905 -12.586 -6.473 1 98.88 314 ILE B O 1
ATOM 6119 N N . TYR B 1 315 ? 2.232 -14.094 -5.492 1 98.81 315 TYR B N 1
ATOM 6120 C CA . TYR B 1 315 ? 1.125 -14.945 -5.074 1 98.81 315 TYR B CA 1
ATOM 6121 C C . TYR B 1 315 ? 0.705 -14.633 -3.645 1 98.81 315 TYR B C 1
ATOM 6123 O O . TYR B 1 315 ? 1.52 -14.711 -2.721 1 98.81 315 TYR B O 1
ATOM 6131 N N . VAL B 1 316 ? -0.506 -14.312 -3.496 1 98.56 316 VAL B N 1
ATOM 6132 C CA . VAL B 1 316 ? -1.047 -13.914 -2.199 1 98.56 316 VAL B CA 1
ATOM 6133 C C . VAL B 1 316 ? -2.193 -14.852 -1.813 1 98.56 316 VAL B C 1
ATOM 6135 O O . VAL B 1 316 ? -3.125 -15.055 -2.594 1 98.56 316 VAL B O 1
ATOM 6138 N N . ARG B 1 317 ? -2.098 -15.398 -0.623 1 97.31 317 ARG B N 1
ATOM 6139 C CA . ARG B 1 317 ? -3.127 -16.297 -0.099 1 97.31 317 ARG B CA 1
ATOM 6140 C C . ARG B 1 317 ? -3.996 -15.578 0.933 1 97.31 317 ARG B C 1
ATOM 6142 O O . ARG B 1 317 ? -3.494 -14.781 1.73 1 97.31 317 ARG B O 1
ATOM 6149 N N . MET B 1 318 ? -5.262 -15.797 0.874 1 95.56 318 MET B N 1
ATOM 6150 C CA . MET B 1 318 ? -6.195 -15.328 1.893 1 95.56 318 MET B CA 1
ATOM 6151 C C . MET B 1 318 ? -7.129 -16.453 2.334 1 95.56 318 MET B C 1
ATOM 6153 O O . MET B 1 318 ? -7.453 -17.344 1.548 1 95.56 318 MET B O 1
ATOM 6157 N N . PRO B 1 319 ? -7.59 -16.438 3.57 1 94.69 319 PRO B N 1
ATOM 6158 C CA . PRO B 1 319 ? -8.406 -17.531 4.109 1 94.69 319 PRO B CA 1
ATOM 6159 C C . PRO B 1 319 ? -9.852 -17.469 3.639 1 94.69 319 PRO B C 1
ATOM 6161 O O . PRO B 1 319 ? -10.602 -18.438 3.807 1 94.69 319 PRO B O 1
ATOM 6164 N N . HIS B 1 320 ? -10.266 -16.453 2.967 1 94.81 320 HIS B N 1
ATOM 6165 C CA . HIS B 1 320 ? -11.664 -16.234 2.602 1 94.81 320 HIS B CA 1
ATOM 6166 C C . HIS B 1 320 ? -11.984 -16.891 1.261 1 94.81 320 HIS B C 1
ATOM 6168 O O . HIS B 1 320 ? -11.125 -16.969 0.384 1 94.81 320 HIS B O 1
ATOM 6174 N N . THR B 1 321 ? -13.281 -17.344 1.201 1 97.62 321 THR B N 1
ATOM 6175 C CA . THR B 1 321 ? -13.719 -18.047 -0.001 1 97.62 321 THR B CA 1
ATOM 6176 C C . THR B 1 321 ? -15.07 -17.531 -0.472 1 97.62 321 THR B C 1
ATOM 6178 O O . THR B 1 321 ? -15.672 -18.094 -1.389 1 97.62 321 THR B O 1
ATOM 6181 N N . SER B 1 322 ? -15.586 -16.484 0.151 1 98.06 322 SER B N 1
ATOM 6182 C CA . SER B 1 322 ? -16.828 -15.922 -0.36 1 98.06 322 SER B CA 1
ATOM 6183 C C . SER B 1 322 ? -16.609 -15.203 -1.688 1 98.06 322 SER B C 1
ATOM 6185 O O . SER B 1 322 ? -15.578 -14.555 -1.881 1 98.06 322 SER B O 1
ATOM 6187 N N . LEU B 1 323 ? -17.578 -15.336 -2.553 1 98.5 323 LEU B N 1
ATOM 6188 C CA . LEU B 1 323 ? -17.453 -14.719 -3.869 1 98.5 323 LEU B CA 1
ATOM 6189 C C . LEU B 1 323 ? -17.25 -13.211 -3.746 1 98.5 323 LEU B C 1
ATOM 6191 O O . LEU B 1 323 ? -16.469 -12.633 -4.496 1 98.5 323 LEU B O 1
ATOM 6195 N N . ARG B 1 324 ? -17.922 -12.586 -2.84 1 98 324 ARG B N 1
ATOM 6196 C CA . ARG B 1 324 ? -17.766 -11.148 -2.613 1 98 324 ARG B CA 1
ATOM 6197 C C . ARG B 1 324 ? -16.312 -10.805 -2.283 1 98 324 ARG B C 1
ATOM 6199 O O . ARG B 1 324 ? -15.75 -9.867 -2.852 1 98 324 ARG B O 1
ATOM 6206 N N . LYS B 1 325 ? -15.711 -11.516 -1.35 1 97.06 325 LYS B N 1
ATOM 6207 C CA . LYS B 1 325 ? -14.328 -11.266 -0.941 1 97.06 325 LYS B CA 1
ATOM 6208 C C . LYS B 1 325 ? -13.352 -11.578 -2.072 1 97.06 325 LYS B C 1
ATOM 6210 O O . LYS B 1 325 ? -12.336 -10.906 -2.225 1 97.06 325 LYS B O 1
ATOM 6215 N N . VAL B 1 326 ? -13.672 -12.594 -2.795 1 98.31 326 VAL B N 1
ATOM 6216 C CA . VAL B 1 326 ? -12.836 -12.969 -3.93 1 98.31 326 VAL B CA 1
ATOM 6217 C C . VAL B 1 326 ? -12.859 -11.859 -4.98 1 98.31 326 VAL B C 1
ATOM 6219 O O . VAL B 1 326 ? -11.82 -11.492 -5.527 1 98.31 326 VAL B O 1
ATOM 6222 N N . LYS B 1 327 ? -14.031 -11.375 -5.297 1 98.44 327 LYS B N 1
ATOM 6223 C CA . LYS B 1 327 ? -14.156 -10.281 -6.254 1 98.44 327 LYS B CA 1
ATOM 6224 C C . LYS B 1 327 ? -13.438 -9.031 -5.762 1 98.44 327 LYS B C 1
ATOM 6226 O O . LYS B 1 327 ? -12.805 -8.32 -6.547 1 98.44 327 LYS B O 1
ATOM 6231 N N . GLU B 1 328 ? -13.578 -8.789 -4.484 1 96.88 328 GLU B N 1
ATOM 6232 C CA . GLU B 1 328 ? -12.867 -7.66 -3.891 1 96.88 328 GLU B CA 1
ATOM 6233 C C . GLU B 1 328 ? -11.359 -7.797 -4.07 1 96.88 328 GLU B C 1
ATOM 6235 O O . GLU B 1 328 ? -10.68 -6.836 -4.438 1 96.88 328 GLU B O 1
ATOM 6240 N N . ALA B 1 329 ? -10.852 -8.945 -3.807 1 97.56 329 ALA B N 1
ATOM 6241 C CA . ALA B 1 329 ? -9.422 -9.211 -3.961 1 97.56 329 ALA B CA 1
ATOM 6242 C C . ALA B 1 329 ? -8.992 -9.094 -5.422 1 97.56 329 ALA B C 1
ATOM 6244 O O . ALA B 1 329 ? -7.941 -8.531 -5.727 1 97.56 329 ALA B O 1
ATOM 6245 N N . TYR B 1 330 ? -9.805 -9.578 -6.328 1 98.5 330 TYR B N 1
ATOM 6246 C CA . TYR B 1 330 ? -9.508 -9.586 -7.754 1 98.5 330 TYR B CA 1
ATOM 6247 C C . TYR B 1 330 ? -9.305 -8.172 -8.281 1 98.5 330 TYR B C 1
ATOM 6249 O O . TYR B 1 330 ? -8.516 -7.949 -9.203 1 98.5 330 TYR B O 1
ATOM 6257 N N . CYS B 1 331 ? -9.969 -7.254 -7.695 1 97.88 331 CYS B N 1
ATOM 6258 C CA . CYS B 1 331 ? -9.812 -5.875 -8.141 1 97.88 331 CYS B CA 1
ATOM 6259 C C . CYS B 1 331 ? -9.023 -5.059 -7.129 1 97.88 331 CYS B C 1
ATOM 6261 O O . CYS B 1 331 ? -9.039 -3.826 -7.168 1 97.88 331 CYS B O 1
ATOM 6263 N N . LEU B 1 332 ? -8.414 -5.695 -6.191 1 97.44 332 LEU B N 1
ATOM 6264 C CA . LEU B 1 332 ? -7.535 -5.09 -5.191 1 97.44 332 LEU B CA 1
ATOM 6265 C C . LEU B 1 332 ? -8.266 -4 -4.418 1 97.44 332 LEU B C 1
ATOM 6267 O O . LEU B 1 332 ? -7.777 -2.875 -4.309 1 97.44 332 LEU B O 1
ATOM 6271 N N . GLY B 1 333 ? -9.469 -4.359 -3.938 1 94.69 333 GLY B N 1
ATOM 6272 C CA . GLY B 1 333 ? -10.25 -3.465 -3.098 1 94.69 333 GLY B CA 1
ATOM 6273 C C . GLY B 1 333 ? -10.758 -2.242 -3.84 1 94.69 333 GLY B C 1
ATOM 6274 O O . GLY B 1 333 ? -10.844 -1.153 -3.27 1 94.69 333 GLY B O 1
ATOM 6275 N N . GLY B 1 334 ? -10.938 -2.371 -5.141 1 95.56 334 GLY B N 1
ATOM 6276 C CA . GLY B 1 334 ? -11.469 -1.272 -5.93 1 95.56 334 GLY B CA 1
ATOM 6277 C C . GLY B 1 334 ? -10.391 -0.41 -6.559 1 95.56 334 GLY B C 1
ATOM 6278 O O . GLY B 1 334 ? -10.695 0.586 -7.219 1 95.56 334 GLY B O 1
ATOM 6279 N N . ARG B 1 335 ? -9.188 -0.718 -6.438 1 97.06 335 ARG B N 1
ATOM 6280 C CA . ARG B 1 335 ? -8.078 0.086 -6.949 1 97.06 335 ARG B CA 1
ATOM 6281 C C . ARG B 1 335 ? -7.867 -0.165 -8.438 1 97.06 335 ARG B C 1
ATOM 6283 O O . ARG B 1 335 ? -7.254 0.65 -9.133 1 97.06 335 ARG B O 1
ATOM 6290 N N . LEU B 1 336 ? -8.203 -1.369 -8.859 1 98.06 336 LEU B N 1
ATOM 6291 C CA . LEU B 1 336 ? -8.234 -1.628 -10.289 1 98.06 336 LEU B CA 1
ATOM 6292 C C . LEU B 1 336 ? -9.57 -1.216 -10.891 1 98.06 336 LEU B C 1
ATOM 6294 O O . LEU B 1 336 ? -10.586 -1.881 -10.672 1 98.06 336 LEU B O 1
ATOM 6298 N N . THR B 1 337 ? -9.578 -0.197 -11.711 1 95.19 337 THR B N 1
ATOM 6299 C CA . THR B 1 337 ? -10.836 0.419 -12.109 1 95.19 337 THR B CA 1
ATOM 6300 C C . THR B 1 337 ? -11.031 0.324 -13.625 1 95.19 337 THR B C 1
ATOM 6302 O O . THR B 1 337 ? -12.008 0.842 -14.164 1 95.19 337 THR B O 1
ATOM 6305 N N . ASP B 1 338 ? -10.188 -0.291 -14.32 1 94.81 338 ASP B N 1
ATOM 6306 C CA . ASP B 1 338 ? -10.219 -0.32 -15.781 1 94.81 338 ASP B CA 1
ATOM 6307 C C . ASP B 1 338 ? -11.312 -1.262 -16.281 1 94.81 338 ASP B C 1
ATOM 6309 O O . ASP B 1 338 ? -11.836 -2.076 -15.523 1 94.81 338 ASP B O 1
ATOM 6313 N N . GLU B 1 339 ? -11.57 -1.214 -17.562 1 95.12 339 GLU B N 1
ATOM 6314 C CA . GLU B 1 339 ? -12.633 -1.992 -18.188 1 95.12 339 GLU B CA 1
ATOM 6315 C C . GLU B 1 339 ? -12.289 -3.479 -18.203 1 95.12 339 GLU B C 1
ATOM 6317 O O . GLU B 1 339 ? -13.18 -4.328 -18.094 1 95.12 339 GLU B O 1
ATOM 6322 N N . ASN B 1 340 ? -11.078 -3.805 -18.391 1 95.62 340 ASN B N 1
ATOM 6323 C CA . ASN B 1 340 ? -10.664 -5.203 -18.375 1 95.62 340 ASN B CA 1
ATOM 6324 C C . ASN B 1 340 ? -11.031 -5.879 -17.062 1 95.62 340 ASN B C 1
ATOM 6326 O O . ASN B 1 340 ? -11.547 -7 -17.047 1 95.62 340 ASN B O 1
ATOM 6330 N N . THR B 1 341 ? -10.734 -5.18 -16 1 97.31 341 THR B N 1
ATOM 6331 C CA . THR B 1 341 ? -11.047 -5.715 -14.68 1 97.31 341 THR B CA 1
ATOM 6332 C C . THR B 1 341 ? -12.547 -5.875 -14.5 1 97.31 341 THR B C 1
ATOM 6334 O O . THR B 1 341 ? -13.016 -6.879 -13.953 1 97.31 341 THR B O 1
ATOM 6337 N N . LYS B 1 342 ? -13.289 -4.926 -14.953 1 96.94 342 LYS B N 1
ATOM 6338 C CA . LYS B 1 342 ? -14.742 -4.973 -14.828 1 96.94 342 LYS B CA 1
ATOM 6339 C C . LYS B 1 342 ? -15.32 -6.18 -15.562 1 96.94 342 LYS B C 1
ATOM 6341 O O . LYS B 1 342 ? -16.156 -6.902 -15.023 1 96.94 342 LYS B O 1
ATOM 6346 N N . GLU B 1 343 ? -14.906 -6.363 -16.766 1 97.25 343 GLU B N 1
ATOM 6347 C CA . GLU B 1 343 ? -15.352 -7.512 -17.547 1 97.25 343 GLU B CA 1
ATOM 6348 C C . GLU B 1 343 ? -14.906 -8.82 -16.906 1 97.25 343 GLU B C 1
ATOM 6350 O O . GLU B 1 343 ? -15.656 -9.797 -16.875 1 97.25 343 GLU B O 1
ATOM 6355 N N . GLY B 1 344 ? -13.68 -8.844 -16.453 1 97.75 344 GLY B N 1
ATOM 6356 C CA . GLY B 1 344 ? -13.18 -10.016 -15.758 1 97.75 344 GLY B CA 1
ATOM 6357 C C . GLY B 1 344 ? -14 -10.391 -14.539 1 97.75 344 GLY B C 1
ATOM 6358 O O . GLY B 1 344 ? -14.242 -11.57 -14.281 1 97.75 344 GLY B O 1
ATOM 6359 N N . LEU B 1 345 ? -14.469 -9.383 -13.828 1 98.5 345 LEU B N 1
ATOM 6360 C CA . LEU B 1 345 ? -15.25 -9.609 -12.625 1 98.5 345 LEU B CA 1
ATOM 6361 C C . LEU B 1 345 ? -16.594 -10.25 -12.961 1 98.5 345 LEU B C 1
ATOM 6363 O O . LEU B 1 345 ? -17.078 -11.102 -12.219 1 98.5 345 LEU B O 1
ATOM 6367 N N . LYS B 1 346 ? -17.188 -9.867 -14.039 1 97.94 346 LYS B N 1
ATOM 6368 C CA . LYS B 1 346 ? -18.438 -10.477 -14.477 1 97.94 346 LYS B CA 1
ATOM 6369 C C . LYS B 1 346 ? -18.25 -11.961 -14.789 1 97.94 346 LYS B C 1
ATOM 6371 O O . LYS B 1 346 ? -19.062 -12.789 -14.375 1 97.94 346 LYS B O 1
ATOM 6376 N N . LEU B 1 347 ? -17.219 -12.234 -15.508 1 97.5 347 LEU B N 1
ATOM 6377 C CA . LEU B 1 347 ? -16.922 -13.609 -15.898 1 97.5 347 LEU B CA 1
ATOM 6378 C C . LEU B 1 347 ? -16.531 -14.453 -14.688 1 97.5 347 LEU B C 1
ATOM 6380 O O . LEU B 1 347 ? -16.891 -15.633 -14.609 1 97.5 347 LEU B O 1
ATOM 6384 N N . LEU B 1 348 ? -15.773 -13.828 -13.789 1 98.5 348 LEU B N 1
ATOM 6385 C CA . LEU B 1 348 ? -15.398 -14.516 -12.562 1 98.5 348 LEU B CA 1
ATOM 6386 C C . LEU B 1 348 ? -16.625 -14.875 -11.742 1 98.5 348 LEU B C 1
ATOM 6388 O O . LEU B 1 348 ? -16.703 -15.961 -11.148 1 98.5 348 LEU B O 1
ATOM 6392 N N . ASP B 1 349 ? -17.562 -13.93 -11.656 1 98.56 349 ASP B N 1
ATOM 6393 C CA . ASP B 1 349 ? -18.828 -14.18 -10.961 1 98.56 349 ASP B CA 1
ATOM 6394 C C . ASP B 1 349 ? -19.516 -15.422 -11.523 1 98.56 349 ASP B C 1
ATOM 6396 O O . ASP B 1 349 ? -19.891 -16.328 -10.766 1 98.56 349 ASP B O 1
ATOM 6400 N N . GLU B 1 350 ? -19.625 -15.531 -12.781 1 98 350 GLU B N 1
ATOM 6401 C CA . GLU B 1 350 ? -20.266 -16.656 -13.445 1 98 350 GLU B CA 1
ATOM 6402 C C . GLU B 1 350 ? -19.5 -17.953 -13.195 1 98 350 GLU B C 1
ATOM 6404 O O . GLU B 1 350 ? -20.094 -19 -12.898 1 98 350 GLU B O 1
ATOM 6409 N N . LEU B 1 351 ? -18.234 -17.891 -13.352 1 98.44 351 LEU B N 1
ATOM 6410 C CA . LEU B 1 351 ? -17.391 -19.078 -13.172 1 98.44 351 LEU B CA 1
ATOM 6411 C C . LEU B 1 351 ? -17.516 -19.609 -11.75 1 98.44 351 LEU B C 1
ATOM 6413 O O . LEU B 1 351 ? -17.719 -20.812 -11.555 1 98.44 351 LEU B O 1
ATOM 6417 N N . TRP B 1 352 ? -17.328 -18.688 -10.773 1 98.62 352 TRP B N 1
ATOM 6418 C CA . TRP B 1 352 ? -17.344 -19.078 -9.367 1 98.62 352 TRP B CA 1
ATOM 6419 C C . TRP B 1 352 ? -18.688 -19.719 -9 1 98.62 352 TRP B C 1
ATOM 6421 O O . TRP B 1 352 ? -18.719 -20.75 -8.336 1 98.62 352 TRP B O 1
ATOM 6431 N N . ARG B 1 353 ? -19.797 -19.172 -9.469 1 98.19 353 ARG B N 1
ATOM 6432 C CA . ARG B 1 353 ? -21.125 -19.703 -9.203 1 98.19 353 ARG B CA 1
ATOM 6433 C C . ARG B 1 353 ? -21.312 -21.062 -9.875 1 98.19 353 ARG B C 1
ATOM 6435 O O . ARG B 1 353 ? -21.922 -21.969 -9.297 1 98.19 353 ARG B O 1
ATOM 6442 N N . THR B 1 354 ? -20.828 -21.172 -11.031 1 98.31 354 THR B N 1
ATOM 6443 C CA . THR B 1 354 ? -20.953 -22.406 -11.781 1 98.31 354 THR B CA 1
ATOM 6444 C C . THR B 1 354 ? -20.156 -23.531 -11.125 1 98.31 354 THR B C 1
ATOM 6446 O O . THR B 1 354 ? -20.656 -24.641 -10.93 1 98.31 354 THR B O 1
ATOM 6449 N N . VAL B 1 355 ? -18.938 -23.281 -10.727 1 98.5 355 VAL B N 1
ATOM 6450 C CA . VAL B 1 355 ? -18.016 -24.297 -10.242 1 98.5 355 VAL B CA 1
ATOM 6451 C C . VAL B 1 355 ? -18.406 -24.719 -8.828 1 98.5 355 VAL B C 1
ATOM 6453 O O . VAL B 1 355 ? -18.391 -25.906 -8.5 1 98.5 355 VAL B O 1
ATOM 6456 N N . PHE B 1 356 ? -18.781 -23.75 -7.973 1 98.19 356 PHE B N 1
ATOM 6457 C CA . PHE B 1 356 ? -19 -24.062 -6.566 1 98.19 356 PHE B CA 1
ATOM 6458 C C . PHE B 1 356 ? -20.484 -24.156 -6.254 1 98.19 356 PHE B C 1
ATOM 6460 O O . PHE B 1 356 ? -20.875 -24.562 -5.152 1 98.19 356 PHE B O 1
ATOM 6467 N N . GLY B 1 357 ? -21.359 -23.766 -7.164 1 96.81 357 GLY B N 1
ATOM 6468 C CA . GLY B 1 357 ? -22.797 -23.906 -7 1 96.81 357 GLY B CA 1
ATOM 6469 C C . GLY B 1 357 ? -23.359 -22.984 -5.926 1 96.81 357 GLY B C 1
ATOM 6470 O O . GLY B 1 357 ? -24.203 -23.406 -5.137 1 96.81 357 GLY B O 1
ATOM 6471 N N . ILE B 1 358 ? -22.875 -21.766 -5.871 1 95.88 358 ILE B N 1
ATOM 6472 C CA . ILE B 1 358 ? -23.328 -20.875 -4.801 1 95.88 358 ILE B CA 1
ATOM 6473 C C . ILE B 1 358 ? -24.297 -19.828 -5.363 1 95.88 358 ILE B C 1
ATOM 6475 O O . ILE B 1 358 ? -24.141 -19.391 -6.508 1 95.88 358 ILE B O 1
ATOM 6479 N N . ASP B 1 359 ? -25.188 -19.328 -4.477 1 95.38 359 ASP B N 1
ATOM 6480 C CA . ASP B 1 359 ? -26.094 -18.25 -4.828 1 95.38 359 ASP B CA 1
ATOM 6481 C C . ASP B 1 359 ? -25.828 -17 -3.996 1 95.38 359 ASP B C 1
ATOM 6483 O O . ASP B 1 359 ? -25.922 -15.883 -4.5 1 95.38 359 ASP B O 1
ATOM 6487 N N . ASP B 1 360 ? -25.469 -17.266 -2.787 1 97.06 360 ASP B N 1
ATOM 6488 C CA . ASP B 1 360 ? -25.172 -16.172 -1.873 1 97.06 360 ASP B CA 1
ATOM 6489 C C . ASP B 1 360 ? -23.703 -15.773 -1.943 1 97.06 360 ASP B C 1
ATOM 6491 O O . ASP B 1 360 ? -22.828 -16.516 -1.479 1 97.06 360 ASP B O 1
ATOM 6495 N N . GLU B 1 361 ? -23.422 -14.594 -2.467 1 97.12 361 GLU B N 1
ATOM 6496 C CA . GLU B 1 361 ? -22.031 -14.18 -2.672 1 97.12 361 GLU B CA 1
ATOM 6497 C C . GLU B 1 361 ? -21.344 -13.859 -1.344 1 97.12 361 GLU B C 1
ATOM 6499 O O . GLU B 1 361 ? -20.125 -13.766 -1.276 1 97.12 361 GLU B O 1
ATOM 6504 N N . ASP B 1 362 ? -22.078 -13.695 -0.257 1 97 362 ASP B N 1
ATOM 6505 C CA . ASP B 1 362 ? -21.516 -13.359 1.046 1 97 362 ASP B CA 1
ATOM 6506 C C . ASP B 1 362 ? -21.141 -14.625 1.819 1 97 362 ASP B C 1
ATOM 6508 O O . ASP B 1 362 ? -20.391 -14.562 2.797 1 97 362 ASP B O 1
ATOM 6512 N N . ALA B 1 363 ? -21.656 -15.719 1.376 1 96.31 363 ALA B N 1
ATOM 6513 C CA . ALA B 1 363 ? -21.438 -16.953 2.121 1 96.31 363 ALA B CA 1
ATOM 6514 C C . ALA B 1 363 ? -20.062 -17.531 1.829 1 96.31 363 ALA B C 1
ATOM 6516 O O . ALA B 1 363 ? -19.641 -17.625 0.67 1 96.31 363 ALA B O 1
ATOM 6517 N N . GLU B 1 364 ? -19.406 -17.938 2.92 1 97.25 364 GLU B N 1
ATOM 6518 C CA . GLU B 1 364 ? -18.141 -18.656 2.777 1 97.25 364 GLU B CA 1
ATOM 6519 C C . GLU B 1 364 ? -18.391 -20.109 2.359 1 97.25 364 GLU B C 1
ATOM 6521 O O . GLU B 1 364 ? -19.422 -20.688 2.701 1 97.25 364 GLU B O 1
ATOM 6526 N N . LEU B 1 365 ? -17.469 -20.656 1.562 1 97.5 365 LEU B N 1
ATOM 6527 C CA . LEU B 1 365 ? -17.5 -22.094 1.331 1 97.5 365 LEU B CA 1
ATOM 6528 C C . LEU B 1 365 ? -17.25 -22.859 2.627 1 97.5 365 LEU B C 1
ATOM 6530 O O . LEU B 1 365 ? -16.844 -22.281 3.631 1 97.5 365 LEU B O 1
ATOM 6534 N N . PRO B 1 366 ? -17.531 -24.156 2.654 1 95.81 366 PRO B N 1
ATOM 6535 C CA . PRO B 1 366 ? -17.391 -24.922 3.896 1 95.81 366 PRO B CA 1
ATOM 6536 C C . PRO B 1 366 ? -15.992 -24.797 4.504 1 95.81 366 PRO B C 1
ATOM 6538 O O . PRO B 1 366 ? -15 -24.781 3.773 1 95.81 366 PRO B O 1
ATOM 6541 N N . GLN B 1 367 ? -15.961 -24.719 5.746 1 94.69 367 GLN B N 1
ATOM 6542 C CA . GLN B 1 367 ? -14.695 -24.547 6.461 1 94.69 367 GLN B CA 1
ATOM 6543 C C . GLN B 1 367 ? -13.734 -25.688 6.16 1 94.69 367 GLN B C 1
ATOM 6545 O O . GLN B 1 367 ? -14.141 -26.844 6.086 1 94.69 367 GLN B O 1
ATOM 6550 N N . ASN B 1 368 ? -12.555 -25.359 5.871 1 95.69 368 ASN B N 1
ATOM 6551 C CA . ASN B 1 368 ? -11.461 -26.281 5.605 1 95.69 368 ASN B CA 1
ATOM 6552 C C . ASN B 1 368 ? -10.148 -25.781 6.199 1 95.69 368 ASN B C 1
ATOM 6554 O O . ASN B 1 368 ? -9.664 -24.703 5.832 1 95.69 368 ASN B O 1
ATOM 6558 N N . SER B 1 369 ? -9.508 -26.531 7.082 1 93.19 369 SER B N 1
ATOM 6559 C CA . SER B 1 369 ? -8.328 -26.094 7.812 1 93.19 369 SER B CA 1
ATOM 6560 C C . SER B 1 369 ? -7.047 -26.547 7.121 1 93.19 369 SER B C 1
ATOM 6562 O O . SER B 1 369 ? -5.945 -26.344 7.645 1 93.19 369 SER B O 1
ATOM 6564 N N . HIS B 1 370 ? -7.227 -27.172 5.996 1 95 370 HIS B N 1
ATOM 6565 C CA . HIS B 1 370 ? -6.035 -27.625 5.281 1 95 370 HIS B CA 1
ATOM 6566 C C . HIS B 1 370 ? -5.113 -26.438 4.973 1 95 370 HIS B C 1
ATOM 6568 O O . HIS B 1 370 ? -5.582 -25.344 4.66 1 95 370 HIS B O 1
ATOM 6574 N N . ARG B 1 371 ? -3.777 -26.656 4.918 1 94.75 371 ARG B N 1
ATOM 6575 C CA . ARG B 1 371 ? -2.752 -25.641 4.734 1 94.75 371 ARG B CA 1
ATOM 6576 C C . ARG B 1 371 ? -2.953 -24.891 3.418 1 94.75 371 ARG B C 1
ATOM 6578 O O . ARG B 1 371 ? -2.643 -23.703 3.318 1 94.75 371 ARG B O 1
ATOM 6585 N N . THR B 1 372 ? -3.461 -25.578 2.408 1 95.75 372 THR B N 1
ATOM 6586 C CA . THR B 1 372 ? -3.604 -24.953 1.097 1 95.75 372 THR B CA 1
ATOM 6587 C C . THR B 1 372 ? -5.059 -24.578 0.833 1 95.75 372 THR B C 1
ATOM 6589 O O . THR B 1 372 ? -5.434 -24.281 -0.304 1 95.75 372 THR B O 1
ATOM 6592 N N . ALA B 1 373 ? -5.938 -24.656 1.862 1 96.25 373 ALA B N 1
ATOM 6593 C CA . ALA B 1 373 ? -7.316 -24.188 1.729 1 96.25 373 ALA B CA 1
ATOM 6594 C C . ALA B 1 373 ? -7.375 -22.672 1.611 1 96.25 373 ALA B C 1
ATOM 6596 O O . ALA B 1 373 ? -6.352 -22 1.723 1 96.25 373 ALA B O 1
ATOM 6597 N N . GLY B 1 374 ? -8.562 -22.141 1.282 1 96.75 374 GLY B N 1
ATOM 6598 C CA . GLY B 1 374 ? -8.703 -20.719 1.003 1 96.75 374 GLY B CA 1
ATOM 6599 C C . GLY B 1 374 ? -8.523 -20.375 -0.465 1 96.75 374 GLY B C 1
ATOM 6600 O O . GLY B 1 374 ? -8.758 -21.219 -1.335 1 96.75 374 GLY B O 1
ATOM 6601 N N . THR B 1 375 ? -8.234 -19.078 -0.672 1 97.62 375 THR B N 1
ATOM 6602 C CA . THR B 1 375 ? -8.07 -18.641 -2.051 1 97.62 375 THR B CA 1
ATOM 6603 C C . THR B 1 375 ? -6.68 -18.047 -2.266 1 97.62 375 THR B C 1
ATOM 6605 O O . THR B 1 375 ? -6.109 -17.438 -1.357 1 97.62 375 THR B O 1
ATOM 6608 N N . ILE B 1 376 ? -6.125 -18.297 -3.408 1 98.25 376 ILE B N 1
ATOM 6609 C CA . ILE B 1 376 ? -4.828 -17.719 -3.738 1 98.25 376 ILE B CA 1
ATOM 6610 C C . ILE B 1 376 ? -4.934 -16.938 -5.051 1 98.25 376 ILE B C 1
ATOM 6612 O O . ILE B 1 376 ? -5.711 -17.312 -5.938 1 98.25 376 ILE B O 1
ATOM 6616 N N . PHE B 1 377 ? -4.293 -15.812 -5.109 1 98.62 377 PHE B N 1
ATOM 6617 C CA . PHE B 1 377 ? -4.199 -14.945 -6.277 1 98.62 377 PHE B CA 1
ATOM 6618 C C . PHE B 1 377 ? -2.75 -14.766 -6.711 1 98.62 377 PHE B C 1
ATOM 6620 O O . PHE B 1 377 ? -1.832 -14.93 -5.902 1 98.62 377 PHE B O 1
ATOM 6627 N N . ASN B 1 378 ? -2.557 -14.562 -7.91 1 98.38 378 ASN B N 1
ATOM 6628 C CA . ASN B 1 378 ? -1.322 -13.867 -8.258 1 98.38 378 ASN B CA 1
ATOM 6629 C C . ASN B 1 378 ? -1.604 -12.5 -8.883 1 98.38 378 ASN B C 1
ATOM 6631 O O . ASN B 1 378 ? -2.631 -12.312 -9.539 1 98.38 378 ASN B O 1
ATOM 6635 N N . PHE B 1 379 ? -0.82 -11.586 -8.578 1 98.75 379 PHE B N 1
ATOM 6636 C CA . PHE B 1 379 ? -0.798 -10.25 -9.156 1 98.75 379 PHE B CA 1
ATOM 6637 C C . PHE B 1 379 ? 0.471 -10.031 -9.977 1 98.75 379 PHE B C 1
ATOM 6639 O O . PHE B 1 379 ? 1.574 -10.023 -9.422 1 98.75 379 PHE B O 1
ATOM 6646 N N . GLU B 1 380 ? 0.249 -9.836 -11.219 1 98.69 380 GLU B N 1
ATOM 6647 C CA . GLU B 1 380 ? 1.343 -9.805 -12.188 1 98.69 380 GLU B CA 1
ATOM 6648 C C . GLU B 1 380 ? 1.85 -8.375 -12.391 1 98.69 380 GLU B C 1
ATOM 6650 O O . GLU B 1 380 ? 1.063 -7.465 -12.648 1 98.69 380 GLU B O 1
ATOM 6655 N N . LEU B 1 381 ? 3.129 -8.164 -12.188 1 98.69 381 LEU B N 1
ATOM 6656 C CA . LEU B 1 381 ? 3.816 -6.926 -12.531 1 98.69 381 LEU B CA 1
ATOM 6657 C C . LEU B 1 381 ? 4.516 -7.047 -13.883 1 98.69 381 LEU B C 1
ATOM 6659 O O . LEU B 1 381 ? 5.145 -8.07 -14.172 1 98.69 381 LEU B O 1
ATOM 6663 N N . ARG B 1 382 ? 4.387 -6.035 -14.703 1 98.06 382 ARG B N 1
ATOM 6664 C CA . ARG B 1 382 ? 5.078 -5.945 -15.984 1 98.06 382 ARG B CA 1
ATOM 6665 C C . ARG B 1 382 ? 5.848 -4.633 -16.109 1 98.06 382 ARG B C 1
ATOM 6667 O O . ARG B 1 382 ? 5.375 -3.588 -15.648 1 98.06 382 ARG B O 1
ATOM 6674 N N . PRO B 1 383 ? 7.039 -4.719 -16.797 1 97.44 383 PRO B N 1
ATOM 6675 C CA . PRO B 1 383 ? 7.75 -3.461 -17.047 1 97.44 383 PRO B CA 1
ATOM 6676 C C . PRO B 1 383 ? 6.879 -2.422 -17.75 1 97.44 383 PRO B C 1
ATOM 6678 O O . PRO B 1 383 ? 6.172 -2.75 -18.719 1 97.44 383 PRO B O 1
ATOM 6681 N N . GLY B 1 384 ? 6.934 -1.227 -17.219 1 96.5 384 GLY B N 1
ATOM 6682 C CA . GLY B 1 384 ? 6.246 -0.12 -17.859 1 96.5 384 GLY B CA 1
ATOM 6683 C C . GLY B 1 384 ? 4.789 0.004 -17.438 1 96.5 384 GLY B C 1
ATOM 6684 O O . GLY B 1 384 ? 4.113 0.965 -17.812 1 96.5 384 GLY B O 1
ATOM 6685 N N . LYS B 1 385 ? 4.25 -0.919 -16.703 1 97.12 385 LYS B N 1
ATOM 6686 C CA . LYS B 1 385 ? 2.85 -0.878 -16.297 1 97.12 385 LYS B CA 1
ATOM 6687 C C . LYS B 1 385 ? 2.707 -0.362 -14.875 1 97.12 385 LYS B C 1
ATOM 6689 O O . LYS B 1 385 ? 3.461 -0.765 -13.984 1 97.12 385 LYS B O 1
ATOM 6694 N N . TRP B 1 386 ? 1.692 0.484 -14.648 1 97.56 386 TRP B N 1
ATOM 6695 C CA . TRP B 1 386 ? 1.539 1.195 -13.383 1 97.56 386 TRP B CA 1
ATOM 6696 C C . TRP B 1 386 ? 0.667 0.403 -12.414 1 97.56 386 TRP B C 1
ATOM 6698 O O . TRP B 1 386 ? 0.605 0.718 -11.227 1 97.56 386 TRP B O 1
ATOM 6708 N N . PHE B 1 387 ? -0.029 -0.606 -12.914 1 98.44 387 PHE B N 1
ATOM 6709 C CA . PHE B 1 387 ? -0.925 -1.413 -12.094 1 98.44 387 PHE B CA 1
ATOM 6710 C C . PHE B 1 387 ? -0.685 -2.9 -12.328 1 98.44 387 PHE B C 1
ATOM 6712 O O . PHE B 1 387 ? -0.325 -3.307 -13.438 1 98.44 387 PHE B O 1
ATOM 6719 N N . PRO B 1 388 ? -0.85 -3.68 -11.281 1 98.44 388 PRO B N 1
ATOM 6720 C CA . PRO B 1 388 ? -0.736 -5.129 -11.477 1 98.44 388 PRO B CA 1
ATOM 6721 C C . PRO B 1 388 ? -1.965 -5.734 -12.148 1 98.44 388 PRO B C 1
ATOM 6723 O O . PRO B 1 388 ? -3.037 -5.121 -12.148 1 98.44 388 PRO B O 1
ATOM 6726 N N . GLU B 1 389 ? -1.812 -6.938 -12.727 1 97.94 389 GLU B N 1
ATOM 6727 C CA . GLU B 1 389 ? -2.906 -7.695 -13.328 1 97.94 389 GLU B CA 1
ATOM 6728 C C . GLU B 1 389 ? -3.264 -8.914 -12.477 1 97.94 389 GLU B C 1
ATOM 6730 O O . GLU B 1 389 ? -2.393 -9.711 -12.125 1 97.94 389 GLU B O 1
ATOM 6735 N N . PRO B 1 390 ? -4.508 -9.055 -12.211 1 98.44 390 PRO B N 1
ATOM 6736 C CA . PRO B 1 390 ? -4.906 -10.102 -11.273 1 98.44 390 PRO B CA 1
ATOM 6737 C C . PRO B 1 390 ? -5.191 -11.438 -11.961 1 98.44 390 PRO B C 1
ATOM 6739 O O . PRO B 1 390 ? -5.641 -11.453 -13.109 1 98.44 390 PRO B O 1
ATOM 6742 N N . LYS B 1 391 ? -4.922 -12.5 -11.305 1 98.56 391 LYS B N 1
ATOM 6743 C CA . LYS B 1 391 ? -5.34 -13.859 -11.609 1 98.56 391 LYS B CA 1
ATOM 6744 C C . LYS B 1 391 ? -5.746 -14.609 -10.336 1 98.56 391 LYS B C 1
ATOM 6746 O O . LYS B 1 391 ? -5.086 -14.492 -9.305 1 98.56 391 LYS B O 1
ATOM 6751 N N . VAL B 1 392 ? -6.844 -15.312 -10.367 1 98.81 392 VAL B N 1
ATOM 6752 C CA . VAL B 1 392 ? -7.316 -16.047 -9.203 1 98.81 392 VAL B CA 1
ATOM 6753 C C . VAL B 1 392 ? -7.203 -17.547 -9.453 1 98.81 392 VAL B C 1
ATOM 6755 O O . VAL B 1 392 ? -7.305 -18 -10.594 1 98.81 392 VAL B O 1
ATOM 6758 N N . TYR B 1 393 ? -6.934 -18.297 -8.414 1 98.69 393 TYR B N 1
ATOM 6759 C CA . TYR B 1 393 ? -6.891 -19.766 -8.445 1 98.69 393 TYR B CA 1
ATOM 6760 C C . TYR B 1 393 ? -8.008 -20.359 -7.594 1 98.69 393 TYR B C 1
ATOM 6762 O O . TYR B 1 393 ? -7.988 -20.234 -6.367 1 98.69 393 TYR B O 1
ATOM 6770 N N . LEU B 1 394 ? -8.93 -20.969 -8.266 1 98 394 LEU B N 1
ATOM 6771 C CA . LEU B 1 394 ? -10.031 -21.625 -7.562 1 98 394 LEU B CA 1
ATOM 6772 C C . LEU B 1 394 ? -9.57 -22.922 -6.918 1 98 394 LEU B C 1
ATOM 6774 O O . LEU B 1 394 ? -9.055 -23.812 -7.598 1 98 394 LEU B O 1
ATOM 6778 N N . PRO B 1 395 ? -9.742 -22.984 -5.613 1 95.81 395 PRO B N 1
ATOM 6779 C CA . PRO B 1 395 ? -9.289 -24.188 -4.898 1 95.81 395 PRO B CA 1
ATOM 6780 C C . PRO B 1 395 ? -10.281 -25.344 -4.977 1 95.81 395 PRO B C 1
ATOM 6782 O O . PRO B 1 395 ? -10.711 -25.859 -3.943 1 95.81 395 PRO B O 1
ATOM 6785 N N . VAL B 1 396 ? -10.492 -25.875 -6.062 1 98.12 396 VAL B N 1
ATOM 6786 C CA . VAL B 1 396 ? -11.57 -26.812 -6.352 1 98.12 396 VAL B CA 1
ATOM 6787 C C . VAL B 1 396 ? -11.344 -28.125 -5.598 1 98.12 396 VAL B C 1
ATOM 6789 O O . VAL B 1 396 ? -12.297 -28.797 -5.191 1 98.12 396 VAL B O 1
ATOM 6792 N N . ARG B 1 397 ? -10.141 -28.531 -5.355 1 97.44 397 ARG B N 1
ATOM 6793 C CA . ARG B 1 397 ? -9.852 -29.797 -4.688 1 97.44 397 ARG B CA 1
ATOM 6794 C C . ARG B 1 397 ? -10.367 -29.781 -3.252 1 97.44 397 ARG B C 1
ATOM 6796 O O . ARG B 1 397 ? -10.656 -30.844 -2.684 1 97.44 397 ARG B O 1
ATOM 6803 N N . HIS B 1 398 ? -10.555 -28.625 -2.699 1 97.5 398 HIS B N 1
ATOM 6804 C CA . HIS B 1 398 ? -10.93 -28.516 -1.295 1 97.5 398 HIS B CA 1
ATOM 6805 C C . HIS B 1 398 ? -12.43 -28.266 -1.147 1 97.5 398 HIS B C 1
ATOM 6807 O O . HIS B 1 398 ? -12.984 -28.438 -0.061 1 97.5 398 HIS B O 1
ATOM 6813 N N . TYR B 1 399 ? -13.078 -27.891 -2.25 1 97.69 399 TYR B N 1
ATOM 6814 C CA . TYR B 1 399 ? -14.406 -27.344 -2 1 97.69 399 TYR B CA 1
ATOM 6815 C C . TYR B 1 399 ? -15.43 -27.953 -2.945 1 97.69 399 TYR B C 1
ATOM 6817 O O . TYR B 1 399 ? -16.625 -27.656 -2.854 1 97.69 399 TYR B O 1
ATOM 6825 N N . CYS B 1 400 ? -15.023 -28.797 -3.867 1 97.94 400 CYS B N 1
ATOM 6826 C CA . CYS B 1 400 ? -15.945 -29.547 -4.715 1 97.94 400 CYS B CA 1
ATOM 6827 C C . CYS B 1 400 ? -16.109 -30.969 -4.215 1 97.94 400 CYS B C 1
ATOM 6829 O O . CYS B 1 400 ? -15.398 -31.391 -3.297 1 97.94 400 CYS B O 1
ATOM 6831 N N . GLU B 1 401 ? -16.984 -31.688 -4.836 1 97.56 401 GLU B N 1
ATOM 6832 C CA . GLU B 1 401 ? -17.312 -33.031 -4.375 1 97.56 401 GLU B CA 1
ATOM 6833 C C . GLU B 1 401 ? -16.422 -34.062 -5.055 1 97.56 401 GLU B C 1
ATOM 6835 O O . GLU B 1 401 ? -16.047 -35.062 -4.438 1 97.56 401 GLU B O 1
ATOM 6840 N N . SER B 1 402 ? -16.172 -33.875 -6.34 1 98.31 402 SER B N 1
ATOM 6841 C CA . SER B 1 402 ? -15.367 -34.812 -7.105 1 98.31 402 SER B CA 1
ATOM 6842 C C . SER B 1 402 ? -14.766 -34.156 -8.344 1 98.31 402 SER B C 1
ATOM 6844 O O . SER B 1 402 ? -15.219 -33.094 -8.766 1 98.31 402 SER B O 1
ATOM 6846 N N . ASP B 1 403 ? -13.812 -34.812 -8.906 1 98.62 403 ASP B N 1
ATOM 6847 C CA . ASP B 1 403 ? -13.188 -34.281 -10.117 1 98.62 403 ASP B CA 1
ATOM 6848 C C . ASP B 1 403 ? -14.156 -34.344 -11.305 1 98.62 403 ASP B C 1
ATOM 6850 O O . ASP B 1 403 ? -14.117 -33.469 -12.18 1 98.62 403 ASP B O 1
ATOM 6854 N N . MET B 1 404 ? -14.969 -35.344 -11.305 1 98.56 404 MET B N 1
ATOM 6855 C CA . MET B 1 404 ? -15.945 -35.406 -12.391 1 98.56 404 MET B CA 1
ATOM 6856 C C . MET B 1 404 ? -16.969 -34.281 -12.266 1 98.56 404 MET B C 1
ATOM 6858 O O . MET B 1 404 ? -17.453 -33.75 -13.281 1 98.56 404 MET B O 1
ATOM 6862 N N . GLN B 1 405 ? -17.328 -33.906 -11.07 1 98.56 405 GLN B N 1
ATOM 6863 C CA . GLN B 1 405 ? -18.203 -32.75 -10.883 1 98.56 405 GLN B CA 1
ATOM 6864 C C . GLN B 1 405 ? -17.547 -31.469 -11.391 1 98.56 405 GLN B C 1
ATOM 6866 O O . GLN B 1 405 ? -18.188 -30.656 -12.062 1 98.56 405 GLN B O 1
ATOM 6871 N N . ILE B 1 406 ? -16.297 -31.312 -11.023 1 98.75 406 ILE B N 1
ATOM 6872 C CA . ILE B 1 406 ? -15.531 -30.156 -11.484 1 98.75 406 ILE B CA 1
ATOM 6873 C C . ILE B 1 406 ? -15.547 -30.109 -13.016 1 98.75 406 ILE B C 1
ATOM 6875 O O . ILE B 1 406 ? -15.859 -29.062 -13.602 1 98.75 406 ILE B O 1
ATOM 6879 N N . ALA B 1 407 ? -15.258 -31.234 -13.617 1 98.75 407 ALA B N 1
ATOM 6880 C CA . ALA B 1 407 ? -15.18 -31.328 -15.07 1 98.75 407 ALA B CA 1
ATOM 6881 C C . ALA B 1 407 ? -16.531 -31 -15.711 1 98.75 407 ALA B C 1
ATOM 6883 O O . ALA B 1 407 ? -16.594 -30.281 -16.703 1 98.75 407 ALA B O 1
ATOM 6884 N N . SER B 1 408 ? -17.547 -31.531 -15.188 1 98.62 408 SER B N 1
ATOM 6885 C CA . SER B 1 408 ? -18.891 -31.297 -15.727 1 98.62 408 SER B CA 1
ATOM 6886 C C . SER B 1 408 ? -19.281 -29.828 -15.625 1 98.62 408 SER B C 1
ATOM 6888 O O . SER B 1 408 ? -19.859 -29.266 -16.547 1 98.62 408 SER B O 1
ATOM 6890 N N . ARG B 1 409 ? -19 -29.234 -14.562 1 98.56 409 ARG B N 1
ATOM 6891 C CA . ARG B 1 409 ? -19.312 -27.828 -14.352 1 98.56 409 ARG B CA 1
ATOM 6892 C C . ARG B 1 409 ? -18.453 -26.938 -15.234 1 98.56 409 ARG B C 1
ATOM 6894 O O . ARG B 1 409 ? -18.906 -25.891 -15.719 1 98.56 409 ARG B O 1
ATOM 6901 N N . LEU B 1 410 ? -17.234 -27.344 -15.438 1 98.5 410 LEU B N 1
ATOM 6902 C CA . LEU B 1 410 ? -16.391 -26.625 -16.375 1 98.5 410 LEU B CA 1
ATOM 6903 C C . LEU B 1 410 ? -16.953 -26.703 -17.797 1 98.5 410 LEU B C 1
ATOM 6905 O O . LEU B 1 410 ? -16.938 -25.719 -18.531 1 98.5 410 LEU B O 1
ATOM 6909 N N . GLN B 1 411 ? -17.422 -27.875 -18.156 1 98.12 411 GLN B N 1
ATOM 6910 C CA . GLN B 1 411 ? -18.031 -28.016 -19.469 1 98.12 411 GLN B CA 1
ATOM 6911 C C . GLN B 1 411 ? -19.188 -27.047 -19.656 1 98.12 411 GLN B C 1
ATOM 6913 O O . GLN B 1 411 ? -19.375 -26.469 -20.734 1 98.12 411 GLN B O 1
ATOM 6918 N N . THR B 1 412 ? -19.969 -26.875 -18.625 1 97.94 412 THR B N 1
ATOM 6919 C CA . THR B 1 412 ? -21.062 -25.922 -18.656 1 97.94 412 THR B CA 1
ATOM 6920 C C . THR B 1 412 ? -20.531 -24.5 -18.891 1 97.94 412 THR B C 1
ATOM 6922 O O . THR B 1 412 ? -21.078 -23.766 -19.719 1 97.94 412 THR B O 1
ATOM 6925 N N . PHE B 1 413 ? -19.562 -24.156 -18.219 1 97.31 413 PHE B N 1
ATOM 6926 C CA . PHE B 1 413 ? -18.969 -22.828 -18.359 1 97.31 413 PHE B CA 1
ATOM 6927 C C . PHE B 1 413 ? -18.344 -22.656 -19.734 1 97.31 413 PHE B C 1
ATOM 6929 O O . PHE B 1 413 ? -18.469 -21.594 -20.359 1 97.31 413 PHE B O 1
ATOM 6936 N N . PHE B 1 414 ? -17.625 -23.688 -20.203 1 96.38 414 PHE B N 1
ATOM 6937 C CA . PHE B 1 414 ? -17.031 -23.656 -21.531 1 96.38 414 PHE B CA 1
ATOM 6938 C C . PHE B 1 414 ? -18.109 -23.422 -22.594 1 96.38 414 PHE B C 1
ATOM 6940 O O . PHE B 1 414 ? -17.875 -22.719 -23.578 1 96.38 414 PHE B O 1
ATOM 6947 N N . GLY B 1 415 ? -19.188 -23.969 -22.422 1 95.38 415 GLY B N 1
ATOM 6948 C CA . GLY B 1 415 ? -20.312 -23.75 -23.328 1 95.38 415 GLY B CA 1
ATOM 6949 C C . GLY B 1 415 ? -20.734 -22.297 -23.391 1 95.38 415 GLY B C 1
ATOM 6950 O O . GLY B 1 415 ? -21.031 -21.766 -24.453 1 95.38 415 GLY B O 1
ATOM 6951 N N . ARG B 1 416 ? -20.734 -21.703 -22.281 1 94.19 416 ARG B N 1
ATOM 6952 C CA . ARG B 1 416 ? -21.125 -20.297 -22.219 1 94.19 416 ARG B CA 1
ATOM 6953 C C . ARG B 1 416 ? -20.094 -19.406 -22.906 1 94.19 416 ARG B C 1
ATOM 6955 O O . ARG B 1 416 ? -20.438 -18.344 -23.438 1 94.19 416 ARG B O 1
ATOM 6962 N N . LEU B 1 417 ? -18.875 -19.859 -22.906 1 93.75 417 LEU B N 1
ATOM 6963 C CA . LEU B 1 417 ? -17.797 -19.109 -23.547 1 93.75 417 LEU B CA 1
ATOM 6964 C C . LEU B 1 417 ? -17.766 -19.375 -25.047 1 93.75 417 LEU B C 1
ATOM 6966 O O . LEU B 1 417 ? -17.062 -18.688 -25.781 1 93.75 417 LEU B O 1
ATOM 6970 N N . GLY B 1 418 ? -18.469 -20.406 -25.453 1 92.5 418 GLY B N 1
ATOM 6971 C CA . GLY B 1 418 ? -18.453 -20.781 -26.859 1 92.5 418 GLY B CA 1
ATOM 6972 C C . GLY B 1 418 ? -17.312 -21.703 -27.219 1 92.5 418 GLY B C 1
ATOM 6973 O O . GLY B 1 418 ? -16.938 -21.828 -28.391 1 92.5 418 GLY B O 1
ATOM 6974 N N . TRP B 1 419 ? -16.672 -22.281 -26.219 1 93.88 419 TRP B N 1
ATOM 6975 C CA . TRP B 1 419 ? -15.617 -23.266 -26.453 1 93.88 419 TRP B CA 1
ATOM 6976 C C . TRP B 1 419 ? -16.203 -24.656 -26.672 1 93.88 419 TRP B C 1
ATOM 6978 O O . TRP B 1 419 ? -16.078 -25.531 -25.812 1 93.88 419 TRP B O 1
ATOM 6988 N N . HIS B 1 420 ? -16.641 -24.969 -27.766 1 92.81 420 HIS B N 1
ATOM 6989 C CA . HIS B 1 420 ? -17.516 -26.109 -28.031 1 92.81 420 HIS B CA 1
ATOM 6990 C C . HIS B 1 420 ? -16.766 -27.422 -27.891 1 92.81 420 HIS B C 1
ATOM 6992 O O . HIS B 1 420 ? -17.312 -28.422 -27.406 1 92.81 420 HIS B O 1
ATOM 6998 N N . ASN B 1 421 ? -15.531 -27.5 -28.344 1 91.88 421 ASN B N 1
ATOM 6999 C CA . ASN B 1 421 ? -14.773 -28.734 -28.219 1 91.88 421 ASN B CA 1
ATOM 7000 C C . ASN B 1 421 ? -14.562 -29.109 -26.75 1 91.88 421 ASN B C 1
ATOM 7002 O O . ASN B 1 421 ? -14.727 -30.266 -26.359 1 91.88 421 ASN B O 1
ATOM 7006 N N . MET B 1 422 ? -14.242 -28.125 -26 1 93.69 422 MET B N 1
ATOM 7007 C CA . MET B 1 422 ? -14.031 -28.359 -24.578 1 93.69 422 MET B CA 1
ATOM 7008 C C . MET B 1 422 ? -15.352 -28.688 -23.891 1 93.69 422 MET B C 1
ATOM 7010 O O . MET B 1 422 ? -15.391 -29.516 -22.969 1 93.69 422 MET B O 1
ATOM 7014 N N . GLU B 1 423 ? -16.375 -28 -24.297 1 95.44 423 GLU B N 1
ATOM 7015 C CA . GLU B 1 423 ? -17.703 -28.266 -23.766 1 95.44 423 GLU B CA 1
ATOM 7016 C C . GLU B 1 423 ? -18.094 -29.734 -23.984 1 95.44 423 GLU B C 1
ATOM 7018 O O . GLU B 1 423 ? -18.625 -30.375 -23.078 1 95.44 423 GLU B O 1
ATOM 7023 N N . LYS B 1 424 ? -17.734 -30.234 -25 1 96 424 LYS B N 1
ATOM 7024 C CA . LYS B 1 424 ? -18.188 -31.562 -25.391 1 96 424 LYS B CA 1
ATOM 7025 C C . LYS B 1 424 ? -17.281 -32.625 -24.781 1 96 424 LYS B C 1
ATOM 7027 O O . LYS B 1 424 ? -17.75 -33.688 -24.344 1 96 424 LYS B O 1
ATOM 7032 N N . ASP B 1 425 ? -16.016 -32.406 -24.734 1 95.88 425 ASP B N 1
ATOM 7033 C CA . ASP B 1 425 ? -15.094 -33.531 -24.625 1 95.88 425 ASP B CA 1
ATOM 7034 C C . ASP B 1 425 ? -14.32 -33.5 -23.312 1 95.88 425 ASP B C 1
ATOM 7036 O O . ASP B 1 425 ? -13.602 -34.438 -22.984 1 95.88 425 ASP B O 1
ATOM 7040 N N . TYR B 1 426 ? -14.383 -32.5 -22.531 1 97.5 426 TYR B N 1
ATOM 7041 C CA . TYR B 1 426 ? -13.453 -32.344 -21.438 1 97.5 426 TYR B CA 1
ATOM 7042 C C . TYR B 1 426 ? -13.555 -33.5 -20.453 1 97.5 426 TYR B C 1
ATOM 7044 O O . TYR B 1 426 ? -12.539 -34 -19.953 1 97.5 426 TYR B O 1
ATOM 7052 N N . CYS B 1 427 ? -14.75 -33.906 -20.062 1 98.19 427 CYS B N 1
ATOM 7053 C CA . CYS B 1 427 ? -14.922 -35.031 -19.172 1 98.19 427 CYS B CA 1
ATOM 7054 C C . CYS B 1 427 ? -14.242 -36.281 -19.719 1 98.19 427 CYS B C 1
ATOM 7056 O O . CYS B 1 427 ? -13.562 -37 -18.984 1 98.19 427 CYS B O 1
ATOM 7058 N N . LYS B 1 428 ? -14.414 -36.5 -20.953 1 97.88 428 LYS B N 1
ATOM 7059 C CA . LYS B 1 428 ? -13.781 -37.625 -21.594 1 97.88 428 LYS B CA 1
ATOM 7060 C C . LYS B 1 428 ? -12.258 -37.5 -21.578 1 97.88 428 LYS B C 1
ATOM 7062 O O . LYS B 1 428 ? -11.547 -38.5 -21.375 1 97.88 428 LYS B O 1
ATOM 7067 N N . HIS B 1 429 ? -11.836 -36.312 -21.875 1 97.31 429 HIS B N 1
ATOM 7068 C CA . HIS B 1 429 ? -10.398 -36.062 -21.812 1 97.31 429 HIS B CA 1
ATOM 7069 C C . HIS B 1 429 ? -9.852 -36.375 -20.438 1 97.31 429 HIS B C 1
ATOM 7071 O O . HIS B 1 429 ? -8.797 -37 -20.312 1 97.31 429 HIS B O 1
ATOM 7077 N N . LEU B 1 430 ? -10.555 -35.969 -19.438 1 98.19 430 LEU B N 1
ATOM 7078 C CA . LEU B 1 430 ? -10.109 -36.188 -18.062 1 98.19 430 LEU B CA 1
ATOM 7079 C C . LEU B 1 430 ? -10.023 -37.688 -17.766 1 98.19 430 LEU B C 1
ATOM 7081 O O . LEU B 1 430 ? -9.039 -38.125 -17.172 1 98.19 430 LEU B O 1
ATOM 7085 N N . GLU B 1 431 ? -10.992 -38.438 -18.172 1 98.06 431 GLU B N 1
ATOM 7086 C CA . GLU B 1 431 ? -11.008 -39.875 -17.953 1 98.06 431 GLU B CA 1
ATOM 7087 C C . GLU B 1 431 ? -9.852 -40.562 -18.688 1 98.06 431 GLU B C 1
ATOM 7089 O O . GLU B 1 431 ? -9.25 -41.5 -18.172 1 98.06 431 GLU B O 1
ATOM 7094 N N . ASP B 1 432 ? -9.594 -40.062 -19.797 1 97.56 432 ASP B N 1
ATOM 7095 C CA . ASP B 1 432 ? -8.523 -40.625 -20.609 1 97.56 432 ASP B CA 1
ATOM 7096 C C . ASP B 1 432 ? -7.156 -40.312 -20 1 97.56 432 ASP B C 1
ATOM 7098 O O . ASP B 1 432 ? -6.242 -41.156 -20.078 1 97.56 432 ASP B O 1
ATOM 7102 N N . LEU B 1 433 ? -7.035 -39.156 -19.531 1 97.88 433 LEU B N 1
ATOM 7103 C CA . LEU B 1 433 ? -5.766 -38.719 -18.969 1 97.88 433 LEU B CA 1
ATOM 7104 C C . LEU B 1 433 ? -5.461 -39.469 -17.672 1 97.88 433 LEU B C 1
ATOM 7106 O O . LEU B 1 433 ? -4.309 -39.812 -17.406 1 97.88 433 LEU B O 1
ATOM 7110 N N . PHE B 1 434 ? -6.562 -39.688 -16.938 1 97.56 434 PHE B N 1
ATOM 7111 C CA . PHE B 1 434 ? -6.383 -40.281 -15.609 1 97.56 434 PHE B CA 1
ATOM 7112 C C . PHE B 1 434 ? -7.324 -41.469 -15.414 1 97.56 434 PHE B C 1
ATOM 7114 O O . PHE B 1 434 ? -8.148 -41.438 -14.492 1 97.56 434 PHE B O 1
ATOM 7121 N N . PRO B 1 435 ? -7.098 -42.5 -16.094 1 95.31 435 PRO B N 1
ATOM 7122 C CA . PRO B 1 435 ? -8.047 -43.625 -16.078 1 95.31 435 PRO B CA 1
ATOM 7123 C C . PRO B 1 435 ? -8.094 -44.344 -14.742 1 95.31 435 PRO B C 1
ATOM 7125 O O . PRO B 1 435 ? -9.086 -45 -14.43 1 95.31 435 PRO B O 1
ATOM 7128 N N . HIS B 1 436 ? -7.141 -44.219 -13.914 1 94.19 436 HIS B N 1
ATOM 7129 C CA . HIS B 1 436 ? -7.086 -45 -12.688 1 94.19 436 HIS B CA 1
ATOM 7130 C C . HIS B 1 436 ? -7.445 -44.156 -11.477 1 94.19 436 HIS B C 1
ATOM 7132 O O . HIS B 1 436 ? -7.445 -44.656 -10.344 1 94.19 436 HIS B O 1
ATOM 7138 N N . HIS B 1 437 ? -7.656 -42.875 -11.656 1 96.69 437 HIS B N 1
ATOM 7139 C CA . HIS B 1 437 ? -8.039 -42 -10.555 1 96.69 437 HIS B CA 1
ATOM 7140 C C . HIS B 1 437 ? -9.516 -42.156 -10.203 1 96.69 437 HIS B C 1
ATOM 7142 O O . HIS B 1 437 ? -10.336 -42.469 -11.078 1 96.69 437 HIS B O 1
ATOM 7148 N N . PRO B 1 438 ? -9.844 -42.031 -8.922 1 96.94 438 PRO B N 1
ATOM 7149 C CA . PRO B 1 438 ? -11.258 -42.062 -8.539 1 96.94 438 PRO B CA 1
ATOM 7150 C C . PRO B 1 438 ? -11.992 -40.75 -8.844 1 96.94 438 PRO B C 1
ATOM 7152 O O . PRO B 1 438 ? -12.477 -40.094 -7.93 1 96.94 438 PRO B O 1
ATOM 7155 N N . LEU B 1 439 ? -12.203 -40.469 -10.07 1 98.06 439 LEU B N 1
ATOM 7156 C CA . LEU B 1 439 ? -12.641 -39.188 -10.562 1 98.06 439 LEU B CA 1
ATOM 7157 C C . LEU B 1 439 ? -14.078 -38.875 -10.125 1 98.06 439 LEU B C 1
ATOM 7159 O O . LEU B 1 439 ? -14.461 -37.719 -9.992 1 98.06 439 LEU B O 1
ATOM 7163 N N . SER B 1 440 ? -14.898 -39.875 -9.875 1 97.69 440 SER B N 1
ATOM 7164 C CA . SER B 1 440 ? -16.312 -39.656 -9.578 1 97.69 440 SER B CA 1
ATOM 7165 C C . SER B 1 440 ? -16.562 -39.625 -8.078 1 97.69 440 SER B C 1
ATOM 7167 O O . SER B 1 440 ? -17.641 -39.188 -7.629 1 97.69 440 SER B O 1
ATOM 7169 N N . SER B 1 441 ? -15.555 -39.969 -7.262 1 96.75 441 SER B N 1
ATOM 7170 C CA . SER B 1 441 ? -15.852 -40.125 -5.84 1 96.75 441 SER B CA 1
ATOM 7171 C C . SER B 1 441 ? -14.961 -39.25 -4.98 1 96.75 441 SER B C 1
ATOM 7173 O O . SER B 1 441 ? -15.172 -39.125 -3.773 1 96.75 441 SER B O 1
ATOM 7175 N N . SER B 1 442 ? -13.984 -38.625 -5.574 1 96.31 442 SER B N 1
ATOM 7176 C CA . SER B 1 442 ? -13.078 -37.812 -4.793 1 96.31 442 SER B CA 1
ATOM 7177 C C . SER B 1 442 ? -12.523 -36.656 -5.629 1 96.31 442 SER B C 1
ATOM 7179 O O . SER B 1 442 ? -12.633 -36.656 -6.859 1 96.31 442 SER B O 1
ATOM 7181 N N . THR B 1 443 ? -12.008 -35.688 -4.953 1 96.88 443 THR B N 1
ATOM 7182 C CA . THR B 1 443 ? -11.227 -34.625 -5.598 1 96.88 443 THR B CA 1
ATOM 7183 C C . THR B 1 443 ? -9.734 -34.906 -5.441 1 96.88 443 THR B C 1
ATOM 7185 O O . THR B 1 443 ? -9.328 -35.875 -4.805 1 96.88 443 THR B O 1
ATOM 7188 N N . GLY B 1 444 ? -8.953 -34.125 -6.121 1 96.25 444 GLY B N 1
ATOM 7189 C CA . GLY B 1 444 ? -7.512 -34.188 -5.945 1 96.25 444 GLY B CA 1
ATOM 7190 C C . GLY B 1 444 ? -6.754 -34.312 -7.254 1 96.25 444 GLY B C 1
ATOM 7191 O O . GLY B 1 444 ? -5.547 -34.062 -7.301 1 96.25 444 GLY B O 1
ATOM 7192 N N . THR B 1 445 ? -7.461 -34.781 -8.273 1 97.94 445 THR B N 1
ATOM 7193 C CA . THR B 1 445 ? -6.836 -34.781 -9.586 1 97.94 445 THR B CA 1
ATOM 7194 C C . THR B 1 445 ? -6.668 -33.375 -10.109 1 97.94 445 THR B C 1
ATOM 7196 O O . THR B 1 445 ? -5.59 -33 -10.57 1 97.94 445 THR B O 1
ATOM 7199 N N . HIS B 1 446 ? -7.754 -32.625 -10.008 1 98.44 446 HIS B N 1
ATOM 7200 C CA . HIS B 1 446 ? -7.613 -31.172 -10.18 1 98.44 446 HIS B CA 1
ATOM 7201 C C . HIS B 1 446 ? -7.016 -30.531 -8.93 1 98.44 446 HIS B C 1
ATOM 7203 O O . HIS B 1 446 ? -7.508 -30.75 -7.82 1 98.44 446 HIS B O 1
ATOM 7209 N N . THR B 1 447 ? -5.973 -29.766 -9.094 1 97.5 447 THR B N 1
ATOM 7210 C CA . THR B 1 447 ? -5.438 -29.047 -7.941 1 97.5 447 THR B CA 1
ATOM 7211 C C . THR B 1 447 ? -6.043 -27.656 -7.848 1 97.5 447 THR B C 1
ATOM 7213 O O . THR B 1 447 ? -6.625 -27.281 -6.824 1 97.5 447 THR B O 1
ATOM 7216 N N . PHE B 1 448 ? -5.934 -26.875 -8.977 1 97.81 448 PHE B N 1
ATOM 7217 C CA . PHE B 1 448 ? -6.492 -25.531 -9.078 1 97.81 448 PHE B CA 1
ATOM 7218 C C . PHE B 1 448 ? -7.09 -25.297 -10.461 1 97.81 448 PHE B C 1
ATOM 7220 O O . PHE B 1 448 ? -6.785 -26.031 -11.406 1 97.81 448 PHE B O 1
ATOM 7227 N N . LEU B 1 449 ? -7.969 -24.328 -10.5 1 98.56 449 LEU B N 1
ATOM 7228 C CA . LEU B 1 449 ? -8.375 -23.656 -11.727 1 98.56 449 LEU B CA 1
ATOM 7229 C C . LEU B 1 449 ? -8.016 -22.172 -11.695 1 98.56 449 LEU B C 1
ATOM 7231 O O . LEU B 1 449 ? -8.461 -21.453 -10.805 1 98.56 449 LEU B O 1
ATOM 7235 N N . SER B 1 450 ? -7.199 -21.797 -12.586 1 98.62 450 SER B N 1
ATOM 7236 C CA . SER B 1 450 ? -6.883 -20.375 -12.586 1 98.62 450 SER B CA 1
ATOM 7237 C C . SER B 1 450 ? -7.738 -19.625 -13.602 1 98.62 450 SER B C 1
ATOM 7239 O O . SER B 1 450 ? -8.18 -20.188 -14.602 1 98.62 450 SER B O 1
ATOM 7241 N N . PHE B 1 451 ? -8.008 -18.375 -13.352 1 98.38 451 PHE B N 1
ATOM 7242 C CA . PHE B 1 451 ? -8.82 -17.516 -14.203 1 98.38 451 PHE B CA 1
ATOM 7243 C C . PHE B 1 451 ? -8.273 -16.094 -14.234 1 98.38 451 PHE B C 1
ATOM 7245 O O . PHE B 1 451 ? -7.938 -15.531 -13.188 1 98.38 451 PHE B O 1
ATOM 7252 N N . SER B 1 452 ? -8.141 -15.555 -15.359 1 97.94 452 SER B N 1
ATOM 7253 C CA . SER B 1 452 ? -7.914 -14.133 -15.617 1 97.94 452 SER B CA 1
ATOM 7254 C C . SER B 1 452 ? -8.555 -13.703 -16.938 1 97.94 452 SER B C 1
ATOM 7256 O O . SER B 1 452 ? -9.039 -14.539 -17.688 1 97.94 452 SER B O 1
ATOM 7258 N N . TYR B 1 453 ? -8.625 -12.406 -17.156 1 97.12 453 TYR B N 1
ATOM 7259 C CA . TYR B 1 453 ? -9.242 -11.891 -18.375 1 97.12 453 TYR B CA 1
ATOM 7260 C C . TYR B 1 453 ? -8.445 -10.719 -18.938 1 97.12 453 TYR B C 1
ATOM 7262 O O . TYR B 1 453 ? -7.941 -9.883 -18.172 1 97.12 453 TYR B O 1
ATOM 7270 N N . LYS B 1 454 ? -8.281 -10.797 -20.156 1 94 454 LYS B N 1
ATOM 7271 C CA . LYS B 1 454 ? -7.77 -9.68 -20.953 1 94 454 LYS B CA 1
ATOM 7272 C C . LYS B 1 454 ? -8.602 -9.461 -22.203 1 94 454 LYS B C 1
ATOM 7274 O O . LYS B 1 454 ? -8.891 -10.414 -22.938 1 94 454 LYS B O 1
ATOM 7279 N N . LYS B 1 455 ? -8.867 -8.273 -22.453 1 90.5 455 LYS B N 1
ATOM 7280 C CA . LYS B 1 455 ? -9.742 -7.949 -23.578 1 90.5 455 LYS B CA 1
ATOM 7281 C C . LYS B 1 455 ? -9.211 -8.531 -24.875 1 90.5 455 LYS B C 1
ATOM 7283 O O . LYS B 1 455 ? -9.969 -9.07 -25.688 1 90.5 455 LYS B O 1
ATOM 7288 N N . GLN B 1 456 ? -7.965 -8.445 -25.109 1 87.44 456 GLN B N 1
ATOM 7289 C CA . GLN B 1 456 ? -7.352 -8.875 -26.359 1 87.44 456 GLN B CA 1
ATOM 7290 C C . GLN B 1 456 ? -7.34 -10.398 -26.469 1 87.44 456 GLN B C 1
ATOM 7292 O O . GLN B 1 456 ? -7.457 -10.945 -27.578 1 87.44 456 GLN B O 1
ATOM 7297 N N . LYS B 1 457 ? -7.262 -11.156 -25.328 1 87.69 457 LYS B N 1
ATOM 7298 C CA . LYS B 1 457 ? -7.094 -12.609 -25.344 1 87.69 457 LYS B CA 1
ATOM 7299 C C . LYS B 1 457 ? -8.359 -13.32 -24.875 1 87.69 457 LYS B C 1
ATOM 7301 O O . LYS B 1 457 ? -8.516 -14.523 -25.078 1 87.69 457 LYS B O 1
ATOM 7306 N N . GLY B 1 458 ? -9.203 -12.5 -24.297 1 92.38 458 GLY B N 1
ATOM 7307 C CA . GLY B 1 458 ? -10.391 -13.094 -23.703 1 92.38 458 GLY B CA 1
ATOM 7308 C C . GLY B 1 458 ? -10.117 -13.797 -22.391 1 92.38 458 GLY B C 1
ATOM 7309 O O . GLY B 1 458 ? -9.242 -13.375 -21.625 1 92.38 458 GLY B O 1
ATOM 7310 N N . VAL B 1 459 ? -10.898 -14.805 -22.172 1 95.62 459 VAL B N 1
ATOM 7311 C CA . VAL B 1 459 ? -10.758 -15.594 -20.953 1 95.62 459 VAL B CA 1
ATOM 7312 C C . VAL B 1 459 ? -9.461 -16.406 -21.016 1 95.62 459 VAL B C 1
ATOM 7314 O O . VAL B 1 459 ? -9.117 -16.953 -22.047 1 95.62 459 VAL B O 1
ATOM 7317 N N . TYR B 1 460 ? -8.766 -16.344 -19.969 1 96.62 460 TYR B N 1
ATOM 7318 C CA . TYR B 1 460 ? -7.527 -17.094 -19.781 1 96.62 460 TYR B CA 1
ATOM 7319 C C . TYR B 1 460 ? -7.633 -18.031 -18.594 1 96.62 460 TYR B C 1
ATOM 7321 O O . TYR B 1 460 ? -7.516 -17.609 -17.438 1 96.62 460 TYR B O 1
ATOM 7329 N N . MET B 1 461 ? -7.762 -19.328 -18.891 1 97 461 MET B N 1
ATOM 7330 C CA . MET B 1 461 ? -8.031 -20.312 -17.828 1 97 461 MET B CA 1
ATOM 7331 C C . MET B 1 461 ? -7.047 -21.469 -17.906 1 97 461 MET B C 1
ATOM 7333 O O . MET B 1 461 ? -6.637 -21.875 -19 1 97 461 MET B O 1
ATOM 7337 N N . THR B 1 462 ? -6.691 -21.969 -16.719 1 98.19 462 THR B N 1
ATOM 7338 C CA . THR B 1 462 ? -5.793 -23.109 -16.672 1 98.19 462 THR B CA 1
ATOM 7339 C C . THR B 1 462 ? -6.328 -24.172 -15.703 1 98.19 462 THR B C 1
ATOM 7341 O O . THR B 1 462 ? -6.719 -23.859 -14.586 1 98.19 462 THR B O 1
ATOM 7344 N N . MET B 1 463 ? -6.406 -25.375 -16.172 1 98.56 463 MET B N 1
ATOM 7345 C CA . MET B 1 463 ? -6.645 -26.531 -15.312 1 98.56 463 MET B CA 1
ATOM 7346 C C . MET B 1 463 ? -5.324 -27.172 -14.883 1 98.56 463 MET B C 1
ATOM 7348 O O . MET B 1 463 ? -4.512 -27.547 -15.727 1 98.56 463 MET B O 1
ATOM 7352 N N . TYR B 1 464 ? -5.133 -27.25 -13.617 1 98.69 464 TYR B N 1
ATOM 7353 C CA . TYR B 1 464 ? -3.932 -27.875 -13.07 1 98.69 464 TYR B CA 1
ATOM 7354 C C . TYR B 1 464 ? -4.227 -29.281 -12.57 1 98.69 464 TYR B C 1
ATOM 7356 O O . TYR B 1 464 ? -5.289 -29.531 -12 1 98.69 464 TYR B O 1
ATOM 7364 N N . TYR B 1 465 ? -3.227 -30.203 -12.711 1 98.69 465 TYR B N 1
ATOM 7365 C CA . TYR B 1 465 ? -3.498 -31.609 -12.383 1 98.69 465 TYR B CA 1
ATOM 7366 C C . TYR B 1 465 ? -2.424 -32.156 -11.461 1 98.69 465 TYR B C 1
ATOM 7368 O O . TYR B 1 465 ? -1.247 -31.812 -11.586 1 98.69 465 TYR B O 1
ATOM 7376 N N . ASN B 1 466 ? -2.855 -33 -10.602 1 98.12 466 ASN B N 1
ATOM 7377 C CA . ASN B 1 466 ? -1.999 -33.844 -9.781 1 98.12 466 ASN B CA 1
ATOM 7378 C C . ASN B 1 466 ? -2 -35.281 -10.281 1 98.12 466 ASN B C 1
ATOM 7380 O O . ASN B 1 466 ? -3.062 -35.875 -10.438 1 98.12 466 ASN B O 1
ATOM 7384 N N . LEU B 1 467 ? -0.856 -35.875 -10.539 1 96.62 467 LEU B N 1
ATOM 7385 C CA . LEU B 1 467 ? -0.752 -37.25 -11.016 1 96.62 467 LEU B CA 1
ATOM 7386 C C . LEU B 1 467 ? -0.979 -38.219 -9.875 1 96.62 467 LEU B C 1
ATOM 7388 O O . LEU B 1 467 ? -1.189 -39.406 -10.117 1 96.62 467 LEU B O 1
ATOM 7392 N N . ARG B 1 468 ? -0.93 -37.719 -8.664 1 95.5 468 ARG B N 1
ATOM 7393 C CA . ARG B 1 468 ? -1.199 -38.531 -7.473 1 95.5 468 ARG B CA 1
ATOM 7394 C C . ARG B 1 468 ? -0.233 -39.719 -7.371 1 95.5 468 ARG B C 1
ATOM 7396 O O . ARG B 1 468 ? -0.656 -40.844 -7.184 1 95.5 468 ARG B O 1
ATOM 7403 N N . VAL B 1 469 ? 0.98 -39.406 -7.52 1 94.25 469 VAL B N 1
ATOM 7404 C CA . VAL B 1 469 ? 2.006 -40.438 -7.469 1 94.25 469 VAL B CA 1
ATOM 7405 C C . VAL B 1 469 ? 2.062 -41.031 -6.066 1 94.25 469 VAL B C 1
ATOM 7407 O O . VAL B 1 469 ? 2.318 -42.25 -5.91 1 94.25 469 VAL B O 1
ATOM 7410 N N . TYR B 1 470 ? 1.782 -40.25 -5.035 1 92.81 470 TYR B N 1
ATOM 7411 C CA . TYR B 1 470 ? 1.927 -40.719 -3.658 1 92.81 470 TYR B CA 1
ATOM 7412 C C . TYR B 1 470 ? 0.565 -40.906 -3.002 1 92.81 470 TYR B C 1
ATOM 7414 O O . TYR B 1 470 ? 0.476 -41.125 -1.788 1 92.81 470 TYR B O 1
ATOM 7422 N N . SER B 1 471 ? -0.447 -40.781 -3.746 1 86.88 471 SER B N 1
ATOM 7423 C CA . SER B 1 471 ? -1.764 -40.938 -3.145 1 86.88 471 SER B CA 1
ATOM 7424 C C . SER B 1 471 ? -2.686 -41.75 -4.066 1 86.88 471 SER B C 1
ATOM 7426 O O . SER B 1 471 ? -2.42 -41.875 -5.262 1 86.88 471 SER B O 1
ATOM 7428 N N . THR B 1 472 ? -3.588 -42.562 -3.395 1 71.06 472 THR B N 1
ATOM 7429 C CA . THR B 1 472 ? -4.551 -43.375 -4.16 1 71.06 472 THR B CA 1
ATOM 7430 C C . THR B 1 472 ? -5.938 -42.719 -4.098 1 71.06 472 THR B C 1
ATOM 7432 O O . THR B 1 472 ? -6.297 -42.094 -3.096 1 71.06 472 THR B O 1
#

GO terms:
  GO:0004659 prenyltransferase activity (F, IDA)
  GO:0008233 peptidase activity (F, IDA)
  GO:0044550 secondary metabolite biosynthetic process (P, IDA)
  GO:0009821 alkaloid biosynthetic process (P, IDA)
  GO:0004161 dimethylallyltranstransferase activity (F, IDA)

InterPro domains:
  IPR012148 Aromatic prenyltransferase DMATS-type, fungi [PIRSF000509] (51-466)
  IPR017795 Aromatic prenyltransferase, NscD-like [PF11991] (69-428)
  IPR017795 Aromatic prenyltransferase, NscD-like [PTHR40627] (25-471)
  IPR017795 Aromatic prenyltransferase, NscD-like [TIGR03429] (51-466)
  IPR017795 Aromatic prenyltransferase, NscD-like [cd13929] (69-466)
  IPR033964 Aromatic prenyltransferase [SFLDS00036] (46-471)

Secondary structure (DSSP, 8-state):
----------------------------------------S---GGG--HHHHHHHHSPPPSSHHHHHHHHHHHHHHHHHHHHHTT--HHHHHHHHHHIIIIIGGGG-SPPP-SS-SS--GGG-SS--TTSTT--SEEEEEEEEESSS-EEEEEEEE----TTBTSTTBTT--HHHHHHHTSHHHHHTT--SHHHHHHHHHH---GGGHHHHHHHSPTT-----EEEEEEE-SS-EEEEEEE--HHHHHHHT--HHHHHHHHHHHHHHH-TTTHHHHHHHHHHHHHHHHHTTT-SEEEEEEEESS-GGG--EEEEEEES---HHHHHHHHTTTTT--SHHHHHHHHHHHHHHHHHH--S-TTPPPPP---TT-SEEEEEEE-TT-SS-EEEEEE-HHHHSS-HHHHHHHHHHHHHHHT-HHHHHHHHHHHHHH-TTS-TTT---SEEEEEEEEETTTEEEEEEEE---TT--/----------------------------------------S---GGG--HHHHHHHHSPPPSSHHHHHHHHHHHHHHHHHHHHHTT--HHHHHHHHHHIIIIIGGGG-SPPP-SS-SS--GGG-SS--TTSTT--SEEEEEEEEESSS-EEEEEEEE----TTBTSTTBTT--HHHHHHHTSHHHHHTT--SHHHHHHHHHH---GGGHHHHHHHSPTT-----EEEEEEE-SS-EEEEEEE--HHHHHHHT--HHHHHHHHHHHHHHH-TTTHHHHHHHHHHHHHHHHHTTT-SEEEEEEEESS-GGG--EEEEEEES---HHHHHHHHTTTTT--SHHHHHHHHHHHHHHHHHH--S-TTPPPPP---TT-SEEEEEEE-TT-SS-EEEEEE-HHHHSS-HHHHHHHHHHHHHHHT-HHHHHHHHHHHHHH-TTS-TTT---SEEEEEEEEETTTEEEEEEEE---TT--

Sequence (944 aa):
MSIGAEIDSLVPAPPGLNGTAAGYPAKTQKELSNGDFDAHDGLSLAQLTPYDVLTAALPLPAPASSTGFWWRETGPVMSKLLAKANYPLYTHYKYLMLYHTHILPLLGPRPPLENSTHPSPSNAPWRSFLTDDFTPLEPSWNVNGNSEAQSTIRLGIEPIGFEAGAAADPFNQAAVTQFMHSYEATEVGATLTLFEHFRNDMFVGPETYAALRAKIPEGEHTTQSFLAFDLDAGRVTTKAYFFPILMSLKTGQSTTKVVSDSILHLALKSEVWGVQTIAAMSVMEAWIGSYGGAAKTEMISVDCVNEADSRIKIYVRMPHTSLRKVKEAYCLGGRLTDENTKEGLKLLDELWRTVFGIDDEDAELPQNSHRTAGTIFNFELRPGKWFPEPKVYLPVRHYCESDMQIASRLQTFFGRLGWHNMEKDYCKHLEDLFPHHPLSSSTGTHTFLSFSYKKQKGVYMTMYYNLRVYSTMSIGAEIDSLVPAPPGLNGTAAGYPAKTQKELSNGDFDAHDGLSLAQLTPYDVLTAALPLPAPASSTGFWWRETGPVMSKLLAKANYPLYTHYKYLMLYHTHILPLLGPRPPLENSTHPSPSNAPWRSFLTDDFTPLEPSWNVNGNSEAQSTIRLGIEPIGFEAGAAADPFNQAAVTQFMHSYEATEVGATLTLFEHFRNDMFVGPETYAALRAKIPEGEHTTQSFLAFDLDAGRVTTKAYFFPILMSLKTGQSTTKVVSDSILHLALKSEVWGVQTIAAMSVMEAWIGSYGGAAKTEMISVDCVNEADSRIKIYVRMPHTSLRKVKEAYCLGGRLTDENTKEGLKLLDELWRTVFGIDDEDAELPQNSHRTAGTIFNFELRPGKWFPEPKVYLPVRHYCESDMQIASRLQTFFGRLGWHNMEKDYCKHLEDLFPHHPLSSSTGTHTFLSFSYKKQKGVYMTMYYNLRVYST

Foldseek 3Di:
DDDPPPPDDDDDDDDDPCPDDDDPPPPDPPDPPPPCPVCPVCPPPVPDQLLRVCVVVDQAPPPCQFLVVQCVLCLVLLLLLCVVLPPPPVLSNVVSVLCRPQVSPQQEGDFPPPPDPAFALVRDPAQQPPAPRSRFKKKKWKWFFQAATHIWIKMKGHGAYNCDCHLVHNLRLVSVVVSCPDPSVVVQPFACVVVVLVCVLAPDDSVCVVVLVVQDDPPDHRHAKMKMWISDDPHIWIKMKGFRVSVCSVVVHASLVSVLVSLVVVQVVDPQCHVLVNLASVLLVVLCVVVVNQKGWGMKMKTRHPQQPMKIKTKIFGQFAQQVVVLCNQCSNCVNPDPQSVVQNVLSVVLSCLQQVDDGSPDTADDDPDPPHGWMKIWMDHGPHNHTHIKIKAQSQGRPFFQLSNQQSVLVSCVVSNHPVSVVCVSVSVCVSQVPDPRPGHGRQWGIWMWGADPVTGIMIMTMGDSQSNHD/DDPDDDDDDDPDDDDDDDDDPPDPDPPDPPDPPPPPPVCPVCPPPVPDQLLRVCVVVDQAPPPCQFLVVQSVLCLVLLLLLCVVLPPDPVLSNVVSVLCRPQVSPQQEGDFPPPPDPAFALVRPPAQQPPAPRSRFKKKKWKWFFQAATHIWIKMKGHGAYNCDCPLVHNLRLVSVVVSLPDPSVVVQVFACVVVVLVCVLAPDDSVCVVVLVVQDDPPDHRHAKMKMWISDDPHIWIKMKGFRVSVCSVVVHASLVSVLVSLVVVQVVDPQCHVLVNLASVLLVVLCVVVVNQKGWGMKMKTRHPQQPMKIKTKIFGQFAQQVVVLCNQCSNCVNPDPQSVVQNVLSVVLSCLQQVDDGSPDTADDDPDPPHGWMKIWMDHGPHNHTHIKIKAQSQGRPFFQLSNQQSVLVSCVVSNHPVSVVCVSVSVCVSQVPDPGPGHGRQWGIWMWGADPVTGIMIMTMGDSQSNHD

Solvent-accessible surface area (backbone atoms only — not comparable to full-atom values): 51292 Å² total; per-residue (Å²): 142,91,75,79,80,80,80,76,82,77,86,76,80,75,83,77,82,76,75,79,75,81,79,72,76,78,74,80,76,75,75,80,73,82,74,79,75,78,66,70,87,62,73,58,74,87,74,59,48,68,50,55,52,45,62,72,70,49,82,68,48,79,60,41,72,22,31,45,50,49,44,68,71,44,39,58,47,54,43,47,50,38,53,76,51,63,45,54,68,70,55,37,48,50,52,51,49,44,38,54,68,64,49,44,57,36,57,24,63,54,56,74,66,56,99,51,96,56,66,32,56,88,49,44,70,53,72,32,71,80,32,97,50,24,35,39,51,35,44,29,46,31,39,29,36,67,60,63,69,43,60,38,50,32,36,35,32,33,40,34,35,89,47,31,62,35,91,90,26,57,47,34,61,58,37,53,54,53,42,63,74,34,72,61,27,50,75,39,46,41,42,54,67,66,51,50,54,51,45,67,67,30,57,80,57,80,91,46,48,71,64,48,66,73,63,56,60,88,92,60,77,61,61,39,49,38,38,33,40,37,52,47,100,87,46,47,47,25,31,42,32,42,27,31,61,65,40,14,66,73,73,71,46,53,35,48,53,51,52,49,51,49,51,50,52,46,22,75,72,32,84,58,38,25,69,35,38,53,30,15,52,14,38,53,37,22,38,37,40,72,48,76,69,54,40,40,50,59,35,36,35,35,41,19,47,60,69,79,78,22,41,39,31,42,27,34,35,29,75,62,58,14,53,51,59,49,53,35,57,58,27,40,72,66,69,53,76,50,68,46,53,54,54,33,48,56,52,47,52,53,49,52,29,52,62,64,67,58,85,58,45,80,48,62,60,81,89,62,86,56,92,81,46,36,30,40,31,35,39,33,42,41,54,77,32,60,58,52,46,53,33,42,35,44,43,49,39,78,68,48,71,14,34,46,56,49,35,52,31,46,22,55,52,29,46,76,56,48,28,56,68,50,31,71,38,43,55,58,50,50,45,68,61,41,70,86,55,62,39,78,75,29,48,49,46,42,50,36,36,35,42,34,50,38,80,93,49,25,48,40,35,33,47,29,35,39,82,47,65,22,47,135,140,79,90,86,84,94,80,79,86,77,82,77,78,79,84,75,89,75,84,81,78,76,72,80,75,80,72,78,74,74,73,79,71,82,73,80,73,78,67,69,85,63,74,59,74,86,76,58,48,67,51,55,51,45,61,73,71,49,82,66,48,77,61,42,73,23,32,47,50,48,44,69,72,44,38,58,46,54,43,48,50,37,54,74,50,63,46,55,68,69,56,38,47,51,51,52,48,45,38,54,67,64,48,45,57,35,57,26,62,52,57,74,66,57,99,50,95,57,68,34,56,89,50,43,71,54,72,30,70,80,32,95,49,24,35,38,51,34,44,29,48,32,40,29,36,66,60,64,69,43,61,37,48,33,37,36,31,34,42,34,35,88,49,33,62,34,90,91,26,57,48,33,60,57,34,52,53,52,44,64,73,34,70,63,27,52,77,39,47,41,41,55,67,66,50,50,54,51,45,67,67,29,57,79,57,81,90,47,50,70,65,46,67,72,65,57,58,89,90,60,76,61,60,38,50,39,39,31,41,37,51,47,98,86,46,47,46,24,30,42,32,41,27,31,60,65,39,14,66,74,70,70,45,54,35,50,53,53,52,49,51,48,50,50,53,46,23,74,74,32,83,60,38,25,69,35,36,52,30,14,52,14,37,53,38,23,39,36,39,72,48,76,68,55,41,40,49,58,35,36,35,34,41,18,47,60,70,80,78,22,42,41,33,42,27,33,35,30,75,61,58,14,53,51,60,50,52,34,56,59,27,41,72,64,71,54,76,52,68,46,53,54,54,33,49,57,53,47,52,53,49,52,29,53,62,66,66,56,84,59,43,80,48,62,60,82,89,64,87,56,91,82,47,36,30,40,32,35,40,34,42,40,55,78,33,59,59,52,47,53,33,41,36,44,45,49,40,77,70,50,72,14,35,46,56,50,37,52,31,46,21,54,51,29,46,76,56,48,26,56,69,51,31,72,38,43,54,57,50,50,45,66,63,43,69,84,54,63,39,79,74,30,48,49,46,41,48,38,37,36,45,35,51,38,81,93,48,26,49,40,35,32,46,29,36,38,80,49,66,23,46,134

Organism: Aspergillus fumigatus (strain ATCC MYA-4609 / CBS 101355 / FGSC A1100 / Af293) (NCBI:txid330879)

Radius of gyration: 38.02 Å; Cα contacts (8 Å, |Δi|>4): 1656; chains: 2; bounding box: 113×130×81 Å